Protein AF-A0A423UBC5-F1 (afdb_monomer)

InterPro domains:
  IPR002035 von Willebrand factor, type A [PF00092] (69-239)
  IPR036465 von Willebrand factor A-like domain superfamily [G3DSA:3.40.50.410] (61-246)
  IPR036465 von Willebrand factor A-like domain superfamily [SSF53300] (68-233)

Mean predicted aligned error: 19.37 Å

Secondary structure (DSSP, 8-state):
------------------------PPPP--------------------S------------PPPPPEEEEEEE-SGGGSGGGHHHHHHHHHHHIIIIISPTT-EEEEEEESSSEEEEEEEEE---TT-HHHHHHHT-S-SS-----GGG--HHHHHHHHHHHHTTS--TTPEEEEEE---SPPPHHHHHHHHHHHHHHT-EEEEEEEEE---TTSPP---STHHHHHHHT--EEEEE--EETTEE-HHHHHHHHHHHHHHHHTTS-TT-TT-EEEEEEEEE--SS-SEEEEEEEE-TTEEEEEEEEEE-SSGGGEEEEEEEE-TTS-EEEGGGT-EEETTTTEEEEEETTPPSEEEEEEEEE---TTS-EEEEEEEEEPSS--EEEEEEETTTTS-B-TT-TTS--EEEEEEEETTEEEES-EEEEEEEE-SB-TTSSBPPPEEEE-B-S--SSS--SBTSSEEEEEPP---S-SEEEEEEEEEE-GGGT-EEEEPP-----------S--S--PPPS----------SSB---SEEEEPPP-EEEEEEEEEEE-SPPPSS---PBPP--S-EEEEETTTTEEEEEEE---SSBTSS--SEEEEEEESSHHHHHHT-SEEP--PPPPPSTT-EEEEEEE----SSEEEEEEEEE-TT--BPPP---EEEE-PPP---------PPPP-------------------------HHHHHHHHHHHHHHHHHHHHHHHHHHHHTS-S--------------------------PPPPGGGTS-HHHHHHHHHHHHTTSS----------------------------------------------------------------------------------------------------

Solvent-accessible surface area (backbone atoms only — not comparable to full-atom values): 55049 Å² total; per-residue (Å²): 133,91,88,86,88,86,87,82,91,84,85,86,87,82,88,82,89,84,82,91,76,92,79,90,77,84,83,85,80,85,74,89,89,72,80,75,88,74,83,81,68,94,71,96,74,78,94,73,93,71,94,74,78,89,73,80,83,80,77,85,76,80,86,69,69,52,36,41,31,40,30,35,56,39,22,38,76,43,58,45,36,55,43,47,57,36,51,46,15,24,45,24,45,33,45,46,75,40,60,44,67,56,23,31,44,24,33,29,38,20,23,72,58,44,44,80,59,31,66,66,40,69,25,80,42,76,88,30,73,57,27,53,50,56,18,64,35,68,73,90,76,76,45,79,48,56,59,94,48,54,33,68,59,43,26,54,54,46,45,48,56,52,37,62,85,51,83,45,63,69,26,36,37,40,39,36,32,50,51,69,68,61,51,55,66,71,50,40,52,50,49,34,53,53,26,62,78,36,45,26,30,37,26,35,37,29,46,54,36,77,52,51,72,89,57,75,77,80,63,30,51,54,68,64,34,19,64,72,26,67,36,51,52,36,76,24,64,65,54,63,58,91,73,35,53,29,43,66,45,33,52,46,42,32,50,44,54,44,47,56,60,50,72,81,47,65,99,71,44,58,52,39,63,40,58,35,39,77,48,80,42,78,22,54,91,60,54,58,49,70,54,69,45,28,40,49,82,24,41,39,58,40,36,37,44,35,40,36,47,75,50,78,75,29,51,50,81,48,41,38,39,31,42,58,89,65,54,71,46,68,31,77,88,56,58,48,75,40,76,80,51,36,33,41,32,34,76,35,76,69,48,73,66,28,54,30,38,40,38,33,31,33,55,16,48,73,79,41,26,41,36,42,36,30,38,30,28,28,29,80,56,81,28,74,44,75,49,66,50,50,81,64,62,93,45,76,38,43,54,69,36,73,90,60,70,42,39,44,38,35,39,36,24,48,58,89,28,20,36,38,66,48,39,37,36,37,36,38,37,45,62,43,34,42,98,85,70,41,72,50,78,64,49,78,46,74,38,40,58,73,25,52,42,68,72,22,45,38,16,53,63,19,51,22,24,35,64,54,61,63,60,81,80,55,55,41,46,26,41,36,34,34,46,38,34,28,43,97,70,60,9,26,37,37,35,60,71,82,79,78,79,69,93,69,85,87,74,85,76,90,80,92,78,73,83,77,77,87,92,76,97,83,74,98,72,79,75,78,59,44,44,54,82,60,74,46,71,42,75,46,70,44,39,38,38,60,51,73,67,32,55,46,39,35,72,49,60,61,64,99,60,81,75,50,35,11,31,39,35,51,59,53,44,66,48,72,40,82,88,80,46,32,36,37,40,34,34,54,28,36,5,18,50,28,61,38,61,45,20,58,36,64,52,34,23,40,19,78,43,61,68,34,18,65,68,64,66,39,52,75,62,77,88,75,68,78,56,46,51,34,77,37,80,42,74,52,76,41,86,56,94,67,53,78,47,65,35,17,37,28,48,28,34,23,24,87,78,68,39,61,16,52,71,41,41,75,31,68,52,68,38,72,67,79,85,80,84,76,83,81,78,78,78,85,72,86,89,82,90,84,90,82,93,80,92,82,88,78,91,83,81,90,82,83,81,85,74,81,85,76,81,50,74,66,59,56,50,53,52,52,50,50,53,52,52,51,52,51,52,51,51,52,50,55,49,53,52,54,55,73,76,63,78,84,89,86,84,90,80,90,86,83,83,88,83,87,86,86,85,88,86,82,88,80,89,81,88,81,93,80,84,84,77,55,66,87,79,73,53,55,72,69,57,54,49,52,54,51,52,62,62,69,68,76,81,75,86,90,86,86,83,89,87,91,84,88,86,85,85,90,86,86,82,92,90,88,84,90,89,82,89,87,87,87,88,89,91,87,88,86,84,90,81,93,87,82,89,88,84,88,87,85,87,86,84,90,85,92,83,91,88,88,85,90,85,85,88,84,84,88,79,91,81,88,80,88,78,89,86,86,86,89,84,88,87,89,85,88,87,85,90,86,85,83,87,86,87,88,88,82,88,81,96,76,89,130

Foldseek 3Di:
DDDDDDDDDDDDDDDDDDDDDDDDDDDDDDDPPDDDDPPPDDDDDDDDDDDDDPPPPDDDDDDDAAEEEEQAEQEQVCPFACNVLLVLLLLLCCLLPFQFAQHWYWYWYWALAIDTQGARHHHHDSPDPNSNCRSNSDDPDTDHHHNVSTDVLNSLVVSVVSCVVDQLALYEYEYEELLPDADPLVSLVVLLVVCVVRLYAYAYENPADAFAPPDDFSNSVCLSVNVSSVYFYFYQYQQHDPRHGALSSSVSSSVSVLQSSVVSDDLQDFFGKFWQDKDWDFADDPQKDKDKTFDDPFFDQKKKKKKAWDDPQQWDQFKWKAAPVRDIDTCNPAWDDDPSNRIIMGIGGRGDGFMMMIMTGGNDHRSHTMMITMMTTGHNDFAWGKDKDKPQASDADACQDQVDWIKIKMAIARRQWAKAPKWKKKKKFFGYADPVRHGDDIDIDIFHQPLQPVVNNEHRNRMTMDTDHRPQPDWGKIWIKMKIWLNVFRIKGFAADDDPDPPDDDDDDDDPDDDDDDDDPDDPDPPPRSYDDGDDIDTDGTGIHMGTDHMHGHDDHHDPARDQAWAAFAAWEWDADQVQQKIKIKTFFTAQRHQAHWFAFKWKFKDLDQVCRLVVNHDTDDPGDGTDRGRDIDMDMGHDDDAPGKMKMWMWTAHPRGDIHHTYDIYIDHHHDDDDDDPPPPDDDDDDDDDDDDDDDDDDDDDDDDDDDPDDPVNVVVVVVVVVVVVVVVVVVVVVVVVVVDDDDDDDDDDDDDDDDDDDDDDDDDDDDDDDDDCVVPDDPVVVVVVVVVVVPPPDDDDDDDDDDDDDDDDDDDDDDDDDDDDDDDDDDDDDDDDDDDDDDDDDDDDDDDDDDDDDDDDDDDDDDDDDDDDDDDDDDDDDDDDDDDDDDDDDDDDD

pLDDT: mean 70.76, std 25.91, range [21.94, 98.19]

Sequence (896 aa):
MQRKAAGPDITLPSRPRRPYSKANTRVGTDTLGTLRSAVVRDAWNPRGSGSRGLEPVLRYVQDAAPRYVFVIEDTASMNLQRRWEFLRKAMRRVVVYDVPDGAHVGVVTFHSVARTVAPLTFIESEDSDMRQRVGSSLPRNPSAVPESHKCVLCGMQEALRVLNEGDATGATIILVTTGTGPTPSREVDEMIRLAETRRLRVEVVLYPLTERRGAAAITHGLERLVEASRGTIFTVMDEGVGNDSKVKMMVALMDSLLAAVRQNAPSHAPGSPVLVHSAGYPGGIASMSEGSFALDESLGQDARFSVYYYDLNHVGNAIQLTAPSGQMIASVNVQEEDGDVNMIFVNLEKAERGLWTYKVENRADSHQGLYVQVTAKRNASTGLQVRLWTNSGSRPINSSDPSAPVIVYAEVKDGVAPILDARVVAKLQRLGTNVTGSNYEPIYLELWDNGIGDPDITKGDGIYSRYLPTLRGYPGRYLLSADIDYNSGMAVIAKGPPTRHHKGPSSHLAHYFQHPNYDSWNSEQTCCGSAIPHVHTRRAPPFLRHETWGVLEVVAPPPSRDNVPPSRILDLKVDVNDTVHEISLRWTAPGDDWDNGRAHHYEAVVAPYWREARAFQGDRLTGLPTPLPAGTMHATTLQFTRYEELWYLCVRAVDEAGNTGAVGNIAALWVPRPPTTYEITTRTQPALTTSGNYTLTSELGSGRPVGVMELQLEDVAVILGSIGGFLVVVAVLVGSVMVKSGSVGLEEGGGSHESLDSVVKECPDASRDGRPLSPVQSWGATTLLQEHERRLSVHSGGAADEGPLHAPFPDVTVTDYRPATGAVEPSVYLPCQHEEAACHCAVPGPDYTSYAAAWDEPLTGHLLSRARTAAPTPAPHQQPQQIPQADRKRRNVTQV

Radius of gyration: 41.56 Å; Cα contacts (8 Å, |Δi|>4): 1538; chains: 1; bounding box: 137×113×139 Å

Organism: Penaeus vannamei (NCBI:txid6689)

Nearest PDB structures (foldseek):
  6pyx-assembly2_B  TM=8.758E-01  e=1.284E-07  Homo sapiens
  1pt6-assembly1_A  TM=6.935E-01  e=5.568E-05  Homo sapiens
  2ha1-assembly1_A  TM=2.622E-01  e=4.127E-03  Homo sapiens
  4neh-assembly1_A  TM=2.032E-01  e=1.446E-03  Homo sapiens
  5x7r-assembly1_A  TM=1.757E-01  e=1.446E-03  Paenibacillus sp. 598K

Structure (mmCIF, N/CA/C/O backbone):
data_AF-A0A423UBC5-F1
#
_entry.id   AF-A0A423UBC5-F1
#
loop_
_atom_site.group_PDB
_atom_site.id
_atom_site.type_symbol
_atom_site.label_atom_id
_atom_site.label_alt_id
_atom_site.label_comp_id
_atom_site.label_asym_id
_atom_site.label_entity_id
_atom_site.label_seq_id
_atom_site.pdbx_PDB_ins_code
_atom_site.Cartn_x
_atom_site.Cartn_y
_atom_site.Cartn_z
_atom_site.occupancy
_atom_site.B_iso_or_equiv
_atom_site.auth_seq_id
_atom_site.auth_comp_id
_atom_site.auth_asym_id
_atom_site.auth_atom_id
_atom_site.pdbx_PDB_model_num
ATOM 1 N N . MET A 1 1 ? -77.502 16.181 6.471 1.00 32.47 1 MET A N 1
ATOM 2 C CA . MET A 1 1 ? -78.972 16.056 6.299 1.00 32.47 1 MET A CA 1
ATOM 3 C C . MET A 1 1 ? -79.276 14.849 5.398 1.00 32.47 1 MET A C 1
ATOM 5 O O . MET A 1 1 ? -78.335 14.238 4.917 1.00 32.47 1 MET A O 1
ATOM 9 N N . GLN A 1 2 ? -80.559 14.489 5.246 1.00 29.11 2 GLN A N 1
ATOM 10 C CA . GLN A 1 2 ? -81.172 13.469 4.349 1.00 29.11 2 GLN A CA 1
ATOM 11 C C . GLN A 1 2 ? -80.557 13.391 2.923 1.00 29.11 2 GLN A C 1
ATOM 13 O O . GLN A 1 2 ? -80.010 14.401 2.499 1.00 29.11 2 GLN A O 1
ATOM 18 N N . ARG A 1 3 ? -80.666 12.354 2.058 1.00 29.48 3 ARG A N 1
ATOM 19 C CA . ARG A 1 3 ? -81.264 10.972 1.923 1.00 29.48 3 ARG A CA 1
ATOM 20 C C . ARG A 1 3 ? -80.627 10.381 0.613 1.00 29.48 3 ARG A C 1
ATOM 22 O O . ARG A 1 3 ? -80.103 11.185 -0.146 1.00 29.48 3 ARG A O 1
ATOM 29 N N . LYS A 1 4 ? -80.602 9.108 0.163 1.00 30.02 4 LYS A N 1
ATOM 30 C CA . LYS A 1 4 ? -81.070 7.713 0.460 1.00 30.02 4 LYS A CA 1
ATOM 31 C C . LYS A 1 4 ? -79.826 6.767 0.294 1.00 30.02 4 LYS A C 1
ATOM 33 O O . LYS A 1 4 ? -78.755 7.300 0.047 1.00 30.02 4 LYS A O 1
ATOM 38 N N . ALA A 1 5 ? -79.754 5.432 0.460 1.00 30.31 5 ALA A N 1
ATOM 39 C CA . ALA A 1 5 ? -80.625 4.230 0.486 1.00 30.31 5 ALA A CA 1
ATOM 40 C C . ALA A 1 5 ? -80.869 3.462 -0.856 1.00 30.31 5 ALA A C 1
ATOM 42 O O . ALA A 1 5 ? -81.556 3.979 -1.732 1.00 30.31 5 ALA A O 1
ATOM 43 N N . ALA A 1 6 ? -80.428 2.184 -0.883 1.00 30.44 6 ALA A N 1
ATOM 44 C CA . ALA A 1 6 ? -80.642 1.078 -1.856 1.00 30.44 6 ALA A CA 1
ATOM 45 C C . ALA A 1 6 ? -79.816 1.016 -3.177 1.00 30.44 6 ALA A C 1
ATOM 47 O O . ALA A 1 6 ? -79.611 2.023 -3.845 1.00 30.44 6 ALA A O 1
ATOM 48 N N . GLY A 1 7 ? -79.375 -0.210 -3.529 1.00 24.48 7 GLY A N 1
ATOM 49 C CA . GLY A 1 7 ? -78.843 -0.648 -4.844 1.00 24.48 7 GLY A CA 1
ATOM 50 C C . GLY A 1 7 ? -79.893 -1.466 -5.639 1.00 24.48 7 GLY A C 1
ATOM 51 O O . GLY A 1 7 ? -81.073 -1.169 -5.432 1.00 24.48 7 GLY A O 1
ATOM 52 N N . PRO A 1 8 ? -79.553 -2.486 -6.478 1.00 40.06 8 PRO A N 1
ATOM 53 C CA . PRO A 1 8 ? -78.310 -3.288 -6.508 1.00 40.06 8 PRO A CA 1
ATOM 54 C C . PRO A 1 8 ? -77.689 -3.556 -7.919 1.00 40.06 8 PRO A C 1
ATOM 56 O O . PRO A 1 8 ? -78.148 -3.022 -8.921 1.00 40.06 8 PRO A O 1
ATOM 59 N N . ASP A 1 9 ? -76.634 -4.385 -7.937 1.00 25.84 9 ASP A N 1
ATOM 60 C CA . ASP A 1 9 ? -76.111 -5.314 -8.972 1.00 25.84 9 ASP A CA 1
ATOM 61 C C . ASP A 1 9 ? -76.212 -5.029 -10.491 1.00 25.84 9 ASP A C 1
ATOM 63 O O . ASP A 1 9 ? -77.290 -5.022 -11.079 1.00 25.84 9 ASP A O 1
ATOM 67 N N . ILE A 1 10 ? -75.050 -5.036 -11.174 1.00 26.41 10 ILE A N 1
ATOM 68 C CA . ILE A 1 10 ? -74.555 -6.175 -11.997 1.00 26.41 10 ILE A CA 1
ATOM 69 C C . ILE A 1 10 ? -73.060 -5.949 -12.376 1.00 26.41 10 ILE A C 1
ATOM 71 O O . ILE A 1 10 ? -72.486 -4.896 -12.101 1.00 26.41 10 ILE A O 1
ATOM 75 N N . THR A 1 11 ? -72.376 -6.981 -12.882 1.00 26.67 11 THR A N 1
ATOM 76 C CA . THR A 1 11 ? -70.906 -7.166 -12.891 1.00 26.67 11 THR A CA 1
ATOM 77 C C . THR A 1 11 ? -70.083 -6.471 -13.994 1.00 26.67 11 THR A C 1
ATOM 79 O O . THR A 1 11 ? -70.461 -6.522 -15.159 1.00 26.67 11 THR A O 1
ATOM 82 N N . LEU A 1 12 ? -68.849 -6.069 -13.621 1.00 31.16 12 LEU A N 1
ATOM 83 C CA . LEU A 1 12 ? -67.640 -5.795 -14.446 1.00 31.16 12 LEU A CA 1
ATOM 84 C C . LEU A 1 12 ? -67.675 -4.582 -15.407 1.00 31.16 12 LEU A C 1
ATOM 86 O O . LEU A 1 12 ? -68.577 -4.441 -16.226 1.00 31.16 12 LEU A O 1
ATOM 90 N N . PRO A 1 13 ? -66.628 -3.725 -15.363 1.00 27.41 13 PRO A N 1
ATOM 91 C CA . PRO A 1 13 ? -65.582 -3.835 -16.396 1.00 27.41 13 PRO A CA 1
ATOM 92 C C . PRO A 1 13 ? -64.133 -3.545 -15.918 1.00 27.41 13 PRO A C 1
ATOM 94 O O . PRO A 1 13 ? -63.853 -3.293 -14.748 1.00 27.41 13 PRO A O 1
ATOM 97 N N . SER A 1 14 ? -63.187 -3.596 -16.861 1.00 25.48 14 SER A N 1
ATOM 98 C CA . SER A 1 14 ? -61.730 -3.454 -16.686 1.00 25.48 14 SER A CA 1
ATOM 99 C C . SER A 1 14 ? -61.188 -2.010 -16.639 1.00 25.48 14 SER A C 1
ATOM 101 O O . SER A 1 14 ? -61.688 -1.167 -17.371 1.00 25.48 14 SER A O 1
ATOM 103 N N . ARG A 1 15 ? -60.071 -1.804 -15.904 1.00 30.83 15 ARG A N 1
ATOM 104 C CA . ARG A 1 15 ? -58.993 -0.769 -16.036 1.00 30.83 15 ARG A CA 1
ATOM 105 C C . ARG A 1 15 ? -59.376 0.640 -16.559 1.00 30.83 15 ARG A C 1
ATOM 107 O O . ARG A 1 15 ? -59.732 0.780 -17.725 1.00 30.83 15 ARG A O 1
ATOM 114 N N . PRO A 1 16 ? -58.988 1.716 -15.833 1.00 27.22 16 PRO A N 1
ATOM 115 C CA . PRO A 1 16 ? -57.708 2.352 -16.215 1.00 27.22 16 PRO A CA 1
ATOM 116 C C . PRO A 1 16 ? -56.852 3.010 -15.097 1.00 27.22 16 PRO A C 1
ATOM 118 O O . PRO A 1 16 ? -57.344 3.447 -14.066 1.00 27.22 16 PRO A O 1
ATOM 121 N N . ARG A 1 17 ? -55.547 3.129 -15.408 1.00 27.75 17 ARG A N 1
ATOM 122 C CA . ARG A 1 17 ? -54.525 4.138 -15.008 1.00 27.75 17 ARG A CA 1
ATOM 123 C C . ARG A 1 17 ? -54.610 4.856 -13.637 1.00 27.75 17 ARG A C 1
ATOM 125 O O . ARG A 1 17 ? -55.464 5.710 -13.425 1.00 27.75 17 ARG A O 1
ATOM 132 N N . ARG A 1 18 ? -53.537 4.722 -12.839 1.00 24.50 18 ARG A N 1
ATOM 133 C CA . ARG A 1 18 ? -53.017 5.744 -11.894 1.00 24.50 18 ARG A CA 1
ATOM 134 C C . ARG A 1 18 ? -51.463 5.816 -11.966 1.00 24.50 18 ARG A C 1
ATOM 136 O O . ARG A 1 18 ? -50.906 5.038 -12.740 1.00 24.50 18 ARG A O 1
ATOM 143 N N . PRO A 1 19 ? -50.791 6.830 -11.372 1.00 27.83 19 PRO A N 1
ATOM 144 C CA . PRO A 1 19 ? -49.771 7.598 -12.108 1.00 27.83 19 PRO A CA 1
ATOM 145 C C . PRO A 1 19 ? -48.297 7.280 -11.788 1.00 27.83 19 PRO A C 1
ATOM 147 O O . PRO A 1 19 ? -47.981 6.500 -10.897 1.00 27.83 19 PRO A O 1
ATOM 150 N N . TYR A 1 20 ? -47.405 7.962 -12.518 1.00 25.09 20 TYR A N 1
ATOM 151 C CA . TYR A 1 20 ? -45.956 8.010 -12.306 1.00 25.09 20 TYR A CA 1
ATOM 152 C C . TYR A 1 20 ? -45.553 8.359 -10.864 1.00 25.09 20 TYR A C 1
ATOM 154 O O . TYR A 1 20 ? -45.938 9.407 -10.347 1.00 25.09 20 TYR A O 1
ATOM 162 N N . SER A 1 21 ? -44.618 7.585 -10.314 1.00 24.95 21 SER A N 1
ATOM 163 C CA . SER A 1 21 ? -43.580 8.084 -9.409 1.00 24.95 21 SER A CA 1
ATOM 164 C C . SER A 1 21 ? -42.234 8.054 -10.146 1.00 24.95 21 SER A C 1
ATOM 166 O O . SER A 1 21 ? -41.914 7.089 -10.839 1.00 24.95 21 SER A O 1
ATOM 168 N N . LYS A 1 22 ? -41.442 9.129 -10.051 1.00 28.48 22 LYS A N 1
ATOM 169 C CA . LYS A 1 22 ? -40.066 9.150 -10.574 1.00 28.48 22 LYS A CA 1
ATOM 170 C C . LYS A 1 22 ? -39.117 8.616 -9.499 1.00 28.48 22 LYS A C 1
ATOM 172 O O . LYS A 1 22 ? -38.725 9.374 -8.618 1.00 28.48 22 LYS A O 1
ATOM 177 N N . ALA A 1 23 ? -38.725 7.349 -9.594 1.00 24.34 23 ALA A N 1
ATOM 178 C CA . ALA A 1 23 ? -37.510 6.856 -8.947 1.00 24.34 23 ALA A CA 1
ATOM 179 C C . ALA A 1 23 ? -36.343 7.018 -9.935 1.00 24.34 23 ALA A C 1
ATOM 181 O O . ALA A 1 23 ? -36.452 6.593 -11.083 1.00 24.34 23 ALA A O 1
ATOM 182 N N . ASN A 1 24 ? -35.263 7.681 -9.518 1.00 30.06 24 ASN A N 1
ATOM 183 C CA . ASN A 1 24 ? -34.148 8.055 -10.393 1.00 30.06 24 ASN A CA 1
ATOM 184 C C . ASN A 1 24 ? -32.856 7.349 -9.956 1.00 30.06 24 ASN A C 1
ATOM 186 O O . ASN A 1 24 ? -31.953 7.975 -9.406 1.00 30.06 24 ASN A O 1
ATOM 190 N N . THR A 1 25 ? -32.794 6.035 -10.159 1.00 26.80 25 THR A N 1
ATOM 191 C CA . THR A 1 25 ? -31.648 5.186 -9.805 1.00 26.80 25 THR A CA 1
ATOM 192 C C . THR A 1 25 ? -30.839 4.823 -11.050 1.00 26.80 25 THR A C 1
ATOM 194 O O . THR A 1 25 ? -31.366 4.274 -12.017 1.00 26.80 25 THR A O 1
ATOM 197 N N . ARG A 1 26 ? -29.538 5.141 -11.044 1.00 29.30 26 ARG A N 1
ATOM 198 C CA . ARG A 1 26 ? -28.605 4.705 -12.095 1.00 29.30 26 ARG A CA 1
ATOM 199 C C . ARG A 1 26 ? -28.226 3.242 -11.872 1.00 29.30 26 ARG A C 1
ATOM 201 O O . ARG A 1 26 ? -27.892 2.862 -10.756 1.00 29.30 26 ARG A O 1
AT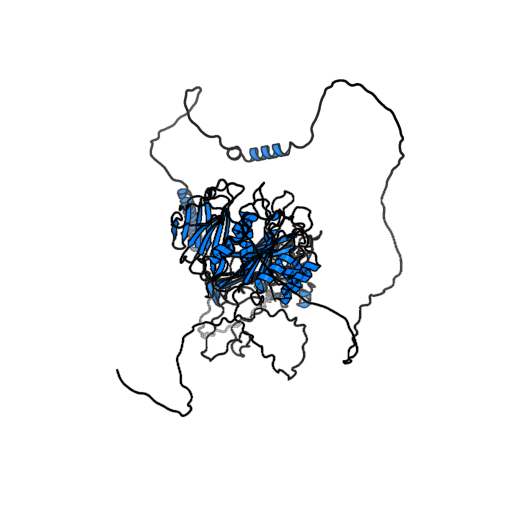OM 208 N N . VAL A 1 27 ? -28.228 2.455 -12.943 1.00 27.00 27 VAL A N 1
ATOM 209 C CA . VAL A 1 27 ? -27.643 1.109 -12.957 1.00 27.00 27 VAL A CA 1
ATOM 210 C C . VAL A 1 27 ? -26.130 1.247 -13.125 1.00 27.00 27 VAL A C 1
ATOM 212 O O . VAL A 1 27 ? -25.682 1.873 -14.086 1.00 27.00 27 VAL A O 1
ATOM 215 N N . GLY A 1 28 ? -25.354 0.678 -12.203 1.00 27.03 28 GLY A N 1
ATOM 216 C CA . GLY A 1 28 ? -23.917 0.488 -12.388 1.00 27.03 28 GLY A CA 1
ATOM 217 C C . GLY A 1 28 ? -23.657 -0.671 -13.350 1.00 27.03 28 GLY A C 1
ATOM 218 O O . GLY A 1 28 ? -24.296 -1.716 -13.248 1.00 27.03 28 GLY A O 1
ATOM 219 N N . THR A 1 29 ? -22.740 -0.486 -14.297 1.00 26.47 29 THR A N 1
ATOM 220 C CA . THR A 1 29 ? -22.298 -1.540 -15.221 1.00 26.47 29 THR A CA 1
ATOM 221 C C . THR A 1 29 ? -20.831 -1.845 -14.969 1.00 26.47 29 THR A C 1
ATOM 223 O O . THR A 1 29 ? -19.960 -1.198 -15.551 1.00 26.47 29 THR A O 1
ATOM 226 N N . ASP A 1 30 ? -20.569 -2.819 -14.104 1.00 28.31 30 ASP A N 1
ATOM 227 C CA . ASP A 1 30 ? -19.212 -3.289 -13.845 1.00 28.31 30 ASP A CA 1
ATOM 228 C C . ASP A 1 30 ? -18.734 -4.157 -15.022 1.00 28.31 30 ASP A C 1
ATOM 230 O O . ASP A 1 30 ? -19.402 -5.111 -15.435 1.00 28.31 30 ASP A O 1
ATOM 234 N N . THR A 1 31 ? -17.608 -3.788 -15.629 1.00 29.00 31 THR A N 1
ATOM 235 C CA . THR A 1 31 ? -17.049 -4.481 -16.801 1.00 29.00 31 THR A CA 1
ATOM 236 C C . THR A 1 31 ? -16.153 -5.641 -16.379 1.00 29.00 31 THR A C 1
ATOM 238 O O . THR A 1 31 ? -15.334 -5.480 -15.480 1.00 29.00 31 THR A O 1
ATOM 241 N N . LEU A 1 32 ? -16.263 -6.797 -17.051 1.00 29.08 32 LEU A N 1
ATOM 242 C CA . LEU A 1 32 ? -15.55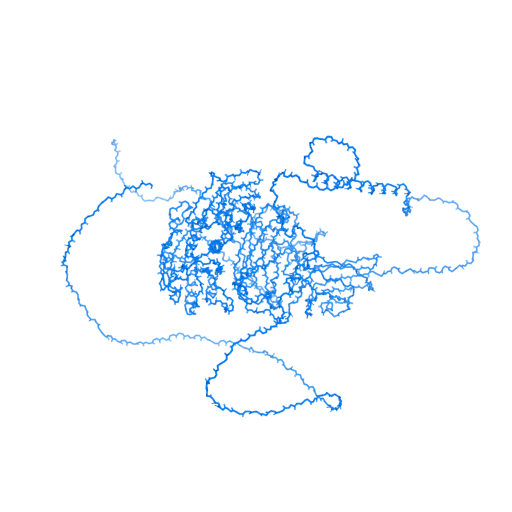9 -8.039 -16.690 1.00 29.08 32 LEU A CA 1
ATOM 243 C C . LEU A 1 32 ? -14.020 -7.912 -16.739 1.00 29.08 32 LEU A C 1
ATOM 245 O O . LEU A 1 32 ? -13.380 -8.285 -17.721 1.00 29.08 32 LEU A O 1
ATOM 249 N N . GLY A 1 33 ? -13.416 -7.491 -15.630 1.00 26.14 33 GLY A N 1
ATOM 250 C CA . GLY A 1 33 ? -11.970 -7.484 -15.403 1.00 26.14 33 GLY A CA 1
ATOM 251 C C . GLY A 1 33 ? -11.400 -8.843 -14.979 1.00 26.14 33 GLY A C 1
ATOM 252 O O . GLY A 1 33 ? -10.566 -8.894 -14.077 1.00 26.14 33 GLY A O 1
ATOM 253 N N . THR A 1 34 ? -11.876 -9.970 -15.532 1.00 26.72 34 THR A N 1
ATOM 254 C CA . THR A 1 34 ? -11.301 -11.300 -15.218 1.00 26.72 34 THR A CA 1
ATOM 255 C C . THR A 1 34 ? -11.590 -12.382 -16.269 1.00 26.72 34 THR A C 1
ATOM 257 O O . THR A 1 34 ? -12.359 -13.316 -16.045 1.00 26.72 34 THR A O 1
ATOM 260 N N . LEU A 1 35 ? -10.884 -12.334 -17.400 1.00 24.23 35 LEU A N 1
ATOM 261 C CA . LEU A 1 35 ? -10.542 -13.559 -18.131 1.00 24.23 35 LEU A CA 1
ATOM 262 C C . LEU A 1 35 ? -9.121 -13.966 -17.734 1.00 24.23 35 LEU A C 1
ATOM 264 O O . LEU A 1 35 ? -8.152 -13.302 -18.091 1.00 24.23 35 LEU A O 1
ATOM 268 N N . ARG A 1 36 ? -8.999 -15.055 -16.962 1.00 26.98 36 ARG A N 1
ATOM 269 C CA . ARG A 1 36 ? -7.699 -15.703 -16.731 1.00 26.98 36 ARG A CA 1
ATOM 270 C C . ARG A 1 36 ? -7.150 -16.197 -18.068 1.00 26.98 36 ARG A C 1
ATOM 272 O O . ARG A 1 36 ? -7.929 -16.637 -18.910 1.00 26.98 36 ARG A O 1
ATOM 279 N N . SER A 1 37 ? -5.826 -16.161 -18.221 1.00 27.33 37 SER A N 1
ATOM 280 C CA . SER A 1 37 ? -5.127 -16.621 -19.426 1.00 27.33 37 SER A CA 1
ATOM 281 C C . SER A 1 37 ? -5.627 -17.996 -19.882 1.00 27.33 37 SER A C 1
ATOM 283 O O . SER A 1 37 ? -5.379 -19.015 -19.233 1.00 27.33 37 SER A O 1
ATOM 285 N N . ALA A 1 38 ? -6.333 -18.015 -21.012 1.00 24.47 38 ALA A N 1
ATOM 286 C CA . ALA A 1 38 ? -6.484 -19.219 -21.804 1.00 24.47 38 ALA A CA 1
ATOM 287 C C . ALA A 1 38 ? -5.171 -19.395 -22.569 1.00 24.47 38 ALA A C 1
ATOM 289 O O . ALA A 1 38 ? -4.849 -18.583 -23.436 1.00 24.47 38 ALA A O 1
ATOM 290 N N . VAL A 1 39 ? -4.400 -20.430 -22.230 1.00 25.05 39 VAL A N 1
ATOM 291 C CA . VAL A 1 39 ? -3.132 -20.719 -22.907 1.00 25.05 39 VAL A CA 1
ATOM 292 C C . VAL A 1 39 ? -3.430 -21.132 -24.347 1.00 25.05 39 VAL A C 1
ATOM 294 O O . VAL A 1 39 ? -3.742 -22.292 -24.621 1.00 25.05 39 VAL A O 1
ATOM 297 N N . VAL A 1 40 ? -3.330 -20.175 -25.270 1.00 24.86 40 VAL A N 1
ATOM 298 C CA . VAL A 1 40 ? -3.369 -20.429 -26.710 1.00 24.86 40 VAL A CA 1
ATOM 299 C C . VAL A 1 40 ? -2.073 -21.146 -27.082 1.00 24.86 40 VAL A C 1
ATOM 301 O O . VAL A 1 40 ? -1.062 -20.522 -27.384 1.00 24.86 40 VAL A O 1
ATOM 304 N N . ARG A 1 41 ? -2.091 -22.480 -27.013 1.00 24.81 41 ARG A N 1
ATOM 305 C CA . ARG A 1 41 ? -1.096 -23.304 -27.703 1.00 24.81 41 ARG A CA 1
ATOM 306 C C . ARG A 1 41 ? -1.378 -23.231 -29.199 1.00 24.81 41 ARG A C 1
ATOM 308 O O . ARG A 1 41 ? -2.527 -23.404 -29.606 1.00 24.81 41 ARG A O 1
ATOM 315 N N . ASP A 1 42 ? -0.338 -23.012 -29.995 1.00 33.84 42 ASP A N 1
ATOM 316 C CA . ASP A 1 42 ? -0.445 -22.956 -31.451 1.00 33.84 42 ASP A CA 1
ATOM 317 C C . ASP A 1 42 ? -1.018 -24.259 -32.022 1.00 33.84 42 ASP A C 1
ATOM 319 O O . ASP A 1 42 ? -0.381 -25.312 -32.010 1.00 33.84 42 ASP A O 1
ATOM 323 N N . ALA A 1 43 ? -2.244 -24.173 -32.535 1.00 28.16 43 ALA A N 1
ATOM 324 C CA . ALA A 1 43 ? -2.942 -25.256 -33.212 1.00 28.16 43 ALA A CA 1
ATOM 325 C C . ALA A 1 43 ? -3.765 -24.676 -34.370 1.00 28.16 43 ALA A C 1
ATOM 327 O O . ALA A 1 43 ? -4.965 -24.421 -34.255 1.00 28.16 43 ALA A O 1
ATOM 328 N N . TRP A 1 44 ? -3.095 -24.435 -35.498 1.00 37.00 44 TRP A N 1
ATOM 329 C CA . TRP A 1 44 ? -3.733 -23.991 -36.738 1.00 37.00 44 TRP A CA 1
ATOM 330 C C . TRP A 1 44 ? -4.662 -25.105 -37.248 1.00 37.00 44 TRP A C 1
ATOM 332 O O . TRP A 1 44 ? -4.190 -26.167 -37.647 1.00 37.00 44 TRP A O 1
ATOM 342 N N . ASN A 1 45 ? -5.980 -24.894 -37.205 1.00 30.47 45 ASN A N 1
ATOM 343 C CA . ASN A 1 45 ? -6.974 -25.877 -37.653 1.00 30.47 45 ASN A CA 1
ATOM 344 C C . ASN A 1 45 ? -8.145 -25.173 -38.381 1.00 30.47 45 ASN A C 1
ATOM 346 O O . ASN A 1 45 ? -8.408 -23.996 -38.118 1.00 30.47 45 ASN A O 1
ATOM 350 N N . PRO A 1 46 ? -8.813 -25.831 -39.349 1.00 38.06 46 PRO A N 1
ATOM 351 C CA . PRO A 1 46 ? -9.563 -25.140 -40.397 1.00 38.06 46 PRO A CA 1
ATOM 352 C C . PRO A 1 46 ? -10.978 -24.698 -39.989 1.00 38.06 46 PRO A C 1
ATOM 354 O O . PRO A 1 46 ? -11.525 -25.084 -38.958 1.00 38.06 46 PRO A O 1
ATOM 357 N N . ARG A 1 47 ? -11.595 -23.890 -40.863 1.00 38.44 47 ARG A N 1
ATOM 358 C CA . ARG A 1 47 ? -12.937 -23.302 -40.699 1.00 38.44 47 ARG A CA 1
ATOM 359 C C . ARG A 1 47 ? -14.056 -24.360 -40.687 1.00 38.44 47 ARG A C 1
ATOM 361 O O . ARG A 1 47 ? -14.704 -24.591 -41.705 1.00 38.44 47 ARG A O 1
ATOM 368 N N . GLY A 1 48 ? -14.328 -24.954 -39.528 1.00 32.66 48 GLY A N 1
ATOM 369 C CA . GLY A 1 48 ? -15.540 -25.744 -39.292 1.00 32.66 48 GLY A CA 1
ATOM 370 C C . GLY A 1 48 ? -16.786 -24.856 -39.187 1.00 32.66 48 GLY A C 1
ATOM 371 O O . GLY A 1 48 ? -16.855 -23.966 -38.340 1.00 32.66 48 GLY A O 1
ATOM 372 N N . SER A 1 49 ? -17.796 -25.089 -40.028 1.00 44.09 49 SER A N 1
ATOM 373 C CA . SER A 1 49 ? -19.065 -24.350 -39.992 1.00 44.09 49 SER A CA 1
ATOM 374 C C . SER A 1 49 ? -19.952 -24.825 -38.832 1.00 44.09 49 SER A C 1
ATOM 376 O O . SER A 1 49 ? -20.681 -25.806 -38.974 1.00 44.09 49 SER A O 1
ATOM 378 N N . GLY A 1 50 ? -19.900 -24.141 -37.684 1.00 39.69 50 GLY A N 1
ATOM 379 C CA . GLY A 1 50 ? -20.611 -24.592 -36.476 1.00 39.69 50 GLY A CA 1
ATOM 380 C C . GLY A 1 50 ? -20.825 -23.553 -35.370 1.00 39.69 50 GLY A C 1
ATOM 381 O O . GLY A 1 50 ? -21.056 -23.933 -34.227 1.00 39.69 50 GLY A O 1
ATOM 382 N N . SER A 1 51 ? -20.751 -22.251 -35.664 1.00 41.09 51 SER A N 1
ATOM 383 C CA . SER A 1 51 ? -20.832 -21.174 -34.662 1.00 41.09 51 SER A CA 1
ATOM 384 C C . SER A 1 51 ? -22.256 -20.937 -34.121 1.00 41.09 51 SER A C 1
ATOM 386 O O . SER A 1 51 ? -22.879 -19.913 -34.407 1.00 41.09 51 SER A O 1
ATOM 388 N N . ARG A 1 52 ? -22.786 -21.877 -33.327 1.00 42.59 52 ARG A N 1
ATOM 389 C CA . ARG A 1 52 ? -24.023 -21.702 -32.547 1.00 42.59 52 ARG A CA 1
ATOM 390 C C . ARG A 1 52 ? -23.720 -21.382 -31.081 1.00 42.59 52 ARG A C 1
ATOM 392 O O . ARG A 1 52 ? -23.369 -22.269 -30.317 1.00 42.59 52 ARG A O 1
ATOM 399 N N . GLY A 1 53 ? -23.962 -20.127 -30.701 1.00 43.22 53 GLY A N 1
ATOM 400 C CA . GLY A 1 53 ? -24.458 -19.769 -29.368 1.00 43.22 53 GLY A CA 1
ATOM 401 C C . GLY A 1 53 ? -23.570 -20.076 -28.159 1.00 43.22 53 GLY A C 1
ATOM 402 O O . GLY A 1 53 ? -23.984 -20.827 -27.283 1.00 43.22 53 GLY A O 1
ATOM 403 N N . LEU A 1 54 ? -22.439 -19.378 -28.027 1.00 45.09 54 LEU A N 1
ATOM 404 C CA . LEU A 1 54 ? -21.998 -18.929 -26.699 1.00 45.09 54 LEU A CA 1
ATOM 405 C C . LEU A 1 54 ? -22.641 -17.563 -26.417 1.00 45.09 54 LEU A C 1
ATOM 407 O O . LEU A 1 54 ? -21.976 -16.531 -26.471 1.00 45.09 54 LEU A O 1
ATOM 411 N N . GLU A 1 55 ? -23.955 -17.545 -26.178 1.00 41.72 55 GLU A N 1
ATOM 412 C CA . GLU A 1 55 ? -24.630 -16.334 -25.698 1.00 41.72 55 GLU A CA 1
ATOM 413 C C . GLU A 1 55 ? -24.232 -16.086 -24.230 1.00 41.72 55 GLU A C 1
ATOM 415 O O . GLU A 1 55 ? -24.449 -16.960 -23.384 1.00 41.72 55 GLU A O 1
ATOM 420 N N . PRO A 1 56 ? -23.630 -14.931 -23.890 1.00 49.41 56 PRO A N 1
ATOM 421 C CA . PRO A 1 56 ? -23.203 -14.663 -22.525 1.00 49.41 56 PRO A CA 1
ATOM 422 C C . PRO A 1 56 ? -24.421 -14.392 -21.634 1.00 49.41 56 PRO A C 1
ATOM 424 O O . PRO A 1 56 ? -25.093 -13.369 -21.766 1.00 49.41 56 PRO A O 1
ATOM 427 N N . VAL A 1 57 ? -24.685 -15.290 -20.682 1.00 58.12 57 VAL A N 1
ATOM 428 C CA . VAL A 1 57 ? -25.737 -15.109 -19.671 1.00 58.12 57 VAL A CA 1
ATOM 429 C C . VAL A 1 57 ? -25.300 -14.035 -18.669 1.00 58.12 57 VAL A C 1
ATOM 431 O O . VAL A 1 57 ? -24.719 -14.321 -17.622 1.00 58.12 57 VAL A O 1
ATOM 434 N N . LEU A 1 58 ? -25.577 -12.773 -19.004 1.00 54.91 58 LEU A N 1
ATOM 435 C CA . LEU A 1 58 ? -25.326 -11.615 -18.148 1.00 54.91 58 LEU A CA 1
ATOM 436 C C . LEU A 1 58 ? -26.280 -11.628 -16.944 1.00 54.91 58 LEU A C 1
ATOM 438 O O . LEU A 1 58 ? -27.404 -11.127 -16.997 1.00 54.91 58 LEU A O 1
ATOM 442 N N . ARG A 1 59 ? -25.824 -12.215 -15.835 1.00 46.38 59 ARG A N 1
ATOM 443 C CA . ARG A 1 59 ? -26.543 -12.194 -14.559 1.00 46.38 59 ARG A CA 1
ATOM 444 C C . ARG A 1 59 ? -26.270 -10.885 -13.823 1.00 46.38 59 ARG A C 1
ATOM 446 O O . ARG A 1 59 ? -25.293 -10.775 -13.090 1.00 46.38 59 ARG A O 1
ATOM 453 N N . TYR A 1 60 ? -27.183 -9.931 -13.962 1.00 50.25 60 TYR A N 1
ATOM 454 C CA . TYR A 1 60 ? -27.227 -8.759 -13.091 1.00 50.25 60 TYR A CA 1
ATOM 455 C C . TYR A 1 60 ? -27.501 -9.193 -11.645 1.00 50.25 60 TYR A C 1
ATOM 457 O O . TYR A 1 60 ? -28.428 -9.961 -11.374 1.00 50.25 60 TYR A O 1
ATOM 465 N N . VAL A 1 61 ? -26.682 -8.699 -10.722 1.00 54.06 61 VAL A N 1
ATOM 466 C CA . VAL A 1 61 ? -26.854 -8.836 -9.274 1.00 54.06 61 VAL A CA 1
ATOM 467 C C . VAL A 1 61 ? -26.860 -7.420 -8.711 1.00 54.06 61 VAL A C 1
ATOM 469 O O . VAL A 1 61 ? -26.068 -6.587 -9.141 1.00 54.06 61 VAL A O 1
ATOM 472 N N . GLN A 1 62 ? -27.786 -7.130 -7.802 1.00 51.62 62 GLN A N 1
ATOM 473 C CA . GLN A 1 62 ? -27.759 -5.891 -7.032 1.00 51.62 62 GLN A CA 1
ATOM 474 C C . GLN A 1 62 ? -26.866 -6.116 -5.813 1.00 51.62 62 GLN A C 1
ATOM 476 O O . GLN A 1 62 ? -27.050 -7.120 -5.121 1.00 51.62 62 GLN A O 1
ATOM 481 N N . ASP A 1 63 ? -25.938 -5.197 -5.546 1.00 59.00 63 ASP A N 1
ATOM 482 C CA . ASP A 1 63 ? -25.099 -5.268 -4.351 1.00 59.00 63 ASP A CA 1
ATOM 483 C C . ASP A 1 63 ? -25.966 -5.323 -3.090 1.00 59.00 63 ASP A C 1
ATOM 485 O O . ASP A 1 63 ? -26.864 -4.500 -2.875 1.00 59.00 63 ASP A O 1
ATOM 489 N N . ALA A 1 64 ? -25.699 -6.327 -2.259 1.00 67.62 64 ALA A N 1
ATOM 490 C CA . ALA A 1 64 ? -26.264 -6.411 -0.925 1.00 67.62 64 ALA A CA 1
ATOM 491 C C . ALA A 1 64 ? -25.544 -5.421 0.000 1.00 67.62 64 ALA A C 1
ATOM 493 O O . ALA A 1 64 ? -24.365 -5.122 -0.192 1.00 67.62 64 ALA A O 1
ATOM 494 N N . ALA A 1 65 ? -26.236 -4.964 1.046 1.00 76.38 65 ALA A N 1
ATOM 495 C CA . ALA A 1 65 ? -25.607 -4.215 2.130 1.00 76.38 65 ALA A CA 1
ATOM 496 C C . ALA A 1 65 ? -24.357 -4.970 2.639 1.00 76.38 65 ALA A C 1
ATOM 498 O O . ALA A 1 65 ? -24.464 -6.172 2.919 1.00 76.38 65 ALA A O 1
ATOM 499 N N . PRO A 1 66 ? -23.184 -4.316 2.757 1.00 84.25 66 PRO A N 1
ATOM 500 C CA . PRO A 1 66 ? -21.964 -4.987 3.184 1.00 84.25 66 PRO A CA 1
ATOM 501 C C . PRO A 1 66 ? -22.079 -5.389 4.657 1.00 84.25 66 PRO A C 1
ATOM 503 O O . PRO A 1 66 ? -22.645 -4.663 5.478 1.00 84.25 66 PRO A O 1
ATOM 506 N N . ARG A 1 67 ? -21.579 -6.580 4.994 1.00 89.38 67 ARG A N 1
ATOM 507 C CA . ARG A 1 67 ? -21.763 -7.192 6.316 1.00 89.38 67 ARG A CA 1
ATOM 508 C C . ARG A 1 67 ? -20.435 -7.683 6.852 1.00 89.38 67 ARG A C 1
ATOM 510 O O . ARG A 1 67 ? -19.809 -8.543 6.237 1.00 89.38 67 ARG A O 1
ATOM 517 N N . TYR A 1 68 ? -20.042 -7.139 7.996 1.00 92.81 68 TYR A N 1
ATOM 518 C CA . TYR A 1 68 ? -18.771 -7.417 8.652 1.00 92.81 68 TYR A CA 1
ATOM 519 C C . TYR A 1 68 ? -19.036 -8.060 10.012 1.00 92.81 68 TYR A C 1
ATOM 521 O O . TYR A 1 68 ? -19.823 -7.535 10.800 1.00 92.81 68 TYR A O 1
ATOM 529 N N . VAL A 1 69 ? -18.366 -9.170 10.314 1.00 95.75 69 VAL A N 1
ATOM 530 C CA . VAL A 1 69 ? -18.293 -9.696 11.682 1.00 95.75 69 VAL A CA 1
ATOM 531 C C . VAL A 1 69 ? -16.843 -9.709 12.129 1.00 95.75 69 VAL A C 1
ATOM 533 O O . VAL A 1 69 ? -16.024 -10.463 11.603 1.00 95.75 69 VAL A O 1
ATOM 536 N N . PHE A 1 70 ? -16.533 -8.862 13.105 1.00 97.88 70 PHE A N 1
ATOM 537 C CA . PHE A 1 70 ? -15.226 -8.832 13.747 1.00 97.88 70 PHE A CA 1
ATOM 538 C C . PHE A 1 70 ? -15.163 -9.966 14.772 1.00 97.88 70 PHE A C 1
ATOM 540 O O . PHE A 1 70 ? -16.023 -10.057 15.648 1.00 97.88 70 PHE A O 1
ATOM 547 N N . VAL A 1 71 ? -14.167 -10.840 14.647 1.00 98.19 71 VAL A N 1
ATOM 548 C CA . VAL A 1 71 ? -13.970 -12.028 15.487 1.00 98.19 71 VAL A CA 1
ATOM 549 C C . VAL A 1 71 ? -12.632 -11.870 16.189 1.00 98.19 71 VAL A C 1
ATOM 551 O O . VAL A 1 71 ? -11.585 -11.966 15.560 1.00 98.19 71 VAL A O 1
ATOM 554 N N . ILE A 1 72 ? -12.664 -11.544 17.476 1.00 97.94 72 ILE A N 1
ATOM 555 C CA . ILE A 1 72 ? -11.526 -10.952 18.184 1.00 97.94 72 ILE A CA 1
ATOM 556 C C . ILE A 1 72 ? -11.052 -11.870 19.313 1.00 97.94 72 ILE A C 1
ATOM 558 O O . ILE A 1 72 ? -11.827 -12.257 20.188 1.00 97.94 72 ILE A O 1
ATOM 562 N N . GLU A 1 73 ? -9.768 -12.216 19.298 1.00 96.00 73 GLU A N 1
ATOM 563 C CA . GLU A 1 73 ? -9.141 -13.024 20.342 1.00 96.00 73 GLU A CA 1
ATOM 564 C C . GLU A 1 73 ? -9.103 -12.275 21.686 1.00 96.00 73 GLU A C 1
ATOM 566 O O . GLU A 1 73 ? -8.591 -11.164 21.777 1.00 96.00 73 GLU A O 1
ATOM 571 N N . ASP A 1 74 ? -9.628 -12.907 22.733 1.00 95.69 74 ASP A N 1
ATOM 572 C CA . ASP A 1 74 ? -9.730 -12.399 24.107 1.00 95.69 74 ASP A CA 1
ATOM 573 C C . ASP A 1 74 ? -8.949 -13.341 25.043 1.00 95.69 74 ASP A C 1
ATOM 575 O O . ASP A 1 74 ? -9.513 -14.158 25.774 1.00 95.69 74 ASP A O 1
ATOM 579 N N . THR A 1 75 ? -7.619 -13.304 24.933 1.00 94.06 75 THR A N 1
ATOM 580 C CA . THR A 1 75 ? -6.671 -14.188 25.639 1.00 94.06 75 THR A CA 1
ATOM 581 C C . THR A 1 75 ? -5.669 -13.387 26.471 1.00 94.06 75 THR A C 1
ATOM 583 O O . THR A 1 75 ? -5.423 -12.206 26.234 1.00 94.06 75 THR A O 1
ATOM 586 N N . ALA A 1 76 ? -5.018 -14.040 27.435 1.00 92.56 76 ALA A N 1
ATOM 587 C CA . ALA A 1 76 ? -4.069 -13.382 28.333 1.00 92.56 76 ALA A CA 1
ATOM 588 C C . ALA A 1 76 ? -2.897 -12.672 27.610 1.00 92.56 76 ALA A C 1
ATOM 590 O O . ALA A 1 76 ? -2.414 -11.653 28.104 1.00 92.56 76 ALA A O 1
ATOM 591 N N . SER A 1 77 ? -2.452 -13.157 26.442 1.00 89.75 77 SER A N 1
ATOM 592 C CA . SER A 1 77 ? -1.368 -12.544 25.651 1.00 89.75 77 SER A CA 1
ATOM 593 C C . SER A 1 77 ? -1.803 -11.295 24.865 1.00 89.75 77 SER A C 1
ATOM 595 O O . SER A 1 77 ? -0.964 -10.427 24.594 1.00 89.75 77 SER A O 1
ATOM 597 N N . MET A 1 78 ? -3.107 -11.142 24.601 1.00 91.00 78 MET A N 1
ATOM 598 C CA . MET A 1 78 ? -3.727 -9.909 24.087 1.00 91.00 78 MET A CA 1
ATOM 599 C C . MET A 1 78 ? -3.814 -8.803 25.151 1.00 91.00 78 MET A C 1
ATOM 601 O O . MET A 1 78 ? -4.026 -7.641 24.815 1.00 91.00 78 MET A O 1
ATOM 605 N N . ASN A 1 79 ? -3.618 -9.136 26.430 1.00 90.56 79 ASN A N 1
ATOM 606 C CA . ASN A 1 79 ? -3.803 -8.211 27.556 1.00 90.56 79 ASN A CA 1
ATOM 607 C C . ASN A 1 79 ? -2.485 -7.631 28.085 1.00 90.56 79 ASN A C 1
ATOM 609 O O . ASN A 1 79 ? -2.487 -6.719 28.912 1.00 90.56 79 ASN A O 1
ATOM 613 N N . LEU A 1 80 ? -1.355 -8.150 27.603 1.00 88.94 80 LEU A N 1
ATOM 614 C CA . LEU A 1 80 ? -0.029 -7.606 27.872 1.00 88.94 80 LEU A CA 1
ATOM 615 C C . LEU A 1 80 ? 0.118 -6.214 27.235 1.00 88.94 80 LEU A C 1
ATOM 617 O O . LEU A 1 80 ? -0.555 -5.892 26.262 1.00 88.94 80 LEU A O 1
ATOM 621 N N . GLN A 1 81 ? 1.021 -5.393 27.767 1.00 89.56 81 GLN A N 1
ATOM 622 C CA . GLN A 1 81 ? 1.482 -4.138 27.152 1.00 89.56 81 GLN A CA 1
ATOM 623 C C . GLN A 1 81 ? 0.395 -3.148 26.664 1.00 89.56 81 GLN A C 1
ATOM 625 O O . GLN A 1 81 ? 0.588 -2.452 25.673 1.00 89.56 81 GLN A O 1
ATOM 630 N N . ARG A 1 82 ? -0.771 -3.089 27.328 1.00 90.50 82 ARG A N 1
ATOM 631 C CA . ARG A 1 82 ? -1.953 -2.295 26.904 1.00 90.50 82 ARG A CA 1
ATOM 632 C C . ARG A 1 82 ? -2.513 -2.666 25.513 1.00 90.50 82 ARG A C 1
ATOM 634 O O . ARG A 1 82 ? -3.365 -1.954 24.986 1.00 90.50 82 ARG A O 1
ATOM 641 N N . ARG A 1 83 ? -2.125 -3.809 24.931 1.00 92.88 83 ARG A N 1
ATOM 642 C CA . ARG A 1 83 ? -2.543 -4.255 23.583 1.00 92.88 83 ARG A CA 1
ATOM 643 C C . ARG A 1 83 ? -4.068 -4.322 23.427 1.00 92.88 83 ARG A C 1
ATOM 645 O O . ARG A 1 83 ? -4.612 -3.803 22.458 1.00 92.88 83 ARG A O 1
ATOM 652 N N . TRP A 1 84 ? -4.777 -4.865 24.419 1.00 95.06 84 TRP A N 1
ATOM 653 C CA . TRP A 1 84 ? -6.246 -4.876 24.448 1.00 95.06 84 TRP A CA 1
ATOM 654 C C . TRP A 1 84 ? -6.862 -3.468 24.407 1.00 95.06 84 TRP A C 1
ATOM 656 O O . TRP A 1 84 ? -7.898 -3.255 23.782 1.00 95.06 84 TRP A O 1
ATOM 666 N N . GLU A 1 85 ? -6.224 -2.477 25.030 1.00 94.56 85 GLU A N 1
ATOM 667 C CA . GLU A 1 85 ? -6.682 -1.087 24.990 1.00 94.56 85 GLU A CA 1
ATOM 668 C C . GLU A 1 85 ? -6.519 -0.487 23.588 1.00 94.56 85 GLU A C 1
ATOM 670 O O . GLU A 1 85 ? -7.450 0.124 23.066 1.00 94.56 85 GLU A O 1
ATOM 675 N N . PHE A 1 86 ? -5.378 -0.723 22.937 1.00 95.38 86 PHE A N 1
ATOM 676 C CA . PHE A 1 86 ? -5.145 -0.296 21.555 1.00 95.38 86 PHE A CA 1
ATOM 677 C C . PHE A 1 86 ? -6.075 -1.005 20.565 1.00 95.38 86 PHE A C 1
ATOM 679 O O . PHE A 1 86 ? -6.562 -0.374 19.632 1.00 95.38 86 PHE A O 1
ATOM 686 N N . LEU A 1 87 ? -6.397 -2.280 20.797 1.00 96.19 87 LEU A N 1
ATOM 687 C CA . LEU A 1 87 ? -7.406 -3.018 20.037 1.00 96.19 87 LEU A CA 1
ATOM 688 C C . LEU A 1 87 ? -8.806 -2.409 20.195 1.00 96.19 87 LEU A C 1
ATOM 690 O O . LEU A 1 87 ? -9.506 -2.239 19.199 1.00 96.19 87 LEU A O 1
ATOM 694 N N . ARG A 1 88 ? -9.199 -2.006 21.412 1.00 96.94 88 ARG A N 1
ATOM 695 C CA . ARG A 1 88 ? -10.448 -1.260 21.647 1.00 96.94 88 ARG A CA 1
ATOM 696 C C . ARG A 1 88 ? -10.462 0.079 20.902 1.00 96.94 88 ARG A C 1
ATOM 698 O O . ARG A 1 88 ? -11.433 0.360 20.205 1.00 96.94 88 ARG A O 1
ATOM 705 N N . LYS A 1 89 ? -9.388 0.872 21.014 1.00 96.56 89 LYS A N 1
ATOM 706 C CA . LYS A 1 89 ? -9.234 2.174 20.334 1.00 96.56 89 LYS A CA 1
ATOM 707 C C . LYS A 1 89 ? -9.296 2.024 18.809 1.00 96.56 89 LYS A C 1
ATOM 709 O O . LYS A 1 89 ? -10.018 2.763 18.143 1.00 96.56 89 LYS A O 1
ATOM 714 N N . ALA A 1 90 ? -8.614 1.020 18.257 1.00 96.75 90 ALA A N 1
ATOM 715 C CA . ALA A 1 90 ? -8.598 0.738 16.824 1.00 96.75 90 ALA A CA 1
ATOM 716 C C . ALA A 1 90 ? -9.946 0.229 16.287 1.00 96.75 90 ALA A C 1
ATOM 718 O O . ALA A 1 90 ? -10.402 0.677 15.235 1.00 96.75 90 ALA A O 1
ATOM 719 N N . MET A 1 91 ? -10.612 -0.657 17.032 1.00 96.19 91 MET A N 1
ATOM 720 C CA . MET A 1 91 ? -11.955 -1.141 16.707 1.00 96.19 91 MET A CA 1
ATOM 721 C C . MET A 1 91 ? -12.981 0.000 16.722 1.00 96.19 91 MET A C 1
ATOM 723 O O . MET A 1 91 ? -13.778 0.130 15.789 1.00 96.19 91 MET A O 1
ATOM 727 N N . ARG A 1 92 ? -12.914 0.882 17.732 1.00 96.31 92 ARG A N 1
ATOM 728 C CA . ARG A 1 92 ? -13.739 2.093 17.788 1.00 96.31 92 ARG A CA 1
ATOM 729 C C . ARG A 1 92 ? -13.471 3.003 16.589 1.00 96.31 92 ARG A C 1
ATOM 731 O O . ARG A 1 92 ? -14.440 3.377 15.935 1.00 96.31 92 ARG A O 1
ATOM 738 N N . ARG A 1 93 ? -12.203 3.288 16.246 1.00 94.81 93 ARG A N 1
ATOM 739 C CA . ARG A 1 93 ? -11.836 4.095 15.061 1.00 94.81 93 ARG A CA 1
ATOM 740 C C . ARG A 1 93 ? -12.531 3.587 13.801 1.00 94.81 93 ARG A C 1
ATOM 742 O O . ARG A 1 93 ? -13.264 4.340 13.169 1.00 94.81 93 ARG A O 1
ATOM 749 N N . VAL A 1 94 ? -12.358 2.306 13.480 1.00 93.06 94 VAL A N 1
ATOM 750 C CA . VAL A 1 94 ? -12.845 1.752 12.209 1.00 93.06 94 VAL A CA 1
ATOM 751 C C . VAL A 1 94 ? -14.373 1.686 12.159 1.00 93.06 94 VAL A C 1
ATOM 753 O O . VAL A 1 94 ? -14.965 2.077 11.154 1.00 93.06 94 VAL A O 1
ATOM 756 N N . VAL A 1 95 ? -15.045 1.264 13.236 1.00 93.75 95 VAL A N 1
ATOM 757 C CA . VAL A 1 95 ? -16.520 1.201 13.247 1.00 93.75 95 VAL A CA 1
ATOM 758 C C . VAL A 1 95 ? -17.164 2.590 13.289 1.00 93.75 95 VAL A C 1
ATOM 760 O O . VAL A 1 95 ? -18.193 2.793 12.644 1.00 93.75 95 VAL A O 1
ATOM 763 N N . VAL A 1 96 ? -16.589 3.557 14.009 1.00 93.31 96 VAL A N 1
ATOM 764 C CA . VAL A 1 96 ? -17.172 4.904 14.129 1.00 93.31 96 VAL A CA 1
ATOM 765 C C . VAL A 1 96 ? -16.885 5.770 12.900 1.00 93.31 96 VAL A C 1
ATOM 767 O O . VAL A 1 96 ? -17.782 6.483 12.463 1.00 93.31 96 VAL A O 1
ATOM 770 N N . TYR A 1 97 ? -15.697 5.685 12.296 1.00 90.06 97 TYR A N 1
ATOM 771 C CA . TYR A 1 97 ? -15.272 6.668 11.291 1.00 90.06 97 TYR A CA 1
ATOM 772 C C . TYR A 1 97 ? -15.069 6.124 9.869 1.00 90.06 97 TYR A C 1
ATOM 774 O O . TYR A 1 97 ? -15.102 6.921 8.933 1.00 90.06 97 TYR A O 1
ATOM 782 N N . ASP A 1 98 ? -14.893 4.808 9.682 1.00 87.38 98 ASP A N 1
ATOM 783 C CA . ASP A 1 98 ? -14.513 4.238 8.377 1.00 87.38 98 ASP A CA 1
ATOM 784 C C . ASP A 1 98 ? -15.536 3.257 7.780 1.00 87.38 98 ASP A C 1
ATOM 786 O O . ASP A 1 98 ? -15.701 3.209 6.561 1.00 87.38 98 ASP A O 1
ATOM 790 N N . VAL A 1 99 ? -16.246 2.468 8.598 1.00 88.00 99 VAL A N 1
ATOM 791 C CA . VAL A 1 99 ? -17.299 1.562 8.099 1.00 88.00 99 VAL A CA 1
ATOM 792 C C . VAL A 1 99 ? -18.355 2.378 7.331 1.00 88.00 99 VAL A C 1
ATOM 794 O O . VAL A 1 99 ? -18.874 3.353 7.883 1.00 88.00 99 VAL A O 1
ATOM 797 N N . PRO A 1 100 ? -18.702 2.014 6.081 1.00 84.06 100 PRO A N 1
ATOM 798 C CA . PRO A 1 100 ? -19.634 2.795 5.276 1.00 84.06 100 PRO A CA 1
ATOM 799 C C . PRO A 1 100 ? -21.064 2.729 5.824 1.00 84.06 100 PRO A C 1
ATOM 801 O O . PRO A 1 100 ? -21.493 1.724 6.394 1.00 84.06 100 PRO A O 1
ATOM 804 N N . ASP A 1 101 ? -21.811 3.808 5.613 1.00 85.56 101 ASP A N 1
ATOM 805 C CA . ASP A 1 101 ? -23.233 3.888 5.943 1.00 85.56 101 ASP A CA 1
ATOM 806 C C . ASP A 1 101 ? -24.035 2.857 5.120 1.00 85.56 101 ASP A C 1
ATOM 808 O O . ASP A 1 101 ? -23.719 2.571 3.963 1.00 85.56 101 ASP A O 1
ATOM 812 N N . GLY A 1 102 ? -25.048 2.243 5.731 1.00 85.69 102 GLY A N 1
ATOM 813 C CA . GLY A 1 102 ? -25.781 1.106 5.169 1.00 85.69 102 GLY A CA 1
ATOM 814 C C . GLY A 1 102 ? -25.115 -0.265 5.369 1.00 85.69 102 GLY A C 1
ATOM 815 O O . GLY A 1 102 ? -25.680 -1.279 4.954 1.00 85.69 102 GLY A O 1
ATOM 816 N N . ALA A 1 103 ? -23.943 -0.343 6.008 1.00 87.88 103 ALA A N 1
ATOM 817 C CA . ALA A 1 103 ? -23.358 -1.617 6.426 1.00 87.88 103 ALA A CA 1
ATOM 818 C C . ALA A 1 103 ? -24.142 -2.270 7.581 1.00 87.88 103 ALA A C 1
ATOM 820 O O . ALA A 1 103 ? -24.905 -1.613 8.288 1.00 87.88 103 ALA A O 1
ATOM 821 N N . HIS A 1 104 ? -23.902 -3.562 7.826 1.00 90.88 104 HIS A N 1
ATOM 822 C CA . HIS A 1 104 ? -24.162 -4.160 9.141 1.00 90.88 104 HIS A CA 1
ATOM 823 C C . HIS A 1 104 ? -22.849 -4.625 9.773 1.00 90.88 104 HIS A C 1
ATOM 825 O O . HIS A 1 104 ? -21.986 -5.180 9.085 1.00 90.88 104 HIS A O 1
ATOM 831 N N . VAL A 1 105 ? -22.720 -4.442 11.085 1.00 94.06 105 VAL A N 1
ATOM 832 C CA . VAL A 1 105 ? -21.546 -4.852 11.861 1.00 94.06 105 VAL A CA 1
ATOM 833 C C . VAL A 1 105 ? -21.976 -5.708 13.047 1.00 94.06 105 VAL A C 1
ATOM 835 O O . VAL A 1 105 ? -22.808 -5.289 13.848 1.00 94.06 105 VAL A O 1
ATOM 838 N N . GLY A 1 106 ? -21.398 -6.902 13.161 1.00 95.50 106 GLY A N 1
ATOM 839 C CA . GLY A 1 106 ? -21.437 -7.736 14.364 1.00 95.50 106 GLY A CA 1
ATOM 840 C C . GLY A 1 106 ? -20.047 -7.854 14.991 1.00 95.50 106 GLY A C 1
ATOM 841 O O . GLY A 1 106 ? -19.033 -7.700 14.305 1.00 95.50 106 GLY A O 1
ATOM 842 N N . VAL A 1 107 ? -19.984 -8.139 16.292 1.00 98.00 107 VAL A N 1
ATOM 843 C CA . VAL A 1 107 ? -18.714 -8.307 17.018 1.00 98.00 107 VAL A CA 1
ATOM 844 C C . VAL A 1 107 ? -18.794 -9.521 17.938 1.00 98.00 107 VAL A C 1
ATOM 846 O O . VAL A 1 107 ? -19.712 -9.651 18.750 1.00 98.00 107 VAL A O 1
ATOM 849 N N . VAL A 1 108 ? -17.807 -10.402 17.818 1.00 98.12 108 VAL A N 1
ATOM 850 C CA . VAL A 1 108 ? -17.638 -11.639 18.582 1.00 98.12 108 VAL A CA 1
ATOM 851 C C . VAL A 1 108 ? -16.263 -11.611 19.243 1.00 98.12 108 VAL A C 1
ATOM 853 O O . VAL A 1 108 ? -15.276 -11.318 18.571 1.00 98.12 108 VAL A O 1
ATOM 856 N N . THR A 1 109 ? -16.167 -11.958 20.527 1.00 97.75 109 THR A N 1
ATOM 857 C CA . THR A 1 109 ? -14.878 -12.283 21.161 1.00 97.75 109 THR A CA 1
ATOM 858 C C . THR A 1 109 ? -14.729 -13.787 21.358 1.00 97.75 109 THR A C 1
ATOM 860 O O . THR A 1 109 ? -15.728 -14.500 21.480 1.00 97.75 109 THR A O 1
ATOM 863 N N . PHE A 1 110 ? -13.497 -14.304 21.378 1.00 96.69 110 PHE A N 1
ATOM 864 C CA . PHE A 1 110 ? -13.254 -15.730 21.604 1.00 96.69 110 PHE A CA 1
ATOM 865 C C . PHE A 1 110 ? -11.978 -16.035 22.396 1.00 96.69 110 PHE A C 1
ATOM 867 O O . PHE A 1 110 ? -10.940 -15.396 22.245 1.00 96.69 110 PHE A O 1
ATOM 874 N N . HIS A 1 111 ? -12.071 -17.080 23.212 1.00 94.50 111 HIS A N 1
ATOM 875 C CA . HIS A 1 111 ? -10.959 -17.773 23.858 1.00 94.50 111 HIS A CA 1
ATOM 876 C C . HIS A 1 111 ? -11.191 -19.283 23.695 1.00 94.50 111 HIS A C 1
ATOM 878 O O . HIS A 1 111 ? -11.420 -19.745 22.581 1.00 94.50 111 HIS A O 1
ATOM 884 N N . SER A 1 112 ? -11.212 -20.048 24.786 1.00 93.69 112 SER A N 1
ATOM 885 C CA . SER A 1 112 ? -11.755 -21.416 24.838 1.00 93.69 112 SER A CA 1
ATOM 886 C C . SER A 1 112 ? -13.252 -21.535 24.530 1.00 93.69 112 SER A C 1
ATOM 888 O O . SER A 1 112 ? -13.719 -22.625 24.218 1.00 93.69 112 SER A O 1
ATOM 890 N N . VAL A 1 113 ? -14.005 -20.434 24.592 1.00 94.94 113 VAL A N 1
ATOM 891 C CA . VAL A 1 113 ? -15.363 -20.318 24.036 1.00 94.94 113 VAL A CA 1
ATOM 892 C C . VAL A 1 113 ? -15.512 -18.971 23.334 1.00 94.94 113 VAL A C 1
ATOM 894 O O . VAL A 1 113 ? -14.780 -18.029 23.645 1.00 94.94 113 VAL A O 1
ATOM 897 N N . ALA A 1 114 ? -16.461 -18.874 22.406 1.00 97.38 114 ALA A N 1
ATOM 898 C CA . ALA A 1 114 ? -16.799 -17.635 21.713 1.00 97.38 114 ALA A CA 1
ATOM 899 C C . ALA A 1 114 ? -18.082 -16.999 22.265 1.00 97.38 114 ALA A C 1
ATOM 901 O O . ALA A 1 114 ? -18.927 -17.686 22.844 1.00 97.38 114 ALA A O 1
ATOM 902 N N . ARG A 1 115 ? -18.202 -15.676 22.119 1.00 96.81 115 ARG A N 1
ATOM 903 C CA . ARG A 1 115 ? -19.299 -14.866 22.659 1.00 96.81 115 ARG A CA 1
ATOM 904 C C . ARG A 1 115 ? -19.607 -13.696 21.726 1.00 96.81 115 ARG A C 1
ATOM 906 O O . ARG A 1 115 ? -18.726 -12.888 21.445 1.00 96.81 115 ARG A O 1
ATOM 913 N N . THR A 1 116 ? -20.857 -13.538 21.310 1.00 97.38 116 THR A N 1
ATOM 914 C CA . THR A 1 116 ? -21.336 -12.285 20.705 1.00 97.38 116 THR A CA 1
ATOM 915 C C . THR A 1 116 ? -21.259 -11.156 21.739 1.00 97.38 116 THR A C 1
ATOM 917 O O . THR A 1 116 ? -21.864 -11.266 22.805 1.00 97.38 116 THR A O 1
ATOM 920 N N . VAL A 1 117 ? -20.549 -10.068 21.422 1.00 96.81 117 VAL A N 1
ATOM 921 C CA . VAL A 1 117 ? -20.504 -8.832 22.234 1.00 96.81 117 VAL A CA 1
ATOM 922 C C . VAL A 1 117 ? -21.262 -7.670 21.578 1.00 96.81 117 VAL A C 1
ATOM 924 O O . VAL A 1 117 ? -21.752 -6.795 22.286 1.00 96.81 117 VAL A O 1
ATOM 927 N N . ALA A 1 118 ? -21.465 -7.712 20.256 1.00 95.81 118 ALA A N 1
ATOM 928 C CA . ALA A 1 118 ? -22.480 -6.923 19.557 1.00 95.81 118 ALA A CA 1
ATOM 929 C C . ALA A 1 118 ? -23.207 -7.792 18.509 1.00 95.81 118 ALA A C 1
ATOM 931 O O . ALA A 1 118 ? -22.531 -8.462 17.720 1.00 95.81 118 ALA A O 1
ATOM 932 N N . PRO A 1 119 ? -24.555 -7.799 18.472 1.00 94.62 119 PRO A N 1
ATOM 933 C CA . PRO A 1 119 ? -25.321 -8.481 17.426 1.00 94.62 119 PRO A CA 1
ATOM 934 C C . PRO A 1 119 ? -25.124 -7.796 16.064 1.00 94.62 119 PRO A C 1
ATOM 936 O O . PRO A 1 119 ? -24.566 -6.699 15.997 1.00 94.62 119 PRO A O 1
ATOM 939 N N . LEU A 1 120 ? -25.596 -8.421 14.980 1.00 93.00 120 LEU A N 1
ATOM 940 C CA . LEU A 1 120 ? -25.469 -7.890 13.618 1.00 93.00 120 LEU A CA 1
ATOM 941 C C . LEU A 1 120 ? -26.306 -6.608 13.449 1.00 93.00 120 LEU A C 1
ATOM 943 O O . LEU A 1 120 ? -27.492 -6.648 13.134 1.00 93.00 120 LEU A O 1
ATOM 947 N N . THR A 1 121 ? -25.678 -5.461 13.683 1.00 93.00 121 THR A N 1
ATOM 948 C CA . THR A 1 121 ? -26.350 -4.169 13.851 1.00 93.00 121 THR A CA 1
ATOM 949 C C . THR A 1 121 ? -26.234 -3.343 12.575 1.00 93.00 121 THR A C 1
ATOM 951 O O . THR A 1 121 ? -25.131 -3.166 12.059 1.00 93.00 121 THR A O 1
ATOM 954 N N . PHE A 1 122 ? -27.357 -2.833 12.064 1.00 91.31 122 PHE A N 1
ATOM 955 C CA . PHE A 1 122 ? -27.384 -1.930 10.909 1.00 91.31 122 PHE A CA 1
ATOM 956 C C . PHE A 1 122 ? -26.819 -0.548 11.269 1.00 91.31 122 PHE A C 1
ATOM 958 O O . PHE A 1 122 ? -27.098 -0.013 12.343 1.00 91.31 122 PHE A O 1
ATOM 965 N N . ILE A 1 123 ? -26.020 0.020 10.367 1.00 90.19 123 ILE A N 1
ATOM 966 C CA . ILE A 1 123 ? -25.314 1.288 10.548 1.00 90.19 123 ILE A CA 1
ATOM 967 C C . ILE A 1 123 ? -25.970 2.343 9.651 1.00 90.19 123 ILE A C 1
ATOM 969 O O . ILE A 1 123 ? -25.704 2.398 8.453 1.00 90.19 123 ILE A O 1
ATOM 973 N N . GLU A 1 124 ? -26.859 3.159 10.220 1.00 86.00 124 GLU A N 1
ATOM 974 C CA . GLU A 1 124 ? -27.674 4.120 9.456 1.00 86.00 124 GLU A CA 1
ATOM 975 C C . GLU A 1 124 ? -26.881 5.350 8.978 1.00 86.00 124 GLU A C 1
ATOM 977 O O . GLU A 1 124 ? -27.066 5.800 7.848 1.00 86.00 124 GLU A O 1
ATOM 982 N N . SER A 1 125 ? -26.012 5.890 9.839 1.00 84.12 125 SER A N 1
ATOM 983 C CA . SER A 1 125 ? -25.218 7.108 9.607 1.00 84.12 125 SER A CA 1
ATOM 984 C C . SER A 1 125 ? -23.982 7.174 10.523 1.00 84.12 125 SER A C 1
ATOM 986 O O . SER A 1 125 ? -23.877 6.396 11.482 1.00 84.12 125 SER A O 1
ATOM 988 N N . GLU A 1 126 ? -23.059 8.116 10.281 1.00 74.25 126 GLU A N 1
ATOM 989 C CA . GLU A 1 126 ? -21.949 8.461 11.198 1.00 74.25 126 GLU A CA 1
ATOM 990 C C . GLU A 1 126 ? -22.451 8.871 12.597 1.00 74.25 126 GLU A C 1
ATOM 992 O O . GLU A 1 126 ? -21.949 8.364 13.599 1.00 74.25 126 GLU A O 1
ATOM 997 N N . ASP A 1 127 ? -23.508 9.684 12.679 1.00 78.94 127 ASP A N 1
ATOM 998 C CA . ASP A 1 127 ? -24.075 10.170 13.951 1.00 78.94 127 ASP A CA 1
ATOM 999 C C . ASP A 1 127 ? -24.906 9.119 14.713 1.00 78.94 127 ASP A C 1
ATOM 1001 O O . ASP A 1 127 ? -25.469 9.405 15.772 1.00 78.94 127 ASP A O 1
ATOM 1005 N N . SER A 1 128 ? -25.058 7.905 14.169 1.00 87.44 128 SER A N 1
ATOM 1006 C CA . SER A 1 128 ? -25.995 6.933 14.728 1.00 87.44 128 SER A CA 1
ATOM 1007 C C . SER A 1 128 ? -25.525 6.363 16.073 1.00 87.44 128 SER A C 1
ATOM 1009 O O . SER A 1 128 ? -24.453 5.772 16.221 1.00 87.44 128 SER A O 1
ATOM 1011 N N . ASP A 1 129 ? -26.412 6.461 17.061 1.00 89.44 129 ASP A N 1
ATOM 1012 C CA . ASP A 1 129 ? -26.239 5.956 18.427 1.00 89.44 129 ASP A CA 1
ATOM 1013 C C . ASP A 1 129 ? -25.873 4.452 18.456 1.00 89.44 129 ASP A C 1
ATOM 1015 O O . ASP A 1 129 ? -25.170 3.973 19.346 1.00 89.44 129 ASP A O 1
ATOM 1019 N N . MET A 1 130 ? -26.304 3.699 17.435 1.00 90.88 130 MET A N 1
ATOM 1020 C CA . MET A 1 130 ? -25.954 2.291 17.231 1.00 90.88 130 MET A CA 1
ATOM 1021 C C . MET A 1 130 ? -24.492 2.101 16.804 1.00 90.88 130 MET A C 1
ATOM 1023 O O . MET A 1 130 ? -23.803 1.257 17.376 1.00 90.88 130 MET A O 1
ATOM 1027 N N . ARG A 1 131 ? -23.982 2.907 15.864 1.00 93.62 131 ARG A N 1
ATOM 1028 C CA . ARG A 1 131 ? -22.579 2.868 15.415 1.00 93.62 131 ARG A CA 1
ATOM 1029 C C . ARG A 1 131 ? -21.616 3.110 16.581 1.00 93.62 131 ARG A C 1
ATOM 1031 O O . ARG A 1 131 ? -20.662 2.352 16.757 1.00 93.62 131 ARG A O 1
ATOM 1038 N N . GLN A 1 132 ? -21.925 4.087 17.436 1.00 93.50 132 GLN A N 1
ATOM 1039 C CA . GLN A 1 132 ? -21.172 4.367 18.666 1.00 93.50 132 GLN A CA 1
ATOM 1040 C C . GLN A 1 132 ? -21.162 3.165 19.630 1.00 93.50 132 GLN A C 1
ATOM 1042 O O . GLN A 1 132 ? -20.106 2.778 20.137 1.00 93.50 132 GLN A O 1
ATOM 1047 N N . ARG A 1 133 ? -22.320 2.522 19.846 1.00 93.94 133 ARG A N 1
ATOM 1048 C CA . ARG A 1 133 ? -22.447 1.333 20.713 1.00 93.94 133 ARG A CA 1
ATOM 1049 C C . ARG A 1 133 ? -21.675 0.125 20.181 1.00 93.94 133 ARG A C 1
ATOM 1051 O O . ARG A 1 133 ? -21.051 -0.575 20.975 1.00 93.94 133 ARG A O 1
ATOM 1058 N N . VAL A 1 134 ? -21.687 -0.116 18.868 1.00 95.44 134 VAL A N 1
ATOM 1059 C CA . VAL A 1 134 ? -20.946 -1.230 18.249 1.00 95.44 134 VAL A CA 1
ATOM 1060 C C . VAL A 1 134 ? -19.437 -0.976 18.291 1.00 95.44 134 VAL A C 1
ATOM 1062 O O . VAL A 1 134 ? -18.688 -1.881 18.660 1.00 95.44 134 VAL A O 1
ATOM 1065 N N . GLY A 1 135 ? -18.978 0.248 18.004 1.00 94.19 135 GLY A N 1
ATOM 1066 C CA . GLY A 1 135 ? -17.554 0.601 18.075 1.00 94.19 135 GLY A CA 1
ATOM 1067 C C . GLY A 1 135 ? -16.962 0.457 19.480 1.00 94.19 135 GLY A C 1
ATOM 1068 O O . GLY A 1 135 ? -15.852 -0.046 19.634 1.00 94.19 135 GLY A O 1
ATOM 1069 N N . SER A 1 136 ? -17.731 0.801 20.518 1.00 95.06 136 SER A N 1
ATOM 1070 C CA . SER A 1 136 ? -17.318 0.658 21.923 1.00 95.06 136 SER A CA 1
ATOM 1071 C C . SER A 1 136 ? -17.736 -0.676 22.582 1.00 95.06 136 SER A C 1
ATOM 1073 O O . SER A 1 136 ? -17.618 -0.806 23.802 1.00 95.06 136 SER A O 1
ATOM 1075 N N . SER A 1 137 ? -18.201 -1.672 21.811 1.00 95.88 137 SER A N 1
ATOM 1076 C CA . SER A 1 137 ? -18.822 -2.917 22.323 1.00 95.88 137 SER A CA 1
ATOM 1077 C C . SER A 1 137 ? -17.884 -3.912 23.018 1.00 95.88 137 SER A C 1
ATOM 1079 O O . SER A 1 137 ? -18.346 -4.762 23.781 1.00 95.88 137 SER A O 1
ATOM 1081 N N . LEU A 1 138 ? -16.572 -3.832 22.774 1.00 96.75 138 LEU A N 1
ATOM 1082 C CA . LEU A 1 138 ? -15.603 -4.748 23.378 1.00 96.75 138 LEU A CA 1
ATOM 1083 C C . LEU A 1 138 ? -15.608 -4.651 24.922 1.00 96.75 138 LEU A C 1
ATOM 1085 O O . LEU A 1 138 ? -15.774 -3.555 25.471 1.00 96.75 138 LEU A O 1
ATOM 1089 N N . PRO A 1 139 ? -15.355 -5.756 25.652 1.00 94.06 139 PRO A N 1
ATOM 1090 C CA . PRO A 1 139 ? -15.149 -5.735 27.101 1.00 94.06 139 PRO A CA 1
ATOM 1091 C C . PRO A 1 139 ? -14.074 -4.731 27.552 1.00 94.06 139 PRO A C 1
ATOM 1093 O O . PRO A 1 139 ? -13.026 -4.587 26.918 1.00 94.06 139 PRO A O 1
ATOM 1096 N N . ARG A 1 140 ? -14.310 -4.025 28.669 1.00 91.56 140 ARG A N 1
ATOM 1097 C CA . ARG A 1 140 ? -13.276 -3.189 29.321 1.00 91.56 140 ARG A CA 1
ATOM 1098 C C . ARG A 1 140 ? -12.243 -4.043 30.057 1.00 91.56 140 ARG A C 1
ATOM 1100 O O . ARG A 1 140 ? -11.054 -3.775 29.946 1.00 91.56 140 ARG A O 1
ATOM 1107 N N . ASN A 1 141 ? -12.709 -5.087 30.741 1.00 90.50 141 ASN A N 1
ATOM 1108 C CA . ASN A 1 141 ? -11.872 -6.066 31.425 1.00 90.50 141 ASN A CA 1
ATOM 1109 C C . ASN A 1 141 ? -11.804 -7.329 30.548 1.00 90.50 141 ASN A C 1
ATOM 1111 O O . ASN A 1 141 ? -12.836 -7.997 30.421 1.00 90.50 141 ASN A O 1
ATOM 1115 N N . PRO A 1 142 ? -10.658 -7.638 29.922 1.00 90.06 142 PRO A N 1
ATOM 1116 C CA . PRO A 1 142 ? -10.505 -8.831 29.098 1.00 90.06 142 PRO A CA 1
ATOM 1117 C C . PRO A 1 142 ? -10.292 -10.108 29.925 1.00 90.06 142 PRO A C 1
ATOM 1119 O O . PRO A 1 142 ? -10.115 -10.087 31.146 1.00 90.06 142 PRO A O 1
ATOM 1122 N N . SER A 1 143 ? -10.317 -11.240 29.234 1.00 92.69 143 SER A N 1
ATOM 1123 C CA . SER A 1 143 ? -10.218 -12.590 29.776 1.00 92.69 143 SER A CA 1
ATOM 1124 C C . SER A 1 143 ? -8.780 -12.992 30.123 1.00 92.69 143 SER A C 1
ATOM 1126 O O . SER A 1 143 ? -7.861 -12.894 29.313 1.00 92.69 143 SER A O 1
ATOM 1128 N N . ALA A 1 144 ? -8.588 -13.549 31.320 1.00 94.62 144 ALA A N 1
ATOM 1129 C CA . ALA A 1 144 ? -7.309 -14.108 31.768 1.00 94.62 144 ALA A CA 1
ATOM 1130 C C . ALA A 1 144 ? -7.024 -15.536 31.238 1.00 94.62 144 ALA A C 1
ATOM 1132 O O . ALA A 1 144 ? -6.113 -16.202 31.728 1.00 94.62 144 ALA A O 1
ATOM 1133 N N . VAL A 1 145 ? -7.803 -16.040 30.271 1.00 94.75 145 VAL A N 1
ATOM 1134 C CA . VAL A 1 145 ? -7.618 -17.392 29.712 1.00 94.75 145 VAL A CA 1
ATOM 1135 C C . VAL A 1 145 ? -6.314 -17.464 28.895 1.00 94.75 145 VAL A C 1
ATOM 1137 O O . VAL A 1 145 ? -6.123 -16.639 27.998 1.00 94.75 145 VAL A O 1
ATOM 1140 N N . PRO A 1 146 ? -5.416 -18.437 29.154 1.00 91.81 146 PRO A N 1
ATOM 1141 C CA . PRO A 1 146 ? -4.187 -18.601 28.379 1.00 91.81 146 PRO A CA 1
ATOM 1142 C C . PRO A 1 146 ? -4.446 -18.902 26.898 1.00 91.81 146 PRO A C 1
ATOM 1144 O O . PRO A 1 146 ? -5.353 -19.662 26.558 1.00 91.81 146 PRO A O 1
ATOM 1147 N N . GLU A 1 147 ? -3.584 -18.386 26.022 1.00 88.19 147 GLU A N 1
ATOM 1148 C CA . GLU A 1 147 ? -3.643 -18.607 24.566 1.00 88.19 147 GLU A CA 1
ATOM 1149 C C . GLU A 1 147 ? -3.589 -20.089 24.154 1.00 88.19 147 GLU A C 1
ATOM 1151 O O . GLU A 1 147 ? -4.156 -20.466 23.134 1.00 88.19 147 GLU A O 1
ATOM 1156 N N . SER A 1 148 ? -3.012 -20.959 24.991 1.00 87.44 148 SER A N 1
ATOM 1157 C CA . SER A 1 148 ? -3.005 -22.418 24.798 1.00 87.44 148 SER A CA 1
ATOM 1158 C C . SER A 1 148 ? -4.392 -23.074 24.817 1.00 87.44 148 SER A C 1
ATOM 1160 O O . SER A 1 148 ? -4.517 -24.234 24.439 1.00 87.44 148 SER A O 1
ATOM 1162 N N . HIS A 1 149 ? -5.427 -22.352 25.257 1.00 89.31 149 HIS A N 1
ATOM 1163 C CA . HIS A 1 149 ? -6.818 -22.809 25.270 1.00 89.31 149 HIS A CA 1
ATOM 1164 C C . HIS A 1 149 ? -7.675 -22.121 24.189 1.00 89.31 149 HIS A C 1
ATOM 1166 O O . HIS A 1 149 ? -8.899 -22.206 24.237 1.00 89.31 149 HIS A O 1
ATOM 1172 N N . LYS A 1 150 ? -7.067 -21.397 23.242 1.00 90.38 150 LYS A N 1
ATOM 1173 C CA . LYS A 1 150 ? -7.752 -20.666 22.166 1.00 90.38 150 LYS A CA 1
ATOM 1174 C C . LYS A 1 150 ? -8.476 -21.604 21.190 1.00 90.38 150 LYS A C 1
ATOM 1176 O O . LYS A 1 150 ? -7.876 -22.539 20.676 1.00 90.38 150 LYS A O 1
ATOM 1181 N N . CYS A 1 151 ? -9.733 -21.295 20.873 1.00 92.50 151 CYS A N 1
ATOM 1182 C CA . CYS A 1 151 ? -10.552 -22.008 19.892 1.00 92.50 151 CYS A CA 1
ATOM 1183 C C . CYS A 1 151 ? -10.980 -21.064 18.752 1.00 92.50 151 CYS A C 1
ATOM 1185 O O . CYS A 1 151 ? -12.023 -20.408 18.827 1.00 92.50 151 CYS A O 1
ATOM 1187 N N . VAL A 1 152 ? -10.183 -20.991 17.679 1.00 94.19 152 VAL A N 1
ATOM 1188 C CA . VAL A 1 152 ? -10.479 -20.133 16.510 1.00 94.19 152 VAL A CA 1
ATOM 1189 C C . VAL A 1 152 ? -11.765 -20.589 15.807 1.00 94.19 152 VAL A C 1
ATOM 1191 O O . VAL A 1 152 ? -12.618 -19.765 15.471 1.00 94.19 152 VAL A O 1
ATOM 1194 N N . LEU A 1 153 ? -11.965 -21.908 15.683 1.00 94.94 153 LEU A N 1
ATOM 1195 C CA . LEU A 1 153 ? -13.184 -22.494 15.119 1.00 94.94 153 LEU A CA 1
ATOM 1196 C C . LEU A 1 153 ? -14.445 -22.080 15.899 1.00 94.94 153 LEU A C 1
ATOM 1198 O O . LEU A 1 153 ? -15.472 -21.797 15.284 1.00 94.94 153 LEU A O 1
ATOM 1202 N N . CYS A 1 154 ? -14.370 -21.965 17.230 1.00 95.81 154 CYS A N 1
ATOM 1203 C CA . CYS A 1 154 ? -15.481 -21.480 18.053 1.00 95.81 154 CYS A CA 1
ATOM 1204 C C . CYS A 1 154 ? -15.856 -20.036 17.679 1.00 95.81 154 CYS A C 1
ATOM 1206 O O . CYS A 1 154 ? -17.039 -19.723 17.544 1.00 95.81 154 CYS A O 1
ATOM 1208 N N . GLY A 1 155 ? -14.856 -19.169 17.469 1.00 96.38 155 GLY A N 1
ATOM 1209 C CA . GLY A 1 155 ? -15.055 -17.790 17.012 1.00 96.38 155 GLY A CA 1
ATOM 1210 C C . GLY A 1 155 ? -15.768 -17.725 15.661 1.00 96.38 155 GLY A C 1
ATOM 1211 O O . GLY A 1 155 ? -16.732 -16.976 15.506 1.00 96.38 155 GLY A O 1
ATOM 1212 N N . MET A 1 156 ? -15.362 -18.565 14.704 1.00 94.88 156 MET A N 1
ATOM 1213 C CA . MET A 1 156 ? -15.997 -18.635 13.384 1.00 94.88 156 MET A CA 1
ATOM 1214 C C . MET A 1 156 ? -17.424 -19.216 13.428 1.00 94.88 156 MET A C 1
ATOM 1216 O O . MET A 1 156 ? -18.308 -18.735 12.718 1.00 94.88 156 MET A O 1
ATOM 1220 N N . GLN A 1 157 ? -17.680 -20.221 14.271 1.00 95.25 157 GLN A N 1
ATOM 1221 C CA . GLN A 1 157 ? -19.019 -20.794 14.463 1.00 95.25 157 GLN A CA 1
ATOM 1222 C C . GLN A 1 157 ? -19.991 -19.791 15.107 1.00 95.25 157 GLN A C 1
ATOM 1224 O O . GLN A 1 157 ? -21.143 -19.691 14.682 1.00 95.25 157 GLN A O 1
ATOM 1229 N N . GLU A 1 158 ? -19.529 -19.002 16.078 1.00 96.50 158 GLU A N 1
ATOM 1230 C CA . GLU A 1 158 ? -20.313 -17.922 16.692 1.00 96.50 158 GLU A CA 1
ATOM 1231 C C . GLU A 1 158 ? -20.529 -16.750 15.717 1.00 96.50 158 GLU A C 1
ATOM 1233 O O . GLU A 1 158 ? -21.639 -16.228 15.626 1.00 96.50 158 GLU A O 1
ATOM 1238 N N . ALA A 1 159 ? -19.532 -16.394 14.899 1.00 95.62 159 ALA A N 1
ATOM 1239 C CA . ALA A 1 159 ? -19.698 -15.416 13.820 1.00 95.62 159 ALA A CA 1
ATOM 1240 C C . ALA A 1 159 ? -20.750 -15.860 12.792 1.00 95.62 159 ALA A C 1
ATOM 1242 O O . ALA A 1 159 ? -21.590 -15.068 12.365 1.00 95.62 159 ALA A O 1
ATOM 1243 N N . LEU A 1 160 ? -20.768 -17.151 12.448 1.00 93.31 160 LEU A N 1
ATOM 1244 C CA . LEU A 1 160 ? -21.838 -17.740 11.649 1.00 93.31 160 LEU A CA 1
ATOM 1245 C C . LEU A 1 160 ? -23.194 -17.683 12.355 1.00 93.31 160 LEU A C 1
ATOM 1247 O O . LEU A 1 160 ? -24.195 -17.442 11.687 1.00 93.31 160 LEU A O 1
ATOM 1251 N N . ARG A 1 161 ? -23.261 -17.857 13.681 1.00 92.31 161 ARG A N 1
ATOM 1252 C CA . ARG A 1 161 ? -24.511 -17.678 14.438 1.00 92.31 161 ARG A CA 1
ATOM 1253 C C . ARG A 1 161 ? -25.025 -16.237 14.354 1.00 92.31 161 ARG A C 1
ATOM 1255 O O . ARG A 1 161 ? -26.219 -16.063 14.145 1.00 92.31 161 ARG A O 1
ATOM 1262 N N . VAL A 1 162 ? -24.136 -15.243 14.431 1.00 92.69 162 VAL A N 1
ATOM 1263 C CA . VAL A 1 162 ? -24.451 -13.813 14.232 1.00 92.69 162 VAL A CA 1
ATOM 1264 C C . VAL A 1 162 ? -24.902 -13.514 12.792 1.00 92.69 162 VAL A C 1
ATOM 1266 O O . VAL A 1 162 ? -25.782 -12.685 12.587 1.00 92.69 162 VAL A O 1
ATOM 1269 N N . LEU A 1 163 ? -24.357 -14.209 11.787 1.00 89.81 163 LEU A N 1
ATOM 1270 C CA . LEU A 1 163 ? -24.773 -14.064 10.384 1.00 89.81 163 LEU A CA 1
ATOM 1271 C C . LEU A 1 163 ? -26.069 -14.812 10.027 1.00 89.81 163 LEU A C 1
ATOM 1273 O O . LEU A 1 163 ? -26.767 -14.386 9.111 1.00 89.81 163 LEU A O 1
ATOM 1277 N N . ASN A 1 164 ? -26.405 -15.904 10.724 1.00 74.25 164 ASN A N 1
ATOM 1278 C CA . ASN A 1 164 ? -27.563 -16.765 10.426 1.00 74.25 164 ASN A CA 1
ATOM 1279 C C . ASN A 1 164 ? -28.934 -16.112 10.724 1.00 74.25 164 ASN A C 1
ATOM 1281 O O . ASN A 1 164 ? -29.964 -16.739 10.478 1.00 74.25 164 ASN A O 1
ATOM 1285 N N . GLU A 1 165 ? -28.976 -14.863 11.201 1.00 58.03 165 GLU A N 1
ATOM 1286 C CA . GLU A 1 165 ? -30.192 -14.030 11.182 1.00 58.03 165 GLU A CA 1
ATOM 1287 C C . GLU A 1 165 ? -30.531 -13.527 9.753 1.00 58.03 165 GLU A C 1
ATOM 1289 O O . GLU A 1 165 ? -31.605 -12.974 9.524 1.00 58.03 165 GLU A O 1
ATOM 1294 N N . GLY A 1 166 ? -29.666 -13.795 8.760 1.00 54.44 166 GLY A N 1
ATOM 1295 C CA . GLY A 1 166 ? -29.937 -13.638 7.327 1.00 54.44 166 GLY A CA 1
ATOM 1296 C C . GLY A 1 166 ? -29.150 -14.618 6.437 1.00 54.44 166 GLY A C 1
ATOM 1297 O O . GLY A 1 166 ? -28.520 -15.563 6.908 1.00 54.44 166 GLY A O 1
ATOM 1298 N N . ASP A 1 167 ? -29.173 -14.402 5.115 1.00 66.62 167 ASP A N 1
ATOM 1299 C CA . ASP A 1 167 ? -28.356 -15.175 4.161 1.00 66.62 167 ASP A CA 1
ATOM 1300 C C . ASP A 1 167 ? -26.885 -14.751 4.260 1.00 66.62 167 ASP A C 1
ATOM 1302 O O . ASP A 1 167 ? -26.526 -13.677 3.782 1.00 66.62 167 ASP A O 1
ATOM 1306 N N . ALA A 1 168 ? -26.025 -15.574 4.861 1.00 72.00 168 ALA A N 1
ATOM 1307 C CA . ALA A 1 168 ? -24.607 -15.266 5.084 1.00 72.00 168 ALA A CA 1
ATOM 1308 C C . ALA A 1 168 ? -23.758 -15.057 3.803 1.00 72.00 168 ALA A C 1
ATOM 1310 O O . ALA A 1 168 ? -22.610 -14.628 3.913 1.00 72.00 168 ALA A O 1
ATOM 1311 N N . THR A 1 169 ? -24.300 -15.319 2.606 1.00 77.31 169 THR A N 1
ATOM 1312 C CA . THR A 1 169 ? -23.606 -15.156 1.316 1.00 77.31 169 THR A CA 1
ATOM 1313 C C . THR A 1 169 ? -22.951 -13.777 1.169 1.00 77.31 169 THR A C 1
ATOM 1315 O O . THR A 1 169 ? -23.626 -12.748 1.220 1.00 77.31 169 THR A O 1
ATOM 1318 N N . GLY A 1 170 ? -21.634 -13.752 0.937 1.00 78.25 170 GLY A N 1
ATOM 1319 C CA . GLY A 1 170 ? -20.873 -12.523 0.684 1.00 78.25 170 GLY A CA 1
ATOM 1320 C C . GLY A 1 170 ? -20.545 -11.687 1.926 1.00 78.25 170 GLY A C 1
ATOM 1321 O O . GLY A 1 170 ? -20.090 -10.557 1.779 1.00 78.25 170 GLY A O 1
ATOM 1322 N N . ALA A 1 171 ? -20.767 -12.201 3.140 1.00 89.06 171 ALA A N 1
ATOM 1323 C CA . ALA A 1 171 ? -20.313 -11.534 4.358 1.00 89.06 171 ALA A CA 1
ATOM 1324 C C . ALA A 1 171 ? -18.791 -11.674 4.570 1.00 89.06 171 ALA A C 1
ATOM 1326 O O . ALA A 1 171 ? -18.181 -12.693 4.226 1.00 89.06 171 ALA A O 1
ATOM 1327 N N . THR A 1 172 ? -18.194 -10.652 5.184 1.00 92.44 172 THR A N 1
ATOM 1328 C CA . THR A 1 172 ? -16.782 -10.609 5.583 1.00 92.44 172 THR A CA 1
ATOM 1329 C C . THR A 1 172 ? -16.651 -10.998 7.055 1.00 92.44 172 THR A C 1
ATOM 1331 O O . THR A 1 172 ? -17.267 -10.374 7.921 1.00 92.44 172 THR A O 1
ATOM 1334 N N . ILE A 1 173 ? -15.811 -11.983 7.362 1.00 95.44 173 ILE A N 1
ATOM 1335 C CA . ILE A 1 173 ? -15.284 -12.194 8.714 1.00 95.44 173 ILE A CA 1
ATOM 1336 C C . ILE A 1 173 ? -13.927 -11.495 8.796 1.00 95.44 173 ILE A C 1
ATOM 1338 O O . ILE A 1 173 ? -13.086 -11.701 7.926 1.00 95.44 173 ILE A O 1
ATOM 1342 N N . ILE A 1 174 ? -13.717 -10.685 9.835 1.00 97.00 174 ILE A N 1
ATOM 1343 C CA . ILE A 1 174 ? -12.434 -10.035 10.134 1.00 97.00 174 ILE A CA 1
ATOM 1344 C C . ILE A 1 174 ? -11.910 -10.643 11.437 1.00 97.00 174 ILE A C 1
ATOM 1346 O O . ILE A 1 174 ? -12.351 -10.280 12.528 1.00 97.00 174 ILE A O 1
ATOM 1350 N N . LEU A 1 175 ? -11.015 -11.621 11.314 1.00 97.19 175 LEU A N 1
ATOM 1351 C CA . LEU A 1 175 ? -10.450 -12.390 12.419 1.00 97.19 175 LEU A CA 1
ATOM 1352 C C . LEU A 1 175 ? -9.188 -11.707 12.960 1.00 97.19 175 LEU A C 1
ATOM 1354 O O . LEU A 1 175 ? -8.151 -11.711 12.302 1.00 97.19 175 LEU A O 1
ATOM 1358 N N . VAL A 1 176 ? -9.257 -11.161 14.174 1.00 97.06 176 VAL A N 1
ATOM 1359 C CA . VAL A 1 176 ? -8.098 -10.609 14.890 1.00 97.06 176 VAL A CA 1
ATOM 1360 C C . VAL A 1 176 ? -7.579 -11.658 15.870 1.00 97.06 176 VAL A C 1
ATOM 1362 O O . VAL A 1 176 ? -8.299 -12.066 16.782 1.00 97.06 176 VAL A O 1
ATOM 1365 N N . THR A 1 177 ? -6.337 -12.104 15.688 1.00 93.38 177 THR A N 1
ATOM 1366 C CA . THR A 1 177 ? -5.705 -13.147 16.514 1.00 93.38 177 THR A CA 1
ATOM 1367 C C . THR A 1 177 ? -4.208 -12.898 16.669 1.00 93.38 177 THR A C 1
ATOM 1369 O O . THR A 1 177 ? -3.567 -12.337 15.788 1.00 93.38 177 THR A O 1
ATOM 1372 N N . THR A 1 178 ? -3.627 -13.381 17.763 1.00 88.44 178 THR A N 1
ATOM 1373 C CA . THR A 1 178 ? -2.173 -13.439 17.983 1.00 88.44 178 THR A CA 1
ATOM 1374 C C . THR A 1 178 ? -1.445 -14.341 16.981 1.00 88.44 178 THR A C 1
ATOM 1376 O O . THR A 1 178 ? -0.231 -14.231 16.820 1.00 88.44 178 THR A O 1
ATOM 1379 N N . GLY A 1 179 ? -2.150 -15.289 16.348 1.00 80.19 179 GLY A N 1
ATOM 1380 C CA . GLY A 1 179 ? -1.547 -16.346 15.526 1.00 80.19 179 GLY A CA 1
ATOM 1381 C C . GLY A 1 179 ? -0.666 -17.339 16.304 1.00 80.19 179 GLY A C 1
ATOM 1382 O O . GLY A 1 179 ? -0.068 -18.222 15.693 1.00 80.19 179 GLY A O 1
ATOM 1383 N N . THR A 1 180 ? -0.569 -17.222 17.636 1.00 77.00 180 THR A N 1
ATOM 1384 C CA . THR A 1 180 ? 0.220 -18.133 18.478 1.00 77.00 180 THR A CA 1
ATOM 1385 C C . THR A 1 180 ? -0.468 -19.492 18.602 1.00 77.00 180 THR A C 1
ATOM 1387 O O . THR A 1 180 ? -1.683 -19.567 18.805 1.00 77.00 180 THR A O 1
ATOM 1390 N N . GLY A 1 181 ? 0.323 -20.562 18.486 1.00 70.31 181 GLY A N 1
ATOM 1391 C CA . GLY A 1 181 ? -0.163 -21.940 18.389 1.00 70.31 181 GLY A CA 1
ATOM 1392 C C . GLY A 1 181 ? -0.727 -22.260 16.992 1.00 70.31 181 GLY A C 1
ATOM 1393 O O . GLY A 1 181 ? -1.631 -21.561 16.536 1.00 70.31 181 GLY A O 1
ATOM 1394 N N . PRO A 1 182 ? -0.232 -23.301 16.293 1.00 68.50 182 PRO A N 1
ATOM 1395 C CA . PRO A 1 182 ? -0.804 -23.699 15.011 1.00 68.50 182 PRO A CA 1
ATOM 1396 C C . PRO A 1 182 ? -2.238 -24.191 15.222 1.00 68.50 182 PRO A C 1
ATOM 1398 O O . PRO A 1 182 ? -2.476 -25.102 16.020 1.00 68.50 182 PRO A O 1
ATOM 1401 N N . THR A 1 183 ? -3.198 -23.615 14.496 1.00 79.25 183 THR A N 1
ATOM 1402 C CA . THR A 1 183 ? -4.586 -24.099 14.543 1.00 79.25 183 THR A CA 1
ATOM 1403 C C . THR A 1 183 ? -4.619 -25.530 13.986 1.00 79.25 183 THR A C 1
ATOM 1405 O O . THR A 1 183 ? -4.107 -25.736 12.880 1.00 79.25 183 THR A O 1
ATOM 1408 N N . PRO A 1 184 ? -5.178 -26.535 14.694 1.00 86.06 184 PRO A N 1
ATOM 1409 C CA . PRO A 1 184 ? -5.132 -27.924 14.242 1.00 86.06 184 PRO A CA 1
ATOM 1410 C C . PRO A 1 184 ? -5.690 -28.077 12.825 1.00 86.06 184 PRO A C 1
ATOM 1412 O O . PRO A 1 184 ? -6.763 -27.551 12.533 1.00 86.06 184 PRO A O 1
ATOM 1415 N N . SER A 1 185 ? -5.008 -28.821 11.944 1.00 86.69 185 SER A N 1
ATOM 1416 C CA . SER A 1 185 ? -5.370 -28.873 10.515 1.00 86.69 185 SER A CA 1
ATOM 1417 C C . SER A 1 185 ? -6.844 -29.207 10.283 1.00 86.69 185 SER A C 1
ATOM 1419 O O . SER A 1 185 ? -7.484 -28.551 9.474 1.00 86.69 185 SER A O 1
ATOM 1421 N N . ARG A 1 186 ? -7.409 -30.124 11.082 1.00 91.06 186 ARG A N 1
ATOM 1422 C CA . ARG A 1 186 ? -8.831 -30.502 11.058 1.00 91.06 186 ARG A CA 1
ATOM 1423 C C . ARG A 1 186 ? -9.792 -29.345 11.373 1.00 91.06 186 ARG A C 1
ATOM 1425 O O . ARG A 1 186 ? -10.891 -29.316 10.829 1.00 91.06 186 ARG A O 1
ATOM 1432 N N . GLU A 1 187 ? -9.414 -28.419 12.253 1.00 92.06 187 GLU A N 1
ATOM 1433 C CA . GLU A 1 187 ? -10.200 -27.207 12.516 1.00 92.06 187 GLU A CA 1
ATOM 1434 C C . GLU A 1 187 ? -10.102 -26.234 11.343 1.00 92.06 187 GLU A C 1
ATOM 1436 O O . GLU A 1 187 ? -11.117 -25.683 10.932 1.00 92.06 187 GLU A O 1
ATOM 1441 N N . VAL A 1 188 ? -8.914 -26.076 10.750 1.00 92.25 188 VAL A N 1
ATOM 1442 C CA . VAL A 1 188 ? -8.727 -25.277 9.528 1.00 92.25 188 VAL A CA 1
ATOM 1443 C C . VAL A 1 188 ? -9.546 -25.843 8.363 1.00 92.25 188 VAL A C 1
ATOM 1445 O O . VAL A 1 188 ? -10.203 -25.081 7.662 1.00 92.25 188 VAL A O 1
ATOM 1448 N N . ASP A 1 189 ? -9.571 -27.165 8.188 1.00 94.50 189 ASP A N 1
ATOM 1449 C CA . ASP A 1 189 ? -10.337 -27.842 7.135 1.00 94.50 189 ASP A CA 1
ATOM 1450 C C . ASP A 1 189 ? -11.858 -27.647 7.327 1.00 94.50 189 ASP A C 1
ATOM 1452 O O . ASP A 1 189 ? -12.588 -27.402 6.365 1.00 94.50 189 ASP A O 1
ATOM 1456 N N . GLU A 1 190 ? -12.343 -27.677 8.575 1.00 95.38 190 GLU A N 1
ATOM 1457 C CA . GLU A 1 190 ? -13.738 -27.352 8.909 1.00 95.38 190 GLU A CA 1
ATOM 1458 C C . GLU A 1 190 ? -14.045 -25.858 8.704 1.00 95.38 190 GLU A C 1
ATOM 1460 O O . GLU A 1 190 ? -15.096 -25.525 8.159 1.00 95.38 190 GLU A O 1
ATOM 1465 N N . MET A 1 191 ? -13.132 -24.948 9.062 1.00 95.44 191 MET A N 1
ATOM 1466 C CA . MET A 1 191 ? -13.281 -23.513 8.783 1.00 95.44 191 MET A CA 1
ATOM 1467 C C . MET A 1 191 ? -13.334 -23.227 7.274 1.00 95.44 191 MET A C 1
ATOM 1469 O O . MET A 1 191 ? -14.178 -22.445 6.838 1.00 95.44 191 MET A O 1
ATOM 1473 N N . ILE A 1 192 ? -12.512 -23.903 6.462 1.00 95.38 192 ILE A N 1
ATOM 1474 C CA . ILE A 1 192 ? -12.567 -23.835 4.991 1.00 95.38 192 ILE A CA 1
ATOM 1475 C C . ILE A 1 192 ? -13.944 -24.290 4.502 1.00 95.38 192 ILE A C 1
ATOM 1477 O O . ILE A 1 192 ? -14.636 -23.535 3.816 1.00 95.38 192 ILE A O 1
ATOM 1481 N N . ARG A 1 193 ? -14.397 -25.476 4.931 1.00 94.50 193 ARG A N 1
ATOM 1482 C CA . ARG A 1 193 ? -15.713 -26.021 4.566 1.00 94.50 193 ARG A CA 1
ATOM 1483 C C . ARG A 1 193 ? -16.849 -25.060 4.930 1.00 94.50 193 ARG A C 1
ATOM 1485 O O . ARG A 1 193 ? -17.793 -24.898 4.153 1.00 94.50 193 ARG A O 1
ATOM 1492 N N . LEU A 1 194 ? -16.774 -24.418 6.096 1.00 92.44 194 LEU A N 1
ATOM 1493 C CA . LEU A 1 194 ? -17.741 -23.422 6.559 1.00 92.44 194 LEU A CA 1
ATOM 1494 C C . LEU A 1 194 ? -17.707 -22.139 5.710 1.00 92.44 194 LEU A C 1
ATOM 1496 O O . LEU A 1 194 ? -18.776 -21.655 5.329 1.00 92.44 194 LEU A O 1
ATOM 1500 N N . ALA A 1 195 ? -16.520 -21.626 5.366 1.00 92.38 195 ALA A N 1
ATOM 1501 C CA . ALA A 1 195 ? -16.360 -20.461 4.495 1.00 92.38 195 ALA A CA 1
ATOM 1502 C C . ALA A 1 195 ? -16.928 -20.715 3.092 1.00 92.38 195 ALA A C 1
ATOM 1504 O O . ALA A 1 195 ? -17.757 -19.937 2.620 1.00 92.38 195 ALA A O 1
ATOM 1505 N N . GLU A 1 196 ? -16.554 -21.825 2.452 1.00 91.69 196 GLU A N 1
ATOM 1506 C CA . GLU A 1 196 ? -17.009 -22.185 1.103 1.00 91.69 196 GLU A CA 1
ATOM 1507 C C . GLU A 1 196 ? -18.526 -22.416 1.049 1.00 91.69 196 GLU A C 1
ATOM 1509 O O . GLU A 1 196 ? -19.218 -21.837 0.206 1.00 91.69 196 GLU A O 1
ATOM 1514 N N . THR A 1 197 ? -19.072 -23.192 1.997 1.00 89.00 197 THR A N 1
ATOM 1515 C CA . THR A 1 197 ? -20.515 -23.509 2.076 1.00 89.00 197 THR A CA 1
ATOM 1516 C C . THR A 1 197 ? -21.381 -22.255 2.245 1.00 89.00 197 THR A C 1
ATOM 1518 O O . THR A 1 197 ? -22.549 -22.247 1.851 1.00 89.00 197 THR A O 1
ATOM 1521 N N . ARG A 1 198 ? -20.833 -21.192 2.846 1.00 88.06 198 ARG A N 1
ATOM 1522 C CA . ARG A 1 198 ? -21.527 -19.919 3.091 1.00 88.06 198 ARG A CA 1
ATOM 1523 C C . ARG A 1 198 ? -21.047 -18.766 2.213 1.00 88.06 198 ARG A C 1
ATOM 1525 O O . ARG A 1 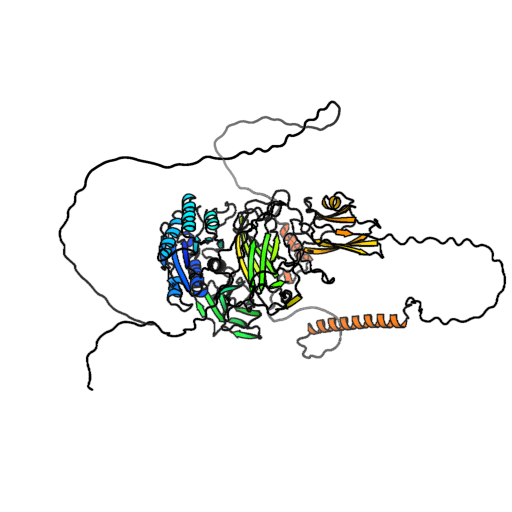198 ? -21.585 -17.673 2.340 1.00 88.06 198 ARG A O 1
ATOM 1532 N N . ARG A 1 199 ? -20.094 -19.004 1.303 1.00 88.56 199 ARG A N 1
ATOM 1533 C CA . ARG A 1 199 ? -19.462 -17.980 0.449 1.00 88.56 199 ARG A CA 1
ATOM 1534 C C . ARG A 1 199 ? -19.000 -16.762 1.258 1.00 88.56 199 ARG A C 1
ATOM 1536 O O . ARG A 1 199 ? -19.285 -15.621 0.893 1.00 88.56 199 ARG A O 1
ATOM 1543 N N . LEU A 1 200 ? -18.339 -17.036 2.380 1.00 90.00 200 LEU A N 1
ATOM 1544 C CA . LEU A 1 200 ? -17.702 -16.025 3.217 1.00 90.00 200 LEU A CA 1
ATOM 1545 C C . LEU A 1 200 ? -16.328 -15.664 2.666 1.00 90.00 200 LEU A C 1
ATOM 1547 O O . LEU A 1 200 ? -15.645 -16.508 2.084 1.00 90.00 200 LEU A O 1
ATOM 1551 N N . ARG A 1 201 ? -15.897 -14.444 2.974 1.00 91.25 201 ARG A N 1
ATOM 1552 C CA . ARG A 1 201 ? -14.498 -14.028 2.888 1.00 91.25 201 ARG A CA 1
ATOM 1553 C C . ARG A 1 201 ? -13.931 -13.904 4.300 1.00 91.25 201 ARG A C 1
ATOM 1555 O O . ARG A 1 201 ? -14.600 -13.326 5.156 1.00 91.25 201 ARG A O 1
ATOM 1562 N N . VAL A 1 202 ? -12.744 -14.456 4.558 1.00 93.62 202 VAL A N 1
ATOM 1563 C CA . VAL A 1 202 ? -12.095 -14.395 5.879 1.00 93.62 202 VAL A CA 1
ATOM 1564 C C . VAL A 1 202 ? -10.811 -13.579 5.776 1.00 93.62 202 VAL A C 1
ATOM 1566 O O . VAL A 1 202 ? -9.788 -14.065 5.304 1.00 93.62 202 VAL A O 1
ATOM 1569 N N . GLU A 1 203 ? -10.881 -12.333 6.228 1.00 93.81 203 GLU A N 1
ATOM 1570 C CA . GLU A 1 203 ? -9.723 -11.468 6.436 1.00 93.81 203 GLU A CA 1
ATOM 1571 C C . GLU A 1 203 ? -9.087 -11.792 7.791 1.00 93.81 203 GLU A C 1
ATOM 1573 O O . GLU A 1 203 ? -9.798 -11.963 8.785 1.00 93.81 203 GLU A O 1
ATOM 1578 N N . VAL A 1 204 ? -7.756 -11.865 7.854 1.00 92.94 204 VAL A N 1
ATOM 1579 C CA . VAL A 1 204 ? -7.018 -12.169 9.090 1.00 92.94 204 VAL A CA 1
ATOM 1580 C C . VAL A 1 204 ? -6.091 -11.012 9.436 1.00 92.94 204 VAL A C 1
ATOM 1582 O O . VAL A 1 204 ? -5.290 -10.582 8.611 1.00 92.94 204 VAL A O 1
ATOM 1585 N N . VAL A 1 205 ? -6.165 -10.530 10.676 1.00 93.44 205 VAL A N 1
ATOM 1586 C CA . VAL A 1 205 ? -5.263 -9.515 11.229 1.00 93.44 205 VAL A CA 1
ATOM 1587 C C . VAL A 1 205 ? -4.467 -10.141 12.369 1.00 93.44 205 VAL A C 1
ATOM 1589 O O . VAL A 1 205 ? -4.995 -10.390 13.455 1.00 93.44 205 VAL A O 1
ATOM 1592 N N . LEU A 1 206 ? -3.185 -10.402 12.116 1.00 90.06 206 LEU A N 1
ATOM 1593 C CA . LEU A 1 206 ? -2.260 -10.939 13.108 1.00 90.06 206 LEU A CA 1
ATOM 1594 C C . LEU A 1 206 ? -1.783 -9.814 14.033 1.00 90.06 206 LEU A C 1
ATOM 1596 O O . LEU A 1 206 ? -0.980 -8.966 13.631 1.00 90.06 206 LEU A O 1
ATOM 1600 N N . TYR A 1 207 ? -2.298 -9.805 15.264 1.00 92.19 207 TYR A N 1
ATOM 1601 C CA . TYR A 1 207 ? -2.038 -8.778 16.271 1.00 92.19 207 TYR A CA 1
ATOM 1602 C C . TYR A 1 207 ? -1.816 -9.377 17.672 1.00 92.19 207 TYR A C 1
ATOM 1604 O O . TYR A 1 207 ? -2.695 -10.083 18.163 1.00 92.19 207 TYR A O 1
ATOM 1612 N N . PRO A 1 208 ? -0.708 -9.037 18.357 1.00 87.56 208 PRO A N 1
ATOM 1613 C CA . PRO A 1 208 ? 0.559 -8.579 17.789 1.00 87.56 208 PRO A CA 1
ATOM 1614 C C . PRO A 1 208 ? 1.354 -9.764 17.217 1.00 87.56 208 PRO A C 1
ATOM 1616 O O . PRO A 1 208 ? 1.435 -10.833 17.825 1.00 87.56 208 PRO A O 1
ATOM 1619 N N . LEU A 1 209 ? 1.998 -9.572 16.068 1.00 80.75 209 LEU A N 1
ATOM 1620 C CA . LEU A 1 209 ? 2.901 -10.567 15.500 1.00 80.75 209 LEU A CA 1
ATOM 1621 C C . LEU A 1 209 ? 4.235 -10.572 16.264 1.00 80.75 209 LEU A C 1
ATOM 1623 O O . LEU A 1 209 ? 4.995 -9.602 16.237 1.00 80.75 209 LEU A O 1
ATOM 1627 N N . THR A 1 210 ? 4.530 -11.697 16.915 1.00 74.06 210 THR A N 1
ATOM 1628 C CA . THR A 1 210 ? 5.659 -11.878 17.845 1.00 74.06 210 THR A CA 1
ATOM 1629 C C . THR A 1 210 ? 6.825 -12.670 17.235 1.00 74.06 210 THR A C 1
ATOM 1631 O O . THR A 1 210 ? 7.394 -13.564 17.861 1.00 74.06 210 THR A O 1
ATOM 1634 N N . GLU A 1 211 ? 7.217 -12.340 16.001 1.00 67.69 211 GLU A N 1
ATOM 1635 C CA . GLU A 1 211 ? 8.372 -12.966 15.335 1.00 67.69 211 GLU A CA 1
ATOM 1636 C C . GLU A 1 211 ? 9.703 -12.593 16.014 1.00 67.69 211 GLU A C 1
ATOM 1638 O O . GLU A 1 211 ? 10.215 -11.480 15.879 1.00 67.69 211 GLU A O 1
ATOM 1643 N N . ARG A 1 212 ? 10.277 -13.554 16.750 1.00 60.31 212 ARG A N 1
ATOM 1644 C CA . ARG A 1 212 ? 11.570 -13.431 17.441 1.00 60.31 212 ARG A CA 1
ATOM 1645 C C . ARG A 1 212 ? 12.691 -14.111 16.652 1.00 60.31 212 ARG A C 1
ATOM 1647 O O . ARG A 1 212 ? 12.487 -15.171 16.062 1.00 60.31 212 ARG A O 1
ATOM 1654 N N . ARG A 1 213 ? 13.898 -13.538 16.721 1.00 58.00 213 ARG A N 1
ATOM 1655 C CA . ARG A 1 213 ? 15.144 -14.089 16.157 1.00 58.00 213 ARG A CA 1
ATOM 1656 C C . ARG A 1 213 ? 15.274 -15.601 16.402 1.00 58.00 213 ARG A C 1
ATOM 1658 O O . ARG A 1 213 ? 15.294 -16.041 17.547 1.00 58.00 213 ARG A O 1
ATOM 1665 N N . GLY A 1 214 ? 15.449 -16.370 15.328 1.00 48.28 214 GLY A N 1
ATOM 1666 C CA . GLY A 1 214 ? 15.749 -17.807 15.387 1.00 48.28 214 GLY A CA 1
ATOM 1667 C C . GLY A 1 214 ? 14.554 -18.726 15.661 1.00 48.28 214 GLY A C 1
ATOM 1668 O O . GLY A 1 214 ? 14.718 -19.941 15.594 1.00 48.28 214 GLY A O 1
ATOM 1669 N N . ALA A 1 215 ? 13.357 -18.188 15.914 1.00 50.47 215 ALA A N 1
ATOM 1670 C CA . ALA A 1 215 ? 12.139 -18.975 15.773 1.00 50.47 215 ALA A CA 1
ATOM 1671 C C . ALA A 1 215 ? 11.896 -19.276 14.284 1.00 50.47 215 ALA A C 1
ATOM 1673 O O . ALA A 1 215 ? 12.169 -18.436 13.424 1.00 50.47 215 ALA A O 1
ATOM 1674 N N . ALA A 1 216 ? 11.349 -20.455 13.977 1.00 52.22 216 ALA A N 1
ATOM 1675 C CA . ALA A 1 216 ? 10.739 -20.680 12.670 1.00 52.22 216 ALA A CA 1
ATOM 1676 C C . ALA A 1 216 ? 9.587 -19.678 12.464 1.00 52.22 216 ALA A C 1
ATOM 1678 O O . ALA A 1 216 ? 8.955 -19.257 13.440 1.00 52.22 216 ALA A O 1
ATOM 1679 N N . ALA A 1 217 ? 9.303 -19.307 11.211 1.00 55.81 217 ALA A N 1
ATOM 1680 C CA . ALA A 1 217 ? 8.146 -18.472 10.896 1.00 55.81 217 ALA A CA 1
ATOM 1681 C C . ALA A 1 217 ? 6.886 -19.103 11.510 1.00 55.81 217 ALA A C 1
ATOM 1683 O O . ALA A 1 217 ? 6.641 -20.297 11.337 1.00 55.81 217 ALA A O 1
ATOM 1684 N N . ILE A 1 218 ? 6.123 -18.323 12.286 1.00 56.72 218 ILE A N 1
ATOM 1685 C CA . ILE A 1 218 ? 4.989 -18.856 13.051 1.00 56.72 218 ILE A CA 1
ATOM 1686 C C . ILE A 1 218 ? 3.887 -19.248 12.062 1.00 56.72 218 ILE A C 1
ATOM 1688 O O . ILE A 1 218 ? 3.141 -18.388 11.582 1.00 56.72 218 ILE A O 1
ATOM 1692 N N . THR A 1 219 ? 3.810 -20.540 11.749 1.00 61.06 219 THR A N 1
ATOM 1693 C CA . THR A 1 219 ? 2.790 -21.161 10.903 1.00 61.06 219 THR A CA 1
ATOM 1694 C C . THR A 1 219 ? 1.491 -21.290 11.690 1.00 61.06 219 THR A C 1
ATOM 1696 O O . THR A 1 219 ? 1.177 -22.308 12.303 1.00 61.06 219 THR A O 1
ATOM 1699 N N . HIS A 1 220 ? 0.732 -20.198 11.701 1.00 70.12 220 HIS A N 1
ATOM 1700 C CA . HIS A 1 220 ? -0.558 -20.095 12.378 1.00 70.12 220 HIS A CA 1
ATOM 1701 C C . HIS A 1 220 ? -1.638 -21.031 11.789 1.00 70.12 220 HIS A C 1
ATOM 1703 O O . HIS A 1 220 ? -2.606 -21.375 12.476 1.00 70.12 220 HIS A O 1
ATOM 1709 N N . GLY A 1 221 ? -1.453 -21.495 10.547 1.00 76.75 221 GLY A N 1
ATOM 1710 C CA . GLY A 1 221 ? -2.273 -22.509 9.876 1.00 76.75 221 GLY A CA 1
ATOM 1711 C C . GLY A 1 221 ? -3.466 -21.940 9.106 1.00 76.75 221 GLY A C 1
ATOM 1712 O O . GLY A 1 221 ? -4.150 -22.684 8.400 1.00 76.75 221 GLY A O 1
ATOM 1713 N N . LEU A 1 222 ? -3.723 -20.633 9.225 1.00 86.62 222 LEU A N 1
ATOM 1714 C CA . LEU A 1 222 ? -4.858 -19.951 8.601 1.00 86.62 222 LEU A CA 1
ATOM 1715 C C . LEU A 1 222 ? -4.590 -19.562 7.139 1.00 86.62 222 LEU A C 1
ATOM 1717 O O . LEU A 1 222 ? -5.524 -19.193 6.434 1.00 86.62 222 LEU A O 1
ATOM 1721 N N . GLU A 1 223 ? -3.360 -19.713 6.649 1.00 82.88 223 GLU A N 1
ATOM 1722 C CA . GLU A 1 223 ? -2.957 -19.426 5.268 1.00 82.88 223 GLU A CA 1
ATOM 1723 C C . GLU A 1 223 ? -3.875 -20.152 4.258 1.00 82.88 223 GLU A C 1
ATOM 1725 O O . GLU A 1 223 ? -4.376 -19.552 3.305 1.00 82.88 223 GLU A O 1
ATOM 1730 N N . ARG A 1 224 ? -4.210 -21.423 4.539 1.00 87.44 224 ARG A N 1
ATOM 1731 C CA . ARG A 1 224 ? -5.137 -22.240 3.728 1.00 87.44 224 ARG A CA 1
ATOM 1732 C C . ARG A 1 224 ? -6.593 -21.758 3.795 1.00 87.44 224 ARG A C 1
ATOM 1734 O O . ARG A 1 224 ? -7.316 -21.860 2.807 1.00 87.44 224 ARG A O 1
ATOM 1741 N N . LEU A 1 225 ? -7.028 -21.229 4.944 1.00 90.81 225 LEU A N 1
ATOM 1742 C CA . LEU A 1 225 ? -8.365 -20.646 5.122 1.00 90.81 225 LEU A CA 1
ATOM 1743 C C . LEU A 1 225 ? -8.506 -19.342 4.328 1.00 90.81 225 LEU A C 1
ATOM 1745 O O . LEU A 1 225 ? -9.550 -19.091 3.721 1.00 90.81 225 LEU A O 1
ATOM 1749 N N . VAL A 1 226 ? -7.448 -18.535 4.299 1.00 89.25 226 VAL A N 1
ATOM 1750 C CA . VAL A 1 226 ? -7.413 -17.274 3.558 1.00 89.25 226 VAL A CA 1
ATOM 1751 C C . VAL A 1 226 ? -7.373 -17.522 2.044 1.00 89.25 226 VAL A C 1
ATOM 1753 O O . VAL A 1 226 ? -8.182 -16.919 1.340 1.00 89.25 226 VAL A O 1
ATOM 1756 N N . GLU A 1 227 ? -6.549 -18.453 1.531 1.00 87.00 227 GLU A N 1
ATOM 1757 C CA . GLU A 1 227 ? -6.545 -18.794 0.088 1.00 87.00 227 GLU A CA 1
ATOM 1758 C C . GLU A 1 227 ? -7.918 -19.336 -0.365 1.00 87.00 227 GLU A C 1
ATOM 1760 O O . GLU A 1 227 ? -8.456 -18.876 -1.374 1.00 87.00 227 GLU A O 1
ATOM 1765 N N . ALA A 1 228 ? -8.536 -20.245 0.403 1.00 89.44 228 ALA A N 1
ATOM 1766 C CA . ALA A 1 228 ? -9.841 -20.822 0.059 1.00 89.44 228 ALA A CA 1
ATOM 1767 C C . ALA A 1 228 ? -10.994 -19.797 0.107 1.00 89.44 228 ALA A C 1
ATOM 1769 O O . ALA A 1 228 ? -11.822 -19.740 -0.805 1.00 89.44 228 ALA A O 1
ATOM 1770 N N . SER A 1 229 ? -11.033 -18.946 1.140 1.00 90.50 229 SER A N 1
ATOM 1771 C CA . SER A 1 229 ? -12.052 -17.892 1.286 1.00 90.50 229 SER A CA 1
ATOM 1772 C C . SER A 1 229 ? -11.770 -16.625 0.464 1.00 90.50 229 SER A C 1
ATOM 1774 O O . SER A 1 229 ? -12.609 -15.725 0.426 1.00 90.50 229 SER A O 1
ATOM 1776 N N . ARG A 1 230 ? -10.622 -16.561 -0.231 1.00 87.12 230 ARG A N 1
ATOM 1777 C CA . ARG A 1 230 ? -10.143 -15.408 -1.021 1.00 87.12 230 ARG A CA 1
ATOM 1778 C C . ARG A 1 230 ? -9.941 -14.128 -0.196 1.00 87.12 230 ARG A C 1
ATOM 1780 O O . ARG A 1 230 ? -10.150 -13.031 -0.710 1.00 87.12 230 ARG A O 1
ATOM 1787 N N . GLY A 1 231 ? -9.578 -14.276 1.076 1.00 87.75 231 GLY A N 1
ATOM 1788 C CA . GLY A 1 231 ? -9.261 -13.158 1.965 1.00 87.75 231 GLY A CA 1
ATOM 1789 C C . GLY A 1 231 ? -7.836 -12.625 1.790 1.00 87.75 231 GLY A C 1
ATOM 1790 O O . GLY A 1 231 ? -7.148 -12.921 0.813 1.00 87.75 231 GLY A O 1
ATOM 1791 N N . THR A 1 232 ? -7.359 -11.854 2.763 1.00 85.50 232 THR A N 1
ATOM 1792 C CA . THR A 1 232 ? -5.969 -11.391 2.885 1.00 85.50 232 THR A CA 1
ATOM 1793 C C . THR A 1 232 ? -5.476 -11.535 4.336 1.00 85.50 232 THR A C 1
ATOM 1795 O O . THR A 1 232 ? -6.265 -11.592 5.281 1.00 85.50 232 THR A O 1
ATOM 1798 N N . ILE A 1 233 ? -4.152 -11.643 4.515 1.00 86.00 233 ILE A N 1
ATOM 1799 C CA . ILE A 1 233 ? -3.492 -11.584 5.828 1.00 86.00 233 ILE A CA 1
ATOM 1800 C C . ILE A 1 233 ? -2.830 -10.213 5.981 1.00 86.00 233 ILE A C 1
ATOM 1802 O O . ILE A 1 233 ? -1.983 -9.825 5.173 1.00 86.00 233 ILE A O 1
ATOM 1806 N N . PHE A 1 234 ? -3.179 -9.525 7.063 1.00 86.81 234 PHE A N 1
ATOM 1807 C CA . PHE A 1 234 ? -2.532 -8.314 7.554 1.00 86.81 234 PHE A CA 1
ATOM 1808 C C . PHE A 1 234 ? -1.781 -8.623 8.855 1.00 86.81 234 PHE A C 1
ATOM 1810 O O . PHE A 1 234 ? -2.156 -9.521 9.610 1.00 86.81 234 PHE A O 1
ATOM 1817 N N . THR A 1 235 ? -0.719 -7.874 9.142 1.00 85.06 235 THR A N 1
ATOM 1818 C CA . THR A 1 235 ? 0.159 -8.109 10.300 1.00 85.06 235 THR A CA 1
ATOM 1819 C C . THR A 1 235 ? 0.545 -6.809 10.974 1.00 85.06 235 THR A C 1
ATOM 1821 O O . THR A 1 235 ? 1.011 -5.881 10.313 1.00 85.06 235 THR A O 1
ATOM 1824 N N . VAL A 1 236 ? 0.467 -6.790 12.300 1.00 87.69 236 VAL A N 1
ATOM 1825 C CA . VAL A 1 236 ? 0.897 -5.667 13.133 1.00 87.69 236 VAL A CA 1
ATOM 1826 C C . VAL A 1 236 ? 2.014 -6.149 14.052 1.00 87.69 236 VAL A C 1
ATOM 1828 O O . VAL A 1 236 ? 1.795 -7.019 14.892 1.00 87.69 236 VAL A O 1
ATOM 1831 N N . MET A 1 237 ? 3.216 -5.599 13.886 1.00 83.19 237 MET A N 1
ATOM 1832 C CA . MET A 1 237 ? 4.392 -5.990 14.670 1.00 83.19 237 MET A CA 1
ATOM 1833 C C . MET A 1 237 ? 4.260 -5.652 16.159 1.00 83.19 237 MET A C 1
ATOM 1835 O O . MET A 1 237 ? 3.717 -4.608 16.523 1.00 83.19 237 MET A O 1
ATOM 1839 N N . ASP A 1 238 ? 4.821 -6.513 17.010 1.00 85.19 238 ASP A N 1
ATOM 1840 C CA . ASP A 1 238 ? 4.964 -6.261 18.446 1.00 85.19 238 ASP A CA 1
ATOM 1841 C C . ASP A 1 238 ? 6.073 -5.226 18.735 1.00 85.19 238 ASP A C 1
ATOM 1843 O O . ASP A 1 238 ? 7.250 -5.562 18.849 1.00 85.19 238 ASP A O 1
ATOM 1847 N N . GLU A 1 239 ? 5.703 -3.947 18.839 1.00 82.81 239 GLU A N 1
ATOM 1848 C CA . GLU A 1 239 ? 6.590 -2.836 19.214 1.00 82.81 239 GLU A CA 1
ATOM 1849 C C . GLU A 1 239 ? 6.258 -2.283 20.610 1.00 82.81 239 GLU A C 1
ATOM 1851 O O . GLU A 1 239 ? 5.695 -1.194 20.754 1.00 82.81 239 GLU A O 1
ATOM 1856 N N . GLY A 1 240 ? 6.616 -3.036 21.651 1.00 78.25 240 GLY A N 1
ATOM 1857 C CA . GLY A 1 240 ? 6.528 -2.598 23.048 1.00 78.25 240 GLY A CA 1
ATOM 1858 C C . GLY A 1 240 ? 7.814 -1.966 23.595 1.00 78.25 240 GLY A C 1
ATOM 1859 O O . GLY A 1 240 ? 8.919 -2.298 23.168 1.00 78.25 240 GLY A O 1
ATOM 1860 N N . VAL A 1 241 ? 7.669 -1.090 24.591 1.00 73.88 241 VAL A N 1
ATOM 1861 C CA . VAL A 1 241 ? 8.742 -0.574 25.454 1.00 73.88 241 VAL A CA 1
ATOM 1862 C C . VAL A 1 241 ? 8.316 -0.802 26.905 1.00 73.88 241 VAL A C 1
ATOM 1864 O O . VAL A 1 241 ? 7.346 -0.219 27.382 1.00 73.88 241 VAL A O 1
ATOM 1867 N N . GLY A 1 242 ? 9.015 -1.690 27.617 1.00 80.81 242 GLY A N 1
ATOM 1868 C CA . GLY A 1 242 ? 8.635 -2.076 28.979 1.00 80.81 242 GLY A CA 1
ATOM 1869 C C . GLY A 1 242 ? 7.216 -2.655 29.042 1.00 80.81 242 GLY A C 1
ATOM 1870 O O . GLY A 1 242 ? 6.927 -3.668 28.403 1.00 80.81 242 GLY A O 1
ATOM 1871 N N . ASN A 1 243 ? 6.338 -1.998 29.804 1.00 83.06 243 ASN A N 1
ATOM 1872 C CA . ASN A 1 243 ? 4.945 -2.405 30.012 1.00 83.06 243 ASN A CA 1
ATOM 1873 C C . ASN A 1 243 ? 3.944 -1.770 29.029 1.00 83.06 243 ASN A C 1
ATOM 1875 O O . ASN A 1 243 ? 2.750 -1.982 29.212 1.00 83.06 243 ASN A O 1
ATOM 1879 N N . ASP A 1 244 ? 4.396 -1.056 27.993 1.00 85.75 244 ASP A N 1
ATOM 1880 C CA . ASP A 1 244 ? 3.519 -0.308 27.084 1.00 85.75 244 ASP A CA 1
ATOM 1881 C C . ASP A 1 244 ? 3.824 -0.589 25.605 1.00 85.75 244 ASP A C 1
ATOM 1883 O O . ASP A 1 244 ? 4.979 -0.599 25.181 1.00 85.75 244 ASP A O 1
ATOM 1887 N N . SER A 1 245 ? 2.789 -0.779 24.788 1.00 90.25 245 SER A N 1
ATOM 1888 C CA . SER A 1 245 ? 2.891 -0.758 23.324 1.00 90.25 245 SER A CA 1
ATOM 1889 C C . SER A 1 245 ? 3.083 0.673 22.798 1.00 90.25 245 SER A C 1
ATOM 1891 O O . SER A 1 245 ? 2.544 1.633 23.353 1.00 90.25 245 SER A O 1
ATOM 1893 N N . LYS A 1 246 ? 3.809 0.841 21.685 1.00 89.69 246 LYS A N 1
ATOM 1894 C CA . LYS A 1 246 ? 3.929 2.143 21.001 1.00 89.69 246 LYS A CA 1
ATOM 1895 C C . LYS A 1 246 ? 2.656 2.519 20.241 1.00 89.69 246 LYS A C 1
ATOM 1897 O O . LYS A 1 246 ? 2.067 1.650 19.597 1.00 89.69 246 LYS A O 1
ATOM 1902 N N . VAL A 1 247 ? 2.320 3.813 20.165 1.00 91.06 247 VAL A N 1
ATOM 1903 C CA . VAL A 1 247 ? 1.209 4.357 19.331 1.00 91.06 247 VAL A CA 1
ATOM 1904 C C . VAL A 1 247 ? 1.216 3.806 17.899 1.00 91.06 247 VAL A C 1
ATOM 1906 O O . VAL A 1 247 ? 0.163 3.499 17.344 1.00 91.06 247 VAL A O 1
ATOM 1909 N N . LYS A 1 248 ? 2.403 3.577 17.321 1.00 88.94 248 LYS A N 1
ATOM 1910 C CA . LYS A 1 248 ? 2.576 2.941 16.006 1.00 88.94 248 LYS A CA 1
ATOM 1911 C C . LYS A 1 248 ? 1.822 1.608 15.864 1.00 88.94 248 LYS A C 1
ATOM 1913 O O . LYS A 1 248 ? 1.280 1.345 14.797 1.00 88.94 248 LYS A O 1
ATOM 1918 N N . MET A 1 249 ? 1.759 0.780 16.913 1.00 91.00 249 MET A N 1
ATOM 1919 C CA . MET A 1 249 ? 0.994 -0.476 16.898 1.00 91.00 249 MET A CA 1
ATOM 1920 C C . MET A 1 249 ? -0.510 -0.224 16.790 1.00 91.00 249 MET A C 1
ATOM 1922 O O . MET A 1 249 ? -1.196 -0.943 16.070 1.00 91.00 249 MET A O 1
ATOM 1926 N N . MET A 1 250 ? -1.017 0.794 17.492 1.00 93.69 250 MET A N 1
ATOM 1927 C CA . MET A 1 250 ? -2.423 1.188 17.433 1.00 93.69 250 MET A CA 1
ATOM 1928 C C . MET A 1 250 ? -2.789 1.661 16.023 1.00 93.69 250 MET A C 1
ATOM 1930 O O . MET A 1 250 ? -3.772 1.188 15.464 1.00 93.69 250 MET A O 1
ATOM 1934 N N . VAL A 1 251 ? -1.959 2.515 15.418 1.00 92.88 251 VAL A N 1
ATOM 1935 C CA . VAL A 1 251 ? -2.186 3.046 14.063 1.00 92.88 251 VAL A CA 1
ATOM 1936 C C . VAL A 1 251 ? -2.034 1.957 12.992 1.00 92.88 251 VAL A C 1
ATOM 1938 O O . VAL A 1 251 ? -2.893 1.823 12.128 1.00 92.88 251 VAL A O 1
ATOM 1941 N N . ALA A 1 252 ? -1.027 1.086 13.089 1.00 90.25 252 ALA A N 1
ATOM 1942 C CA . ALA A 1 252 ? -0.888 -0.053 12.177 1.00 90.25 252 ALA A CA 1
ATOM 1943 C C . ALA A 1 252 ? -2.064 -1.049 12.279 1.00 90.25 252 ALA A C 1
ATOM 1945 O O . ALA A 1 252 ? -2.458 -1.645 11.275 1.00 90.25 252 ALA A O 1
ATOM 1946 N N . LEU A 1 253 ? -2.657 -1.216 13.468 1.00 94.06 253 LEU A N 1
ATOM 1947 C CA . LEU A 1 253 ? -3.874 -2.008 13.669 1.00 94.06 253 LEU A CA 1
ATOM 1948 C C . LEU A 1 253 ? -5.115 -1.309 13.104 1.00 94.06 253 LEU A C 1
ATOM 1950 O O . LEU A 1 253 ? -5.908 -1.945 12.413 1.00 94.06 253 LEU A O 1
ATOM 1954 N N . MET A 1 254 ? -5.252 -0.005 13.342 1.00 93.69 254 MET A N 1
ATOM 1955 C CA . MET A 1 254 ? -6.277 0.852 12.742 1.00 93.69 254 MET A CA 1
ATOM 1956 C C . MET A 1 254 ? -6.252 0.791 11.207 1.00 93.69 254 MET A C 1
ATOM 1958 O O . MET A 1 254 ? -7.314 0.736 10.590 1.00 93.69 254 MET A O 1
ATOM 1962 N N . ASP A 1 255 ? -5.069 0.762 10.592 1.00 89.25 255 ASP A N 1
ATOM 1963 C CA . ASP A 1 255 ? -4.905 0.691 9.137 1.00 89.25 255 ASP A CA 1
ATOM 1964 C C . ASP A 1 255 ? -5.099 -0.734 8.592 1.00 89.25 255 ASP A C 1
ATOM 1966 O O . ASP A 1 255 ? -5.695 -0.910 7.530 1.00 89.25 255 ASP A O 1
ATOM 1970 N N . SER A 1 256 ? -4.689 -1.767 9.339 1.00 90.00 256 SER A N 1
ATOM 1971 C CA . SER A 1 256 ? -4.948 -3.175 8.986 1.00 90.00 256 SER A CA 1
ATOM 1972 C C . SER A 1 256 ? -6.445 -3.506 9.003 1.00 90.00 256 SER A C 1
ATOM 1974 O O . SER A 1 256 ? -6.953 -4.163 8.095 1.00 90.00 256 SER A O 1
ATOM 1976 N N . LEU A 1 257 ? -7.175 -3.020 10.013 1.00 92.56 257 LEU A N 1
ATOM 1977 C CA . LEU A 1 257 ? -8.629 -3.172 10.113 1.00 92.56 257 LEU A CA 1
ATOM 1978 C C . LEU A 1 257 ? -9.360 -2.363 9.026 1.00 92.56 257 LEU A C 1
ATOM 1980 O O . LEU A 1 257 ? -10.303 -2.872 8.421 1.00 92.56 257 LEU A O 1
ATOM 1984 N N . LEU A 1 258 ? -8.898 -1.143 8.722 1.00 88.56 258 LEU A N 1
ATOM 1985 C CA . LEU A 1 258 ? -9.399 -0.339 7.602 1.00 88.56 258 LEU A CA 1
ATOM 1986 C C . LEU A 1 258 ? -9.199 -1.056 6.255 1.00 88.56 258 LEU A C 1
ATOM 1988 O O . LEU A 1 258 ? -10.125 -1.107 5.444 1.00 88.56 258 LEU A O 1
ATOM 1992 N N . ALA A 1 259 ? -8.027 -1.651 6.018 1.00 85.06 259 ALA A N 1
ATOM 1993 C CA . ALA A 1 259 ? -7.752 -2.424 4.809 1.00 85.06 259 ALA A CA 1
ATOM 1994 C C . ALA A 1 259 ? -8.676 -3.651 4.693 1.00 85.06 259 ALA A C 1
ATOM 1996 O O . ALA A 1 259 ? -9.295 -3.844 3.647 1.00 85.06 259 ALA A O 1
ATOM 1997 N N . ALA A 1 260 ? -8.857 -4.418 5.774 1.00 87.94 260 ALA A N 1
ATOM 1998 C CA . ALA A 1 260 ? -9.777 -5.558 5.818 1.00 87.94 260 ALA A CA 1
ATOM 1999 C C . ALA A 1 260 ? -11.247 -5.169 5.541 1.00 87.94 260 ALA A C 1
ATOM 2001 O O . ALA A 1 260 ? -11.970 -5.911 4.876 1.00 87.94 260 ALA A O 1
ATOM 2002 N N . VAL A 1 261 ? -11.694 -3.987 5.987 1.00 87.19 261 VAL A N 1
ATOM 2003 C CA . VAL A 1 261 ? -13.020 -3.442 5.634 1.00 87.19 261 VAL A CA 1
ATOM 2004 C C . VAL A 1 261 ? -13.078 -3.035 4.154 1.00 87.19 261 VAL A C 1
ATOM 2006 O O . VAL A 1 261 ? -14.031 -3.392 3.460 1.00 87.19 261 VAL A O 1
ATOM 2009 N N . ARG A 1 262 ? -12.053 -2.339 3.636 1.00 81.31 262 ARG A N 1
ATOM 2010 C CA . ARG A 1 262 ? -11.983 -1.907 2.224 1.00 81.31 262 ARG A CA 1
ATOM 2011 C C . ARG A 1 262 ? -11.965 -3.080 1.237 1.00 81.31 262 ARG A C 1
ATOM 2013 O O . ARG A 1 262 ? -12.547 -2.952 0.166 1.00 81.31 262 ARG A O 1
ATOM 2020 N N . GLN A 1 263 ? -11.350 -4.211 1.591 1.00 75.69 263 GLN A N 1
ATOM 2021 C CA . GLN A 1 263 ? -11.159 -5.376 0.713 1.00 75.69 263 GLN A CA 1
ATOM 2022 C C . GLN A 1 263 ? -12.446 -5.947 0.089 1.00 75.69 263 GLN A C 1
ATOM 2024 O O . GLN A 1 263 ? -12.376 -6.536 -0.991 1.00 75.69 263 GLN A O 1
ATOM 2029 N N . ASN A 1 264 ? -13.605 -5.793 0.741 1.00 65.62 264 ASN A N 1
ATOM 2030 C CA . ASN A 1 264 ? -14.895 -6.306 0.255 1.00 65.62 264 ASN A CA 1
ATOM 2031 C C . ASN A 1 264 ? -15.880 -5.210 -0.199 1.00 65.62 264 ASN A C 1
ATOM 2033 O O . ASN A 1 264 ? -17.022 -5.517 -0.539 1.00 65.62 264 ASN A O 1
ATOM 2037 N N . ALA A 1 265 ? -15.448 -3.947 -0.242 1.00 59.81 265 ALA A N 1
ATOM 2038 C CA . ALA A 1 265 ? -16.153 -2.899 -0.972 1.00 59.81 265 ALA A CA 1
ATOM 2039 C C . ALA A 1 265 ? -15.674 -2.885 -2.438 1.00 59.81 265 ALA A C 1
ATOM 2041 O O . ALA A 1 265 ? -14.475 -3.053 -2.680 1.00 59.81 265 ALA A O 1
ATOM 2042 N N . PRO A 1 266 ? -16.549 -2.635 -3.431 1.00 56.62 266 PRO A N 1
ATOM 2043 C CA . PRO A 1 266 ? -16.097 -2.319 -4.783 1.00 56.62 266 PRO A CA 1
ATOM 2044 C C . PRO A 1 266 ? -15.096 -1.154 -4.751 1.00 56.62 266 PRO A C 1
ATOM 2046 O O . PRO A 1 266 ? -15.335 -0.145 -4.086 1.00 56.62 266 PRO A O 1
ATOM 2049 N N . SER A 1 267 ? -13.999 -1.242 -5.508 1.00 50.41 267 SER A N 1
ATOM 2050 C CA . SER A 1 267 ? -12.903 -0.248 -5.534 1.00 50.41 267 SER A CA 1
ATOM 2051 C C . SER A 1 267 ? -13.339 1.181 -5.899 1.00 50.41 267 SER A C 1
ATOM 2053 O O . SER A 1 267 ? -12.590 2.145 -5.701 1.00 50.41 267 SER A O 1
ATOM 2055 N N . HIS A 1 268 ? -14.559 1.319 -6.421 1.00 58.62 268 HIS A N 1
ATOM 2056 C CA . HIS A 1 268 ? -15.179 2.557 -6.889 1.00 58.62 268 HIS A CA 1
ATOM 2057 C C . HIS A 1 268 ? -16.517 2.855 -6.187 1.00 58.62 268 HIS A C 1
ATOM 2059 O O . HIS A 1 268 ? -17.257 3.730 -6.633 1.00 58.62 268 HIS A O 1
ATOM 2065 N N . ALA A 1 269 ? -16.839 2.143 -5.099 1.00 63.09 269 ALA A N 1
ATOM 2066 C CA . ALA A 1 269 ? -18.057 2.370 -4.333 1.00 63.09 269 ALA A CA 1
ATOM 2067 C C . ALA A 1 269 ? -18.090 3.800 -3.742 1.00 63.09 269 ALA A C 1
ATOM 2069 O O . ALA A 1 269 ? -17.112 4.238 -3.123 1.00 63.09 269 ALA A O 1
ATOM 2070 N N . PRO A 1 270 ? -19.198 4.547 -3.913 1.00 69.31 270 PRO A N 1
ATOM 2071 C CA . PRO A 1 270 ? -19.376 5.840 -3.260 1.00 69.31 270 PRO A CA 1
ATOM 2072 C C . PRO A 1 270 ? -19.405 5.686 -1.737 1.00 69.31 270 PRO A C 1
ATOM 2074 O O . PRO A 1 270 ? -19.971 4.729 -1.216 1.00 69.31 270 PRO A O 1
ATOM 2077 N N . GLY A 1 271 ? -18.834 6.647 -1.014 1.00 74.50 271 GLY A N 1
ATOM 2078 C CA . GLY A 1 271 ? -18.842 6.666 0.450 1.00 74.50 271 GLY A CA 1
ATOM 2079 C C . GLY A 1 271 ? -17.771 5.800 1.124 1.00 74.50 271 GLY A C 1
ATOM 2080 O O . GLY A 1 271 ? -17.546 5.976 2.318 1.00 74.50 271 GLY A O 1
ATOM 2081 N N . SER A 1 272 ? -17.073 4.917 0.398 1.00 77.31 272 SER A N 1
ATOM 2082 C CA . SER A 1 272 ? -15.982 4.111 0.967 1.00 77.31 272 SER A CA 1
ATOM 2083 C C . SER A 1 272 ? -14.821 4.980 1.474 1.00 77.31 272 SER A C 1
ATOM 2085 O O . SER A 1 272 ? -14.464 5.950 0.799 1.00 77.31 272 SER A O 1
ATOM 2087 N N . PRO A 1 273 ? -14.196 4.639 2.615 1.00 81.81 273 PRO A N 1
ATOM 2088 C CA . PRO A 1 273 ? -13.076 5.392 3.171 1.00 81.81 273 PRO A CA 1
ATOM 2089 C C . PRO A 1 273 ? -11.804 5.232 2.325 1.00 81.81 273 PRO A C 1
ATOM 2091 O O . PRO A 1 273 ? -11.507 4.157 1.795 1.00 81.81 273 PRO A O 1
ATOM 2094 N N . VAL A 1 274 ? -11.027 6.308 2.240 1.00 83.00 274 VAL A N 1
ATOM 2095 C CA . VAL A 1 274 ? -9.716 6.382 1.589 1.00 83.00 274 VAL A CA 1
ATOM 2096 C C . VAL A 1 274 ? -8.732 7.012 2.570 1.00 83.00 274 VAL A C 1
ATOM 2098 O O . VAL A 1 274 ? -8.974 8.111 3.070 1.00 83.00 274 VAL A O 1
ATOM 2101 N N . LEU A 1 275 ? -7.613 6.330 2.822 1.00 86.31 275 LEU A N 1
ATOM 2102 C CA . LEU A 1 275 ? -6.467 6.900 3.527 1.00 86.31 275 LEU A CA 1
ATOM 2103 C C . LEU A 1 275 ? -5.660 7.730 2.519 1.00 86.31 275 LEU A C 1
ATOM 2105 O O . LEU A 1 275 ? -5.042 7.190 1.603 1.00 86.31 275 LEU A O 1
ATOM 2109 N N . VAL A 1 276 ? -5.735 9.053 2.647 1.00 88.06 276 VAL A N 1
ATOM 2110 C CA . VAL A 1 276 ? -5.073 10.012 1.746 1.00 88.06 276 VAL A CA 1
ATOM 2111 C C . VAL A 1 276 ? -3.619 10.226 2.166 1.00 88.06 276 VAL A C 1
ATOM 2113 O O . VAL A 1 276 ? -2.744 10.390 1.320 1.00 88.06 276 VAL A O 1
ATOM 2116 N N . HIS A 1 277 ? -3.370 10.228 3.477 1.00 89.81 277 HIS A N 1
ATOM 2117 C CA . HIS A 1 277 ? -2.068 10.519 4.070 1.00 89.81 277 HIS A CA 1
ATOM 2118 C C . HIS A 1 277 ? -1.890 9.786 5.400 1.00 89.81 277 HIS A C 1
ATOM 2120 O O . HIS A 1 277 ? -2.856 9.641 6.152 1.00 89.81 277 HIS A O 1
ATOM 2126 N N . SER A 1 278 ? -0.662 9.362 5.703 1.00 89.31 278 SER A N 1
ATOM 2127 C CA . SER A 1 278 ? -0.278 8.733 6.973 1.00 89.31 278 SER A CA 1
ATOM 2128 C C . SER A 1 278 ? 1.202 9.016 7.254 1.00 89.31 278 SER A C 1
ATOM 2130 O O . SER A 1 278 ? 2.062 8.666 6.449 1.00 89.31 278 SER A O 1
ATOM 2132 N N . ALA A 1 279 ? 1.513 9.672 8.375 1.00 89.94 279 ALA A N 1
ATOM 2133 C CA . ALA A 1 279 ? 2.874 10.057 8.751 1.00 89.94 279 ALA A CA 1
ATOM 2134 C C . ALA A 1 279 ? 3.114 9.896 10.260 1.00 89.94 279 ALA A C 1
ATOM 2136 O O . ALA A 1 279 ? 2.379 10.440 11.083 1.00 89.94 279 ALA A O 1
ATOM 2137 N N . GLY A 1 280 ? 4.173 9.168 10.622 1.00 90.88 280 GLY A N 1
ATOM 2138 C CA . GLY A 1 280 ? 4.629 9.013 12.004 1.00 90.88 280 GLY A CA 1
ATOM 2139 C C . GLY A 1 280 ? 5.759 9.982 12.339 1.00 90.88 280 GLY A C 1
ATOM 2140 O O . GLY A 1 280 ? 6.746 10.053 11.610 1.00 90.88 280 GLY A O 1
ATOM 2141 N N . TYR A 1 281 ? 5.639 10.677 13.467 1.00 90.81 281 TYR A N 1
ATOM 2142 C CA . TYR A 1 281 ? 6.616 11.637 13.968 1.00 90.81 281 TYR A CA 1
ATOM 2143 C C . TYR A 1 281 ? 7.167 11.166 15.319 1.00 90.81 281 TYR A C 1
ATOM 2145 O O . TYR A 1 281 ? 6.391 11.026 16.267 1.00 90.81 281 TYR A O 1
ATOM 2153 N N . PRO A 1 282 ? 8.483 10.924 15.459 1.00 86.56 282 PRO A N 1
ATOM 2154 C CA . PRO A 1 282 ? 9.066 10.652 16.767 1.00 86.56 282 PRO A CA 1
ATOM 2155 C C . PRO A 1 282 ? 8.931 11.881 17.678 1.00 86.56 282 PRO A C 1
ATOM 2157 O O . PRO A 1 282 ? 8.957 13.022 17.213 1.00 86.56 282 PRO A O 1
ATOM 2160 N N . GLY A 1 283 ? 8.802 11.647 18.983 1.00 77.06 283 GLY A N 1
ATOM 2161 C CA . GLY A 1 283 ? 8.973 12.697 19.982 1.00 77.06 283 GLY A CA 1
ATOM 2162 C C . GLY A 1 283 ? 10.451 13.036 20.204 1.00 77.06 283 GLY A C 1
ATOM 2163 O O . GLY A 1 283 ? 11.340 12.266 19.827 1.00 77.06 283 GLY A O 1
ATOM 2164 N N . GLY A 1 284 ? 10.733 14.193 20.806 1.00 76.19 284 GLY A N 1
ATOM 2165 C CA . GLY A 1 284 ? 12.100 14.668 21.035 1.00 76.19 284 GLY A CA 1
ATOM 2166 C C . GLY A 1 284 ? 12.253 16.186 20.918 1.00 76.19 284 GLY A C 1
ATOM 2167 O O . GLY A 1 284 ? 11.412 16.944 21.381 1.00 76.19 284 GLY A O 1
ATOM 2168 N N . ILE A 1 285 ? 13.362 16.634 20.319 1.00 62.50 285 ILE A N 1
ATOM 2169 C CA . ILE A 1 285 ? 13.767 18.057 20.284 1.00 62.50 285 ILE A CA 1
ATOM 2170 C C . ILE A 1 285 ? 12.891 18.899 19.331 1.00 62.50 285 ILE A C 1
ATOM 2172 O O . ILE A 1 285 ? 12.759 20.108 19.515 1.00 62.50 285 ILE A O 1
ATOM 2176 N N . ALA A 1 286 ? 12.296 18.281 18.307 1.00 72.12 286 ALA A N 1
ATOM 2177 C CA . ALA A 1 286 ? 11.463 18.973 17.328 1.00 72.12 286 ALA A CA 1
ATOM 2178 C C . ALA A 1 286 ? 10.068 19.273 17.904 1.00 72.12 286 ALA A C 1
ATOM 2180 O O . ALA A 1 286 ? 9.186 18.419 17.887 1.00 72.12 286 ALA A O 1
ATOM 2181 N N . SER A 1 287 ? 9.858 20.511 18.357 1.00 83.25 287 SER A N 1
ATOM 2182 C CA . SER A 1 287 ? 8.586 20.998 18.918 1.00 83.25 287 SER A CA 1
ATOM 2183 C C . SER A 1 287 ? 7.439 21.132 17.905 1.00 83.25 287 SER A C 1
ATOM 2185 O O . SER A 1 287 ? 6.327 21.514 18.273 1.00 83.25 287 SER A O 1
ATOM 2187 N N . MET A 1 288 ? 7.688 20.845 16.626 1.00 89.00 288 MET A N 1
ATOM 2188 C CA . MET A 1 288 ? 6.720 20.974 15.542 1.00 89.00 288 MET A CA 1
ATOM 2189 C C . MET A 1 288 ? 6.875 19.824 14.544 1.00 89.00 288 MET A C 1
ATOM 2191 O O . MET A 1 288 ? 7.964 19.578 14.026 1.00 89.00 288 MET A O 1
ATOM 2195 N N . SER A 1 289 ? 5.768 19.144 14.262 1.00 91.94 289 SER A N 1
ATOM 2196 C CA . SER A 1 289 ? 5.643 18.110 13.238 1.00 91.94 289 SER A CA 1
ATOM 2197 C C . SER A 1 289 ? 4.978 18.699 11.999 1.00 91.94 289 SER A C 1
ATOM 2199 O O . SER A 1 289 ? 3.808 19.078 12.040 1.00 91.94 289 SER A O 1
ATOM 2201 N N . GLU A 1 290 ? 5.717 18.782 10.894 1.00 93.94 290 GLU A N 1
ATOM 2202 C CA . GLU A 1 290 ? 5.263 19.432 9.657 1.00 93.94 290 GLU A CA 1
ATOM 2203 C C . GLU A 1 290 ? 5.090 18.430 8.511 1.00 93.94 290 GLU A C 1
ATOM 2205 O O . GLU A 1 290 ? 5.795 17.418 8.443 1.00 93.94 290 GLU A O 1
ATOM 2210 N N . GLY A 1 291 ? 4.149 18.693 7.605 1.00 93.62 291 GLY A N 1
ATOM 2211 C CA . GLY A 1 291 ? 3.887 17.829 6.455 1.00 93.62 291 GLY A CA 1
ATOM 2212 C C . GLY A 1 291 ? 2.870 18.402 5.469 1.00 93.62 291 GLY A C 1
ATOM 2213 O O . GLY A 1 291 ? 2.468 19.563 5.558 1.00 93.62 291 GLY A O 1
ATOM 2214 N N . SER A 1 292 ? 2.466 17.582 4.499 1.00 94.12 292 SER A N 1
ATOM 2215 C CA . SER A 1 292 ? 1.507 17.958 3.456 1.00 94.12 292 SER A CA 1
ATOM 2216 C C . SER A 1 292 ? 0.717 16.753 2.951 1.00 94.12 292 SER A C 1
ATOM 2218 O O . SER A 1 292 ? 1.200 15.626 3.034 1.00 94.12 292 SER A O 1
ATOM 2220 N N . PHE A 1 293 ? -0.487 16.996 2.440 1.00 93.44 293 PHE A N 1
ATOM 2221 C CA . PHE A 1 293 ? -1.377 15.999 1.838 1.00 93.44 293 PHE A CA 1
ATOM 2222 C C . PHE A 1 293 ? -2.154 16.637 0.683 1.00 93.44 293 PHE A C 1
ATOM 2224 O O . PHE A 1 293 ? -2.245 17.859 0.607 1.00 93.44 293 PHE A O 1
ATOM 2231 N N . ALA A 1 294 ? -2.727 15.846 -0.225 1.00 92.50 294 ALA A N 1
ATOM 2232 C CA . ALA A 1 294 ? -3.441 16.387 -1.382 1.00 92.50 294 ALA A CA 1
ATOM 2233 C C . ALA A 1 294 ? -4.841 15.789 -1.541 1.00 92.50 294 ALA A C 1
ATOM 2235 O O . ALA A 1 294 ? -5.005 14.570 -1.516 1.00 92.50 294 ALA A O 1
ATOM 2236 N N . LEU A 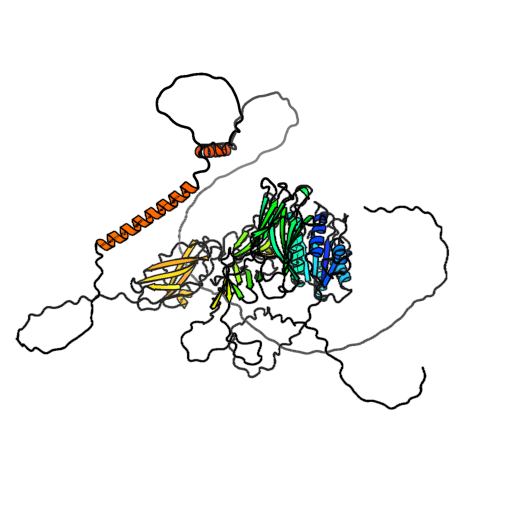1 295 ? -5.839 16.658 -1.729 1.00 91.75 295 LEU A N 1
ATOM 2237 C CA . LEU A 1 295 ? -7.234 16.275 -1.953 1.00 91.75 295 LEU A CA 1
ATOM 2238 C C . LEU A 1 295 ? -7.606 16.478 -3.426 1.00 91.75 295 LEU A C 1
ATOM 2240 O O . LEU A 1 295 ? -7.552 17.596 -3.939 1.00 91.75 295 LEU A O 1
ATOM 2244 N N . ASP A 1 296 ? -8.016 15.405 -4.098 1.00 88.31 296 ASP A N 1
ATOM 2245 C CA . ASP A 1 296 ? -8.336 15.376 -5.529 1.00 88.31 296 ASP A CA 1
ATOM 2246 C C . ASP A 1 296 ? -9.841 15.175 -5.822 1.00 88.31 296 ASP A C 1
ATOM 2248 O O . ASP A 1 296 ? -10.676 14.994 -4.933 1.00 88.31 296 ASP A O 1
ATOM 2252 N N . GLU A 1 297 ? -10.208 15.215 -7.105 1.00 85.00 297 GLU A N 1
ATOM 2253 C CA . GLU A 1 297 ? -11.598 15.147 -7.583 1.00 85.00 297 GLU A CA 1
ATOM 2254 C C . GLU A 1 297 ? -12.308 13.806 -7.284 1.00 85.00 297 GLU A C 1
ATOM 2256 O O . GLU A 1 297 ? -13.540 13.773 -7.261 1.00 85.00 297 GLU A O 1
ATOM 2261 N N . SER A 1 298 ? -11.577 12.713 -7.005 1.00 84.88 298 SER A N 1
ATOM 2262 C CA . SER A 1 298 ? -12.177 11.397 -6.697 1.00 84.88 298 SER A CA 1
ATOM 2263 C C . SER A 1 298 ? -12.695 11.253 -5.263 1.00 84.88 298 SER A C 1
ATOM 2265 O O . SER A 1 298 ? -13.417 10.298 -4.956 1.00 84.88 298 SER A O 1
ATOM 2267 N N . LEU A 1 299 ? -12.334 12.186 -4.382 1.00 88.38 299 LEU A N 1
ATOM 2268 C CA . LEU A 1 299 ? -12.764 12.219 -2.987 1.00 88.38 299 LEU A CA 1
ATOM 2269 C C . LEU A 1 299 ? -14.115 12.939 -2.841 1.00 88.38 299 LEU A C 1
ATOM 2271 O O . LEU A 1 299 ? -14.548 13.678 -3.728 1.00 88.38 299 LEU A O 1
ATOM 2275 N N . GLY A 1 300 ? -14.791 12.731 -1.713 1.00 84.56 300 GLY A N 1
ATOM 2276 C CA . GLY A 1 300 ? -15.985 13.460 -1.283 1.00 84.56 300 GLY A CA 1
ATOM 2277 C C . GLY A 1 300 ? -15.678 14.924 -0.967 1.00 84.56 300 GLY A C 1
ATOM 2278 O O . GLY A 1 300 ? -14.524 15.349 -1.012 1.00 84.56 300 GLY A O 1
ATOM 2279 N N . GLN A 1 301 ? -16.702 15.733 -0.690 1.00 87.44 301 GLN A N 1
ATOM 2280 C CA . GLN A 1 301 ? -16.479 17.151 -0.374 1.00 87.44 301 GLN A CA 1
ATOM 2281 C C . GLN A 1 301 ? -15.660 17.320 0.911 1.00 87.44 301 GLN A C 1
ATOM 2283 O O . GLN A 1 301 ? -14.871 18.252 0.996 1.00 87.44 301 GLN A O 1
ATOM 2288 N N . ASP A 1 302 ? -15.780 16.376 1.841 1.00 90.88 302 ASP A N 1
ATOM 2289 C CA . ASP A 1 302 ? -15.267 16.493 3.200 1.00 90.88 302 ASP A CA 1
ATOM 2290 C C . ASP A 1 302 ? -14.106 15.518 3.461 1.00 90.88 302 ASP A C 1
ATOM 2292 O O . ASP A 1 302 ? -14.059 14.405 2.919 1.00 90.88 302 ASP A O 1
ATOM 2296 N N . ALA A 1 303 ? -13.168 15.942 4.306 1.00 92.88 303 ALA A N 1
ATOM 2297 C CA . ALA A 1 303 ? -12.028 15.150 4.765 1.00 92.88 303 ALA A CA 1
ATOM 2298 C C . ALA A 1 303 ? -11.841 15.313 6.281 1.00 92.88 303 ALA A C 1
ATOM 2300 O O . ALA A 1 303 ? -12.295 16.295 6.864 1.00 92.88 303 ALA A O 1
ATOM 2301 N N . ARG A 1 304 ? -11.152 14.376 6.932 1.00 93.38 304 ARG A N 1
ATOM 2302 C CA . ARG A 1 304 ? -10.839 14.427 8.365 1.00 93.38 304 ARG A CA 1
ATOM 2303 C C . ARG A 1 304 ? -9.329 14.389 8.555 1.00 93.38 304 ARG A C 1
ATOM 2305 O O . ARG A 1 304 ? -8.677 13.442 8.119 1.00 93.38 304 ARG A O 1
ATOM 2312 N N . PHE A 1 305 ? -8.783 15.428 9.181 1.00 94.94 305 PHE A N 1
ATOM 2313 C CA . PHE A 1 305 ? -7.390 15.475 9.620 1.00 94.94 305 PHE A CA 1
ATOM 2314 C C . PHE A 1 305 ? -7.324 14.963 11.060 1.00 94.94 305 PHE A C 1
ATOM 2316 O O . PHE A 1 305 ? -7.978 15.541 11.924 1.00 94.94 305 PHE A O 1
ATOM 2323 N N . SER A 1 306 ? -6.552 13.910 11.324 1.00 95.12 306 SER A N 1
ATOM 2324 C CA . SER A 1 306 ? -6.486 13.236 12.627 1.00 95.12 306 SER A CA 1
ATOM 2325 C C . SER A 1 306 ? -5.055 13.153 13.153 1.00 95.12 306 SER A C 1
ATOM 2327 O O . SER A 1 306 ? -4.135 12.797 12.417 1.00 95.12 306 SER A O 1
ATOM 2329 N N . VAL A 1 307 ? -4.878 13.417 14.448 1.00 94.94 307 VAL A N 1
ATOM 2330 C CA . VAL A 1 307 ? -3.632 13.257 15.205 1.00 94.94 307 VAL A CA 1
ATOM 2331 C C . VAL A 1 307 ? -3.859 12.226 16.309 1.00 94.94 307 VAL A C 1
ATOM 2333 O O . VAL A 1 307 ? -4.637 12.460 17.235 1.00 94.94 307 VAL A O 1
ATOM 2336 N N . TYR A 1 308 ? -3.164 11.095 16.218 1.00 95.38 308 TYR A N 1
ATOM 2337 C CA . TYR A 1 308 ? -3.167 10.033 17.221 1.00 95.38 308 TYR A CA 1
ATOM 2338 C C . TYR A 1 308 ? -1.983 10.174 18.183 1.00 95.38 308 TYR A C 1
ATOM 2340 O O . TYR A 1 308 ? -0.858 10.472 17.764 1.00 95.38 308 TYR A O 1
ATOM 2348 N N . TYR A 1 309 ? -2.236 9.925 19.468 1.00 93.38 309 TYR A N 1
ATOM 2349 C CA . TYR A 1 309 ? -1.294 10.160 20.569 1.00 93.38 309 TYR A CA 1
ATOM 2350 C C . TYR A 1 309 ? -1.290 9.034 21.611 1.00 93.38 309 TYR A C 1
ATOM 2352 O O . TYR A 1 309 ? -2.168 8.169 21.639 1.00 93.38 309 TYR A O 1
ATOM 2360 N N . TYR A 1 310 ? -0.284 9.045 22.487 1.00 91.31 310 TYR A N 1
ATOM 2361 C CA . TYR A 1 310 ? -0.187 8.113 23.614 1.00 91.31 310 TYR A CA 1
ATOM 2362 C C . TYR A 1 310 ? -0.903 8.641 24.861 1.00 91.31 310 TYR A C 1
ATOM 2364 O O . TYR A 1 310 ? -1.756 7.969 25.439 1.00 91.31 310 TYR A O 1
ATOM 2372 N N . ASP A 1 311 ? -0.574 9.879 25.213 1.00 89.25 311 ASP A N 1
ATOM 2373 C CA . ASP A 1 311 ? -1.167 10.679 26.275 1.00 89.25 311 ASP A CA 1
ATOM 2374 C C . ASP A 1 311 ? -1.499 12.061 25.694 1.00 89.25 311 ASP A C 1
ATOM 2376 O O . ASP A 1 311 ? -0.798 12.536 24.794 1.00 89.25 311 ASP A O 1
ATOM 2380 N N . LEU A 1 312 ? -2.579 12.693 26.160 1.00 88.56 312 LEU A N 1
ATOM 2381 C CA . LEU A 1 312 ? -3.065 13.960 25.604 1.00 88.56 312 LEU A CA 1
ATOM 2382 C C . LEU A 1 312 ? -2.011 15.080 25.691 1.00 88.56 312 LEU A C 1
ATOM 2384 O O . LEU A 1 312 ? -1.932 15.922 24.801 1.00 88.56 312 LEU A O 1
ATOM 2388 N N . ASN A 1 313 ? -1.139 15.046 26.704 1.00 88.38 313 ASN A N 1
ATOM 2389 C CA . ASN A 1 313 ? -0.069 16.029 26.888 1.00 88.38 313 ASN A CA 1
ATOM 2390 C C . ASN A 1 313 ? 1.036 15.946 25.813 1.00 88.38 313 ASN A C 1
ATOM 2392 O O . ASN A 1 313 ? 1.849 16.866 25.717 1.00 88.38 313 ASN A O 1
ATOM 2396 N N . HIS A 1 314 ? 1.081 14.875 25.005 1.00 88.50 314 HIS A N 1
ATOM 2397 C CA . HIS A 1 314 ? 2.056 14.711 23.915 1.00 88.50 314 HIS A CA 1
ATOM 2398 C C . HIS A 1 314 ? 1.701 15.555 22.679 1.00 88.50 314 HIS A C 1
ATOM 2400 O O . HIS A 1 314 ? 2.572 15.806 21.843 1.00 88.50 314 HIS A O 1
ATOM 2406 N N . VAL A 1 315 ? 0.448 16.007 22.555 1.00 86.62 315 VAL A N 1
ATOM 2407 C CA . VAL A 1 315 ? 0.015 16.949 21.514 1.00 86.62 315 VAL A CA 1
ATOM 2408 C C . VAL A 1 315 ? -0.045 18.348 22.118 1.00 86.62 315 VAL A C 1
ATOM 2410 O O . VAL A 1 315 ? -0.488 18.545 23.250 1.00 86.62 315 VAL A O 1
ATOM 2413 N N . GLY A 1 316 ? 0.439 19.338 21.376 1.00 83.31 316 GLY A N 1
ATOM 2414 C CA . GLY A 1 316 ? 0.303 20.731 21.766 1.00 83.31 316 GLY A CA 1
ATOM 2415 C C . GLY A 1 316 ? -1.039 21.354 21.387 1.00 83.31 316 GLY A C 1
ATOM 2416 O O . GLY A 1 316 ? -1.919 20.716 20.813 1.00 83.31 316 GLY A O 1
ATOM 2417 N N . ASN A 1 317 ? -1.202 22.638 21.700 1.00 78.31 317 ASN A N 1
ATOM 2418 C CA . ASN A 1 317 ? -2.476 23.335 21.494 1.00 78.31 317 ASN A CA 1
ATOM 2419 C C . ASN A 1 317 ? -2.608 23.894 20.067 1.00 78.31 317 ASN A C 1
ATOM 2421 O O . ASN A 1 317 ? -3.675 24.383 19.701 1.00 78.31 317 ASN A O 1
ATOM 2425 N N . ALA A 1 318 ? -1.532 23.862 19.275 1.00 75.38 318 ALA A N 1
ATOM 2426 C CA . ALA A 1 318 ? -1.508 24.366 17.910 1.00 75.38 318 ALA A CA 1
ATOM 2427 C C . ALA A 1 318 ? -1.454 23.224 16.883 1.00 75.38 318 ALA A C 1
ATOM 2429 O O . ALA A 1 318 ? -0.393 22.648 16.636 1.00 75.38 318 ALA A O 1
ATOM 2430 N N . ILE A 1 319 ? -2.582 22.972 16.215 1.00 88.06 319 ILE A N 1
ATOM 2431 C CA . ILE A 1 319 ? -2.587 22.429 14.856 1.00 88.06 319 ILE A CA 1
ATOM 2432 C C . ILE A 1 319 ? -2.873 23.606 13.911 1.00 88.06 319 ILE A C 1
ATOM 2434 O O . ILE A 1 319 ? -3.781 24.413 14.122 1.00 88.06 319 ILE A O 1
ATOM 2438 N N . GLN A 1 320 ? -2.064 23.743 12.871 1.00 91.75 320 GLN A N 1
ATOM 2439 C CA . GLN A 1 320 ? -2.228 24.742 11.821 1.00 91.75 320 GLN A CA 1
ATOM 2440 C C . GLN A 1 320 ? -2.354 24.000 10.499 1.00 91.75 320 GLN A C 1
ATOM 2442 O O . GLN A 1 320 ? -1.461 23.232 10.146 1.00 91.75 320 GLN A O 1
ATOM 2447 N N . LEU A 1 321 ? -3.450 24.219 9.778 1.00 93.88 321 LEU A N 1
ATOM 2448 C CA . LEU A 1 321 ? -3.680 23.664 8.445 1.00 93.88 321 LEU A CA 1
ATOM 2449 C C . LEU A 1 321 ? -3.692 24.819 7.444 1.00 93.88 321 LEU A C 1
ATOM 2451 O O . LEU A 1 321 ? -4.342 25.829 7.695 1.00 93.88 321 LEU A O 1
ATOM 2455 N N . THR A 1 322 ? -3.000 24.687 6.317 1.00 94.88 322 THR A N 1
ATOM 2456 C CA . THR A 1 322 ? -3.023 25.687 5.239 1.00 94.88 322 THR A CA 1
ATOM 2457 C C . THR A 1 322 ? -3.681 25.076 4.015 1.00 94.88 322 THR A C 1
ATOM 2459 O O . THR A 1 322 ? -3.227 24.043 3.516 1.00 94.88 322 THR A O 1
ATOM 2462 N N . ALA A 1 323 ? -4.754 25.712 3.555 1.00 93.88 323 ALA A N 1
ATOM 2463 C CA . ALA A 1 323 ? -5.491 25.322 2.366 1.00 93.88 323 ALA A CA 1
ATOM 2464 C C . ALA A 1 323 ? -4.705 25.650 1.074 1.00 93.88 323 ALA A C 1
ATOM 2466 O O . ALA A 1 323 ? -3.848 26.540 1.093 1.00 93.88 323 ALA A O 1
ATOM 2467 N N . PRO A 1 324 ? -5.014 24.994 -0.061 1.00 94.12 324 PRO A N 1
ATOM 2468 C CA . PRO A 1 324 ? -4.470 25.307 -1.386 1.00 94.12 324 PRO A CA 1
ATOM 2469 C C . PRO A 1 324 ? -4.566 26.791 -1.788 1.00 94.12 324 PRO A C 1
ATOM 2471 O O . PRO A 1 324 ? -3.681 27.298 -2.475 1.00 94.12 324 PRO A O 1
ATOM 2474 N N . SER A 1 325 ? -5.601 27.505 -1.334 1.00 94.25 325 SER A N 1
ATOM 2475 C CA . SER A 1 325 ? -5.781 28.958 -1.485 1.00 94.25 325 SER A CA 1
ATOM 2476 C C . SER A 1 325 ? -4.787 29.826 -0.699 1.00 94.25 325 SER A C 1
ATOM 2478 O O . SER A 1 325 ? -4.748 31.042 -0.890 1.00 94.25 325 SER A O 1
ATOM 2480 N N . GLY A 1 326 ? -4.010 29.234 0.211 1.00 92.62 326 GLY A N 1
ATOM 2481 C CA . GLY A 1 326 ? -3.201 29.936 1.207 1.00 92.62 326 GLY A CA 1
ATOM 2482 C C . GLY A 1 326 ? -3.971 30.327 2.475 1.00 92.62 326 GLY A C 1
ATOM 2483 O O . GLY A 1 326 ? -3.375 30.904 3.386 1.00 92.62 326 GLY A O 1
ATOM 2484 N N . GLN A 1 327 ? -5.270 30.017 2.582 1.00 91.31 327 GLN A N 1
ATOM 2485 C CA . GLN A 1 327 ? -6.031 30.261 3.809 1.00 91.31 327 GLN A CA 1
ATOM 2486 C C . GLN A 1 327 ? -5.527 29.359 4.947 1.00 91.31 327 GLN A C 1
ATOM 2488 O O . GLN A 1 327 ? -5.588 28.133 4.861 1.00 91.31 327 GLN A O 1
ATOM 2493 N N . MET A 1 328 ? -5.072 29.966 6.046 1.00 88.62 328 MET A N 1
ATOM 2494 C CA . MET A 1 328 ? -4.717 29.237 7.266 1.00 88.62 328 MET A CA 1
ATOM 2495 C C . MET A 1 328 ? -5.948 28.994 8.148 1.00 88.62 328 MET A C 1
ATOM 2497 O O . MET A 1 328 ? -6.714 29.913 8.438 1.00 88.62 328 MET A O 1
ATOM 2501 N N . ILE A 1 329 ? -6.084 27.764 8.633 1.00 85.00 329 ILE A N 1
ATOM 2502 C CA . ILE A 1 329 ? -7.037 27.329 9.651 1.00 85.00 329 ILE A CA 1
ATOM 2503 C C . ILE A 1 329 ? -6.234 27.018 10.919 1.00 85.00 329 ILE A C 1
ATOM 2505 O O . ILE A 1 329 ? -5.481 26.043 10.970 1.00 85.00 329 ILE A O 1
ATOM 2509 N N . ALA A 1 330 ? -6.383 27.855 11.947 1.00 74.00 330 ALA A N 1
ATOM 2510 C CA . ALA A 1 330 ? -5.861 27.576 13.282 1.00 74.00 330 ALA A CA 1
ATOM 2511 C C . ALA A 1 330 ? -6.873 26.706 14.042 1.00 74.00 330 ALA A C 1
ATOM 2513 O O . ALA A 1 330 ? -8.016 27.116 14.248 1.00 74.00 330 ALA A O 1
ATOM 2514 N N . SER A 1 331 ? -6.461 25.508 14.454 1.00 66.94 331 SER A N 1
ATOM 2515 C CA . SER A 1 331 ? -7.361 24.452 14.939 1.00 66.94 331 SER A CA 1
ATOM 2516 C C . SER A 1 331 ? -8.060 24.732 16.264 1.00 66.94 331 SER A C 1
ATOM 2518 O O . SER A 1 331 ? -9.035 24.061 16.575 1.00 66.94 331 SER A O 1
ATOM 2520 N N . VAL A 1 332 ? -7.573 25.696 17.049 1.00 64.56 332 VAL A N 1
ATOM 2521 C CA . VAL A 1 332 ? -7.892 25.872 18.480 1.00 64.56 332 VAL A CA 1
ATOM 2522 C C . VAL A 1 332 ? -9.401 25.940 18.775 1.00 64.56 332 VAL A C 1
ATOM 2524 O O . VAL A 1 332 ? -9.830 25.538 19.850 1.00 64.56 332 VAL A O 1
ATOM 2527 N N . ASN A 1 333 ? -10.206 26.399 17.808 1.00 65.50 333 ASN A N 1
ATOM 2528 C CA . ASN A 1 333 ? -11.665 26.533 17.918 1.00 65.50 333 ASN A CA 1
ATOM 2529 C C . ASN A 1 333 ? -12.465 25.518 17.066 1.00 65.50 333 ASN A C 1
ATOM 2531 O O . ASN A 1 333 ? -13.688 25.613 17.016 1.00 65.50 333 ASN A O 1
ATOM 2535 N N . VAL A 1 334 ? -11.795 24.611 16.344 1.00 78.06 334 VAL A N 1
ATOM 2536 C CA . VAL A 1 334 ? -12.387 23.653 15.378 1.00 78.06 334 VAL A CA 1
ATOM 2537 C C . VAL A 1 334 ? -11.817 22.230 15.500 1.00 78.06 334 VAL A C 1
ATOM 2539 O O . VAL A 1 334 ? -12.046 21.393 14.629 1.00 78.06 334 VAL A O 1
ATOM 2542 N N . GLN A 1 335 ? -11.047 21.958 16.556 1.00 85.38 335 GLN A N 1
ATOM 2543 C CA . GLN A 1 335 ? -10.558 20.624 16.891 1.00 85.38 335 GLN A CA 1
ATOM 2544 C C . GLN A 1 335 ? -11.484 19.933 17.894 1.00 85.38 335 GLN A C 1
ATOM 2546 O O . GLN A 1 335 ? -11.913 20.533 18.879 1.00 85.38 335 GLN A O 1
ATOM 2551 N N . GLU A 1 336 ? -11.737 18.656 17.653 1.00 89.56 336 GLU A N 1
ATOM 2552 C CA . GLU A 1 336 ? -12.494 17.749 18.511 1.00 89.56 336 GLU A CA 1
ATOM 2553 C C . GLU A 1 336 ? -11.553 16.666 19.073 1.00 89.56 336 GLU A C 1
ATOM 2555 O O . GLU A 1 336 ? -10.498 16.395 18.493 1.00 89.56 336 GLU A O 1
ATOM 2560 N N . GLU A 1 337 ? -11.919 16.033 20.192 1.00 91.19 337 GLU A N 1
ATOM 2561 C CA . GLU A 1 337 ? -11.165 14.924 20.797 1.00 91.19 337 GLU A CA 1
ATOM 2562 C C . GLU A 1 337 ? -12.068 13.695 20.994 1.00 91.19 337 GLU A C 1
ATOM 2564 O O . GLU A 1 337 ? -13.120 13.782 21.627 1.00 91.19 337 GLU A O 1
ATOM 2569 N N . ASP A 1 338 ? -11.620 12.530 20.521 1.00 92.69 338 ASP A N 1
ATOM 2570 C CA . ASP A 1 338 ? -12.119 11.222 20.954 1.00 92.69 338 ASP A CA 1
ATOM 2571 C C . ASP A 1 338 ? -11.043 10.517 21.799 1.00 92.69 338 ASP A C 1
ATOM 2573 O O . ASP A 1 338 ? -10.182 9.785 21.297 1.00 92.69 338 ASP A O 1
ATOM 2577 N N . GLY A 1 339 ? -11.099 10.732 23.116 1.00 91.12 339 GLY A N 1
ATOM 2578 C CA . GLY A 1 339 ? -10.216 10.078 24.088 1.00 91.12 339 GLY A CA 1
ATOM 2579 C C . GLY A 1 339 ? -10.451 8.563 24.222 1.00 91.12 339 GLY A C 1
ATOM 2580 O O . GLY A 1 339 ? -9.544 7.826 24.613 1.00 91.12 339 GLY A O 1
ATOM 2581 N N . ASP A 1 340 ? -11.620 8.051 23.818 1.00 91.31 340 ASP A N 1
ATOM 2582 C CA . ASP A 1 340 ? -11.875 6.606 23.707 1.00 91.31 340 ASP A CA 1
ATOM 2583 C C . ASP A 1 340 ? -11.165 6.002 22.465 1.00 91.31 340 ASP A C 1
ATOM 2585 O O . ASP A 1 340 ? -11.062 4.778 22.363 1.00 91.31 340 ASP A O 1
ATOM 2589 N N . VAL A 1 341 ? -10.587 6.833 21.579 1.00 93.56 341 VAL A N 1
ATOM 2590 C CA . VAL A 1 341 ? -9.697 6.464 20.452 1.00 93.56 341 VAL A CA 1
ATOM 2591 C C . VAL A 1 341 ? -8.240 6.939 20.642 1.00 93.56 341 VAL A C 1
ATOM 2593 O O . VAL A 1 341 ? -7.342 6.351 20.044 1.00 93.56 341 VAL A O 1
ATOM 2596 N N . ASN A 1 342 ? -7.979 7.934 21.504 1.00 94.69 342 ASN A N 1
ATOM 2597 C CA . ASN A 1 342 ? -6.766 8.779 21.489 1.00 94.69 342 ASN A CA 1
ATOM 2598 C C . ASN A 1 342 ? -6.587 9.504 20.141 1.00 94.69 342 ASN A C 1
ATOM 2600 O O . ASN A 1 342 ? -5.571 9.333 19.460 1.00 94.69 342 ASN A O 1
ATOM 2604 N N . MET A 1 343 ? -7.588 10.287 19.735 1.00 95.12 343 MET A N 1
ATOM 2605 C CA . MET A 1 343 ? -7.569 11.048 18.485 1.00 95.12 343 MET A CA 1
ATOM 2606 C C . MET A 1 343 ? -8.043 12.486 18.700 1.00 95.12 343 MET A C 1
ATOM 2608 O O . MET A 1 343 ? -9.198 12.702 19.053 1.00 95.12 343 MET A O 1
ATOM 2612 N N . ILE A 1 344 ? -7.182 13.461 18.403 1.00 93.75 344 ILE A N 1
ATOM 2613 C CA . ILE A 1 344 ? -7.601 14.841 18.130 1.00 93.75 344 ILE A CA 1
ATOM 2614 C C . ILE A 1 344 ? -7.865 14.916 16.631 1.00 93.75 344 ILE A C 1
ATOM 2616 O O . ILE A 1 344 ? -7.067 14.401 15.847 1.00 93.75 344 ILE A O 1
ATOM 2620 N N . PHE A 1 345 ? -8.957 15.540 16.206 1.00 93.06 345 PHE A N 1
ATOM 2621 C CA . PHE A 1 345 ? -9.272 15.667 14.786 1.00 93.06 345 PHE A CA 1
ATOM 2622 C C . PHE A 1 345 ? -9.892 17.014 14.426 1.00 93.06 345 PHE A C 1
ATOM 2624 O O . PHE A 1 345 ? -10.466 17.704 15.262 1.00 93.06 345 PHE A O 1
ATOM 2631 N N . VAL A 1 346 ? -9.763 17.380 13.152 1.00 92.88 346 VAL A N 1
ATOM 2632 C CA . VAL A 1 346 ? -10.422 18.530 12.529 1.00 92.88 346 VAL A CA 1
ATOM 2633 C C . VAL A 1 346 ? -11.214 18.007 11.334 1.00 92.88 346 VAL A C 1
ATOM 2635 O O . VAL A 1 346 ? -10.645 17.425 10.403 1.00 92.88 346 VAL A O 1
ATOM 2638 N N . ASN A 1 347 ? -12.531 18.206 11.360 1.00 91.75 347 ASN A N 1
ATOM 2639 C CA . ASN A 1 347 ? -13.404 17.939 10.221 1.00 91.75 347 ASN A CA 1
ATOM 2640 C C . ASN A 1 347 ? -13.263 19.088 9.204 1.00 91.75 347 ASN A C 1
ATOM 2642 O O . ASN A 1 347 ? -13.575 20.240 9.499 1.00 91.75 347 ASN A O 1
ATOM 2646 N N . LEU A 1 348 ? -12.782 18.779 8.002 1.00 92.06 348 LEU A N 1
ATOM 2647 C CA . LEU A 1 348 ? -12.631 19.719 6.893 1.00 92.06 348 LEU A CA 1
ATOM 2648 C C . LEU A 1 348 ? -13.867 19.632 5.993 1.00 92.06 348 LEU A C 1
ATOM 2650 O O . LEU A 1 348 ? -13.856 18.949 4.966 1.00 92.06 348 LEU A O 1
ATOM 2654 N N . GLU A 1 349 ? -14.945 20.308 6.396 1.00 90.38 349 GLU A N 1
ATOM 2655 C CA . GLU A 1 349 ? -16.137 20.460 5.557 1.00 90.38 349 GLU A CA 1
ATOM 2656 C C . GLU A 1 349 ? -15.797 21.155 4.232 1.00 90.38 349 GLU A C 1
ATOM 2658 O O . GLU A 1 349 ? -15.182 22.223 4.223 1.00 90.38 349 GLU A O 1
ATOM 2663 N N . LYS A 1 350 ? -16.272 20.596 3.111 1.00 90.12 350 LYS A N 1
ATOM 2664 C CA . LYS A 1 350 ? -16.137 21.177 1.760 1.00 90.12 350 LYS A CA 1
ATOM 2665 C C . LYS A 1 350 ? -14.687 21.552 1.410 1.00 90.12 350 LYS A C 1
ATOM 2667 O O . LYS A 1 350 ? -14.434 22.573 0.770 1.00 90.12 350 LYS A O 1
ATOM 2672 N N . ALA A 1 351 ? -13.748 20.711 1.836 1.00 91.38 351 ALA A N 1
ATOM 2673 C CA . ALA A 1 351 ? -12.315 20.908 1.710 1.00 91.38 351 ALA A CA 1
ATOM 2674 C C . ALA A 1 351 ? -11.873 21.186 0.261 1.00 91.38 351 ALA A C 1
ATOM 2676 O O . ALA A 1 351 ? -12.125 20.401 -0.665 1.00 91.38 351 ALA A O 1
ATOM 2677 N N . GLU A 1 352 ? -11.152 22.298 0.098 1.00 93.00 352 GLU A N 1
ATOM 2678 C CA . GLU A 1 352 ? -10.492 22.700 -1.143 1.00 93.00 352 GLU A CA 1
ATOM 2679 C C . GLU A 1 352 ? -9.664 21.569 -1.774 1.00 93.00 352 GLU A C 1
ATOM 2681 O O . GLU A 1 352 ? -9.028 20.763 -1.087 1.00 93.00 352 GLU A O 1
ATOM 2686 N N . ARG A 1 353 ? -9.633 21.549 -3.111 1.00 91.12 353 ARG A N 1
ATOM 2687 C CA . ARG A 1 353 ? -8.828 20.607 -3.895 1.00 91.12 353 ARG A CA 1
ATOM 2688 C C . ARG A 1 353 ? -7.428 21.142 -4.155 1.00 91.12 353 ARG A C 1
ATOM 2690 O O . ARG A 1 353 ? -7.256 22.324 -4.436 1.00 91.12 353 ARG A O 1
ATOM 2697 N N . GLY A 1 354 ? -6.448 20.246 -4.130 1.00 91.44 354 GLY A N 1
ATOM 2698 C CA . GLY A 1 354 ? -5.029 20.561 -4.269 1.00 91.44 354 GLY A CA 1
ATOM 2699 C C . GLY A 1 354 ? -4.221 20.179 -3.031 1.00 91.44 354 GLY A C 1
ATOM 2700 O O . GLY A 1 354 ? -4.647 19.351 -2.225 1.00 91.44 354 GLY A O 1
ATOM 2701 N N . LEU A 1 355 ? -3.032 20.771 -2.916 1.00 92.88 355 LEU A N 1
ATOM 2702 C CA . LEU A 1 355 ? -2.066 20.495 -1.856 1.00 92.88 355 LEU A CA 1
ATOM 2703 C C . LEU A 1 355 ? -2.372 21.320 -0.596 1.00 92.88 355 LEU A C 1
ATOM 2705 O O . LEU A 1 355 ? -2.326 22.547 -0.627 1.00 92.88 355 LEU A O 1
ATOM 2709 N N . TRP A 1 356 ? -2.629 20.627 0.506 1.00 95.12 356 TRP A N 1
ATOM 2710 C CA . TRP A 1 356 ? -2.707 21.170 1.857 1.00 95.12 356 TRP A CA 1
ATOM 2711 C C . TRP A 1 356 ? -1.369 20.980 2.576 1.00 95.12 356 TRP A C 1
ATOM 2713 O O . TRP A 1 356 ? -0.695 19.966 2.383 1.00 95.12 356 TRP A O 1
ATOM 2723 N N . THR A 1 357 ? -1.008 21.903 3.465 1.00 95.62 357 THR A N 1
ATOM 2724 C CA . THR A 1 357 ? 0.128 21.733 4.391 1.00 95.62 357 THR A CA 1
ATOM 2725 C C . THR A 1 357 ? -0.338 21.803 5.839 1.00 95.62 357 THR A C 1
ATOM 2727 O O . THR A 1 357 ? -1.390 22.373 6.133 1.00 95.62 357 THR A O 1
ATOM 2730 N N . TYR A 1 358 ? 0.423 21.205 6.755 1.00 94.69 358 TYR A N 1
ATOM 2731 C CA . TYR A 1 358 ? 0.109 21.234 8.179 1.00 94.69 358 TYR A CA 1
ATOM 2732 C C . TYR A 1 358 ? 1.340 21.391 9.066 1.00 94.69 358 TYR A C 1
ATOM 2734 O O . TYR A 1 358 ? 2.449 20.993 8.704 1.00 94.69 358 TYR A O 1
ATOM 2742 N N . LYS A 1 359 ? 1.097 21.920 10.267 1.00 93.56 359 LYS A N 1
ATOM 2743 C CA . LYS A 1 359 ? 2.029 21.967 11.394 1.00 93.56 359 LYS A CA 1
ATOM 2744 C C . LYS A 1 359 ? 1.285 21.547 12.665 1.00 93.56 359 LYS A C 1
ATOM 2746 O O . LYS A 1 359 ? 0.198 22.057 12.924 1.00 93.56 359 LYS A O 1
ATOM 2751 N N . VAL A 1 360 ? 1.838 20.608 13.426 1.00 92.00 360 VAL A N 1
ATOM 2752 C CA . VAL A 1 360 ? 1.277 20.085 14.684 1.00 92.00 360 VAL A CA 1
ATOM 2753 C C . VAL A 1 360 ? 2.314 20.263 15.785 1.00 92.00 360 VAL A C 1
ATOM 2755 O O . VAL A 1 360 ? 3.412 19.718 15.675 1.00 92.00 360 VAL A O 1
ATOM 2758 N N . GLU A 1 361 ? 1.989 21.002 16.844 1.00 90.12 361 GLU A N 1
ATOM 2759 C CA . GLU A 1 361 ? 2.885 21.162 17.992 1.00 90.12 361 GLU A CA 1
ATOM 2760 C C . GLU A 1 361 ? 3.127 19.794 18.655 1.00 90.12 361 GLU A C 1
ATOM 2762 O O . GLU A 1 361 ? 2.198 19.134 19.127 1.00 90.12 361 GLU A O 1
ATOM 2767 N N . ASN A 1 362 ? 4.386 19.360 18.664 1.00 90.69 362 ASN A N 1
ATOM 2768 C CA . ASN A 1 362 ? 4.807 18.040 19.116 1.00 90.69 362 ASN A CA 1
ATOM 2769 C C . ASN A 1 362 ? 5.477 18.169 20.489 1.00 90.69 362 ASN A C 1
ATOM 2771 O O . ASN A 1 362 ? 6.531 18.790 20.623 1.00 90.69 362 ASN A O 1
ATOM 2775 N N . ARG A 1 363 ? 4.844 17.590 21.512 1.00 90.31 363 ARG A N 1
ATOM 2776 C CA . ARG A 1 363 ? 5.329 17.536 22.903 1.00 90.31 363 ARG A CA 1
ATOM 2777 C C . ARG A 1 363 ? 5.634 16.098 23.342 1.00 90.31 363 ARG A C 1
ATOM 2779 O O . ARG A 1 363 ? 5.789 15.832 24.530 1.00 90.31 363 ARG A O 1
ATOM 2786 N N . ALA A 1 364 ? 5.672 15.165 22.394 1.00 86.50 364 ALA A N 1
ATOM 2787 C CA . ALA A 1 364 ? 5.826 13.747 22.658 1.00 86.50 364 ALA A CA 1
ATOM 2788 C C . ALA A 1 364 ? 7.247 13.379 23.111 1.00 86.50 364 ALA A C 1
ATOM 2790 O O . ALA A 1 364 ? 8.232 13.990 22.685 1.00 86.50 364 ALA A O 1
ATOM 2791 N N . ASP A 1 365 ? 7.364 12.323 23.917 1.00 84.19 365 ASP A N 1
ATOM 2792 C CA . ASP A 1 365 ? 8.659 11.754 24.292 1.00 84.19 365 ASP A CA 1
ATOM 2793 C C . ASP A 1 365 ? 9.241 10.818 23.208 1.00 84.19 365 ASP A C 1
ATOM 2795 O O . ASP A 1 365 ? 8.550 10.354 22.296 1.00 84.19 365 ASP A O 1
ATOM 2799 N N . SER A 1 366 ? 10.540 10.525 23.306 1.00 77.19 366 SER A N 1
ATOM 2800 C CA . SER A 1 366 ? 11.296 9.743 22.315 1.00 77.19 366 SER A CA 1
ATOM 2801 C C . SER A 1 366 ? 10.847 8.285 22.131 1.00 77.19 366 SER A C 1
ATOM 2803 O O . SER A 1 366 ? 11.265 7.639 21.170 1.00 77.19 366 SER A O 1
ATOM 2805 N N . HIS A 1 367 ? 10.024 7.741 23.028 1.00 79.69 367 HIS A N 1
ATOM 2806 C CA . HIS A 1 367 ? 9.484 6.381 22.963 1.00 79.69 367 HIS A CA 1
ATOM 2807 C C . HIS A 1 367 ? 8.072 6.347 22.355 1.00 79.69 367 HIS A C 1
ATOM 2809 O O . HIS A 1 367 ? 7.718 5.360 21.706 1.00 79.69 367 HIS A O 1
ATOM 2815 N N . GLN A 1 368 ? 7.285 7.415 22.536 1.00 87.31 368 GLN A N 1
ATOM 2816 C CA . GLN A 1 368 ? 5.856 7.487 22.205 1.00 87.31 368 GLN A CA 1
ATOM 2817 C C . GLN A 1 368 ? 5.519 8.696 21.318 1.00 87.31 368 GLN A C 1
ATOM 2819 O O . GLN A 1 368 ? 4.910 9.666 21.768 1.00 87.31 368 GLN A O 1
ATOM 2824 N N . GLY A 1 369 ? 5.905 8.617 20.041 1.00 89.12 369 GLY A N 1
ATOM 2825 C CA . GLY A 1 369 ? 5.659 9.657 19.034 1.00 89.12 369 GLY A CA 1
ATOM 2826 C C . GLY A 1 369 ? 4.195 9.829 18.590 1.00 89.12 369 GLY A C 1
ATOM 2827 O O . GLY A 1 369 ? 3.334 8.992 18.866 1.00 89.12 369 GLY A O 1
ATOM 2828 N N . LEU A 1 370 ? 3.940 10.913 17.852 1.00 91.94 370 LEU A N 1
ATOM 2829 C CA . LEU A 1 370 ? 2.635 11.260 17.273 1.00 91.94 370 LEU A CA 1
ATOM 2830 C C . LEU A 1 370 ? 2.442 10.638 15.886 1.00 91.94 370 LEU A C 1
ATOM 2832 O O . LEU A 1 370 ? 3.406 10.430 15.149 1.00 91.94 370 LEU A O 1
ATOM 2836 N N . TYR A 1 371 ? 1.191 10.402 15.492 1.00 93.50 371 TYR A N 1
ATOM 2837 C CA . TYR A 1 371 ? 0.843 9.940 14.144 1.00 93.50 371 TYR A CA 1
ATOM 2838 C C . TYR A 1 371 ? -0.245 10.820 13.536 1.00 93.50 371 TYR A C 1
ATOM 2840 O O . TYR A 1 371 ? -1.317 10.967 14.115 1.00 93.50 371 TYR A O 1
ATOM 2848 N N . VAL A 1 372 ? 0.021 11.384 12.360 1.00 94.38 372 VAL A N 1
ATOM 2849 C CA . VAL A 1 372 ? -0.936 12.184 11.590 1.00 94.38 372 VAL A CA 1
ATOM 2850 C C . VAL A 1 372 ? -1.519 11.325 10.475 1.00 94.38 372 VAL A C 1
ATOM 2852 O O . VAL A 1 372 ? -0.770 10.693 9.732 1.00 94.38 372 VAL A O 1
ATOM 2855 N N . GLN A 1 373 ? -2.839 11.336 10.321 1.00 93.81 373 GLN A N 1
ATOM 2856 C CA . GLN A 1 373 ? -3.526 10.761 9.167 1.00 93.81 373 GLN A CA 1
ATOM 2857 C C . GLN A 1 373 ? -4.523 11.745 8.567 1.00 93.81 373 GLN A C 1
ATOM 2859 O O . GLN A 1 373 ? -5.065 12.602 9.262 1.00 93.81 373 GLN A O 1
ATOM 2864 N N . VAL A 1 374 ? -4.807 11.576 7.276 1.00 93.75 374 VAL A N 1
ATOM 2865 C CA . VAL A 1 374 ? -5.952 12.217 6.624 1.00 93.75 374 VAL A CA 1
ATOM 2866 C C . VAL A 1 374 ? -6.791 11.154 5.939 1.00 93.75 374 VAL A C 1
ATOM 2868 O O . VAL A 1 374 ? -6.283 10.417 5.089 1.00 93.75 374 VAL A O 1
ATOM 2871 N N . THR A 1 375 ? -8.075 11.086 6.288 1.00 90.69 375 THR A N 1
ATOM 2872 C CA . THR A 1 375 ? -9.052 10.225 5.612 1.00 90.69 375 THR A CA 1
ATOM 2873 C C . THR A 1 375 ? -10.125 11.051 4.912 1.00 90.69 375 THR A C 1
ATOM 2875 O O . THR A 1 375 ? -10.452 12.166 5.316 1.00 90.69 375 THR A O 1
ATOM 2878 N N . ALA A 1 376 ? -10.673 10.508 3.829 1.00 90.19 376 ALA A N 1
ATOM 2879 C CA . ALA A 1 376 ? -11.808 11.079 3.110 1.00 90.19 376 ALA A CA 1
ATOM 2880 C C . ALA A 1 376 ? -12.672 9.951 2.529 1.00 90.19 376 ALA A C 1
ATOM 2882 O O . ALA A 1 376 ? -12.173 8.859 2.254 1.00 90.19 376 ALA A O 1
ATOM 2883 N N . LYS A 1 377 ? -13.967 10.199 2.316 1.00 86.38 377 LYS A N 1
ATOM 2884 C CA . LYS A 1 377 ? -14.855 9.252 1.614 1.00 86.38 377 LYS A CA 1
ATOM 2885 C C . LYS A 1 377 ? -14.636 9.354 0.093 1.00 86.38 377 LYS A C 1
ATOM 2887 O O . LYS A 1 377 ? -14.279 10.421 -0.397 1.00 86.38 377 LYS A O 1
ATOM 2892 N N . ARG A 1 378 ? -14.854 8.288 -0.686 1.00 83.00 378 ARG A N 1
ATOM 2893 C CA . ARG A 1 378 ? -14.807 8.316 -2.168 1.00 83.00 378 ARG A CA 1
ATOM 2894 C C . ARG A 1 378 ? -16.105 8.893 -2.758 1.00 83.00 378 ARG A C 1
ATOM 2896 O O . ARG A 1 378 ? -17.197 8.603 -2.272 1.00 83.00 378 ARG A O 1
ATOM 2903 N N . ASN A 1 379 ? -16.003 9.678 -3.829 1.00 80.56 379 ASN A N 1
ATOM 2904 C CA . ASN A 1 379 ? -17.142 10.230 -4.572 1.00 80.56 379 ASN A CA 1
ATOM 2905 C C . ASN A 1 379 ? -17.607 9.290 -5.708 1.00 80.56 379 ASN A C 1
ATOM 2907 O O . ASN A 1 379 ? -16.841 8.480 -6.219 1.00 80.56 379 ASN A O 1
ATOM 2911 N N . ALA A 1 380 ? -18.874 9.407 -6.117 1.00 62.91 380 ALA A N 1
ATOM 2912 C CA . ALA A 1 380 ? -19.520 8.552 -7.120 1.00 62.91 380 ALA A CA 1
ATOM 2913 C C . ALA A 1 380 ? -19.145 8.871 -8.582 1.00 62.91 380 ALA A C 1
ATOM 2915 O O . ALA A 1 380 ? -19.551 8.154 -9.498 1.00 62.91 380 ALA A O 1
ATOM 2916 N N . SER A 1 381 ? -18.435 9.974 -8.825 1.00 57.22 381 SER A N 1
ATOM 2917 C CA . SER A 1 381 ? -17.911 10.340 -10.143 1.00 57.22 381 SER A CA 1
ATOM 2918 C C . SER A 1 381 ? -16.511 9.774 -10.370 1.00 57.22 381 SER A C 1
ATOM 2920 O O . SER A 1 381 ? -15.698 9.709 -9.452 1.00 57.22 381 SER A O 1
ATOM 2922 N N . THR A 1 382 ? -16.223 9.422 -11.624 1.00 65.50 382 THR A N 1
ATOM 2923 C CA . THR A 1 382 ? -14.892 9.032 -12.117 1.00 65.50 382 THR A CA 1
ATOM 2924 C C . THR A 1 382 ? -13.786 9.969 -11.630 1.00 65.50 382 THR A C 1
ATOM 2926 O O . THR A 1 382 ? -13.952 11.186 -11.685 1.00 65.50 382 THR A O 1
ATOM 2929 N N . GLY A 1 383 ? -12.655 9.393 -11.230 1.00 75.38 383 GLY A N 1
ATOM 2930 C CA . GLY A 1 383 ? -11.446 10.099 -10.815 1.00 75.38 383 GLY A CA 1
ATOM 2931 C C . GLY A 1 383 ? -10.319 9.099 -10.541 1.00 75.38 383 GLY A C 1
ATOM 2932 O O . GLY A 1 383 ? -10.403 7.952 -10.990 1.00 75.38 383 GLY A O 1
ATOM 2933 N N . LEU A 1 384 ? -9.313 9.502 -9.758 1.00 86.19 384 LEU A N 1
ATOM 2934 C CA . LEU A 1 384 ? -8.155 8.683 -9.390 1.00 86.19 384 LEU A CA 1
ATOM 2935 C C . LEU A 1 384 ? -8.516 7.295 -8.819 1.00 86.19 384 LEU A C 1
ATOM 2937 O O . LEU A 1 384 ? -9.235 7.138 -7.819 1.00 86.19 384 LEU A O 1
ATOM 2941 N N . GLN A 1 385 ? -7.931 6.285 -9.449 1.00 84.50 385 GLN A N 1
ATOM 2942 C CA . GLN A 1 385 ? -7.921 4.880 -9.083 1.00 84.50 385 GLN A CA 1
ATOM 2943 C C . GLN A 1 385 ? -6.463 4.450 -8.913 1.00 84.50 385 GLN A C 1
ATOM 2945 O O . GLN A 1 385 ? -5.627 4.731 -9.771 1.00 84.50 385 GLN A O 1
ATOM 2950 N N . VAL A 1 386 ? -6.180 3.776 -7.800 1.00 87.88 386 VAL A N 1
ATOM 2951 C CA . VAL A 1 386 ? -4.891 3.140 -7.520 1.00 87.88 386 VAL A CA 1
ATOM 2952 C C . VAL A 1 386 ? -5.128 1.704 -7.067 1.00 87.88 386 VAL A C 1
ATOM 2954 O O . VAL A 1 386 ? -6.133 1.427 -6.406 1.00 87.88 386 VAL A O 1
ATOM 2957 N N . ARG A 1 387 ? -4.232 0.787 -7.437 1.00 87.94 387 ARG A N 1
ATOM 2958 C CA . ARG A 1 387 ? -4.295 -0.628 -7.040 1.00 87.94 387 ARG A CA 1
ATOM 2959 C C . ARG A 1 387 ? -2.897 -1.237 -7.056 1.00 87.94 387 ARG A C 1
ATOM 2961 O O . ARG A 1 387 ? -2.204 -1.082 -8.049 1.00 87.94 387 ARG A O 1
ATOM 2968 N N . LEU A 1 388 ? -2.523 -1.962 -6.003 1.00 90.69 388 LEU A N 1
ATOM 2969 C CA . LEU A 1 388 ? -1.236 -2.655 -5.852 1.00 90.69 388 LEU A CA 1
ATOM 2970 C C . LEU A 1 388 ? -1.456 -4.178 -5.902 1.00 90.69 388 LEU A C 1
ATOM 2972 O O . LEU A 1 388 ? -2.386 -4.672 -5.263 1.00 90.69 388 LEU A O 1
ATOM 2976 N N . TRP A 1 389 ? -0.638 -4.929 -6.646 1.00 91.44 389 TRP A N 1
ATOM 2977 C CA . TRP A 1 389 ? -0.668 -6.401 -6.653 1.00 91.44 389 TRP A CA 1
ATOM 2978 C C . TRP A 1 389 ? 0.669 -7.035 -7.064 1.00 91.44 389 TRP A C 1
ATOM 2980 O O . TRP A 1 389 ? 1.639 -6.358 -7.396 1.00 91.44 389 TRP A O 1
ATOM 2990 N N . THR A 1 390 ? 0.713 -8.367 -7.047 1.00 92.50 390 THR A N 1
ATOM 2991 C CA . THR A 1 390 ? 1.847 -9.181 -7.499 1.00 92.50 390 THR A CA 1
ATOM 2992 C C . THR A 1 390 ? 1.367 -10.410 -8.278 1.00 92.50 390 THR A C 1
ATOM 2994 O O . THR A 1 390 ? 0.228 -10.855 -8.102 1.00 92.50 390 THR A O 1
ATOM 2997 N N . ASN A 1 391 ? 2.220 -10.969 -9.142 1.00 91.19 391 ASN A N 1
ATOM 2998 C CA . ASN A 1 391 ? 1.952 -12.214 -9.870 1.00 91.19 391 ASN A CA 1
ATOM 2999 C C . ASN A 1 391 ? 1.922 -13.471 -8.973 1.00 91.19 391 ASN A C 1
ATOM 3001 O O . ASN A 1 391 ? 1.291 -14.455 -9.360 1.00 91.19 391 ASN A O 1
ATOM 3005 N N . SER A 1 392 ? 2.540 -13.455 -7.784 1.00 84.94 392 SER A N 1
ATOM 3006 C CA . SER A 1 392 ? 2.537 -14.608 -6.865 1.00 84.94 392 SER A CA 1
ATOM 3007 C C . SER A 1 392 ? 1.181 -14.858 -6.195 1.00 84.94 392 SER A C 1
ATOM 3009 O O . SER A 1 392 ? 0.887 -15.978 -5.771 1.00 84.94 392 SER A O 1
ATOM 3011 N N . GLY A 1 393 ? 0.356 -13.814 -6.058 1.00 76.19 393 GLY A N 1
ATOM 3012 C CA . GLY A 1 393 ? -0.768 -13.818 -5.123 1.00 76.19 393 GLY A CA 1
ATOM 3013 C C . GLY A 1 393 ? -0.304 -14.063 -3.680 1.00 76.19 393 GLY A C 1
ATOM 3014 O O . GLY A 1 393 ? 0.849 -13.810 -3.336 1.00 76.19 393 GLY A O 1
ATOM 3015 N N . SER A 1 394 ? -1.195 -14.597 -2.842 1.00 70.12 394 SER A N 1
ATOM 3016 C CA . SER A 1 394 ? -0.952 -14.915 -1.423 1.00 70.12 394 SER A CA 1
ATOM 3017 C C . SER A 1 394 ? -0.099 -16.173 -1.186 1.00 70.12 394 SER A C 1
ATOM 3019 O O . SER A 1 394 ? -0.211 -16.799 -0.133 1.00 70.12 394 SER A O 1
ATOM 3021 N N . ARG A 1 395 ? 0.683 -16.613 -2.177 1.00 76.94 395 ARG A N 1
ATOM 3022 C CA . ARG A 1 395 ? 1.469 -17.850 -2.096 1.00 76.94 395 ARG A CA 1
ATOM 3023 C C . ARG A 1 395 ? 2.862 -17.586 -1.532 1.00 76.94 395 ARG A C 1
ATOM 3025 O O . ARG A 1 395 ? 3.399 -16.505 -1.776 1.00 76.94 395 ARG A O 1
ATOM 3032 N N . PRO A 1 396 ? 3.477 -18.567 -0.849 1.00 81.56 396 PRO A N 1
ATOM 3033 C CA . PRO A 1 396 ? 4.872 -18.459 -0.459 1.00 81.56 396 PRO A CA 1
ATOM 3034 C C . PRO A 1 396 ? 5.774 -18.388 -1.699 1.00 81.56 396 PRO A C 1
ATOM 3036 O O . PRO A 1 396 ? 5.555 -19.107 -2.677 1.00 81.56 396 PRO A O 1
ATOM 3039 N N . ILE A 1 397 ? 6.781 -17.519 -1.656 1.00 86.50 397 ILE A N 1
ATOM 3040 C CA . ILE A 1 397 ? 7.669 -17.193 -2.775 1.00 86.50 397 ILE A CA 1
ATOM 3041 C C . ILE A 1 397 ? 9.127 -17.571 -2.495 1.00 86.50 397 ILE A C 1
ATOM 3043 O O . ILE A 1 397 ? 9.613 -17.519 -1.362 1.00 86.50 397 ILE A O 1
ATOM 3047 N N . ASN A 1 398 ? 9.853 -17.884 -3.567 1.00 86.06 398 ASN A N 1
ATOM 3048 C CA . ASN A 1 398 ? 11.309 -17.840 -3.599 1.00 86.06 398 ASN A CA 1
ATOM 3049 C C . ASN A 1 398 ? 11.722 -16.651 -4.477 1.00 86.06 398 ASN A C 1
ATOM 3051 O O . ASN A 1 398 ? 11.657 -16.737 -5.698 1.00 86.06 398 ASN A O 1
ATOM 3055 N N . SER A 1 399 ? 12.156 -15.545 -3.865 1.00 81.81 399 SER A N 1
ATOM 3056 C CA . SER A 1 399 ? 12.631 -14.354 -4.593 1.00 81.81 399 SER A CA 1
ATOM 3057 C C . SER A 1 399 ? 13.918 -14.584 -5.397 1.00 81.81 399 SER A C 1
ATOM 3059 O O . SER A 1 399 ? 14.348 -13.689 -6.108 1.00 81.81 399 SER A O 1
ATOM 3061 N N . SER A 1 400 ? 14.544 -15.754 -5.251 1.00 80.25 400 SER A N 1
ATOM 3062 C CA . SER A 1 400 ? 15.822 -16.135 -5.869 1.00 80.25 400 SER A CA 1
ATOM 3063 C C . SER A 1 400 ? 15.657 -17.311 -6.850 1.00 80.25 400 SER A C 1
ATOM 3065 O O . SER A 1 400 ? 16.624 -17.993 -7.194 1.00 80.25 400 SER A O 1
ATOM 3067 N N . ASP A 1 401 ? 14.417 -17.602 -7.264 1.00 87.38 401 ASP A N 1
ATOM 3068 C CA . ASP A 1 401 ? 14.110 -18.580 -8.308 1.00 87.38 401 ASP A CA 1
ATOM 3069 C C . ASP A 1 401 ? 13.943 -17.870 -9.664 1.00 87.38 401 ASP A C 1
ATOM 3071 O O . ASP A 1 401 ? 12.892 -17.271 -9.917 1.00 87.38 401 ASP A O 1
ATOM 3075 N N . PRO A 1 402 ? 14.937 -17.936 -10.571 1.00 87.50 402 PRO A N 1
ATOM 3076 C CA . PRO A 1 402 ? 14.839 -17.290 -11.874 1.00 87.50 402 PRO A CA 1
ATOM 3077 C C . PRO A 1 402 ? 13.799 -17.945 -12.803 1.00 87.50 402 PRO A C 1
ATOM 3079 O O . PRO A 1 402 ? 13.485 -17.380 -13.849 1.00 87.50 402 PRO A O 1
ATOM 3082 N N . SER A 1 403 ? 13.239 -19.112 -12.451 1.00 88.69 403 SER A N 1
ATOM 3083 C CA . SER A 1 403 ? 12.149 -19.748 -13.205 1.00 88.69 403 SER A CA 1
ATOM 3084 C C . SER A 1 403 ? 10.752 -19.252 -12.805 1.00 88.69 403 SER A C 1
ATOM 3086 O O . SER A 1 403 ? 9.802 -19.415 -13.574 1.00 88.69 403 SER A O 1
ATOM 3088 N N . ALA A 1 404 ? 10.624 -18.611 -11.637 1.00 88.56 404 ALA A N 1
ATOM 3089 C CA . ALA A 1 404 ? 9.368 -18.094 -11.095 1.00 88.56 404 ALA A CA 1
ATOM 3090 C C . ALA A 1 404 ? 9.516 -16.664 -10.516 1.00 88.56 404 ALA A C 1
ATOM 3092 O O . ALA A 1 404 ? 9.152 -16.431 -9.359 1.00 88.56 404 ALA A O 1
ATOM 3093 N N . PRO A 1 405 ? 10.037 -15.688 -11.292 1.00 91.00 405 PRO A N 1
ATOM 3094 C CA . PRO A 1 405 ? 10.324 -14.350 -10.786 1.00 91.00 405 PRO A CA 1
ATOM 3095 C C . PRO A 1 405 ? 9.058 -13.618 -10.330 1.00 91.00 405 PRO A C 1
ATOM 3097 O O . PRO A 1 405 ? 8.026 -13.604 -11.011 1.00 91.00 405 PRO A O 1
ATOM 3100 N N . VAL A 1 406 ? 9.152 -12.973 -9.168 1.00 92.00 406 VAL A N 1
ATOM 3101 C CA . VAL A 1 406 ? 8.055 -12.206 -8.572 1.00 92.00 406 VAL A CA 1
ATOM 3102 C C . VAL A 1 406 ? 8.096 -10.773 -9.094 1.00 92.00 406 VAL A C 1
ATOM 3104 O O . VAL A 1 406 ? 9.139 -10.124 -9.072 1.00 92.00 406 VAL A O 1
ATOM 3107 N N . ILE A 1 407 ? 6.953 -10.272 -9.554 1.00 94.19 407 ILE A N 1
ATOM 3108 C CA . ILE A 1 407 ? 6.790 -8.919 -10.097 1.00 94.19 407 ILE A CA 1
ATOM 3109 C C . ILE A 1 407 ? 5.799 -8.166 -9.212 1.00 94.19 407 ILE A C 1
ATOM 3111 O O . ILE A 1 407 ? 4.753 -8.712 -8.840 1.00 94.19 407 ILE A O 1
ATOM 3115 N N . VAL A 1 408 ? 6.130 -6.920 -8.874 1.00 95.88 408 VAL A N 1
ATOM 3116 C CA . VAL A 1 408 ? 5.238 -5.980 -8.187 1.00 95.88 408 VAL A CA 1
ATOM 3117 C C . VAL A 1 408 ? 4.639 -5.042 -9.233 1.00 95.88 408 VAL A C 1
ATOM 3119 O O . VAL A 1 408 ? 5.369 -4.495 -10.057 1.00 95.88 408 VAL A O 1
ATOM 3122 N N . TYR A 1 409 ? 3.320 -4.861 -9.192 1.00 96.25 409 TYR A N 1
ATOM 3123 C CA . TYR A 1 409 ? 2.556 -4.019 -10.112 1.00 96.25 409 TYR A CA 1
ATOM 3124 C C . TYR A 1 409 ? 1.729 -2.991 -9.342 1.00 96.25 409 TYR A C 1
ATOM 3126 O O . TYR A 1 409 ? 1.080 -3.341 -8.352 1.00 96.25 409 TYR A O 1
ATOM 3134 N N . ALA A 1 410 ? 1.661 -1.763 -9.847 1.00 96.50 410 ALA A N 1
ATOM 3135 C CA . ALA A 1 410 ? 0.701 -0.762 -9.411 1.00 96.50 410 ALA A CA 1
ATOM 3136 C C . ALA A 1 410 ? 0.000 -0.105 -10.606 1.00 96.50 410 ALA A C 1
ATOM 3138 O O . ALA A 1 410 ? 0.638 0.374 -11.535 1.00 96.50 410 ALA A O 1
ATOM 3139 N N . GLU A 1 411 ? -1.324 -0.043 -10.566 1.00 94.44 411 GLU A N 1
ATOM 3140 C CA . GLU A 1 411 ? -2.139 0.663 -11.555 1.00 94.44 411 GLU A CA 1
ATOM 3141 C C . GLU A 1 411 ? -2.467 2.068 -11.052 1.00 94.44 411 GLU A C 1
ATOM 3143 O O . GLU A 1 411 ? -2.885 2.209 -9.902 1.00 94.44 411 GLU A O 1
ATOM 3148 N N . VAL A 1 412 ? -2.301 3.090 -11.898 1.00 94.56 412 VAL A N 1
ATOM 3149 C CA . VAL A 1 412 ? -2.541 4.507 -11.571 1.00 94.56 412 VAL A CA 1
ATOM 3150 C C . VAL A 1 412 ? -3.330 5.166 -12.711 1.00 94.56 412 VAL A C 1
ATOM 3152 O O . VAL A 1 412 ? -2.793 5.444 -13.785 1.00 94.56 412 VAL A O 1
ATOM 3155 N N . LYS A 1 413 ? -4.641 5.373 -12.514 1.00 90.75 413 LYS A N 1
ATOM 3156 C CA . LYS A 1 413 ? -5.574 5.784 -13.588 1.00 90.75 413 LYS A CA 1
ATOM 3157 C C . LYS A 1 413 ? -6.583 6.839 -13.138 1.00 90.75 413 LYS A C 1
ATOM 3159 O O . LYS A 1 413 ? -7.065 6.813 -12.013 1.00 90.75 413 LYS A O 1
ATOM 3164 N N . ASP A 1 414 ? -6.946 7.750 -14.036 1.00 86.94 414 ASP A N 1
ATOM 3165 C CA . ASP A 1 414 ? -8.068 8.685 -13.901 1.00 86.94 414 ASP A CA 1
ATOM 3166 C C . ASP A 1 414 ? -9.284 8.112 -14.649 1.00 86.94 414 ASP A C 1
ATOM 3168 O O . ASP A 1 414 ? -9.431 8.252 -15.869 1.00 86.94 414 ASP A O 1
ATOM 3172 N N . GLY A 1 415 ? -10.123 7.361 -13.932 1.00 81.50 415 GLY A N 1
ATOM 3173 C CA . GLY A 1 415 ? -11.138 6.507 -14.548 1.00 81.50 415 GLY A CA 1
ATOM 3174 C C . GLY A 1 415 ? -10.499 5.431 -15.434 1.00 81.50 415 GLY A C 1
ATOM 3175 O O . GLY A 1 415 ? -9.962 4.456 -14.926 1.00 81.50 415 GLY A O 1
ATOM 3176 N N . VAL A 1 416 ? -10.565 5.611 -16.757 1.00 79.56 416 VAL A N 1
ATOM 3177 C CA . VAL A 1 416 ? -9.936 4.717 -17.757 1.00 79.56 416 VAL A CA 1
ATOM 3178 C C . VAL A 1 416 ? -8.689 5.319 -18.419 1.00 79.56 416 VAL A C 1
ATOM 3180 O O . VAL A 1 416 ? -8.073 4.669 -19.259 1.00 79.56 416 VAL A O 1
ATOM 3183 N N . ALA A 1 417 ? -8.335 6.565 -18.095 1.00 87.38 417 ALA A N 1
ATOM 3184 C CA . ALA A 1 417 ? -7.169 7.245 -18.650 1.00 87.38 417 ALA A CA 1
ATOM 3185 C C . ALA A 1 417 ? -5.923 6.941 -17.798 1.00 87.38 417 ALA A C 1
ATOM 3187 O O . ALA A 1 417 ? -5.983 7.149 -16.584 1.00 87.38 417 ALA A O 1
ATOM 3188 N N . PRO A 1 418 ? -4.802 6.474 -18.374 1.00 92.50 418 PRO A N 1
ATOM 3189 C CA . PRO A 1 418 ? -3.580 6.264 -17.608 1.00 92.50 418 PRO A CA 1
ATOM 3190 C C . PRO A 1 418 ? -2.993 7.583 -17.101 1.00 92.50 418 PRO A C 1
ATOM 3192 O O . PRO A 1 418 ? -3.065 8.615 -17.780 1.00 92.50 418 PRO A O 1
ATOM 3195 N N . ILE A 1 419 ? -2.429 7.547 -15.893 1.00 93.94 419 ILE A N 1
ATOM 3196 C CA . ILE A 1 419 ? -1.614 8.636 -15.356 1.00 93.94 419 ILE A CA 1
ATOM 3197 C C . ILE A 1 419 ? -0.155 8.250 -15.553 1.00 93.94 419 ILE A C 1
ATOM 3199 O O . ILE A 1 419 ? 0.307 7.273 -14.977 1.00 93.94 419 ILE A O 1
ATOM 3203 N N . LEU A 1 420 ? 0.533 9.023 -16.384 1.00 94.50 420 LEU A N 1
ATOM 3204 C CA . LEU A 1 420 ? 1.948 8.889 -16.700 1.00 94.50 420 LEU A CA 1
ATOM 3205 C C . LEU A 1 420 ? 2.772 9.771 -15.766 1.00 94.50 420 LEU A C 1
ATOM 3207 O O . LEU A 1 420 ? 2.244 10.715 -15.171 1.00 94.50 420 LEU A O 1
ATOM 3211 N N . ASP A 1 421 ? 4.071 9.490 -15.673 1.00 95.06 421 ASP A N 1
ATOM 3212 C CA . ASP A 1 421 ? 5.060 10.262 -14.908 1.00 95.06 421 ASP A CA 1
ATOM 3213 C C . ASP A 1 421 ? 4.724 10.458 -13.411 1.00 95.06 421 ASP A C 1
ATOM 3215 O O . ASP A 1 421 ? 5.388 11.233 -12.724 1.00 95.06 421 ASP A O 1
ATOM 3219 N N . ALA A 1 422 ? 3.727 9.739 -12.880 1.00 96.81 422 ALA A N 1
ATOM 3220 C CA . ALA A 1 422 ? 3.485 9.580 -11.451 1.00 96.81 422 ALA A CA 1
ATOM 3221 C C . ALA A 1 422 ? 4.643 8.830 -10.780 1.00 96.81 422 ALA A C 1
ATOM 3223 O O . ALA A 1 422 ? 5.308 7.996 -11.396 1.00 96.81 422 ALA A O 1
ATOM 3224 N N . ARG A 1 423 ? 4.865 9.125 -9.499 1.00 97.19 423 ARG A N 1
ATOM 3225 C CA . ARG A 1 423 ? 5.889 8.486 -8.678 1.00 97.19 423 ARG A CA 1
ATOM 3226 C C . ARG A 1 423 ? 5.232 7.374 -7.875 1.00 97.19 423 ARG A C 1
ATOM 3228 O O . ARG A 1 423 ? 4.258 7.610 -7.163 1.00 97.19 423 ARG A O 1
ATOM 3235 N N . VAL A 1 424 ? 5.766 6.166 -8.003 1.00 97.62 4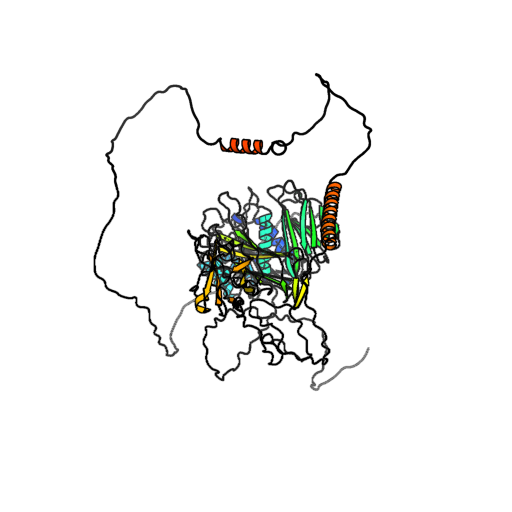24 VAL A N 1
ATOM 3236 C CA . VAL A 1 424 ? 5.211 4.951 -7.402 1.00 97.62 424 VAL A CA 1
ATOM 3237 C C . VAL A 1 424 ? 6.339 4.226 -6.688 1.00 97.62 424 VAL A C 1
ATOM 3239 O O . VAL A 1 424 ? 7.236 3.697 -7.336 1.00 97.62 424 VAL A O 1
ATOM 3242 N N . VAL A 1 425 ? 6.309 4.183 -5.357 1.00 97.25 425 VAL A N 1
ATOM 3243 C CA . VAL A 1 425 ? 7.340 3.499 -4.566 1.00 97.25 425 VAL A CA 1
ATOM 3244 C C . VAL A 1 425 ? 6.700 2.405 -3.730 1.00 97.25 425 VAL A C 1
ATOM 3246 O O . VAL A 1 425 ? 6.023 2.672 -2.739 1.00 97.25 425 VAL A O 1
ATOM 3249 N N . ALA A 1 426 ? 6.944 1.158 -4.126 1.00 95.75 426 ALA A N 1
ATOM 3250 C CA . ALA A 1 426 ? 6.646 -0.005 -3.312 1.00 95.75 426 ALA A CA 1
ATOM 3251 C C . ALA A 1 426 ? 7.634 -0.102 -2.139 1.00 95.75 426 ALA A C 1
ATOM 3253 O O . ALA A 1 426 ? 8.816 0.232 -2.249 1.00 95.75 426 ALA A O 1
ATOM 3254 N N . LYS A 1 427 ? 7.141 -0.583 -1.002 1.00 93.12 427 LYS A N 1
ATOM 3255 C CA . LYS A 1 427 ? 7.867 -0.712 0.257 1.00 93.12 427 LYS A CA 1
ATOM 3256 C C . LYS A 1 427 ? 7.677 -2.116 0.805 1.00 93.12 427 LYS A C 1
ATOM 3258 O O . LYS A 1 427 ? 6.549 -2.548 1.035 1.00 93.12 427 LYS A O 1
ATOM 3263 N N . LEU A 1 428 ? 8.787 -2.801 1.061 1.00 90.69 428 LEU A N 1
ATOM 3264 C CA . LEU A 1 428 ? 8.819 -4.104 1.713 1.00 90.69 428 LEU A CA 1
ATOM 3265 C C . LEU A 1 428 ? 9.413 -3.969 3.114 1.00 90.69 428 LEU A C 1
ATOM 3267 O O . LEU A 1 428 ? 10.628 -3.883 3.297 1.00 90.69 428 LEU A O 1
ATOM 3271 N N . GLN A 1 429 ? 8.541 -3.977 4.120 1.00 87.50 429 GLN A N 1
ATOM 3272 C CA . GLN A 1 429 ? 8.940 -4.069 5.521 1.00 87.50 429 GLN A CA 1
ATOM 3273 C C . GLN A 1 429 ? 9.049 -5.546 5.905 1.00 87.50 429 GLN A C 1
ATOM 3275 O O . GLN A 1 429 ? 8.031 -6.216 6.088 1.00 87.50 429 GLN A O 1
ATOM 3280 N N . ARG A 1 430 ? 10.274 -6.057 6.075 1.00 85.50 430 ARG A N 1
ATOM 3281 C CA . ARG A 1 430 ? 10.472 -7.380 6.683 1.00 85.50 430 ARG A CA 1
ATOM 3282 C C . ARG A 1 430 ? 9.929 -7.373 8.113 1.00 85.50 430 ARG A C 1
ATOM 3284 O O . ARG A 1 430 ? 10.166 -6.419 8.859 1.00 85.50 430 ARG A O 1
ATOM 3291 N N . LEU A 1 431 ? 9.209 -8.429 8.471 1.00 80.06 431 LEU A N 1
ATOM 3292 C CA . LEU A 1 431 ? 8.644 -8.647 9.796 1.00 80.06 431 LEU A CA 1
ATOM 3293 C C . LEU A 1 431 ? 9.672 -9.299 10.740 1.00 80.06 431 LEU A C 1
ATOM 3295 O O . LEU A 1 431 ? 10.759 -9.728 10.329 1.00 80.06 431 LEU A O 1
ATOM 3299 N N . GLY A 1 432 ? 9.335 -9.316 12.029 1.00 76.50 432 GLY A N 1
ATOM 3300 C CA . GLY A 1 432 ? 10.235 -9.725 13.105 1.00 76.50 432 GLY A CA 1
ATOM 3301 C C . GLY A 1 432 ? 11.327 -8.701 13.424 1.00 76.50 432 GLY A C 1
ATOM 3302 O O . GLY A 1 432 ? 11.344 -7.583 12.903 1.00 76.50 432 GLY A O 1
ATOM 3303 N N . THR A 1 433 ? 12.248 -9.094 14.304 1.00 75.00 433 THR A N 1
ATOM 3304 C CA . THR A 1 433 ? 13.402 -8.278 14.709 1.00 75.00 433 THR A CA 1
ATOM 3305 C C . THR A 1 433 ? 14.736 -8.887 14.281 1.00 75.00 433 THR A C 1
ATOM 3307 O O . THR A 1 433 ? 14.894 -10.104 14.166 1.00 75.00 433 THR A O 1
ATOM 3310 N N . ASN A 1 434 ? 15.701 -8.007 14.025 1.00 75.06 434 ASN A N 1
ATOM 3311 C CA . ASN A 1 434 ? 17.049 -8.322 13.573 1.00 75.06 434 ASN A CA 1
ATOM 3312 C C . ASN A 1 434 ? 17.934 -8.879 14.717 1.00 75.06 434 ASN A C 1
ATOM 3314 O O . ASN A 1 434 ? 17.484 -9.145 15.835 1.00 75.06 434 ASN A O 1
ATOM 3318 N N . VAL A 1 435 ? 19.239 -9.027 14.464 1.00 71.88 435 VAL A N 1
ATOM 3319 C CA . VAL A 1 435 ? 20.189 -9.555 15.461 1.00 71.88 435 VAL A CA 1
ATOM 3320 C C . VAL A 1 435 ? 20.352 -8.691 16.721 1.00 71.88 435 VAL A C 1
ATOM 3322 O O . VAL A 1 435 ? 20.727 -9.251 17.752 1.00 71.88 435 VAL A O 1
ATOM 3325 N N . THR A 1 436 ? 20.042 -7.388 16.667 1.00 75.56 436 THR A N 1
ATOM 3326 C CA . THR A 1 436 ? 20.078 -6.445 17.804 1.00 75.56 436 THR A CA 1
ATOM 3327 C C . THR A 1 436 ? 18.725 -6.290 18.508 1.00 75.56 436 THR A C 1
ATOM 3329 O O . THR A 1 436 ? 18.614 -5.496 19.437 1.00 75.56 436 THR A O 1
ATOM 3332 N N . GLY A 1 437 ? 17.686 -7.024 18.086 1.00 71.25 437 GLY A N 1
ATOM 3333 C CA . GLY A 1 437 ? 16.320 -6.866 18.600 1.00 71.25 437 GLY A CA 1
ATOM 3334 C C . GLY A 1 437 ? 15.592 -5.625 18.067 1.00 71.25 437 GLY A C 1
ATOM 3335 O O . GLY A 1 437 ? 14.513 -5.293 18.548 1.00 71.25 437 GLY A O 1
ATOM 3336 N N . SER A 1 438 ? 16.162 -4.944 17.073 1.00 73.50 438 SER A N 1
ATOM 3337 C CA . SER A 1 438 ? 15.555 -3.807 16.377 1.00 73.50 438 SER A CA 1
ATOM 3338 C C . SER A 1 438 ? 14.717 -4.295 15.190 1.00 73.50 438 SER A C 1
ATOM 3340 O O . SER A 1 438 ? 14.924 -5.402 14.693 1.00 73.50 438 SER A O 1
ATOM 3342 N N . ASN A 1 439 ? 13.788 -3.479 14.688 1.00 75.31 439 ASN A N 1
ATOM 3343 C CA . ASN A 1 439 ? 13.122 -3.780 13.417 1.00 75.31 439 ASN A CA 1
ATOM 3344 C C . ASN A 1 439 ? 14.144 -3.848 12.269 1.00 75.31 439 ASN A C 1
ATOM 3346 O O . ASN A 1 439 ? 15.179 -3.181 12.304 1.00 75.31 439 ASN A O 1
ATOM 3350 N N . TYR A 1 440 ? 13.822 -4.609 11.226 1.00 81.19 440 TYR A N 1
ATOM 3351 C CA . TYR A 1 440 ? 14.546 -4.547 9.959 1.00 81.19 440 TYR A CA 1
ATOM 3352 C C . TYR A 1 440 ? 14.286 -3.222 9.234 1.00 81.19 440 TYR A C 1
ATOM 3354 O O . TYR A 1 440 ? 13.176 -2.683 9.292 1.00 81.19 440 TYR A O 1
ATOM 3362 N N . GLU A 1 441 ? 15.288 -2.726 8.511 1.00 84.62 441 GLU A N 1
ATOM 3363 C CA . GLU A 1 441 ? 15.123 -1.580 7.616 1.00 84.62 441 GLU A CA 1
ATOM 3364 C C . GLU A 1 441 ? 14.214 -1.954 6.424 1.00 84.62 441 GLU A C 1
ATOM 3366 O O . GLU A 1 441 ? 14.284 -3.091 5.942 1.00 84.62 441 GLU A O 1
ATOM 3371 N N . PRO A 1 442 ? 13.330 -1.053 5.949 1.00 88.69 442 PRO A N 1
ATOM 3372 C CA . PRO A 1 442 ? 12.476 -1.337 4.801 1.00 88.69 442 PRO A CA 1
ATOM 3373 C C . PRO A 1 442 ? 13.269 -1.277 3.493 1.00 88.69 442 PRO A C 1
ATOM 3375 O O . PRO A 1 442 ? 14.049 -0.350 3.278 1.00 88.69 442 PRO A O 1
ATOM 3378 N N . ILE A 1 443 ? 12.989 -2.207 2.583 1.00 90.56 443 ILE A N 1
ATOM 3379 C CA . ILE A 1 443 ? 13.448 -2.127 1.192 1.00 90.56 443 ILE A CA 1
ATOM 3380 C C . ILE A 1 443 ? 12.443 -1.268 0.416 1.00 90.56 443 ILE A C 1
ATOM 3382 O O . ILE A 1 443 ? 11.234 -1.463 0.550 1.00 90.56 443 ILE A O 1
ATOM 3386 N N . TYR A 1 444 ? 12.937 -0.337 -0.399 1.00 93.69 444 TYR A N 1
ATOM 3387 C CA . TYR A 1 444 ? 12.124 0.513 -1.271 1.00 93.69 444 TYR A CA 1
ATOM 3388 C C . TYR A 1 444 ? 12.405 0.175 -2.739 1.00 93.69 444 TYR A C 1
ATOM 3390 O O . TYR A 1 444 ? 13.560 0.004 -3.124 1.00 93.69 444 TYR A O 1
ATOM 3398 N N . LEU A 1 445 ? 11.348 0.081 -3.543 1.00 94.00 445 LEU A N 1
ATOM 3399 C CA . LEU A 1 445 ? 11.382 -0.281 -4.958 1.00 94.00 445 LEU A CA 1
ATOM 3400 C C . LEU A 1 445 ? 10.499 0.703 -5.735 1.00 94.00 445 LEU A C 1
ATOM 3402 O O . LEU A 1 445 ? 9.274 0.661 -5.635 1.00 94.00 445 LEU A O 1
ATOM 3406 N N . GLU A 1 446 ? 11.116 1.610 -6.487 1.00 95.62 446 GLU A N 1
ATOM 3407 C CA . GLU A 1 446 ? 10.396 2.515 -7.386 1.00 95.62 446 GLU A CA 1
ATOM 3408 C C . GLU A 1 446 ? 9.913 1.739 -8.616 1.00 95.62 446 GLU A C 1
ATOM 3410 O O . GLU A 1 446 ? 10.722 1.111 -9.293 1.00 95.62 446 GLU A O 1
ATOM 3415 N N . LEU A 1 447 ? 8.604 1.736 -8.875 1.00 97.06 447 LEU A N 1
ATOM 3416 C CA . LEU A 1 447 ? 8.000 1.054 -10.021 1.00 97.06 447 LEU A CA 1
ATOM 3417 C C . LEU A 1 447 ? 7.977 1.991 -11.237 1.00 97.06 447 LEU A C 1
ATOM 3419 O O . LEU A 1 447 ? 7.862 3.206 -11.071 1.00 97.06 447 LEU A O 1
ATOM 3423 N N . TRP A 1 448 ? 8.036 1.442 -12.453 1.00 94.81 448 TRP A N 1
ATOM 3424 C CA . TRP A 1 448 ? 8.123 2.233 -13.688 1.00 94.81 448 TRP A CA 1
ATOM 3425 C C . TRP A 1 448 ? 7.048 1.838 -14.711 1.00 94.81 448 TRP A C 1
ATOM 3427 O O . TRP A 1 448 ? 6.736 0.659 -14.843 1.00 94.81 448 TRP A O 1
ATOM 3437 N N . ASP A 1 449 ? 6.517 2.836 -15.425 1.00 94.81 449 ASP A N 1
ATOM 3438 C CA . ASP A 1 449 ? 5.685 2.706 -16.635 1.00 94.81 449 ASP A CA 1
ATOM 3439 C C . ASP A 1 449 ? 6.493 3.303 -17.810 1.00 94.81 449 ASP A C 1
ATOM 3441 O O . ASP A 1 449 ? 6.405 4.487 -18.153 1.00 94.81 449 ASP A O 1
ATOM 3445 N N . ASN A 1 450 ? 7.430 2.510 -18.332 1.00 90.38 450 ASN A N 1
ATOM 3446 C CA . ASN A 1 450 ? 8.451 2.917 -19.295 1.00 90.38 450 ASN A CA 1
ATOM 3447 C C . ASN A 1 450 ? 8.486 2.066 -20.584 1.00 90.38 450 ASN A C 1
ATOM 3449 O O . ASN A 1 450 ? 9.015 2.574 -21.583 1.00 90.38 450 ASN A O 1
ATOM 3453 N N . GLY A 1 451 ? 7.884 0.871 -20.580 1.00 88.88 451 GLY A N 1
ATOM 3454 C CA . GLY A 1 451 ? 7.759 -0.092 -21.678 1.00 88.88 451 GLY A CA 1
ATOM 3455 C C . GLY A 1 451 ? 9.050 -0.776 -22.121 1.00 88.88 451 GLY A C 1
ATOM 3456 O O . GLY A 1 451 ? 9.200 -1.046 -23.314 1.00 88.88 451 GLY A O 1
ATOM 3457 N N . ILE A 1 452 ? 9.999 -1.031 -21.212 1.00 86.75 452 ILE A N 1
ATOM 3458 C CA . ILE A 1 452 ? 11.259 -1.737 -21.540 1.00 86.75 452 ILE A CA 1
ATOM 3459 C C . ILE A 1 452 ? 11.103 -3.261 -21.708 1.00 86.75 452 ILE A C 1
ATOM 3461 O O . ILE A 1 452 ? 12.083 -3.960 -21.955 1.00 86.75 452 ILE A O 1
ATOM 3465 N N . GLY A 1 453 ? 9.884 -3.790 -21.602 1.00 84.50 453 GLY A N 1
ATOM 3466 C CA . GLY A 1 453 ? 9.521 -5.179 -21.866 1.00 84.50 453 GLY A CA 1
ATOM 3467 C C . GLY A 1 453 ? 9.496 -6.059 -20.616 1.00 84.50 453 GLY A C 1
ATOM 3468 O O . GLY A 1 453 ? 8.439 -6.569 -20.256 1.00 84.50 453 GLY A O 1
ATOM 3469 N N . ASP A 1 454 ? 10.646 -6.243 -19.964 1.00 87.81 454 ASP A N 1
ATOM 3470 C CA . ASP A 1 454 ? 10.790 -7.108 -18.784 1.00 87.81 454 ASP A CA 1
ATOM 3471 C C . ASP A 1 454 ? 11.000 -6.259 -17.511 1.00 87.81 454 ASP A C 1
ATOM 3473 O O . ASP A 1 454 ? 12.079 -5.677 -17.362 1.00 87.81 454 ASP A O 1
ATOM 3477 N N . PRO A 1 455 ? 10.039 -6.185 -16.565 1.00 91.81 455 PRO A N 1
ATOM 3478 C CA . PRO A 1 455 ? 8.704 -6.797 -16.570 1.00 91.81 455 PRO A CA 1
ATOM 3479 C C . PRO A 1 455 ? 7.610 -5.896 -17.168 1.00 91.81 455 PRO A C 1
ATOM 3481 O O . PRO A 1 455 ? 6.466 -6.338 -17.302 1.00 91.81 455 PRO A O 1
ATOM 3484 N N . ASP A 1 456 ? 7.940 -4.638 -17.468 1.00 92.75 456 ASP A N 1
ATOM 3485 C CA . ASP A 1 456 ? 6.985 -3.632 -17.916 1.00 92.75 456 ASP A CA 1
ATOM 3486 C C . ASP A 1 456 ? 6.804 -3.646 -19.441 1.00 92.75 456 ASP A C 1
ATOM 3488 O O . ASP A 1 456 ? 7.604 -3.093 -20.199 1.00 92.75 456 ASP A O 1
ATOM 3492 N N . ILE A 1 457 ? 5.741 -4.309 -19.896 1.00 87.62 457 ILE A N 1
ATOM 3493 C CA . ILE A 1 457 ? 5.533 -4.648 -21.309 1.00 87.62 457 ILE A CA 1
ATOM 3494 C C . ILE A 1 457 ? 5.053 -3.450 -22.150 1.00 87.62 457 ILE A C 1
ATOM 3496 O O . ILE A 1 457 ? 5.375 -3.393 -23.340 1.00 87.62 457 ILE A O 1
ATOM 3500 N N . THR A 1 458 ? 4.288 -2.512 -21.576 1.00 89.06 458 THR A N 1
ATOM 3501 C CA . THR A 1 458 ? 3.453 -1.571 -22.351 1.00 89.06 458 THR A CA 1
ATOM 3502 C C . THR A 1 458 ? 3.621 -0.124 -21.883 1.00 89.06 458 THR A C 1
ATOM 3504 O O . THR A 1 458 ? 2.899 0.328 -21.001 1.00 89.06 458 THR A O 1
ATOM 3507 N N . LYS A 1 459 ? 4.483 0.663 -22.545 1.00 89.31 459 LYS A N 1
ATOM 3508 C CA . LYS A 1 459 ? 4.689 2.071 -22.167 1.00 89.31 459 LYS A CA 1
ATOM 3509 C C . LYS A 1 459 ? 3.397 2.891 -22.199 1.00 89.31 459 LYS A C 1
ATOM 3511 O O . LYS A 1 459 ? 2.766 3.049 -23.246 1.00 89.31 459 LYS A O 1
ATOM 3516 N N . GLY A 1 460 ? 3.108 3.553 -21.097 1.00 90.00 460 GLY A N 1
ATOM 3517 C CA . GLY A 1 460 ? 2.039 4.516 -20.929 1.00 90.00 460 GLY A CA 1
ATOM 3518 C C . GLY A 1 460 ? 0.648 3.905 -20.814 1.00 90.00 460 GLY A C 1
ATOM 3519 O O . GLY A 1 460 ? -0.323 4.566 -21.194 1.00 90.00 460 GLY A O 1
ATOM 3520 N N . ASP A 1 461 ? 0.531 2.662 -20.338 1.00 90.38 461 ASP A N 1
ATOM 3521 C CA . ASP A 1 461 ? -0.766 2.044 -20.037 1.00 90.38 461 ASP A CA 1
ATOM 3522 C C . ASP A 1 461 ? -1.257 2.288 -18.598 1.00 90.38 461 ASP A C 1
ATOM 3524 O O . ASP A 1 461 ? -2.397 1.933 -18.267 1.00 90.38 461 ASP A O 1
ATOM 3528 N N . GLY A 1 462 ? -0.448 2.960 -17.770 1.00 92.81 462 GLY A N 1
ATOM 3529 C CA . GLY A 1 462 ? -0.740 3.278 -16.377 1.00 92.81 462 GLY A CA 1
ATOM 3530 C C . GLY A 1 462 ? -0.555 2.098 -15.423 1.00 92.81 462 GLY A C 1
ATOM 3531 O O . GLY A 1 462 ? -1.125 2.141 -14.330 1.00 92.81 462 GLY A O 1
ATOM 3532 N N . ILE A 1 463 ? 0.160 1.040 -15.820 1.00 94.81 463 ILE A N 1
ATOM 3533 C CA . ILE A 1 463 ? 0.580 -0.076 -14.965 1.00 94.81 463 ILE A CA 1
ATOM 3534 C C . ILE A 1 463 ? 2.093 0.012 -14.752 1.00 94.81 463 ILE A C 1
ATOM 3536 O O . ILE A 1 463 ? 2.897 -0.468 -15.538 1.00 94.81 463 ILE A O 1
ATOM 3540 N N . TYR A 1 464 ? 2.477 0.580 -13.618 1.00 97.25 464 TYR A N 1
ATOM 3541 C CA . TYR A 1 464 ? 3.858 0.650 -13.173 1.00 97.25 464 TYR A CA 1
ATOM 3542 C C . TYR A 1 464 ? 4.297 -0.721 -12.653 1.00 97.25 464 TYR A C 1
ATOM 3544 O O . TYR A 1 464 ? 3.603 -1.302 -11.814 1.00 97.25 464 TYR A O 1
ATOM 3552 N N . SER A 1 465 ? 5.445 -1.247 -13.084 1.00 96.38 465 SER A N 1
ATOM 3553 C CA . SER A 1 465 ? 5.928 -2.548 -12.597 1.00 96.38 465 SER A CA 1
ATOM 3554 C C . SER A 1 465 ? 7.447 -2.670 -12.507 1.00 96.38 465 SER A C 1
ATOM 3556 O O . SER A 1 465 ? 8.172 -1.935 -13.172 1.00 96.38 465 SER A O 1
ATOM 3558 N N . ARG A 1 466 ? 7.918 -3.582 -11.641 1.00 95.00 466 ARG A N 1
ATOM 3559 C CA . ARG A 1 466 ? 9.329 -3.995 -11.485 1.00 95.00 466 ARG A CA 1
ATOM 3560 C C . ARG A 1 466 ? 9.463 -5.381 -10.856 1.00 95.00 466 ARG A C 1
ATOM 3562 O O . ARG A 1 466 ? 8.544 -5.849 -10.174 1.00 95.00 466 ARG A O 1
ATOM 3569 N N . TYR A 1 467 ? 10.612 -6.030 -11.054 1.00 93.94 467 TYR A N 1
ATOM 3570 C CA . TYR A 1 467 ? 10.916 -7.289 -10.373 1.00 93.94 467 TYR A CA 1
ATOM 3571 C C . TYR A 1 467 ? 11.226 -7.054 -8.894 1.00 93.94 467 TYR A C 1
ATOM 3573 O O . TYR A 1 4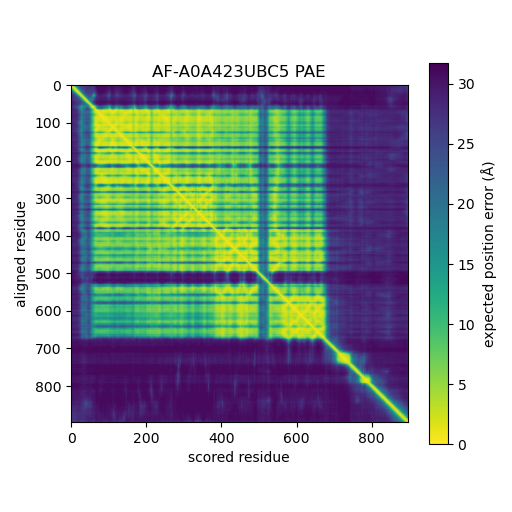67 ? 11.930 -6.115 -8.512 1.00 93.94 467 TYR A O 1
ATOM 3581 N N . LEU A 1 468 ? 10.724 -7.956 -8.054 1.00 91.00 468 LEU A N 1
ATOM 3582 C CA . LEU A 1 468 ? 11.118 -8.043 -6.658 1.00 91.00 468 LEU A CA 1
ATOM 3583 C C . LEU A 1 468 ? 12.600 -8.471 -6.591 1.00 91.00 468 LEU A C 1
ATOM 3585 O O . LEU A 1 468 ? 12.914 -9.554 -7.088 1.00 91.00 468 LEU A O 1
ATOM 3589 N N . PRO A 1 469 ? 13.509 -7.677 -5.991 1.00 85.56 469 PRO A N 1
ATOM 3590 C CA . PRO A 1 469 ? 14.912 -8.067 -5.853 1.00 85.56 469 PRO A CA 1
ATOM 3591 C C . PRO A 1 469 ? 15.073 -9.340 -5.021 1.00 85.56 469 PRO A C 1
ATOM 3593 O O . PRO A 1 469 ? 14.256 -9.625 -4.140 1.00 85.56 469 PRO A O 1
ATOM 3596 N N . THR A 1 470 ? 16.191 -10.042 -5.215 1.00 83.56 470 THR A N 1
ATOM 3597 C CA . THR A 1 470 ? 16.638 -11.120 -4.327 1.00 83.56 470 THR A CA 1
ATOM 3598 C C . THR A 1 470 ? 16.631 -10.627 -2.879 1.00 83.56 470 THR A C 1
ATOM 3600 O O . THR A 1 470 ? 17.421 -9.761 -2.493 1.00 83.56 470 THR A O 1
ATOM 3603 N N . LEU A 1 471 ? 15.740 -11.165 -2.042 1.00 81.19 471 LEU A N 1
ATOM 3604 C CA . LEU A 1 471 ? 15.583 -10.721 -0.659 1.00 81.19 471 LEU A CA 1
ATOM 3605 C C . LEU A 1 471 ? 16.680 -11.339 0.221 1.00 81.19 471 LEU A C 1
ATOM 3607 O O . LEU A 1 471 ? 16.446 -12.262 0.999 1.00 81.19 471 LEU A O 1
ATOM 3611 N N . ARG A 1 472 ? 17.896 -10.779 0.125 1.00 63.94 472 ARG A N 1
ATOM 3612 C CA . ARG A 1 472 ? 19.138 -11.217 0.806 1.00 63.94 472 ARG A CA 1
ATOM 3613 C C . ARG A 1 472 ? 19.079 -11.171 2.359 1.00 63.94 472 ARG A C 1
ATOM 3615 O O . ARG A 1 472 ? 20.086 -11.381 3.024 1.00 63.94 472 ARG A O 1
ATOM 3622 N N . GLY A 1 473 ? 17.903 -10.929 2.953 1.00 57.97 473 GLY A N 1
ATOM 3623 C CA . GLY A 1 473 ? 17.636 -10.765 4.391 1.00 57.97 473 GLY A CA 1
ATOM 3624 C C . GLY A 1 473 ? 17.019 -11.974 5.117 1.00 57.97 473 GLY A C 1
ATOM 3625 O O . GLY A 1 473 ? 16.380 -11.773 6.150 1.00 57.97 473 GLY A O 1
ATOM 3626 N N . TYR A 1 474 ? 17.222 -13.199 4.614 1.00 69.00 474 TYR A N 1
ATOM 3627 C CA . TYR A 1 474 ? 16.703 -14.489 5.126 1.00 69.00 474 TYR A CA 1
ATOM 3628 C C . TYR A 1 474 ? 15.176 -14.712 5.018 1.00 69.00 474 TYR A C 1
ATOM 3630 O O . TYR A 1 474 ? 14.414 -13.753 5.169 1.00 69.00 474 TYR A O 1
ATOM 3638 N N . PRO A 1 475 ? 14.721 -15.983 4.893 1.00 75.94 475 PRO A N 1
ATOM 3639 C CA . PRO A 1 475 ? 13.307 -16.369 4.909 1.00 75.94 475 PRO A CA 1
ATOM 3640 C C . PRO A 1 475 ? 12.501 -15.746 6.046 1.00 75.94 475 PRO A C 1
ATOM 3642 O O . PRO A 1 475 ? 12.988 -15.603 7.172 1.00 75.94 475 PRO A O 1
ATOM 3645 N N . GLY A 1 476 ? 11.254 -15.401 5.760 1.00 79.62 476 GLY A N 1
ATOM 3646 C CA . GLY A 1 476 ? 10.363 -14.716 6.686 1.00 79.62 476 GLY A CA 1
ATOM 3647 C C . GLY A 1 476 ? 9.249 -13.981 5.955 1.00 79.62 476 GLY A C 1
ATOM 3648 O O . GLY A 1 476 ? 9.122 -14.058 4.732 1.00 79.62 476 GLY A O 1
ATOM 3649 N N . ARG A 1 477 ? 8.432 -13.254 6.714 1.00 81.38 477 ARG A N 1
ATOM 3650 C CA . ARG A 1 477 ? 7.308 -12.493 6.169 1.00 81.38 477 ARG A CA 1
ATOM 3651 C C . ARG A 1 477 ? 7.685 -11.036 5.904 1.00 81.38 477 ARG A C 1
ATOM 3653 O O . ARG A 1 477 ? 8.480 -10.446 6.635 1.00 81.38 477 ARG A O 1
ATOM 3660 N N . TYR A 1 478 ? 7.118 -10.464 4.847 1.00 85.62 478 TYR A N 1
ATOM 3661 C CA . TYR A 1 478 ? 7.357 -9.097 4.388 1.00 85.62 478 TYR A CA 1
ATOM 3662 C C . TYR A 1 478 ? 6.014 -8.418 4.105 1.00 85.62 478 TYR A C 1
ATOM 3664 O O . TYR A 1 478 ? 5.250 -8.884 3.263 1.00 85.62 478 TYR A O 1
ATOM 3672 N N . LEU A 1 479 ? 5.721 -7.314 4.791 1.00 85.75 479 LEU A N 1
ATOM 3673 C CA . LEU A 1 479 ? 4.561 -6.474 4.491 1.00 85.75 479 LEU A CA 1
ATOM 3674 C C . LEU A 1 479 ? 4.865 -5.624 3.250 1.00 85.75 479 LEU A C 1
ATOM 3676 O O . LEU A 1 479 ? 5.826 -4.851 3.264 1.00 85.75 479 LEU A O 1
ATOM 3680 N N . LEU A 1 480 ? 4.040 -5.771 2.211 1.00 90.31 480 LEU A N 1
ATOM 3681 C CA . LEU A 1 480 ? 4.090 -4.992 0.975 1.00 90.31 480 LEU A CA 1
ATOM 3682 C C . LEU A 1 480 ? 3.013 -3.896 0.996 1.00 90.31 480 LEU A C 1
ATOM 3684 O O . LEU A 1 480 ? 1.810 -4.179 1.028 1.00 90.31 480 LEU A O 1
ATOM 3688 N N . SER A 1 481 ? 3.455 -2.646 0.908 1.00 89.56 481 SER A N 1
ATOM 3689 C CA . SER A 1 481 ? 2.620 -1.478 0.604 1.00 89.56 481 SER A CA 1
ATOM 3690 C C . SER A 1 481 ? 3.270 -0.621 -0.483 1.00 89.56 481 SER A C 1
ATOM 3692 O O . SER A 1 481 ? 4.382 -0.916 -0.924 1.00 89.56 481 SER A O 1
ATOM 3694 N N . ALA A 1 482 ? 2.579 0.412 -0.957 1.00 92.44 482 ALA A N 1
ATOM 3695 C CA . ALA A 1 482 ? 3.134 1.398 -1.873 1.00 92.44 482 ALA A CA 1
ATOM 3696 C C . ALA A 1 482 ? 2.601 2.804 -1.581 1.00 92.44 482 ALA A C 1
ATOM 3698 O O . ALA A 1 482 ? 1.424 2.985 -1.257 1.00 92.44 482 ALA A O 1
ATOM 3699 N N . ASP A 1 483 ? 3.487 3.780 -1.755 1.00 92.06 483 ASP A N 1
ATOM 3700 C CA . ASP A 1 483 ? 3.187 5.207 -1.758 1.00 92.06 483 ASP A CA 1
ATOM 3701 C C . ASP A 1 483 ? 3.133 5.687 -3.218 1.00 92.06 483 ASP A C 1
ATOM 3703 O O . ASP A 1 483 ? 4.061 5.440 -3.994 1.00 92.06 483 ASP A O 1
ATOM 3707 N N . ILE A 1 484 ? 2.031 6.338 -3.604 1.00 93.50 484 ILE A N 1
ATOM 3708 C CA . ILE A 1 484 ? 1.760 6.790 -4.976 1.00 93.50 484 ILE A CA 1
ATOM 3709 C C . ILE A 1 484 ? 1.446 8.289 -4.964 1.00 93.50 484 ILE A C 1
ATOM 3711 O O . ILE A 1 484 ? 0.476 8.720 -4.332 1.00 93.50 484 ILE A O 1
ATOM 3715 N N . ASP A 1 485 ? 2.245 9.086 -5.676 1.00 93.00 485 ASP A N 1
ATOM 3716 C CA . ASP A 1 485 ? 2.124 10.545 -5.704 1.00 93.00 485 ASP A CA 1
ATOM 3717 C C . ASP A 1 485 ? 2.285 11.160 -7.108 1.00 93.00 485 ASP A C 1
ATOM 3719 O O . ASP A 1 485 ? 2.790 10.551 -8.053 1.00 93.00 485 ASP A O 1
ATOM 3723 N N . TYR A 1 486 ? 1.822 12.402 -7.239 1.00 93.94 486 TYR A N 1
ATOM 3724 C CA . TYR A 1 486 ? 1.809 13.201 -8.472 1.00 93.94 486 TYR A CA 1
ATOM 3725 C C . TYR A 1 486 ? 3.193 13.685 -8.970 1.00 93.94 486 TYR A C 1
ATOM 3727 O O . TYR A 1 486 ? 3.275 14.574 -9.826 1.00 93.94 486 TYR A O 1
ATOM 3735 N N . ASN A 1 487 ? 4.277 13.121 -8.431 1.00 94.88 487 ASN A N 1
ATOM 3736 C CA . ASN A 1 487 ? 5.675 13.353 -8.783 1.00 94.88 487 ASN A CA 1
ATOM 3737 C C . ASN A 1 487 ? 6.040 14.843 -8.816 1.00 94.88 487 ASN A C 1
ATOM 3739 O O . ASN A 1 487 ? 6.490 15.384 -9.826 1.00 94.88 487 ASN A O 1
ATOM 3743 N N . SER A 1 488 ? 5.733 15.544 -7.720 1.00 91.56 488 SER A N 1
ATOM 3744 C CA . SER A 1 488 ? 5.956 16.994 -7.561 1.00 91.56 488 SER A CA 1
ATOM 3745 C C . SER A 1 488 ? 5.386 17.877 -8.693 1.00 91.56 488 SER A C 1
ATOM 3747 O O . SER A 1 488 ? 5.858 18.991 -8.916 1.00 91.56 488 SER A O 1
ATOM 3749 N N . GLY A 1 489 ? 4.360 17.406 -9.412 1.00 91.62 489 GLY A N 1
ATOM 3750 C CA . GLY A 1 489 ? 3.725 18.130 -10.520 1.00 91.62 489 GLY A CA 1
ATOM 3751 C C . GLY A 1 489 ? 4.169 17.705 -11.922 1.00 91.62 489 GLY A C 1
ATOM 3752 O O . GLY A 1 489 ? 3.769 18.366 -12.887 1.00 91.62 489 GLY A O 1
ATOM 3753 N N . MET A 1 490 ? 4.963 16.633 -12.036 1.00 94.75 490 MET A N 1
ATOM 3754 C CA . MET A 1 490 ? 5.330 16.006 -13.311 1.00 94.75 490 MET A CA 1
ATOM 3755 C C . MET A 1 490 ? 4.231 15.092 -13.866 1.00 94.75 490 MET A C 1
ATOM 3757 O O . MET A 1 490 ? 4.114 14.987 -15.082 1.00 94.75 490 MET A O 1
ATOM 3761 N N . ALA A 1 491 ? 3.404 14.476 -13.010 1.00 95.38 491 ALA A N 1
ATOM 3762 C CA . ALA A 1 491 ? 2.408 13.497 -13.444 1.00 95.38 491 ALA A CA 1
ATOM 3763 C C . ALA A 1 491 ? 1.367 14.076 -14.425 1.00 95.38 491 ALA A C 1
ATOM 3765 O O . ALA A 1 491 ? 0.825 15.172 -14.221 1.00 95.38 491 ALA A O 1
ATOM 3766 N N . VAL A 1 492 ? 1.025 13.313 -15.467 1.00 94.25 492 VAL A N 1
ATOM 3767 C CA . VAL A 1 492 ? 0.062 13.712 -16.506 1.00 94.25 492 VAL A CA 1
ATOM 3768 C C . VAL A 1 492 ? -0.984 12.635 -16.786 1.00 94.25 492 VAL A C 1
ATOM 3770 O O . VAL A 1 492 ? -0.681 11.463 -16.944 1.00 94.25 492 VAL A O 1
ATOM 3773 N N . ILE A 1 493 ? -2.245 13.037 -16.914 1.00 91.81 493 ILE A N 1
ATOM 3774 C CA . ILE A 1 493 ? -3.347 12.165 -17.330 1.00 91.81 493 ILE A CA 1
ATOM 3775 C C . ILE A 1 493 ? -3.382 12.142 -18.860 1.00 91.81 493 ILE A C 1
ATOM 3777 O O . ILE A 1 493 ? -3.675 13.163 -19.497 1.00 91.81 493 ILE A O 1
ATOM 3781 N N . ALA A 1 494 ? -3.102 10.984 -19.450 1.00 88.69 494 ALA A N 1
ATOM 3782 C CA . ALA A 1 494 ? -3.066 10.785 -20.892 1.00 88.69 494 ALA A CA 1
ATOM 3783 C C . ALA A 1 494 ? -4.443 10.390 -21.442 1.00 88.69 494 ALA A C 1
ATOM 3785 O O . ALA A 1 494 ? -5.065 9.418 -21.016 1.00 88.69 494 ALA A O 1
ATOM 3786 N N . LYS A 1 495 ? -4.939 11.148 -22.424 1.00 78.56 495 LYS A N 1
ATOM 3787 C CA . LYS A 1 495 ? -6.199 10.870 -23.117 1.00 78.56 495 LYS A CA 1
ATOM 3788 C C . LYS A 1 495 ? -5.922 10.242 -24.480 1.00 78.56 495 LYS A C 1
ATOM 3790 O O . LYS A 1 495 ? -5.184 10.791 -25.306 1.00 78.56 495 LYS A O 1
ATOM 3795 N N . GLY A 1 496 ? -6.560 9.095 -24.710 1.00 62.25 496 GLY A N 1
ATOM 3796 C CA . GLY A 1 496 ? -6.570 8.423 -26.007 1.00 62.25 496 GLY A CA 1
ATOM 3797 C C . GLY A 1 496 ? -7.169 9.298 -27.121 1.00 62.25 496 GLY A C 1
ATOM 3798 O O . GLY A 1 496 ? -7.790 10.331 -26.841 1.00 62.25 496 GLY A O 1
ATOM 3799 N N . PRO A 1 497 ? -6.983 8.908 -28.395 1.00 54.28 497 PRO A N 1
ATOM 3800 C CA . PRO A 1 497 ? -7.510 9.650 -29.536 1.00 54.28 497 PRO A CA 1
ATOM 3801 C C . PRO A 1 497 ? -9.027 9.872 -29.402 1.00 54.28 497 PRO A C 1
ATOM 3803 O O . PRO A 1 497 ? -9.758 8.927 -29.094 1.00 54.28 497 PRO A O 1
ATOM 3806 N N . PRO A 1 498 ? -9.536 11.099 -29.635 1.00 44.31 498 PRO A N 1
ATOM 3807 C CA . PRO A 1 498 ? -10.957 11.381 -29.498 1.00 44.31 498 PRO A CA 1
ATOM 3808 C C . PRO A 1 498 ? -11.748 10.606 -30.554 1.00 44.31 498 PRO A C 1
ATOM 3810 O O . PRO A 1 498 ? -11.667 10.895 -31.751 1.00 44.31 498 PRO A O 1
ATOM 3813 N N . THR A 1 499 ? -12.552 9.642 -30.109 1.00 42.38 499 THR A N 1
ATOM 3814 C CA . THR A 1 499 ? -13.488 8.921 -30.970 1.00 42.38 499 THR A CA 1
ATOM 3815 C C . THR A 1 499 ? -14.477 9.920 -31.570 1.00 42.38 499 THR A C 1
ATOM 3817 O O . THR A 1 499 ? -15.352 10.463 -30.894 1.00 42.38 499 THR A O 1
ATOM 3820 N N . ARG A 1 500 ? -14.332 10.208 -32.871 1.00 37.84 500 ARG A N 1
ATOM 3821 C CA . ARG A 1 500 ? -15.261 11.082 -33.598 1.00 37.84 500 ARG A CA 1
ATOM 3822 C C . ARG A 1 500 ? -16.634 10.417 -33.641 1.00 37.84 500 ARG A C 1
ATOM 3824 O O . ARG A 1 500 ? -16.901 9.627 -34.542 1.00 37.84 500 ARG A O 1
ATOM 3831 N N . HIS A 1 501 ? -17.503 10.772 -32.693 1.00 37.78 501 HIS A N 1
ATOM 3832 C CA . HIS A 1 501 ? -18.894 10.329 -32.624 1.00 37.78 501 HIS A CA 1
ATOM 3833 C C . HIS A 1 501 ? -19.664 10.679 -33.910 1.00 37.78 501 HIS A C 1
ATOM 3835 O O . HIS A 1 501 ? -20.351 11.699 -33.998 1.00 37.78 501 HIS A O 1
ATOM 3841 N N . HIS A 1 502 ? -19.606 9.792 -34.904 1.00 37.62 502 HIS A N 1
ATOM 3842 C CA . HIS A 1 502 ? -20.674 9.680 -35.884 1.00 37.62 502 HIS A CA 1
ATOM 3843 C C . HIS A 1 502 ? -21.946 9.307 -35.123 1.00 37.62 502 HIS A C 1
ATOM 3845 O O . HIS A 1 502 ? -21.946 8.381 -34.312 1.00 37.62 502 HIS A O 1
ATOM 3851 N N . LYS A 1 503 ? -23.029 10.056 -35.352 1.00 39.56 503 LYS A N 1
ATOM 3852 C CA . LYS A 1 503 ? -24.319 9.863 -34.673 1.00 39.56 503 LYS A CA 1
ATOM 3853 C C . LYS A 1 503 ? -25.070 8.652 -35.249 1.00 39.56 503 LYS A C 1
ATOM 3855 O O . LYS A 1 503 ? -26.136 8.803 -35.835 1.00 39.56 503 LYS A O 1
ATOM 3860 N N . GLY A 1 504 ? -24.489 7.464 -35.095 1.00 32.09 504 GLY A N 1
ATOM 3861 C CA . GLY A 1 504 ? -25.150 6.177 -35.313 1.00 32.09 504 GLY A CA 1
ATOM 3862 C C . GLY A 1 504 ? -25.865 5.700 -34.038 1.00 32.09 504 GLY A C 1
ATOM 3863 O O . GLY A 1 504 ? -25.399 5.995 -32.934 1.00 32.09 504 GLY A O 1
ATOM 3864 N N . PRO A 1 505 ? -27.003 4.993 -34.144 1.00 35.25 505 PRO A N 1
ATOM 3865 C CA . PRO A 1 505 ? -27.751 4.541 -32.978 1.00 35.25 505 PRO A CA 1
ATOM 3866 C C . PRO A 1 505 ? -27.156 3.268 -32.352 1.00 35.25 505 PRO A C 1
ATOM 3868 O O . PRO A 1 505 ? -27.131 2.218 -32.978 1.00 35.25 505 PRO A O 1
ATOM 3871 N N . SER A 1 506 ? -26.796 3.361 -31.069 1.00 42.19 506 SER A N 1
ATOM 3872 C CA . SER A 1 506 ? -26.780 2.251 -30.099 1.00 42.19 506 SER A CA 1
ATOM 3873 C C . SER A 1 506 ? -26.054 0.949 -30.501 1.00 42.19 506 SER A C 1
ATOM 3875 O O . SER A 1 506 ? -26.673 -0.080 -30.755 1.00 42.19 506 SER A O 1
ATOM 3877 N N . SER A 1 507 ? -24.723 0.952 -30.394 1.00 31.16 507 SER A N 1
ATOM 3878 C CA . SER A 1 507 ? -23.941 -0.268 -30.147 1.00 31.16 507 SER A CA 1
ATOM 3879 C C . SER A 1 507 ? -22.878 0.007 -29.078 1.00 31.16 507 SER A C 1
ATOM 3881 O O . SER A 1 507 ? -21.844 0.612 -29.351 1.00 31.16 507 SER A O 1
ATOM 3883 N N . HIS A 1 508 ? -23.158 -0.390 -27.834 1.00 42.88 508 HIS A N 1
ATOM 3884 C CA . HIS A 1 508 ? -22.124 -0.500 -26.801 1.00 42.88 508 HIS A CA 1
ATOM 3885 C C . HIS A 1 508 ? -21.401 -1.843 -26.979 1.00 42.88 508 HIS A C 1
ATOM 3887 O O . HIS A 1 508 ? -22.058 -2.841 -27.269 1.00 42.88 508 HIS A O 1
ATOM 3893 N N . LEU A 1 509 ? -20.087 -1.859 -26.717 1.00 39.81 509 LEU A N 1
ATOM 3894 C CA . LEU A 1 509 ? -19.131 -2.939 -27.027 1.00 39.81 509 LEU A CA 1
ATOM 3895 C C . LEU A 1 509 ? -18.754 -3.036 -28.520 1.00 39.81 509 LEU A C 1
ATOM 3897 O O . LEU A 1 509 ? -19.539 -2.701 -29.398 1.00 39.81 509 LEU A O 1
ATOM 3901 N N . ALA A 1 510 ? -17.521 -3.507 -28.754 1.00 31.84 510 ALA A N 1
ATOM 3902 C CA . ALA A 1 510 ? -16.796 -3.572 -30.030 1.00 31.84 510 ALA A CA 1
ATOM 3903 C C . ALA A 1 510 ? -16.527 -2.217 -30.730 1.00 31.84 510 ALA A C 1
ATOM 3905 O O . ALA A 1 510 ? -17.400 -1.632 -31.353 1.00 31.84 510 ALA A O 1
ATOM 3906 N N . HIS A 1 511 ? -15.271 -1.752 -30.664 1.00 32.81 511 HIS A N 1
ATOM 3907 C CA . HIS A 1 511 ? -14.374 -1.645 -31.835 1.00 32.81 511 HIS A CA 1
ATOM 3908 C C . HIS A 1 511 ? -12.976 -1.145 -31.418 1.00 32.81 511 HIS A C 1
ATOM 3910 O O . HIS A 1 511 ? -12.579 -0.026 -31.717 1.00 32.81 511 HIS A O 1
ATOM 3916 N N . TYR A 1 512 ? -12.214 -2.012 -30.737 1.00 37.25 512 TYR A N 1
ATOM 3917 C CA . TYR A 1 512 ? -10.747 -1.882 -30.625 1.00 37.25 512 TYR A CA 1
ATOM 3918 C C . TYR A 1 512 ? -9.990 -2.768 -31.631 1.00 37.25 512 TYR A C 1
ATOM 3920 O O . TYR A 1 512 ? -8.791 -2.610 -31.821 1.00 37.25 512 TYR A O 1
ATOM 3928 N N . PHE A 1 513 ? -10.710 -3.661 -32.319 1.00 34.09 513 PHE A N 1
ATOM 3929 C CA . PHE A 1 513 ? -10.223 -4.416 -33.467 1.00 34.09 513 PHE A CA 1
ATOM 3930 C C . PHE A 1 513 ? -11.228 -4.283 -34.612 1.00 34.09 513 PHE A C 1
ATOM 3932 O O . PHE A 1 513 ? -12.284 -4.918 -34.626 1.00 34.09 513 PHE A O 1
ATOM 3939 N N . GLN A 1 514 ? -10.899 -3.426 -35.569 1.00 30.34 514 GLN A N 1
ATOM 3940 C CA . GLN A 1 514 ? -11.430 -3.475 -36.923 1.00 30.34 514 GLN A CA 1
ATOM 3941 C C . GLN A 1 514 ? -10.321 -2.961 -37.836 1.00 30.34 514 GLN A C 1
ATOM 3943 O O . GLN A 1 514 ? -9.790 -1.877 -37.607 1.00 30.34 514 GLN A O 1
ATOM 3948 N N . HIS A 1 515 ? -9.927 -3.760 -38.827 1.00 33.31 515 HIS A N 1
ATOM 3949 C CA . HIS A 1 515 ? -8.946 -3.320 -39.812 1.00 33.31 515 HIS A CA 1
ATOM 3950 C C . HIS A 1 515 ? -9.530 -2.127 -40.584 1.00 33.31 515 HIS A C 1
ATOM 3952 O O . HIS A 1 515 ? -10.648 -2.251 -41.094 1.00 33.31 515 HIS A O 1
ATOM 3958 N N . PRO A 1 516 ? -8.811 -0.997 -40.708 1.00 35.66 516 PRO A N 1
ATOM 3959 C CA . PRO A 1 516 ? -9.129 -0.017 -41.732 1.00 35.66 516 PRO A CA 1
ATOM 3960 C C . PRO A 1 516 ? -9.072 -0.699 -43.100 1.00 35.66 516 PRO A C 1
ATOM 3962 O O . PRO A 1 516 ? -8.227 -1.569 -43.331 1.00 35.66 516 PRO A O 1
ATOM 3965 N N . ASN A 1 517 ? -9.954 -0.295 -44.012 1.00 34.19 517 ASN A N 1
ATOM 3966 C CA . ASN A 1 517 ? -9.756 -0.637 -45.413 1.00 34.19 517 ASN A CA 1
ATOM 3967 C C . ASN A 1 517 ? -8.442 -0.024 -45.922 1.00 34.19 517 ASN A C 1
ATOM 3969 O O . ASN A 1 517 ? -7.925 0.955 -45.383 1.00 34.19 517 ASN A O 1
ATOM 3973 N N . TYR A 1 518 ? -7.946 -0.632 -46.993 1.00 41.44 518 TYR A N 1
ATOM 3974 C CA . TYR A 1 518 ? -6.901 -0.115 -47.871 1.00 41.44 518 TYR A CA 1
ATOM 3975 C C . TYR A 1 518 ? -7.194 1.345 -48.312 1.00 41.44 518 TYR A C 1
ATOM 3977 O O . TYR A 1 518 ? -8.336 1.798 -48.229 1.00 41.44 518 TYR A O 1
ATOM 3985 N N . ASP A 1 519 ? -6.168 2.051 -48.801 1.00 35.50 519 ASP A N 1
ATOM 3986 C CA . ASP A 1 519 ? -6.218 3.427 -49.348 1.00 35.50 519 ASP A CA 1
ATOM 3987 C C . ASP A 1 519 ? -6.225 4.641 -48.383 1.00 35.50 519 ASP A C 1
ATOM 3989 O O . ASP A 1 519 ? -6.945 5.615 -48.598 1.00 35.50 519 ASP A O 1
ATOM 3993 N N . SER A 1 520 ? -5.294 4.686 -47.416 1.00 34.12 520 SER A N 1
ATOM 3994 C CA . SER A 1 520 ? -4.528 5.930 -47.155 1.00 34.12 520 SER A CA 1
ATOM 3995 C C . SER A 1 520 ? -3.197 5.677 -46.424 1.00 34.12 520 SER A C 1
ATOM 3997 O O . SER A 1 520 ? -3.182 5.413 -45.221 1.00 34.12 520 SER A O 1
ATOM 3999 N N . TRP A 1 521 ? -2.061 5.798 -47.120 1.00 38.56 521 TRP A N 1
ATOM 4000 C CA . TRP A 1 521 ? -0.726 5.754 -46.502 1.00 38.56 521 TRP A CA 1
ATOM 4001 C C . TRP A 1 521 ? -0.349 7.122 -45.906 1.00 38.56 521 TRP A C 1
ATOM 4003 O O . TRP A 1 521 ? 0.028 8.018 -46.656 1.00 38.56 521 TRP A O 1
ATOM 4013 N N . ASN A 1 522 ? -0.480 7.275 -44.579 1.00 35.41 522 ASN A N 1
ATOM 4014 C CA . ASN A 1 522 ? 0.433 8.033 -43.693 1.00 35.41 522 ASN A CA 1
ATOM 4015 C C . ASN A 1 522 ? -0.109 8.112 -42.248 1.00 35.41 522 ASN A C 1
ATOM 4017 O O . ASN A 1 522 ? -0.530 9.167 -41.774 1.00 35.41 522 ASN A O 1
ATOM 4021 N N . SER A 1 523 ? -0.073 6.989 -41.526 1.00 37.09 523 SER A N 1
ATOM 4022 C CA . SER A 1 523 ? -0.136 6.985 -40.057 1.00 37.09 523 SER A CA 1
ATOM 4023 C C . SER A 1 523 ? 0.462 5.691 -39.496 1.00 37.09 523 SER A C 1
ATOM 4025 O O . SER A 1 523 ? -0.201 4.651 -39.470 1.00 37.09 523 SER A O 1
ATOM 4027 N N . GLU A 1 524 ? 1.710 5.749 -39.037 1.00 40.16 524 GLU A N 1
ATOM 4028 C CA . GLU A 1 524 ? 2.376 4.647 -38.334 1.00 40.16 524 GLU A CA 1
ATOM 4029 C C . GLU A 1 524 ? 1.774 4.484 -36.930 1.00 40.16 524 GLU A C 1
ATOM 4031 O O . GLU A 1 524 ? 2.242 5.060 -35.950 1.00 40.16 524 GLU A O 1
ATOM 4036 N N . GLN A 1 525 ? 0.678 3.730 -36.827 1.00 46.56 525 GLN A N 1
ATOM 4037 C CA . GLN A 1 525 ? 0.019 3.461 -35.544 1.00 46.56 525 GLN A CA 1
ATOM 4038 C C . GLN A 1 525 ? -0.379 1.987 -35.392 1.00 46.56 525 GLN A C 1
ATOM 4040 O O . GLN A 1 525 ? -1.452 1.638 -34.901 1.00 46.56 525 GLN A O 1
ATOM 4045 N N . THR A 1 526 ? 0.529 1.100 -35.800 1.00 36.72 526 THR A N 1
ATOM 4046 C CA . THR A 1 526 ? 0.534 -0.305 -35.385 1.00 36.72 526 THR A CA 1
ATOM 4047 C C . THR A 1 526 ? 0.829 -0.398 -33.889 1.00 36.72 526 THR A C 1
ATOM 4049 O O . THR A 1 526 ? 1.982 -0.295 -33.470 1.00 36.72 526 THR A O 1
ATOM 4052 N N . CYS A 1 527 ? -0.205 -0.609 -33.073 1.00 41.97 527 CYS A N 1
ATOM 4053 C CA . CYS A 1 527 ? -0.057 -0.891 -31.644 1.00 41.97 527 CYS A CA 1
ATOM 4054 C C . CYS A 1 527 ? 0.561 -2.285 -31.423 1.00 41.97 527 CYS A C 1
ATOM 4056 O O . CYS A 1 527 ? -0.145 -3.251 -31.143 1.00 41.97 527 CYS A O 1
ATOM 4058 N N . CYS A 1 528 ? 1.887 -2.393 -31.528 1.00 47.44 528 CYS A N 1
ATOM 4059 C CA . CYS A 1 528 ? 2.652 -3.630 -31.319 1.00 47.44 528 CYS A CA 1
ATOM 4060 C C . CYS A 1 528 ? 2.845 -4.000 -29.831 1.00 47.44 528 CYS A C 1
ATOM 4062 O O . CYS A 1 528 ? 3.858 -4.588 -29.469 1.00 47.44 528 CYS A O 1
ATOM 4064 N N . GLY A 1 529 ? 1.910 -3.625 -28.954 1.00 55.50 529 GLY A N 1
ATOM 4065 C CA . GLY A 1 529 ? 1.948 -3.921 -27.515 1.00 55.50 529 GLY A CA 1
ATOM 4066 C C . GLY A 1 529 ? 2.978 -3.141 -26.688 1.00 55.50 529 GLY A C 1
ATOM 4067 O O . GLY A 1 529 ? 2.766 -2.990 -25.500 1.00 55.50 529 GLY A O 1
ATOM 4068 N N . SER A 1 530 ? 4.042 -2.589 -27.278 1.00 67.88 530 SER A N 1
ATOM 4069 C CA . SER A 1 530 ? 5.127 -1.931 -26.522 1.00 67.88 530 SER A CA 1
ATOM 4070 C C . SER A 1 530 ? 4.796 -0.539 -25.963 1.00 67.88 530 SER A C 1
ATOM 4072 O O . SER A 1 530 ? 5.549 -0.014 -25.148 1.00 67.88 530 SER A O 1
ATOM 4074 N N . ALA A 1 531 ? 3.719 0.102 -26.431 1.00 80.25 531 ALA A N 1
ATOM 4075 C CA . ALA A 1 531 ? 3.288 1.425 -25.973 1.00 80.25 531 ALA A CA 1
ATOM 4076 C C . ALA A 1 531 ? 1.809 1.702 -26.295 1.00 80.25 531 ALA A C 1
ATOM 4078 O O . ALA A 1 531 ? 1.321 1.291 -27.353 1.00 80.25 531 ALA A O 1
ATOM 4079 N N . ILE A 1 532 ? 1.122 2.474 -25.444 1.00 77.75 532 ILE A N 1
ATOM 4080 C CA . ILE A 1 532 ? -0.191 3.062 -25.742 1.00 77.75 532 ILE A CA 1
ATOM 4081 C C . ILE A 1 532 ? -0.016 4.489 -26.295 1.00 77.75 532 ILE A C 1
ATOM 4083 O O . ILE A 1 532 ? 0.392 5.398 -25.564 1.00 77.75 532 ILE A O 1
ATOM 4087 N N . PRO A 1 533 ? -0.366 4.738 -27.574 1.00 76.12 533 PRO A N 1
ATOM 4088 C CA . PRO A 1 533 ? -0.328 6.078 -28.139 1.00 76.12 533 PRO A CA 1
ATOM 4089 C C . PRO A 1 533 ? -1.446 6.951 -27.554 1.00 76.12 533 PRO A C 1
ATOM 4091 O O . PRO A 1 533 ? -2.634 6.627 -27.625 1.00 76.12 533 PRO A O 1
ATOM 4094 N N . HIS A 1 534 ? -1.060 8.106 -27.023 1.00 78.56 534 HIS A N 1
ATOM 4095 C CA . HIS A 1 534 ? -1.955 9.137 -26.508 1.00 78.56 534 HIS A CA 1
ATOM 4096 C C . HIS A 1 534 ? -1.781 10.428 -27.315 1.00 78.56 534 HIS A C 1
ATOM 4098 O O . HIS A 1 534 ? -0.678 10.767 -27.733 1.00 78.56 534 HIS A O 1
ATOM 4104 N N . VAL A 1 535 ? -2.879 11.151 -27.559 1.00 72.50 535 VAL A N 1
ATOM 4105 C CA . VAL A 1 535 ? -2.868 12.341 -28.439 1.00 72.50 535 VAL A CA 1
ATOM 4106 C C . VAL A 1 535 ? -2.835 13.640 -27.634 1.00 72.50 535 VAL A C 1
ATOM 4108 O O . VAL A 1 535 ? -2.322 14.649 -28.104 1.00 72.50 535 VAL A O 1
ATOM 4111 N N . HIS A 1 536 ? -3.385 13.625 -26.418 1.00 81.94 536 HIS A N 1
ATOM 4112 C CA . HIS A 1 536 ? -3.410 14.784 -25.529 1.00 81.94 536 HIS A CA 1
ATOM 4113 C C . HIS A 1 536 ? -3.135 14.345 -24.093 1.00 81.94 536 HIS A C 1
ATOM 4115 O O . HIS A 1 536 ? -3.788 13.432 -23.589 1.00 81.94 536 HIS A O 1
ATOM 4121 N N . THR A 1 537 ? -2.240 15.043 -23.406 1.00 88.62 537 THR A N 1
ATOM 4122 C CA . THR A 1 537 ? -2.056 14.939 -21.956 1.00 88.62 537 THR A CA 1
ATOM 4123 C C . THR A 1 537 ? -2.647 16.171 -21.262 1.00 88.62 537 THR A C 1
ATOM 4125 O O . THR A 1 537 ? -2.718 17.259 -21.837 1.00 88.62 537 THR A O 1
ATOM 4128 N N . ARG A 1 538 ? -3.095 16.018 -20.011 1.00 91.19 538 ARG A N 1
ATOM 4129 C CA . ARG A 1 538 ? -3.296 17.136 -19.067 1.00 91.19 538 ARG A CA 1
ATOM 4130 C C . ARG A 1 538 ? -2.420 16.893 -17.844 1.00 91.19 538 ARG A C 1
ATOM 4132 O O . ARG A 1 538 ? -2.273 15.738 -17.462 1.00 91.19 538 ARG A O 1
ATOM 4139 N N . ARG A 1 539 ? -1.892 17.931 -17.187 1.00 92.31 539 ARG A N 1
ATOM 4140 C CA . ARG A 1 539 ? -1.282 17.737 -15.857 1.00 92.31 539 ARG A CA 1
ATOM 4141 C C . ARG A 1 539 ? -2.306 17.120 -14.906 1.00 92.31 539 ARG A C 1
ATOM 4143 O O . ARG A 1 539 ? -3.480 17.500 -14.938 1.00 92.31 539 ARG A O 1
ATOM 4150 N N . ALA A 1 540 ? -1.866 16.169 -14.093 1.00 91.12 540 ALA A N 1
ATOM 4151 C CA . ALA A 1 540 ? -2.670 15.677 -12.991 1.00 91.12 540 ALA A CA 1
ATOM 4152 C C . ALA A 1 540 ? -2.799 16.776 -11.916 1.00 91.12 540 ALA A C 1
ATOM 4154 O O . ALA A 1 540 ? -1.832 17.504 -11.669 1.00 91.12 540 ALA A O 1
ATOM 4155 N N . PRO A 1 541 ? -3.963 16.920 -11.258 1.00 89.69 541 PRO A N 1
ATOM 4156 C CA . PRO A 1 541 ? -4.044 17.634 -9.988 1.00 89.69 541 PRO A CA 1
ATOM 4157 C C . PRO A 1 541 ? -3.123 16.977 -8.944 1.00 89.69 541 PRO A C 1
ATOM 4159 O O . PRO A 1 541 ? -2.857 15.779 -9.059 1.00 89.69 541 PRO A O 1
ATOM 4162 N N . PRO A 1 542 ? -2.674 17.700 -7.902 1.00 92.12 542 PRO A N 1
ATOM 4163 C CA . PRO A 1 542 ? -1.966 17.086 -6.785 1.00 92.12 542 PRO A CA 1
ATOM 4164 C C . PRO A 1 542 ? -2.766 15.928 -6.177 1.00 92.12 542 PRO A C 1
ATOM 4166 O O . PRO A 1 542 ? -3.936 16.093 -5.831 1.00 92.12 542 PRO A O 1
ATOM 4169 N N . PHE A 1 543 ? -2.125 14.768 -6.032 1.00 90.94 543 PHE A N 1
ATOM 4170 C CA . PHE A 1 543 ? -2.683 13.592 -5.369 1.00 90.94 543 PHE A CA 1
ATOM 4171 C C . PHE A 1 543 ? -1.605 12.860 -4.567 1.00 90.94 543 PHE A C 1
ATOM 4173 O O . PHE A 1 543 ? -0.451 12.782 -4.989 1.00 90.94 543 PHE A O 1
ATOM 4180 N N . LEU A 1 544 ? -2.003 12.305 -3.424 1.00 89.94 544 LEU A N 1
ATOM 4181 C CA . LEU A 1 544 ? -1.242 11.319 -2.659 1.00 89.94 544 LEU A CA 1
ATOM 4182 C C . LEU A 1 544 ? -2.165 10.130 -2.353 1.00 89.94 544 LEU A C 1
ATOM 4184 O O . LEU A 1 544 ? -3.373 10.312 -2.147 1.00 89.94 544 LEU A O 1
ATOM 4188 N N . ARG A 1 545 ? -1.611 8.916 -2.353 1.00 85.81 545 ARG A N 1
ATOM 4189 C CA . ARG A 1 545 ? -2.284 7.674 -1.951 1.00 85.81 545 ARG A CA 1
ATOM 4190 C C . ARG A 1 545 ? -1.309 6.716 -1.275 1.00 85.81 545 ARG A C 1
ATOM 4192 O O . ARG A 1 545 ? -0.175 6.573 -1.723 1.00 85.81 545 ARG A O 1
ATOM 4199 N N . HIS A 1 546 ? -1.808 6.012 -0.264 1.00 85.31 546 HIS A N 1
ATOM 4200 C CA . HIS A 1 546 ? -1.149 4.868 0.355 1.00 85.31 546 HIS A CA 1
ATOM 4201 C C . HIS A 1 546 ? -2.015 3.622 0.146 1.00 85.31 546 HIS A C 1
ATOM 4203 O O . HIS A 1 546 ? -3.199 3.637 0.490 1.00 85.31 546 HIS A O 1
ATOM 4209 N N . GLU A 1 547 ? -1.448 2.548 -0.402 1.00 82.81 547 GLU A N 1
ATOM 4210 C CA . GLU A 1 547 ? -2.151 1.269 -0.560 1.00 82.81 547 GLU A CA 1
ATOM 4211 C C . GLU A 1 547 ? -1.322 0.106 -0.009 1.00 82.81 547 GLU A C 1
ATOM 4213 O O . GLU A 1 547 ? -0.133 -0.027 -0.292 1.00 82.81 547 GLU A O 1
ATOM 4218 N N . THR A 1 548 ? -1.972 -0.771 0.755 1.00 82.69 548 THR A N 1
ATOM 4219 C CA . THR A 1 548 ? -1.353 -1.947 1.382 1.00 82.69 548 THR A CA 1
ATOM 4220 C C . THR A 1 548 ? -1.886 -3.205 0.719 1.00 82.69 548 THR A C 1
ATOM 4222 O O . THR A 1 548 ? -3.090 -3.454 0.747 1.00 82.69 548 THR A O 1
ATOM 4225 N N . TRP A 1 549 ? -0.995 -4.011 0.140 1.00 84.25 549 TRP A N 1
ATOM 4226 C CA . TRP A 1 549 ? -1.381 -5.265 -0.508 1.00 84.25 549 TRP A CA 1
ATOM 4227 C C . TRP A 1 549 ? -1.588 -6.393 0.507 1.00 84.25 549 TRP A C 1
ATOM 4229 O O . TRP A 1 549 ? -2.558 -7.139 0.406 1.00 84.25 549 TRP A O 1
ATOM 4239 N N . GLY A 1 550 ? -0.695 -6.502 1.494 1.00 80.50 550 GLY A N 1
ATOM 4240 C CA . GLY A 1 550 ? -0.688 -7.592 2.469 1.00 80.50 550 GLY A CA 1
ATOM 4241 C C . GLY A 1 550 ? 0.712 -8.167 2.669 1.00 80.50 550 GLY A C 1
ATOM 4242 O O . GLY A 1 550 ? 1.714 -7.483 2.447 1.00 80.50 550 GLY A O 1
ATOM 4243 N N . VAL A 1 551 ? 0.785 -9.422 3.108 1.00 81.75 551 VAL A N 1
ATOM 4244 C CA . VAL A 1 551 ? 2.039 -10.067 3.521 1.00 81.75 551 VAL A CA 1
ATOM 4245 C C . VAL A 1 551 ? 2.510 -11.111 2.512 1.00 81.75 551 VAL A C 1
ATOM 4247 O O . VAL A 1 551 ? 1.795 -12.063 2.210 1.00 81.75 551 VAL A O 1
ATOM 4250 N N . LEU A 1 552 ? 3.742 -10.948 2.031 1.00 83.94 552 LEU A N 1
ATOM 4251 C CA . LEU A 1 552 ? 4.489 -11.945 1.265 1.00 83.94 552 LEU A CA 1
ATOM 4252 C C . LEU A 1 552 ? 5.236 -12.872 2.231 1.00 83.94 552 LEU A C 1
ATOM 4254 O O . LEU A 1 552 ? 5.895 -12.395 3.157 1.00 83.94 552 LEU A O 1
ATOM 4258 N N . GLU A 1 553 ? 5.184 -14.183 2.006 1.00 81.56 553 GLU A N 1
ATOM 4259 C CA . GLU A 1 553 ? 5.996 -15.162 2.737 1.00 81.56 553 GLU A CA 1
ATOM 4260 C C . GLU A 1 553 ? 7.165 -15.628 1.864 1.00 81.56 553 GLU A C 1
ATOM 4262 O O . GLU A 1 553 ? 6.958 -16.235 0.818 1.00 81.56 553 GLU A O 1
ATOM 4267 N N . VAL A 1 554 ? 8.398 -15.355 2.286 1.00 84.81 554 VAL A N 1
ATOM 4268 C CA . VAL A 1 554 ? 9.622 -15.769 1.587 1.00 84.81 554 VAL A CA 1
ATOM 4269 C C . VAL A 1 554 ? 10.150 -17.033 2.252 1.00 84.81 554 VAL A C 1
ATOM 4271 O O . VAL A 1 554 ? 10.545 -16.986 3.417 1.00 84.81 554 VAL A O 1
ATOM 4274 N N . VAL A 1 555 ? 10.157 -18.159 1.535 1.00 81.00 555 VAL A N 1
ATOM 4275 C CA . VAL A 1 555 ? 10.453 -19.485 2.126 1.00 81.00 555 VAL A CA 1
ATOM 4276 C C . VAL A 1 555 ? 11.884 -19.972 1.920 1.00 81.00 555 VAL A C 1
ATOM 4278 O O . VAL A 1 555 ? 12.380 -20.758 2.725 1.00 81.00 555 VAL A O 1
ATOM 4281 N N . ALA A 1 556 ? 12.563 -19.510 0.871 1.00 73.06 556 ALA A N 1
ATOM 4282 C CA . ALA A 1 556 ? 13.919 -19.934 0.535 1.00 73.06 556 ALA A CA 1
ATOM 4283 C C . ALA A 1 556 ? 14.946 -18.836 0.866 1.00 73.06 556 ALA A C 1
ATOM 4285 O O . ALA A 1 556 ? 14.670 -17.658 0.623 1.00 73.06 556 ALA A O 1
ATOM 4286 N N . PRO A 1 557 ? 16.120 -19.179 1.431 1.00 71.31 557 PRO A N 1
ATOM 4287 C CA . PRO A 1 557 ? 17.229 -18.237 1.521 1.00 71.31 557 PRO A CA 1
ATOM 4288 C C . PRO A 1 557 ? 17.782 -17.933 0.119 1.00 71.31 557 PRO A C 1
ATOM 4290 O O . PRO A 1 557 ? 17.593 -18.743 -0.794 1.00 71.31 557 PRO A O 1
ATOM 4293 N N . PRO A 1 558 ? 18.500 -16.810 -0.063 1.00 70.88 558 PRO A N 1
ATOM 4294 C CA . PRO A 1 558 ? 19.296 -16.615 -1.271 1.00 70.88 558 PRO A CA 1
ATOM 4295 C C . PRO A 1 558 ? 20.302 -17.773 -1.433 1.00 70.88 558 PRO A C 1
ATOM 4297 O O . PRO A 1 558 ? 20.837 -18.260 -0.428 1.00 70.88 558 PRO A O 1
ATOM 4300 N N . PRO A 1 559 ? 20.567 -18.238 -2.665 1.00 78.88 559 PRO A N 1
ATOM 4301 C CA . PRO A 1 559 ? 21.552 -19.281 -2.914 1.00 78.88 559 PRO A CA 1
ATOM 4302 C C . PRO A 1 559 ? 22.974 -18.807 -2.581 1.00 78.88 559 PRO A C 1
ATOM 4304 O O . PRO A 1 559 ? 23.280 -17.618 -2.578 1.00 78.88 559 PRO A O 1
ATOM 4307 N N . SER A 1 560 ? 23.874 -19.758 -2.310 1.00 80.31 560 SER A N 1
ATOM 4308 C CA . SER A 1 560 ? 25.274 -19.478 -1.938 1.00 80.31 560 SER A CA 1
ATOM 4309 C C . SER A 1 560 ? 26.146 -18.959 -3.089 1.00 80.31 560 SER A C 1
ATOM 4311 O O . SER A 1 560 ? 27.285 -18.558 -2.865 1.00 80.31 560 SER A O 1
ATOM 4313 N N . ARG A 1 561 ? 25.627 -19.004 -4.317 1.00 86.00 561 ARG A N 1
ATOM 4314 C CA . ARG A 1 561 ? 26.132 -18.323 -5.508 1.00 86.00 561 ARG A CA 1
ATOM 4315 C C . ARG A 1 561 ? 24.918 -17.679 -6.161 1.00 86.00 561 ARG A C 1
ATOM 4317 O O . ARG A 1 561 ? 23.888 -18.343 -6.263 1.00 86.00 561 ARG A O 1
ATOM 4324 N N . ASP A 1 562 ? 25.058 -16.439 -6.607 1.00 89.25 562 ASP A N 1
ATOM 4325 C CA . ASP A 1 562 ? 24.044 -15.808 -7.442 1.00 89.25 562 ASP A CA 1
ATOM 4326 C C . ASP A 1 562 ? 23.787 -16.611 -8.739 1.00 89.25 562 ASP A C 1
ATOM 4328 O O . ASP A 1 562 ? 24.677 -17.258 -9.301 1.00 89.25 562 ASP A O 1
ATOM 4332 N N . ASN A 1 563 ? 22.522 -16.599 -9.147 1.00 90.69 563 ASN A N 1
ATOM 4333 C CA . ASN A 1 563 ? 21.918 -17.341 -10.245 1.00 90.69 563 ASN A CA 1
ATOM 4334 C C . ASN A 1 563 ? 20.836 -16.519 -10.977 1.00 90.69 563 ASN A C 1
ATOM 4336 O O . ASN A 1 563 ? 20.089 -17.100 -11.772 1.00 90.69 563 ASN A O 1
ATOM 4340 N N . VAL A 1 564 ? 20.685 -15.224 -10.670 1.00 91.81 564 VAL A N 1
ATOM 4341 C CA . VAL A 1 564 ? 19.595 -14.370 -11.156 1.00 91.81 564 VAL A CA 1
ATOM 4342 C C . VAL A 1 564 ? 20.134 -13.446 -12.253 1.00 91.81 564 VAL A C 1
ATOM 4344 O O . VAL A 1 564 ? 20.727 -12.421 -11.941 1.00 91.81 564 VAL A O 1
ATOM 4347 N N . PRO A 1 565 ? 19.947 -13.778 -13.544 1.00 94.06 565 PRO A N 1
ATOM 4348 C CA . PRO A 1 565 ? 20.589 -13.040 -14.624 1.00 94.06 565 PRO A CA 1
ATOM 4349 C C . PRO A 1 565 ? 19.966 -11.648 -14.847 1.00 94.06 565 PRO A C 1
ATOM 4351 O O . PRO A 1 565 ? 18.785 -11.440 -14.543 1.00 94.06 565 PRO A O 1
ATOM 4354 N N . PRO A 1 566 ? 20.697 -10.735 -15.514 1.00 95.62 566 PRO A N 1
ATOM 4355 C CA . PRO A 1 566 ? 20.157 -9.469 -15.998 1.00 95.62 566 PRO A CA 1
ATOM 4356 C C . PRO A 1 566 ? 18.930 -9.630 -16.908 1.00 95.62 566 PRO A C 1
ATOM 4358 O O . PRO A 1 566 ? 18.849 -10.554 -17.726 1.00 95.62 566 PRO A O 1
ATOM 4361 N N . SER A 1 567 ? 18.000 -8.674 -16.832 1.00 94.50 567 SER A N 1
ATOM 4362 C CA . SER A 1 567 ? 16.835 -8.584 -17.722 1.00 94.50 567 SER A CA 1
ATOM 4363 C C . SER A 1 567 ? 17.234 -8.480 -19.198 1.00 94.50 567 SER A C 1
ATOM 4365 O O . SER A 1 567 ? 18.313 -7.997 -19.559 1.00 94.50 567 SER A O 1
ATOM 4367 N N . ARG A 1 568 ? 16.328 -8.912 -20.082 1.00 94.12 568 ARG A N 1
ATOM 4368 C CA . ARG A 1 568 ? 16.529 -8.825 -21.532 1.00 94.12 568 ARG A CA 1
ATOM 4369 C C . ARG A 1 568 ? 16.478 -7.371 -21.993 1.00 94.12 568 ARG A C 1
ATOM 4371 O O . ARG A 1 568 ? 15.564 -6.633 -21.644 1.00 94.12 568 ARG A O 1
ATOM 4378 N N . ILE A 1 569 ? 17.409 -6.995 -22.865 1.00 94.44 569 ILE A N 1
ATOM 4379 C CA . ILE A 1 569 ? 17.400 -5.689 -23.530 1.00 94.44 569 ILE A CA 1
ATOM 4380 C C . ILE A 1 569 ? 16.414 -5.764 -24.705 1.00 94.44 569 ILE A C 1
ATOM 4382 O O . ILE A 1 569 ? 16.714 -6.389 -25.722 1.00 94.44 569 ILE A O 1
ATOM 4386 N N . LEU A 1 570 ? 15.214 -5.200 -24.544 1.00 91.62 570 LEU A N 1
ATOM 4387 C CA . LEU A 1 570 ? 14.110 -5.312 -25.515 1.00 91.62 570 LEU A CA 1
ATOM 4388 C C . LEU A 1 570 ? 13.813 -4.007 -26.277 1.00 91.62 570 LEU A C 1
ATOM 4390 O O . LEU A 1 570 ? 12.991 -4.014 -27.195 1.00 91.62 570 LEU A O 1
ATOM 4394 N N . ASP A 1 571 ? 14.499 -2.911 -25.942 1.00 91.06 571 ASP A N 1
ATOM 4395 C CA . ASP A 1 571 ? 14.357 -1.590 -26.564 1.00 91.06 571 ASP A CA 1
ATOM 4396 C C . ASP A 1 571 ? 15.546 -1.177 -27.460 1.00 91.06 571 ASP A C 1
ATOM 4398 O O . ASP A 1 571 ? 15.583 -0.033 -27.927 1.00 91.06 571 ASP A O 1
ATOM 4402 N N . LEU A 1 572 ? 16.483 -2.100 -27.736 1.00 93.81 572 LEU A N 1
ATOM 4403 C CA . LEU A 1 572 ? 17.700 -1.859 -28.518 1.00 93.81 572 LEU A CA 1
ATOM 4404 C C . LEU A 1 572 ? 17.373 -1.298 -29.904 1.00 93.81 572 LEU A C 1
ATOM 4406 O O . LEU A 1 572 ? 16.650 -1.920 -30.689 1.00 93.81 572 LEU A O 1
ATOM 4410 N N . LYS A 1 573 ? 17.965 -0.152 -30.232 1.00 93.12 573 LYS A N 1
ATOM 4411 C CA . LYS A 1 573 ? 17.894 0.493 -31.548 1.00 93.12 573 LYS A CA 1
ATOM 4412 C C . LYS A 1 573 ? 19.296 0.799 -32.051 1.00 93.12 573 LYS A C 1
ATOM 4414 O O . LYS A 1 573 ? 20.232 0.967 -31.268 1.00 93.12 573 LYS A O 1
ATOM 4419 N N . VAL A 1 574 ? 19.412 0.860 -33.372 1.00 93.19 574 VAL A N 1
ATOM 4420 C CA . VAL A 1 574 ? 20.652 1.149 -34.087 1.00 93.19 574 VAL A CA 1
ATOM 4421 C C . VAL A 1 574 ? 20.349 2.207 -35.130 1.00 93.19 574 VAL A C 1
ATOM 4423 O O . VAL A 1 574 ? 19.466 2.012 -35.962 1.00 93.19 574 VAL A O 1
ATOM 4426 N N . ASP A 1 575 ? 21.080 3.311 -35.073 1.00 92.44 575 ASP A N 1
ATOM 4427 C CA . ASP A 1 575 ? 21.007 4.406 -36.031 1.00 92.44 575 ASP A CA 1
ATOM 4428 C C . ASP A 1 575 ? 22.355 4.483 -36.758 1.00 92.44 575 ASP A C 1
ATOM 4430 O O . ASP A 1 575 ? 23.406 4.616 -36.127 1.00 92.44 575 ASP A O 1
ATOM 4434 N N . VAL A 1 576 ? 22.339 4.345 -38.083 1.00 89.19 576 VAL A N 1
ATOM 4435 C CA . VAL A 1 576 ? 23.549 4.361 -38.920 1.00 89.19 576 VAL A CA 1
ATOM 4436 C C . VAL A 1 576 ? 23.861 5.799 -39.328 1.00 89.19 576 VAL A C 1
ATOM 4438 O O . VAL A 1 576 ? 22.960 6.543 -39.712 1.00 89.19 576 VAL A O 1
ATOM 4441 N N . ASN A 1 577 ? 25.132 6.199 -39.258 1.00 85.56 577 ASN A N 1
ATOM 4442 C CA . ASN A 1 577 ? 25.600 7.469 -39.802 1.00 85.56 577 ASN A CA 1
ATOM 4443 C C . ASN A 1 577 ? 26.462 7.230 -41.048 1.00 85.56 577 ASN A C 1
ATOM 4445 O O . ASN A 1 577 ? 27.686 7.097 -40.965 1.00 85.56 577 ASN A O 1
ATOM 4449 N N . ASP A 1 578 ? 25.803 7.242 -42.207 1.00 78.44 578 ASP A N 1
ATOM 4450 C CA . ASP A 1 578 ? 26.392 7.010 -43.534 1.00 78.44 578 ASP A CA 1
ATOM 4451 C C . ASP A 1 578 ? 27.567 7.945 -43.878 1.00 78.44 578 ASP A C 1
ATOM 4453 O O . ASP A 1 578 ? 28.363 7.642 -44.762 1.00 78.44 578 ASP A O 1
ATOM 4457 N N . THR A 1 579 ? 27.703 9.095 -43.204 1.00 75.19 579 THR A N 1
ATOM 4458 C CA . THR A 1 579 ? 28.774 10.062 -43.506 1.00 75.19 579 THR A CA 1
ATOM 4459 C C . THR A 1 579 ? 30.121 9.683 -42.885 1.00 75.19 579 THR A C 1
ATOM 4461 O O . THR A 1 579 ? 31.162 9.895 -43.504 1.00 75.19 579 THR A O 1
ATOM 4464 N N . VAL A 1 580 ? 30.111 9.085 -41.688 1.00 78.19 580 VAL A N 1
ATOM 4465 C CA . VAL A 1 580 ? 31.316 8.668 -40.937 1.00 78.19 580 VAL A CA 1
ATOM 4466 C C . VAL A 1 580 ? 31.449 7.149 -40.802 1.00 78.19 580 VAL A C 1
ATOM 4468 O O . VAL A 1 580 ? 32.469 6.678 -40.311 1.00 78.19 580 VAL A O 1
ATOM 4471 N N . HIS A 1 581 ? 30.466 6.390 -41.302 1.00 77.88 581 HIS A N 1
ATOM 4472 C CA . HIS A 1 581 ? 30.427 4.920 -41.304 1.00 77.88 581 HIS A CA 1
ATOM 4473 C C . HIS A 1 581 ? 30.415 4.317 -39.884 1.00 77.88 581 HIS A C 1
ATOM 4475 O O . HIS A 1 581 ? 30.929 3.229 -39.617 1.00 77.88 581 HIS A O 1
ATOM 4481 N N . GLU A 1 582 ? 29.777 5.042 -38.965 1.00 87.31 582 GLU A N 1
ATOM 4482 C CA . GLU A 1 582 ? 29.584 4.644 -37.573 1.00 87.31 582 GLU A CA 1
ATOM 4483 C C . GLU A 1 582 ? 28.141 4.216 -37.315 1.00 87.31 582 GLU A C 1
ATOM 4485 O O . GLU A 1 582 ? 27.198 4.731 -37.922 1.00 87.31 582 GLU A O 1
ATOM 4490 N N . ILE A 1 583 ? 27.966 3.301 -36.365 1.00 91.25 583 ILE A N 1
ATOM 4491 C CA . ILE A 1 583 ? 26.659 2.861 -35.883 1.00 91.25 583 ILE A CA 1
ATOM 4492 C C . ILE A 1 583 ? 26.472 3.329 -34.442 1.00 91.25 583 ILE A C 1
ATOM 4494 O O . ILE A 1 583 ? 27.279 3.028 -33.562 1.00 91.25 583 ILE A O 1
ATOM 4498 N N . SER A 1 584 ? 25.406 4.085 -34.196 1.00 92.62 584 SER A N 1
ATOM 4499 C CA . SER A 1 584 ? 25.005 4.499 -32.854 1.00 92.62 584 SER A CA 1
ATOM 4500 C C . SER A 1 584 ? 24.002 3.495 -32.302 1.00 92.62 584 SER A C 1
ATOM 4502 O O . SER A 1 584 ? 22.889 3.362 -32.806 1.00 92.62 584 SER A O 1
ATOM 4504 N N . LEU A 1 585 ? 24.416 2.761 -31.274 1.00 94.94 585 LEU A N 1
ATOM 4505 C CA . LEU A 1 585 ? 23.600 1.804 -30.538 1.00 94.94 585 LEU A CA 1
ATOM 4506 C C . LEU A 1 585 ? 22.956 2.515 -29.337 1.00 94.94 585 LEU A C 1
ATOM 4508 O O . LEU A 1 585 ? 23.655 3.215 -28.602 1.00 94.94 585 LEU A O 1
ATOM 4512 N N . ARG A 1 586 ? 21.660 2.301 -29.087 1.00 94.69 586 ARG A N 1
ATOM 4513 C CA . ARG A 1 586 ? 20.957 2.822 -27.897 1.00 94.69 586 ARG A CA 1
ATOM 4514 C C . ARG A 1 586 ? 19.980 1.810 -27.304 1.00 94.69 586 ARG A C 1
ATOM 4516 O O . ARG A 1 586 ? 19.297 1.118 -28.055 1.00 94.69 586 ARG A O 1
ATOM 4523 N N . TRP A 1 587 ? 19.920 1.728 -25.979 1.00 94.81 587 TRP A N 1
ATOM 4524 C CA . TRP A 1 587 ? 19.057 0.809 -25.222 1.00 94.81 587 TRP A CA 1
ATOM 4525 C C . TRP A 1 587 ? 18.918 1.258 -23.760 1.00 94.81 587 TRP A C 1
ATOM 4527 O O . TRP A 1 587 ? 19.666 2.123 -23.309 1.00 94.81 587 TRP A O 1
ATOM 4537 N N . THR A 1 588 ? 18.009 0.666 -22.989 1.00 94.44 588 THR A N 1
ATOM 4538 C CA . THR A 1 588 ? 17.912 0.894 -21.540 1.00 94.44 588 THR A CA 1
ATOM 4539 C C . THR A 1 588 ? 18.738 -0.142 -20.778 1.00 94.44 588 THR A C 1
ATOM 4541 O O . THR A 1 588 ? 18.637 -1.342 -21.033 1.00 94.44 588 THR A O 1
ATOM 4544 N N . ALA A 1 589 ? 19.579 0.305 -19.842 1.00 95.25 589 ALA A N 1
ATOM 4545 C CA . ALA A 1 589 ? 20.436 -0.578 -19.059 1.00 95.25 589 ALA A CA 1
ATOM 4546 C C . ALA A 1 589 ? 19.603 -1.537 -18.174 1.00 95.25 589 ALA A C 1
ATOM 4548 O O . ALA A 1 589 ? 18.725 -1.066 -17.442 1.00 95.25 589 ALA A O 1
ATOM 4549 N N . PRO A 1 590 ? 19.869 -2.858 -18.203 1.00 94.75 590 PRO A N 1
ATOM 4550 C CA . PRO A 1 590 ? 19.303 -3.817 -17.259 1.00 94.75 590 PRO A CA 1
ATOM 4551 C C . PRO A 1 590 ? 20.065 -3.795 -15.921 1.00 94.75 590 PRO A C 1
ATOM 4553 O O . PRO A 1 590 ? 21.064 -3.090 -15.759 1.00 94.75 590 PRO A O 1
ATOM 4556 N N . GLY A 1 591 ? 19.580 -4.574 -14.957 1.00 94.06 591 GLY A N 1
ATOM 4557 C CA . GLY A 1 591 ? 20.217 -4.760 -13.658 1.00 94.06 591 GLY A CA 1
ATOM 4558 C C . GLY A 1 591 ? 21.348 -5.782 -13.653 1.00 94.06 591 GLY A C 1
ATOM 4559 O O . GLY A 1 591 ? 21.850 -6.198 -14.692 1.00 94.06 591 GLY A O 1
ATOM 4560 N N . ASP A 1 592 ? 21.741 -6.127 -12.435 1.00 93.19 592 ASP A N 1
ATOM 4561 C CA . ASP A 1 592 ? 22.512 -7.304 -12.051 1.00 93.19 592 ASP A CA 1
ATOM 4562 C C . ASP A 1 592 ? 21.475 -8.444 -11.894 1.00 93.19 592 ASP A C 1
ATOM 4564 O O . ASP A 1 592 ? 21.134 -9.088 -12.884 1.00 93.19 592 ASP A O 1
ATOM 4568 N N . ASP A 1 593 ? 20.796 -8.538 -10.741 1.00 92.31 593 ASP A N 1
ATOM 4569 C CA . ASP A 1 593 ? 19.564 -9.319 -10.548 1.00 92.31 593 ASP A CA 1
ATOM 4570 C C . ASP A 1 593 ? 18.380 -8.706 -11.354 1.00 92.31 593 ASP A C 1
ATOM 4572 O O . ASP A 1 593 ? 17.726 -7.758 -10.899 1.00 92.31 593 ASP A O 1
ATOM 4576 N N . TRP A 1 594 ? 18.038 -9.244 -12.532 1.00 93.62 594 TRP A N 1
ATOM 4577 C CA . TRP A 1 594 ? 16.954 -8.749 -13.408 1.00 93.62 594 TRP A CA 1
ATOM 4578 C C . TRP A 1 594 ? 17.074 -7.252 -13.789 1.00 93.62 594 TRP A C 1
ATOM 4580 O O . TRP A 1 594 ? 17.875 -6.865 -14.642 1.00 93.62 594 TRP A O 1
ATOM 4590 N N . ASP A 1 595 ? 16.242 -6.401 -13.183 1.00 93.38 595 ASP A N 1
ATOM 4591 C CA . ASP A 1 595 ? 16.180 -4.945 -13.336 1.00 93.38 595 ASP A CA 1
ATOM 4592 C C . ASP A 1 595 ? 16.749 -4.206 -12.102 1.00 93.38 595 ASP A C 1
ATOM 4594 O O . ASP A 1 595 ? 16.650 -2.985 -12.016 1.00 93.38 595 ASP A O 1
ATOM 4598 N N . ASN A 1 596 ? 17.324 -4.920 -11.125 1.00 92.19 596 ASN A N 1
ATOM 4599 C CA . ASN A 1 596 ? 17.890 -4.359 -9.895 1.00 92.19 596 ASN A CA 1
ATOM 4600 C C . ASN A 1 596 ? 19.413 -4.212 -9.994 1.00 92.19 596 ASN A C 1
ATOM 4602 O O . ASN A 1 596 ? 20.097 -5.109 -10.463 1.00 92.19 596 ASN A O 1
ATOM 4606 N N . GLY A 1 597 ? 19.978 -3.113 -9.492 1.00 92.50 597 GLY A N 1
ATOM 4607 C CA . GLY A 1 597 ? 21.434 -2.926 -9.462 1.00 92.50 597 GLY A CA 1
ATOM 4608 C C . GLY A 1 597 ? 22.021 -2.486 -10.809 1.00 92.50 597 GLY A C 1
ATOM 4609 O O . GLY A 1 597 ? 21.542 -1.521 -11.409 1.00 92.50 597 GLY A O 1
ATOM 4610 N N . ARG A 1 598 ? 23.113 -3.131 -11.234 1.00 95.62 598 ARG A N 1
ATOM 4611 C CA . ARG A 1 598 ? 23.907 -2.782 -12.424 1.00 95.62 598 ARG A CA 1
ATOM 4612 C C . ARG A 1 598 ? 24.766 -3.977 -12.846 1.00 95.62 598 ARG A C 1
ATOM 4614 O O . ARG A 1 598 ? 25.687 -4.311 -12.106 1.00 95.62 598 ARG A O 1
ATOM 4621 N N . ALA A 1 599 ? 24.537 -4.512 -14.045 1.00 96.31 599 ALA A N 1
ATOM 4622 C CA . ALA A 1 599 ? 25.359 -5.571 -14.635 1.00 96.31 599 ALA A CA 1
ATOM 4623 C C . ALA A 1 599 ? 26.867 -5.250 -14.642 1.00 96.31 599 ALA A C 1
ATOM 4625 O O . ALA A 1 599 ? 27.278 -4.089 -14.720 1.00 96.31 599 ALA A O 1
ATOM 4626 N N . HIS A 1 600 ? 27.703 -6.288 -14.668 1.00 97.44 600 HIS A N 1
ATOM 4627 C CA . HIS A 1 600 ? 29.156 -6.147 -14.758 1.00 97.44 600 HIS A CA 1
ATOM 4628 C C . HIS A 1 600 ? 29.613 -5.670 -16.146 1.00 97.44 600 HIS A C 1
ATOM 4630 O O . HIS A 1 600 ? 30.437 -4.762 -16.254 1.00 97.44 600 HIS A O 1
ATOM 4636 N N . HIS A 1 601 ? 29.086 -6.266 -17.223 1.00 97.12 601 HIS A N 1
ATOM 4637 C CA . HIS A 1 601 ? 29.431 -5.880 -18.598 1.00 97.12 601 HIS A CA 1
ATOM 4638 C C . HIS A 1 601 ? 28.351 -6.250 -19.626 1.00 97.12 601 HIS A C 1
ATOM 4640 O O . HIS A 1 601 ? 27.401 -6.973 -19.325 1.00 97.12 601 HIS A O 1
ATOM 4646 N N . TYR A 1 602 ? 28.515 -5.757 -20.857 1.00 97.19 602 TYR A N 1
ATOM 4647 C CA . TYR A 1 602 ? 27.724 -6.174 -22.014 1.00 97.19 602 TYR A CA 1
ATOM 4648 C C . TYR A 1 602 ? 28.523 -7.100 -22.933 1.00 97.19 602 TYR A C 1
ATOM 4650 O O . TYR A 1 602 ? 29.723 -6.916 -23.136 1.00 97.19 602 TYR A O 1
ATOM 4658 N N . GLU A 1 603 ? 27.821 -8.029 -23.575 1.00 97.06 603 GLU A N 1
ATOM 4659 C CA . GLU A 1 603 ? 28.276 -8.702 -24.788 1.00 97.06 603 GLU A CA 1
ATOM 4660 C C . GLU A 1 603 ? 27.353 -8.316 -25.948 1.00 97.06 603 GLU A C 1
ATOM 4662 O O . GLU A 1 603 ? 26.135 -8.227 -25.777 1.00 97.06 603 GLU A O 1
ATOM 4667 N N . ALA A 1 604 ? 27.902 -8.157 -27.152 1.00 95.81 604 ALA A N 1
ATOM 4668 C CA . ALA A 1 604 ? 27.109 -7.953 -28.359 1.00 95.81 604 ALA A CA 1
ATOM 4669 C C . ALA A 1 604 ? 27.642 -8.788 -29.524 1.00 95.81 604 ALA A C 1
ATOM 4671 O O . ALA A 1 604 ? 28.848 -9.022 -29.639 1.00 95.81 604 ALA A O 1
ATOM 4672 N N . VAL A 1 605 ? 26.724 -9.230 -30.377 1.00 95.44 605 VAL A N 1
ATOM 4673 C CA . VAL A 1 605 ? 26.967 -10.122 -31.515 1.00 95.44 605 VAL A CA 1
ATOM 4674 C C . VAL A 1 605 ? 26.314 -9.545 -32.764 1.00 95.44 605 VAL A C 1
ATOM 4676 O O . VAL A 1 605 ? 25.189 -9.046 -32.698 1.00 95.44 605 VAL A O 1
ATOM 4679 N N . VAL A 1 606 ? 27.003 -9.655 -33.902 1.00 95.06 606 VAL A N 1
ATOM 4680 C CA . VAL A 1 606 ? 26.490 -9.296 -35.228 1.00 95.06 606 VAL A CA 1
ATOM 4681 C C . VAL A 1 606 ? 26.595 -10.483 -36.199 1.00 95.06 606 VAL A C 1
ATOM 4683 O O . VAL A 1 606 ? 27.614 -11.170 -36.243 1.00 95.06 606 VAL A O 1
ATOM 4686 N N . ALA A 1 607 ? 25.531 -10.756 -36.957 1.00 95.56 607 ALA A N 1
ATOM 4687 C CA . ALA A 1 607 ? 25.425 -11.917 -37.852 1.00 95.56 607 ALA A CA 1
ATOM 4688 C C . ALA A 1 607 ? 24.641 -11.589 -39.141 1.00 95.56 607 ALA A C 1
ATOM 4690 O O . ALA A 1 607 ? 23.786 -10.698 -39.108 1.00 95.56 607 ALA A O 1
ATOM 4691 N N . PRO A 1 608 ? 24.877 -12.293 -40.266 1.00 93.94 608 PRO A N 1
ATOM 4692 C CA . PRO A 1 608 ? 24.147 -12.062 -41.517 1.00 93.94 608 PRO A CA 1
ATOM 4693 C C . PRO A 1 608 ? 22.697 -12.574 -41.459 1.00 93.94 608 PRO A C 1
ATOM 4695 O O . PRO A 1 608 ? 21.845 -12.111 -42.215 1.00 93.94 608 PRO A O 1
ATOM 4698 N N . TYR A 1 609 ? 22.374 -13.491 -40.537 1.00 93.69 609 TYR A N 1
ATOM 4699 C CA . TYR A 1 609 ? 21.013 -13.989 -40.337 1.00 93.69 609 TYR A CA 1
ATOM 4700 C C . TYR A 1 609 ? 20.509 -13.734 -38.911 1.00 93.69 609 TYR A C 1
ATOM 4702 O O . TYR A 1 609 ? 21.161 -14.070 -37.923 1.00 93.69 609 TYR A O 1
ATOM 4710 N N . TRP A 1 610 ? 19.272 -13.237 -38.779 1.00 93.06 610 TRP A N 1
ATOM 4711 C CA . TRP A 1 610 ? 18.656 -12.956 -37.471 1.00 93.06 610 TRP A CA 1
ATOM 4712 C C . TRP A 1 610 ? 18.608 -14.175 -36.538 1.00 93.06 610 TRP A C 1
ATOM 4714 O O . TRP A 1 610 ? 18.605 -14.022 -35.319 1.00 93.06 610 TRP A O 1
ATOM 4724 N N . ARG A 1 611 ? 18.567 -15.395 -37.092 1.00 95.38 611 ARG A N 1
ATOM 4725 C CA . ARG A 1 611 ? 18.564 -16.643 -36.313 1.00 95.38 611 ARG A CA 1
ATOM 4726 C C . ARG A 1 611 ? 19.890 -16.871 -35.590 1.00 95.38 611 ARG A C 1
ATOM 4728 O O . ARG A 1 611 ? 19.866 -17.302 -34.444 1.00 95.38 611 ARG A O 1
ATOM 4735 N N . GLU A 1 612 ? 21.006 -16.540 -36.231 1.00 95.38 612 GLU A N 1
ATOM 4736 C CA . GLU A 1 612 ? 22.355 -16.638 -35.663 1.00 95.38 612 GLU A CA 1
ATOM 4737 C C . GLU A 1 612 ? 22.561 -15.557 -34.601 1.00 95.38 612 GLU A C 1
ATOM 4739 O O . GLU A 1 612 ? 22.969 -15.872 -33.486 1.00 95.38 612 GLU A O 1
ATOM 4744 N N . ALA A 1 613 ? 22.154 -14.311 -34.883 1.00 93.75 613 ALA A N 1
ATOM 4745 C CA . ALA A 1 613 ? 22.153 -13.230 -33.894 1.00 93.75 613 ALA A CA 1
ATOM 4746 C C . ALA A 1 613 ? 21.317 -13.597 -32.649 1.00 93.75 613 ALA A C 1
ATOM 4748 O O . ALA A 1 613 ? 21.791 -13.471 -31.520 1.00 93.75 613 ALA A O 1
ATOM 4749 N N . ARG A 1 614 ? 20.111 -14.159 -32.842 1.00 93.44 614 ARG A N 1
ATOM 4750 C CA . ARG A 1 614 ? 19.239 -14.628 -31.749 1.00 93.44 614 ARG A CA 1
ATOM 4751 C C . ARG A 1 614 ? 19.813 -15.819 -30.976 1.00 93.44 614 ARG A C 1
ATOM 4753 O O . ARG A 1 614 ? 19.559 -15.936 -29.781 1.00 93.44 614 ARG A O 1
ATOM 4760 N N . ALA A 1 615 ? 20.559 -16.698 -31.643 1.00 94.56 615 ALA A N 1
ATOM 4761 C CA . ALA A 1 615 ? 21.296 -17.789 -31.008 1.00 94.56 615 ALA A CA 1
ATOM 4762 C C . ALA A 1 615 ? 22.608 -17.321 -30.344 1.00 94.56 615 ALA A C 1
ATOM 4764 O O . ALA A 1 615 ? 23.265 -18.120 -29.681 1.00 94.56 615 ALA A O 1
ATOM 4765 N N . PHE A 1 616 ? 22.982 -16.045 -30.513 1.00 95.38 616 PHE A N 1
ATOM 4766 C CA . PHE A 1 616 ? 24.262 -15.464 -30.101 1.00 95.38 616 PHE A CA 1
ATOM 4767 C C . PHE A 1 616 ? 25.486 -16.126 -30.777 1.00 95.38 616 PHE A C 1
ATOM 4769 O O . PHE A 1 616 ? 26.573 -16.202 -30.209 1.00 95.38 616 PHE A O 1
ATOM 4776 N N . GLN A 1 617 ? 25.294 -16.606 -32.013 1.00 93.75 617 GLN A N 1
ATOM 4777 C CA . GLN A 1 617 ? 26.241 -17.371 -32.839 1.00 93.75 617 GLN A CA 1
ATOM 4778 C C . GLN A 1 617 ? 26.766 -16.541 -34.025 1.00 93.75 617 GLN A C 1
ATOM 4780 O O . GLN A 1 617 ? 26.698 -16.963 -35.175 1.00 93.75 617 GLN A O 1
ATOM 4785 N N . GLY A 1 618 ? 27.263 -15.338 -33.746 1.00 92.19 618 GLY A N 1
ATOM 4786 C CA . GLY A 1 618 ? 27.881 -14.456 -34.739 1.00 92.19 618 GLY A CA 1
ATOM 4787 C C . GLY A 1 618 ? 29.133 -13.781 -34.189 1.00 92.19 618 GLY A C 1
ATOM 4788 O O . GLY A 1 618 ? 29.613 -14.119 -33.104 1.00 92.19 618 GLY A O 1
ATOM 4789 N N . ASP A 1 619 ? 29.651 -12.803 -34.922 1.00 93.94 619 ASP A N 1
ATOM 4790 C CA . ASP A 1 619 ? 30.890 -12.126 -34.555 1.00 93.94 619 ASP A CA 1
ATOM 4791 C C . ASP A 1 619 ? 30.682 -11.176 -33.375 1.00 93.94 619 ASP A C 1
ATOM 4793 O O . ASP A 1 619 ? 29.735 -10.386 -33.347 1.00 93.94 619 ASP A O 1
ATOM 4797 N N . ARG A 1 620 ? 31.596 -11.227 -32.403 1.00 94.06 620 ARG A N 1
ATOM 4798 C CA . ARG A 1 620 ? 31.566 -10.359 -31.220 1.00 94.06 620 ARG A CA 1
ATOM 4799 C C . ARG A 1 620 ? 31.945 -8.924 -31.580 1.00 94.06 620 ARG A C 1
ATOM 4801 O O . ARG A 1 620 ? 32.977 -8.693 -32.206 1.00 94.06 620 ARG A O 1
ATOM 4808 N N . LEU A 1 621 ? 31.148 -7.964 -31.117 1.00 91.94 621 LEU A N 1
ATOM 4809 C CA . LEU A 1 621 ? 31.483 -6.542 -31.175 1.00 91.94 621 LEU A CA 1
ATOM 4810 C C . LEU A 1 621 ? 32.289 -6.126 -29.936 1.00 91.94 621 LEU A C 1
ATOM 4812 O O . LEU A 1 621 ? 32.020 -6.567 -28.819 1.00 91.94 621 LEU A O 1
ATOM 4816 N N . THR A 1 622 ? 33.272 -5.253 -30.145 1.00 90.50 622 THR A N 1
ATOM 4817 C CA . THR A 1 622 ? 34.160 -4.693 -29.113 1.00 90.50 622 THR A CA 1
ATOM 4818 C C . THR A 1 622 ? 33.935 -3.189 -28.953 1.00 90.50 622 THR A C 1
ATOM 4820 O O . THR A 1 622 ? 33.316 -2.564 -29.808 1.00 90.50 622 THR A O 1
ATOM 4823 N N . GLY A 1 623 ? 34.458 -2.588 -27.879 1.00 88.62 623 GLY A N 1
ATOM 4824 C CA . GLY A 1 623 ? 34.239 -1.162 -27.585 1.00 88.62 623 GLY A CA 1
ATOM 4825 C C . GLY A 1 623 ? 32.882 -0.866 -26.937 1.00 88.62 623 GLY A C 1
ATOM 4826 O O . GLY A 1 623 ? 32.448 0.282 -26.904 1.00 88.62 623 GLY A O 1
ATOM 4827 N N . LEU A 1 624 ? 32.205 -1.896 -26.416 1.00 93.25 624 LEU A N 1
ATOM 4828 C CA . LEU A 1 624 ? 30.993 -1.716 -25.625 1.00 93.25 624 LEU A CA 1
ATOM 4829 C C . LEU A 1 624 ? 31.308 -0.958 -24.319 1.00 93.25 624 LEU A C 1
ATOM 4831 O O . LEU A 1 624 ? 32.352 -1.200 -23.708 1.00 93.25 624 LEU A O 1
ATOM 4835 N N . PRO A 1 625 ? 30.416 -0.056 -23.886 1.00 94.06 625 PRO A N 1
ATOM 4836 C CA . PRO A 1 625 ? 30.593 0.755 -22.686 1.00 94.06 625 PRO A CA 1
ATOM 4837 C C . PRO A 1 625 ? 30.349 -0.044 -21.398 1.00 94.06 625 PRO A C 1
ATOM 4839 O O . PRO A 1 625 ? 29.672 -1.073 -21.399 1.00 94.06 625 PRO A O 1
ATOM 4842 N N . THR A 1 626 ? 30.845 0.463 -20.269 1.00 94.62 626 THR A N 1
ATOM 4843 C CA . THR A 1 626 ? 30.510 -0.065 -18.936 1.00 94.62 626 THR A CA 1
ATOM 4844 C C . THR A 1 626 ? 29.014 0.137 -18.645 1.00 94.62 626 THR A C 1
ATOM 4846 O O . THR A 1 626 ? 28.522 1.249 -18.857 1.00 94.62 626 THR A O 1
ATOM 4849 N N . PRO A 1 627 ? 28.274 -0.867 -18.135 1.00 96.25 627 PRO A N 1
ATOM 4850 C CA . PRO A 1 627 ? 26.865 -0.704 -17.786 1.00 96.25 627 PRO A CA 1
ATOM 4851 C C . PRO A 1 627 ? 26.602 0.438 -16.795 1.00 96.25 627 PRO A C 1
ATOM 4853 O O . PRO A 1 627 ? 27.390 0.715 -15.889 1.00 96.25 627 PRO A O 1
ATOM 4856 N N . LEU A 1 628 ? 25.452 1.088 -16.968 1.00 95.62 628 LEU A N 1
ATOM 4857 C CA . LEU A 1 628 ? 24.908 2.078 -16.035 1.00 95.62 628 LEU A CA 1
ATOM 4858 C C . LEU A 1 628 ? 23.890 1.396 -15.105 1.00 95.62 628 LEU A C 1
ATOM 4860 O O . LEU A 1 628 ? 23.446 0.293 -15.424 1.00 95.62 628 LEU A O 1
ATOM 4864 N N . PRO A 1 629 ? 23.514 2.013 -13.969 1.00 95.31 629 PRO A N 1
ATOM 4865 C CA . PRO A 1 629 ? 22.435 1.502 -13.125 1.00 95.31 629 PRO A CA 1
ATOM 4866 C C . PRO A 1 629 ? 21.154 1.241 -13.922 1.00 95.31 629 PRO A C 1
ATOM 4868 O O . PRO A 1 629 ? 20.842 1.979 -14.863 1.00 95.31 629 PRO A O 1
ATOM 4871 N N . ALA A 1 630 ? 20.417 0.204 -13.536 1.00 94.31 630 ALA A N 1
ATOM 4872 C CA . ALA A 1 630 ? 19.234 -0.246 -14.256 1.00 94.31 630 ALA A CA 1
ATOM 4873 C C . ALA A 1 630 ? 18.200 0.870 -14.485 1.00 94.31 630 ALA A C 1
ATOM 4875 O O . ALA A 1 630 ? 18.029 1.760 -13.651 1.00 94.31 630 ALA A O 1
ATOM 4876 N N . GLY A 1 631 ? 17.517 0.829 -15.630 1.00 91.62 631 GLY A N 1
ATOM 4877 C CA . GLY A 1 631 ? 16.573 1.869 -16.053 1.00 91.62 631 GLY A CA 1
ATOM 4878 C C . GLY A 1 631 ? 17.233 3.115 -16.665 1.00 91.62 631 GLY A C 1
ATOM 4879 O O . GLY A 1 631 ? 16.538 3.948 -17.244 1.00 91.62 631 GLY A O 1
ATOM 4880 N N . THR A 1 632 ? 18.565 3.248 -16.608 1.00 94.50 632 THR A N 1
ATOM 4881 C CA . THR A 1 632 ? 19.281 4.363 -17.250 1.00 94.50 632 THR A CA 1
ATOM 4882 C C . THR A 1 632 ? 19.401 4.140 -18.759 1.00 94.50 632 THR A C 1
ATOM 4884 O O . THR A 1 632 ? 19.868 3.089 -19.200 1.00 94.50 632 THR A O 1
ATOM 4887 N N . MET A 1 633 ? 19.040 5.142 -19.567 1.00 93.62 633 MET A N 1
ATOM 4888 C CA . MET A 1 633 ? 19.249 5.109 -21.020 1.00 93.62 633 MET A CA 1
ATOM 4889 C C . MET A 1 633 ? 20.747 5.099 -21.345 1.00 93.62 633 MET A C 1
ATOM 4891 O O . MET A 1 633 ? 21.508 5.933 -20.852 1.00 93.62 633 MET A O 1
ATOM 4895 N N . HIS A 1 634 ? 21.155 4.153 -22.181 1.00 92.31 634 HIS A N 1
ATOM 4896 C CA . HIS A 1 634 ? 22.523 3.926 -22.608 1.00 92.31 634 HIS A CA 1
ATOM 4897 C C . HIS A 1 634 ? 22.670 4.197 -24.110 1.00 92.31 634 HIS A C 1
ATOM 4899 O O . HIS A 1 634 ? 21.841 3.760 -24.908 1.00 92.31 634 HIS A O 1
ATOM 4905 N N . ALA A 1 635 ? 23.750 4.875 -24.502 1.00 92.31 635 ALA A N 1
ATOM 4906 C CA . ALA A 1 635 ? 24.116 5.085 -25.900 1.00 92.31 635 ALA A CA 1
ATOM 4907 C C . ALA A 1 635 ? 25.627 4.895 -26.100 1.00 92.31 635 ALA A C 1
ATOM 4909 O O . ALA A 1 635 ? 26.420 5.297 -25.251 1.00 92.31 635 ALA A O 1
ATOM 4910 N N . THR A 1 636 ? 26.027 4.299 -27.223 1.00 92.88 636 THR A N 1
ATOM 4911 C CA . THR A 1 636 ? 27.429 4.215 -27.663 1.00 92.88 636 THR A CA 1
ATOM 4912 C C . THR A 1 636 ? 27.514 4.274 -29.184 1.00 92.88 636 THR A C 1
ATOM 4914 O O . THR A 1 636 ? 26.573 3.880 -29.873 1.00 92.88 636 THR A O 1
ATOM 4917 N N . THR A 1 637 ? 28.647 4.721 -29.712 1.00 92.75 637 THR A N 1
ATOM 4918 C CA . THR A 1 637 ? 28.910 4.797 -31.151 1.00 92.75 637 THR A CA 1
ATOM 4919 C C . THR A 1 637 ? 30.105 3.910 -31.479 1.00 92.75 637 THR A C 1
ATOM 4921 O O . THR A 1 637 ? 31.157 4.023 -30.853 1.00 92.75 637 THR A O 1
ATOM 4924 N N . LEU A 1 638 ? 29.929 2.995 -32.435 1.00 90.19 638 LEU A N 1
ATOM 4925 C CA . LEU A 1 638 ? 30.940 2.026 -32.856 1.00 90.19 638 LEU A CA 1
ATOM 4926 C C . LEU A 1 638 ? 31.268 2.207 -34.342 1.00 90.19 638 LEU A C 1
ATOM 4928 O O . LEU A 1 638 ? 30.376 2.372 -35.172 1.00 90.19 638 LEU A O 1
ATOM 4932 N N . GLN A 1 639 ? 32.547 2.098 -34.685 1.00 85.00 639 GLN A N 1
ATOM 4933 C CA . GLN A 1 639 ? 33.014 1.989 -36.069 1.00 85.00 639 GLN A CA 1
ATOM 4934 C C . GLN A 1 639 ? 32.576 0.642 -36.665 1.00 85.00 639 GLN A C 1
ATOM 4936 O O . GLN A 1 639 ? 32.788 -0.402 -36.040 1.00 85.00 639 GLN A O 1
ATOM 4941 N N . PHE A 1 640 ? 31.976 0.640 -37.862 1.00 84.81 640 PHE A N 1
ATOM 4942 C CA . PHE A 1 640 ? 31.434 -0.577 -38.477 1.00 84.81 640 PHE A CA 1
ATOM 4943 C C . PHE A 1 640 ? 32.000 -0.810 -39.879 1.00 84.81 640 PHE A C 1
ATOM 4945 O O . PHE A 1 640 ? 31.878 0.023 -40.766 1.00 84.81 640 PHE A O 1
ATOM 4952 N N . THR A 1 641 ? 32.623 -1.972 -40.082 1.00 83.00 641 THR A N 1
ATOM 4953 C CA . THR A 1 641 ? 33.460 -2.269 -41.259 1.00 83.00 641 THR A CA 1
ATOM 4954 C C . THR A 1 641 ? 32.809 -3.208 -42.280 1.00 83.00 641 THR A C 1
ATOM 4956 O O . THR A 1 641 ? 33.489 -3.712 -43.176 1.00 83.00 641 THR A O 1
ATOM 4959 N N . ARG A 1 642 ? 31.505 -3.476 -42.143 1.00 86.00 642 ARG A N 1
ATOM 4960 C CA . ARG A 1 642 ? 30.736 -4.397 -42.996 1.00 86.00 642 ARG A CA 1
ATOM 4961 C C . ARG A 1 642 ? 29.721 -3.582 -43.783 1.00 86.00 642 ARG A C 1
ATOM 4963 O O . ARG A 1 642 ? 28.898 -2.894 -43.186 1.00 86.00 642 ARG A O 1
ATOM 4970 N N . TYR A 1 643 ? 29.800 -3.645 -45.106 1.00 86.50 643 TYR A N 1
ATOM 4971 C CA . TYR A 1 643 ? 29.151 -2.679 -45.989 1.00 86.50 643 TYR A CA 1
ATOM 4972 C C . TYR A 1 643 ? 28.333 -3.361 -47.090 1.00 86.50 643 TYR A C 1
ATOM 4974 O O . TYR A 1 643 ? 28.666 -4.469 -47.503 1.00 86.50 643 TYR A O 1
ATOM 4982 N N . GLU A 1 644 ? 27.311 -2.671 -47.600 1.00 85.31 644 GLU A N 1
ATOM 4983 C CA . GLU A 1 644 ? 26.371 -3.110 -48.652 1.00 85.31 644 GLU A CA 1
ATOM 4984 C C . GLU A 1 644 ? 25.505 -4.342 -48.313 1.00 85.31 644 GLU A C 1
ATOM 4986 O O . GLU A 1 644 ? 24.672 -4.754 -49.122 1.00 85.31 644 GLU A O 1
ATOM 4991 N N . GLU A 1 645 ? 25.625 -4.895 -47.108 1.00 88.12 645 GLU A N 1
ATOM 4992 C CA . GLU A 1 645 ? 24.919 -6.096 -46.651 1.00 88.12 645 GLU A CA 1
ATOM 4993 C C . GLU A 1 645 ? 24.015 -5.802 -45.444 1.00 88.12 645 GLU A C 1
ATOM 4995 O O . GLU A 1 645 ? 24.269 -4.882 -44.664 1.00 88.12 645 GLU A O 1
ATOM 5000 N N . LEU A 1 646 ? 22.937 -6.579 -45.296 1.00 91.31 646 LEU A N 1
ATOM 5001 C CA . LEU A 1 646 ? 22.016 -6.483 -44.162 1.00 91.31 646 LEU A CA 1
ATOM 5002 C C . LEU A 1 646 ? 22.529 -7.346 -43.004 1.00 91.31 646 LEU A C 1
ATOM 5004 O O . LEU A 1 646 ? 22.614 -8.567 -43.126 1.00 91.31 646 LEU A O 1
ATOM 5008 N N . TRP A 1 647 ? 22.820 -6.712 -41.874 1.00 93.94 647 TRP A N 1
ATOM 5009 C CA . TRP A 1 647 ? 23.324 -7.353 -40.664 1.00 93.94 647 TRP A CA 1
ATOM 5010 C C . TRP A 1 647 ? 22.301 -7.286 -39.531 1.00 93.94 647 TRP A C 1
ATOM 5012 O O . TRP A 1 647 ? 21.528 -6.334 -39.417 1.00 93.94 647 TRP A O 1
ATOM 5022 N N . TYR A 1 648 ? 22.322 -8.294 -38.664 1.00 95.44 648 TYR A N 1
ATOM 5023 C CA . TYR A 1 648 ? 21.477 -8.396 -37.478 1.00 95.44 648 TYR A CA 1
ATOM 5024 C C . TYR A 1 648 ? 22.334 -8.348 -36.218 1.00 95.44 648 TYR A C 1
ATOM 5026 O O . TYR A 1 648 ? 23.302 -9.100 -36.103 1.00 95.44 648 TYR A O 1
ATOM 5034 N N . LEU A 1 649 ? 21.974 -7.475 -35.280 1.00 95.06 649 LEU A N 1
ATOM 5035 C CA . LEU A 1 649 ? 22.745 -7.153 -34.081 1.00 95.06 649 LEU A CA 1
ATOM 5036 C C . LEU A 1 649 ? 21.913 -7.424 -32.822 1.00 95.06 649 LEU A C 1
ATOM 5038 O O . LEU A 1 649 ? 20.759 -7.000 -32.720 1.00 95.06 649 LEU A O 1
ATOM 5042 N N . CYS A 1 650 ? 22.521 -8.105 -31.852 1.00 95.44 650 CYS A N 1
ATOM 5043 C CA . CYS A 1 650 ? 21.960 -8.343 -30.523 1.00 95.44 650 CYS A CA 1
ATOM 5044 C C . CYS A 1 650 ? 22.942 -7.899 -29.434 1.00 95.44 650 CYS A C 1
ATOM 5046 O O . CYS A 1 650 ? 24.146 -8.117 -29.562 1.00 95.44 650 CYS A O 1
ATOM 5048 N N . VAL A 1 651 ? 22.417 -7.346 -28.338 1.00 95.69 651 VAL A N 1
ATOM 5049 C CA . VAL A 1 651 ? 23.163 -7.028 -27.108 1.00 95.69 651 VAL A CA 1
ATOM 5050 C C . VAL A 1 651 ? 22.547 -7.814 -25.949 1.00 95.69 651 VAL A C 1
ATOM 5052 O O . VAL A 1 651 ? 21.329 -7.994 -25.897 1.00 95.69 651 VAL A O 1
ATOM 5055 N N . ARG A 1 652 ? 23.378 -8.278 -25.013 1.00 96.25 652 ARG A N 1
ATOM 5056 C CA . ARG A 1 652 ? 22.958 -8.816 -23.712 1.00 96.25 652 ARG A CA 1
ATOM 5057 C C . ARG A 1 652 ? 23.875 -8.309 -22.603 1.00 96.25 652 ARG A C 1
ATOM 5059 O O . ARG A 1 652 ? 25.024 -7.958 -22.862 1.00 96.25 652 ARG A O 1
ATOM 5066 N N . ALA A 1 653 ? 23.376 -8.295 -21.375 1.00 96.75 653 ALA A N 1
ATOM 5067 C CA . ALA A 1 653 ? 24.170 -8.002 -20.188 1.00 96.75 653 ALA A CA 1
ATOM 5068 C C . ALA A 1 653 ? 24.610 -9.287 -19.470 1.00 96.75 653 ALA A C 1
ATOM 5070 O O . ALA A 1 653 ? 24.016 -10.352 -19.660 1.00 96.75 653 ALA A O 1
ATOM 5071 N N . VAL A 1 654 ? 25.656 -9.173 -18.656 1.00 97.44 654 VAL A N 1
ATOM 5072 C CA . VAL A 1 654 ? 26.215 -10.245 -17.824 1.00 97.44 654 VAL A CA 1
ATOM 5073 C C . VAL A 1 654 ? 26.568 -9.657 -16.454 1.00 97.44 654 VAL A C 1
ATOM 5075 O O . VAL A 1 654 ? 27.219 -8.608 -16.391 1.00 97.44 654 VAL A O 1
ATOM 5078 N N . ASP A 1 655 ? 26.121 -10.316 -15.387 1.00 96.19 655 ASP A N 1
ATOM 5079 C CA . ASP A 1 655 ? 26.338 -9.934 -13.980 1.00 96.19 655 ASP A CA 1
ATOM 5080 C C . ASP A 1 655 ? 27.773 -10.226 -13.479 1.00 96.19 655 ASP A C 1
ATOM 5082 O O . ASP A 1 655 ? 28.641 -10.676 -14.237 1.00 96.19 655 ASP A O 1
ATOM 5086 N N . GLU A 1 656 ? 28.048 -9.941 -12.199 1.00 94.94 656 GLU A N 1
ATOM 5087 C CA . GLU A 1 656 ? 29.342 -10.246 -11.559 1.00 94.94 656 GLU A CA 1
ATOM 5088 C C . GLU A 1 656 ? 29.585 -11.748 -11.300 1.00 94.94 656 GLU A C 1
ATOM 5090 O O . GLU A 1 656 ? 30.736 -12.182 -11.199 1.00 94.94 656 GLU A O 1
ATOM 5095 N N . ALA A 1 657 ? 28.529 -12.564 -11.234 1.00 93.69 657 ALA A N 1
ATOM 5096 C CA . ALA A 1 657 ? 28.605 -14.010 -11.028 1.00 93.69 657 ALA A CA 1
ATOM 5097 C C . ALA A 1 657 ? 28.784 -14.804 -12.339 1.00 93.69 657 ALA A C 1
ATOM 5099 O O . ALA A 1 657 ? 29.050 -16.012 -12.299 1.00 93.69 657 ALA A O 1
ATOM 5100 N N . GLY A 1 658 ? 28.665 -14.142 -13.491 1.00 95.38 658 GLY A N 1
ATOM 5101 C CA . GLY A 1 658 ? 28.778 -14.704 -14.831 1.00 95.38 658 GLY A CA 1
ATOM 5102 C C . GLY A 1 658 ? 27.481 -15.284 -15.406 1.00 95.38 658 GLY A C 1
ATOM 5103 O O . GLY A 1 658 ? 27.566 -16.013 -16.400 1.00 95.38 658 GLY A O 1
ATOM 5104 N N . ASN A 1 659 ? 26.301 -15.011 -14.834 1.00 95.00 659 ASN A N 1
ATOM 5105 C CA . ASN A 1 659 ? 25.047 -15.372 -15.497 1.00 95.00 659 ASN A CA 1
ATOM 5106 C C . ASN A 1 659 ? 24.742 -14.350 -16.604 1.00 95.00 659 ASN A C 1
ATOM 5108 O O . ASN A 1 659 ? 24.995 -13.150 -16.503 1.00 95.00 659 ASN A O 1
ATOM 5112 N N . THR A 1 660 ? 24.235 -14.846 -17.731 1.00 96.06 660 THR A N 1
ATOM 5113 C CA . THR A 1 660 ? 24.006 -14.020 -18.920 1.00 96.06 660 THR A CA 1
ATOM 5114 C C . THR A 1 660 ? 22.524 -13.733 -19.073 1.00 96.06 660 THR A C 1
ATOM 5116 O O . THR A 1 660 ? 21.737 -14.680 -19.172 1.00 96.06 660 THR A O 1
ATOM 5119 N N . GLY A 1 661 ? 22.154 -12.460 -19.199 1.00 94.38 661 GLY A N 1
ATOM 5120 C CA . GLY A 1 661 ? 20.809 -12.075 -19.608 1.00 94.38 661 GLY A CA 1
ATOM 5121 C C . GLY A 1 661 ? 20.433 -12.736 -20.935 1.00 94.38 661 GLY A C 1
ATOM 5122 O O . GLY A 1 661 ? 21.270 -12.917 -21.830 1.00 94.38 661 GLY A O 1
ATOM 5123 N N . ALA A 1 662 ? 19.173 -13.150 -21.062 1.00 93.38 662 ALA A N 1
ATOM 5124 C CA . ALA A 1 662 ? 18.700 -13.785 -22.286 1.00 93.38 662 ALA A CA 1
ATOM 5125 C C . ALA A 1 662 ? 18.716 -12.791 -23.466 1.00 93.38 662 ALA A C 1
ATOM 5127 O O . ALA A 1 662 ? 18.615 -11.576 -23.289 1.00 93.38 662 ALA A O 1
ATOM 5128 N N . VAL A 1 663 ? 18.841 -13.304 -24.694 1.00 93.12 663 VAL A N 1
ATOM 5129 C CA . VAL A 1 663 ? 18.859 -12.447 -25.889 1.00 93.12 663 VAL A CA 1
ATOM 5130 C C . VAL A 1 663 ? 17.493 -11.775 -26.053 1.00 93.12 663 VAL A C 1
ATOM 5132 O O . VAL A 1 663 ? 16.461 -12.451 -26.113 1.00 93.12 663 VAL A O 1
ATOM 5135 N N . GLY A 1 664 ? 17.501 -10.442 -26.080 1.00 90.19 664 GLY A N 1
ATOM 5136 C CA . GLY A 1 664 ? 16.308 -9.609 -26.182 1.00 90.19 664 GLY A CA 1
ATOM 5137 C C . GLY A 1 664 ? 15.886 -9.343 -27.626 1.00 90.19 664 GLY A C 1
ATOM 5138 O O . GLY A 1 664 ? 15.701 -10.285 -28.403 1.00 90.19 664 GLY A O 1
ATOM 5139 N N . ASN A 1 665 ? 15.678 -8.076 -27.992 1.00 91.25 665 ASN A N 1
ATOM 5140 C CA . ASN A 1 665 ? 15.285 -7.737 -29.358 1.00 91.25 665 ASN A CA 1
ATOM 5141 C C . ASN A 1 665 ? 16.493 -7.751 -30.316 1.00 91.25 665 ASN A C 1
ATOM 5143 O O . ASN A 1 665 ? 17.654 -7.680 -29.916 1.00 91.25 665 ASN A O 1
ATOM 5147 N N . ILE A 1 666 ? 16.198 -7.894 -31.608 1.00 94.25 666 ILE A N 1
ATOM 5148 C CA . ILE A 1 666 ? 17.196 -7.960 -32.678 1.00 94.25 666 ILE A CA 1
ATOM 5149 C C . ILE A 1 666 ? 17.095 -6.660 -33.463 1.00 94.25 666 ILE A C 1
ATOM 5151 O O . ILE A 1 666 ? 16.042 -6.377 -34.039 1.00 94.25 666 ILE A O 1
ATOM 5155 N N . ALA A 1 667 ? 18.170 -5.881 -33.498 1.00 93.75 667 ALA A N 1
ATOM 5156 C CA . ALA A 1 667 ? 18.271 -4.753 -34.409 1.00 93.75 667 ALA A CA 1
ATOM 5157 C C . ALA A 1 667 ? 18.743 -5.236 -35.787 1.00 93.75 667 ALA A C 1
ATOM 5159 O O . ALA A 1 667 ? 19.509 -6.194 -35.887 1.00 93.75 667 ALA A O 1
ATOM 5160 N N . ALA A 1 668 ? 18.303 -4.565 -36.847 1.00 93.19 668 ALA A N 1
ATOM 5161 C CA . ALA A 1 668 ? 18.803 -4.774 -38.200 1.00 93.19 668 ALA A CA 1
ATOM 5162 C C . ALA A 1 668 ? 19.461 -3.481 -38.688 1.00 93.19 668 ALA A C 1
ATOM 5164 O O . ALA A 1 668 ? 18.930 -2.398 -38.442 1.00 93.19 668 ALA A O 1
ATOM 5165 N N . LEU A 1 669 ? 20.602 -3.596 -39.362 1.00 91.38 669 LEU A N 1
ATOM 5166 C CA . LEU A 1 669 ? 21.351 -2.471 -39.912 1.00 91.38 669 LEU A CA 1
ATOM 5167 C C . LEU A 1 669 ? 21.914 -2.807 -41.294 1.00 91.38 669 LEU A C 1
ATOM 5169 O O . LEU A 1 669 ? 22.244 -3.953 -41.590 1.00 91.38 669 LEU A O 1
ATOM 5173 N N . TRP A 1 670 ? 22.049 -1.783 -42.123 1.00 90.38 670 TRP A N 1
ATOM 5174 C CA . TRP A 1 670 ? 22.722 -1.815 -43.416 1.00 90.38 670 TRP A CA 1
ATOM 5175 C C . TRP A 1 670 ? 23.565 -0.545 -43.492 1.00 90.38 670 TRP A C 1
ATOM 5177 O O . TRP A 1 670 ? 23.084 0.514 -43.093 1.00 90.38 670 TRP A O 1
ATOM 5187 N N . VAL A 1 671 ? 24.815 -0.652 -43.940 1.00 85.81 671 VAL A N 1
ATOM 5188 C CA . VAL A 1 671 ? 25.754 0.479 -44.001 1.00 85.81 671 VAL A CA 1
ATOM 5189 C C . VAL A 1 671 ? 26.310 0.562 -45.424 1.00 85.81 671 VAL A C 1
ATOM 5191 O O . VAL A 1 671 ? 26.775 -0.465 -45.930 1.00 85.81 671 VAL A O 1
ATOM 5194 N N . PRO A 1 672 ? 26.272 1.723 -46.099 1.00 83.38 672 PRO A N 1
ATOM 5195 C CA . PRO A 1 672 ? 26.828 1.865 -47.442 1.00 83.38 672 PRO A CA 1
ATOM 5196 C C . PRO A 1 672 ? 28.356 1.728 -47.436 1.00 83.38 672 PRO A C 1
ATOM 5198 O O . PRO A 1 672 ? 29.016 1.922 -46.413 1.00 83.38 672 PRO A O 1
ATOM 5201 N N . ARG A 1 673 ? 28.948 1.405 -48.589 1.00 80.38 673 ARG A N 1
ATOM 5202 C CA . ARG A 1 673 ? 30.406 1.449 -48.771 1.00 80.38 673 ARG A CA 1
ATOM 5203 C C . ARG A 1 673 ? 30.910 2.900 -48.800 1.00 80.38 673 ARG A C 1
ATOM 5205 O O . ARG A 1 673 ? 30.306 3.724 -49.491 1.00 80.38 673 ARG A O 1
ATOM 5212 N N . PRO A 1 674 ? 32.085 3.188 -48.204 1.00 75.31 674 PRO A N 1
ATOM 5213 C CA . PRO A 1 674 ? 32.770 4.458 -48.415 1.00 75.31 674 PRO A CA 1
ATOM 5214 C C . PRO A 1 674 ? 32.983 4.748 -49.911 1.00 75.31 674 PRO A C 1
ATOM 5216 O O . PRO A 1 674 ? 33.359 3.835 -50.658 1.00 75.31 674 PRO A O 1
ATOM 5219 N N . PRO A 1 675 ? 32.785 5.998 -50.372 1.00 72.38 675 PRO A N 1
ATOM 5220 C CA . PRO A 1 675 ? 32.946 6.351 -51.777 1.00 72.38 675 PRO A CA 1
ATOM 5221 C C . PRO A 1 675 ? 34.401 6.153 -52.220 1.00 72.38 675 PRO A C 1
ATOM 5223 O O . PRO A 1 675 ? 35.312 6.849 -51.774 1.00 72.38 675 PRO A O 1
ATOM 5226 N N . THR A 1 676 ? 34.630 5.195 -53.119 1.00 63.56 676 THR A N 1
ATOM 5227 C CA . THR A 1 676 ? 35.968 4.880 -53.629 1.00 63.56 676 THR A CA 1
ATOM 5228 C C . THR A 1 676 ? 36.454 5.969 -54.584 1.00 63.56 676 THR A C 1
ATOM 5230 O O . THR A 1 676 ? 36.014 6.033 -55.735 1.00 63.56 676 THR A O 1
ATOM 5233 N N . THR A 1 677 ? 37.387 6.805 -54.131 1.00 58.28 677 THR A N 1
ATOM 5234 C CA . THR A 1 677 ? 38.063 7.794 -54.981 1.00 58.28 677 THR A CA 1
ATOM 5235 C C . THR A 1 677 ? 38.915 7.093 -56.040 1.00 58.28 677 THR A C 1
ATOM 5237 O O . THR A 1 677 ? 39.988 6.572 -55.743 1.00 58.28 677 THR A O 1
ATOM 5240 N N . TYR A 1 678 ? 38.453 7.092 -57.290 1.00 48.44 678 TYR A N 1
ATOM 5241 C CA . TYR A 1 678 ? 39.251 6.646 -58.431 1.00 48.44 678 TYR A CA 1
ATOM 5242 C C . TYR A 1 678 ? 40.205 7.767 -58.866 1.00 48.44 678 TYR A C 1
ATOM 5244 O O . TYR A 1 678 ? 39.753 8.841 -59.267 1.00 48.44 678 TYR A O 1
ATOM 5252 N N . GLU A 1 679 ? 41.518 7.524 -58.843 1.00 45.00 679 GLU A N 1
ATOM 5253 C CA . GLU A 1 679 ? 42.474 8.443 -59.469 1.00 45.00 679 GLU A CA 1
ATOM 5254 C C . GLU A 1 679 ? 42.296 8.440 -60.993 1.00 45.00 679 GLU A C 1
ATOM 5256 O O . GLU A 1 679 ? 42.568 7.449 -61.674 1.00 45.00 679 GLU A O 1
ATOM 5261 N N . ILE A 1 680 ? 41.876 9.574 -61.557 1.00 49.28 680 ILE A N 1
ATOM 5262 C CA . ILE A 1 680 ? 41.826 9.761 -63.010 1.00 49.28 680 ILE A CA 1
ATOM 5263 C C . ILE A 1 680 ? 43.250 10.036 -63.508 1.00 49.28 680 ILE A C 1
ATOM 5265 O O . ILE A 1 680 ? 43.686 11.187 -63.602 1.00 49.28 680 ILE A O 1
ATOM 5269 N N . THR A 1 681 ? 43.986 8.973 -63.846 1.00 46.09 681 THR A N 1
ATOM 5270 C CA . THR A 1 681 ? 45.329 9.064 -64.441 1.00 46.09 681 THR A CA 1
ATOM 5271 C C . THR A 1 681 ? 45.255 9.668 -65.851 1.00 46.09 681 THR A C 1
ATOM 5273 O O . THR A 1 681 ? 45.211 8.968 -66.865 1.00 46.09 681 THR A O 1
ATOM 5276 N N . THR A 1 682 ? 45.212 10.998 -65.924 1.00 43.44 682 THR A N 1
ATOM 5277 C CA . THR A 1 682 ? 45.014 11.752 -67.168 1.00 43.44 682 THR A CA 1
ATOM 5278 C C . THR A 1 682 ? 46.251 11.634 -68.061 1.00 43.44 682 THR A C 1
ATOM 5280 O O . THR A 1 682 ? 47.238 12.348 -67.896 1.00 43.44 682 THR A O 1
ATOM 5283 N N . ARG A 1 683 ? 46.215 10.695 -69.012 1.00 41.22 683 ARG A N 1
ATOM 5284 C CA . ARG A 1 683 ? 47.338 10.396 -69.910 1.00 41.22 683 ARG A CA 1
ATOM 5285 C C . ARG A 1 683 ? 47.433 11.434 -71.031 1.00 41.22 683 ARG A C 1
ATOM 5287 O O . ARG A 1 683 ? 46.802 11.285 -72.073 1.00 41.22 683 ARG A O 1
ATOM 5294 N N . THR A 1 684 ? 48.238 12.471 -70.821 1.00 43.16 684 THR A N 1
ATOM 5295 C CA . THR A 1 684 ? 48.436 13.570 -71.777 1.00 43.16 684 THR A CA 1
ATOM 5296 C C . THR A 1 684 ? 48.911 13.068 -73.147 1.00 43.16 684 THR A C 1
ATOM 5298 O O . THR A 1 684 ? 49.985 12.476 -73.257 1.00 43.16 684 THR A O 1
ATOM 5301 N N . GLN A 1 685 ? 48.146 13.353 -74.206 1.00 39.47 685 GLN A N 1
ATOM 5302 C CA . GLN A 1 685 ? 48.622 13.303 -75.594 1.00 39.47 685 GLN A CA 1
ATOM 5303 C C . GLN A 1 685 ? 48.871 14.729 -76.124 1.00 39.47 685 GLN A C 1
ATOM 5305 O O . GLN A 1 685 ? 48.212 15.664 -75.662 1.00 39.47 685 GLN A O 1
ATOM 5310 N N . PRO A 1 686 ? 49.818 14.932 -77.063 1.00 43.81 686 PRO A N 1
ATOM 5311 C CA . PRO A 1 686 ? 50.144 16.264 -77.570 1.00 43.81 686 PRO A CA 1
ATOM 5312 C C . PRO A 1 686 ? 49.010 16.856 -78.414 1.00 43.81 686 PRO A C 1
ATOM 5314 O O . PRO A 1 686 ? 48.352 16.145 -79.173 1.00 43.81 686 PRO A O 1
ATOM 5317 N N . ALA A 1 687 ? 48.818 18.171 -78.319 1.00 39.06 687 ALA A N 1
ATOM 5318 C CA . ALA A 1 687 ? 47.806 18.878 -79.093 1.00 39.06 687 ALA A CA 1
ATOM 5319 C C . ALA A 1 687 ? 48.154 18.941 -80.592 1.00 39.06 687 ALA A C 1
ATOM 5321 O O . ALA A 1 687 ? 49.294 19.216 -80.969 1.00 39.06 687 ALA A O 1
ATOM 5322 N N . LEU A 1 688 ? 47.132 18.784 -81.436 1.00 32.78 688 LEU A N 1
ATOM 5323 C CA . LEU A 1 688 ? 47.148 19.171 -82.845 1.00 32.78 688 LEU A CA 1
ATOM 5324 C C . LEU A 1 688 ? 46.188 20.349 -83.036 1.00 32.78 688 LEU A C 1
ATOM 5326 O O . LEU A 1 688 ? 45.069 20.346 -82.528 1.00 32.78 688 LEU A O 1
ATOM 5330 N N . THR A 1 689 ? 46.655 21.382 -83.730 1.00 38.47 689 THR A N 1
ATOM 5331 C CA . THR A 1 689 ? 45.949 22.653 -83.911 1.00 38.47 689 THR A CA 1
ATOM 5332 C C . THR A 1 689 ? 45.017 22.634 -85.120 1.00 38.47 689 THR A C 1
ATOM 5334 O O . THR A 1 689 ? 45.328 22.026 -86.140 1.00 38.47 689 THR A O 1
ATOM 5337 N N . THR A 1 690 ? 43.915 23.386 -85.048 1.00 31.25 690 THR A N 1
ATOM 5338 C CA . THR A 1 690 ? 43.304 24.123 -86.176 1.00 31.25 690 THR A CA 1
ATOM 5339 C C . THR A 1 690 ? 42.363 25.193 -85.611 1.00 31.25 690 THR A C 1
ATOM 5341 O O . THR A 1 690 ? 41.760 25.003 -84.557 1.00 31.25 690 THR A O 1
ATOM 5344 N N . SER A 1 691 ? 42.283 26.347 -86.274 1.00 37.62 691 SER A N 1
ATOM 5345 C CA . SER A 1 691 ? 41.484 27.507 -85.868 1.00 37.62 691 SER A CA 1
ATOM 5346 C C . SER A 1 691 ? 40.053 27.475 -86.422 1.00 37.62 691 SER A C 1
ATOM 5348 O O . SER A 1 691 ? 39.813 27.002 -87.531 1.00 37.62 691 SER A O 1
ATOM 5350 N N . GLY A 1 692 ? 39.104 28.060 -85.683 1.00 32.28 692 GLY A N 1
ATOM 5351 C CA . GLY A 1 692 ? 37.728 28.266 -86.146 1.00 32.28 692 GLY A CA 1
ATOM 5352 C C . GLY A 1 692 ? 36.954 29.228 -85.243 1.00 32.28 692 GLY A C 1
ATOM 5353 O O . GLY A 1 692 ? 36.504 28.837 -84.172 1.00 32.28 692 GLY A O 1
ATOM 5354 N N . ASN A 1 693 ? 36.802 30.487 -85.666 1.00 35.31 693 ASN A N 1
ATOM 5355 C CA . ASN A 1 693 ? 35.969 31.471 -84.965 1.00 35.31 693 ASN A CA 1
ATOM 5356 C C . ASN A 1 693 ? 34.510 31.353 -85.422 1.00 35.31 693 ASN A C 1
ATOM 5358 O O . ASN A 1 693 ? 34.201 31.696 -86.564 1.00 35.31 693 ASN A O 1
ATOM 5362 N N . TYR A 1 694 ? 33.608 30.988 -84.510 1.00 32.25 694 TYR A N 1
ATOM 5363 C CA . TYR A 1 694 ? 32.165 31.181 -84.682 1.00 32.25 694 TYR A CA 1
ATOM 5364 C C . TYR A 1 694 ? 31.563 31.665 -83.360 1.00 32.25 694 TYR A C 1
ATOM 5366 O O . TYR A 1 694 ? 31.592 30.953 -82.360 1.00 32.25 694 TYR A O 1
ATOM 5374 N N . THR A 1 695 ? 31.010 32.877 -83.347 1.00 35.81 695 THR A N 1
ATOM 5375 C CA . THR A 1 695 ? 30.234 33.402 -82.216 1.00 35.81 695 THR A CA 1
ATOM 5376 C C . THR A 1 695 ? 28.751 33.180 -82.460 1.00 35.81 695 THR A C 1
ATOM 5378 O O . THR A 1 695 ? 28.215 33.709 -83.434 1.00 35.81 695 THR A O 1
ATOM 5381 N N . LEU A 1 696 ? 28.074 32.477 -81.555 1.00 29.34 696 LEU A N 1
ATOM 5382 C CA . LEU A 1 696 ? 26.616 32.502 -81.447 1.00 29.34 696 LEU A CA 1
ATOM 5383 C C . LEU A 1 696 ? 26.182 32.301 -79.989 1.00 29.34 696 LEU A C 1
ATOM 5385 O O . LEU A 1 696 ? 26.933 31.790 -79.160 1.00 29.34 696 LEU A O 1
ATOM 5389 N N . THR A 1 697 ? 24.997 32.808 -79.675 1.00 38.41 697 THR A N 1
ATOM 5390 C CA . THR A 1 697 ? 24.537 33.133 -78.320 1.00 38.41 697 THR A CA 1
ATOM 5391 C C . THR A 1 697 ? 23.781 32.003 -77.636 1.00 38.41 697 THR A C 1
ATOM 5393 O O . THR A 1 697 ? 22.954 31.345 -78.265 1.00 38.41 697 THR A O 1
ATOM 5396 N N . SER A 1 698 ? 23.909 31.916 -76.313 1.00 31.08 698 SER A N 1
ATOM 5397 C CA . SER A 1 698 ? 22.818 31.455 -75.452 1.00 31.08 698 SER A CA 1
ATOM 5398 C C . SER A 1 698 ? 22.892 32.160 -74.099 1.00 31.08 698 SER A C 1
ATOM 5400 O O . SER A 1 698 ? 23.971 32.277 -73.518 1.00 31.08 698 SER A O 1
ATOM 5402 N N . GLU A 1 699 ? 21.753 32.648 -73.614 1.00 41.72 699 GLU A N 1
ATOM 5403 C CA . GLU A 1 699 ? 21.590 32.998 -72.205 1.00 41.72 699 GLU A CA 1
ATOM 5404 C C . GLU A 1 699 ? 21.499 31.706 -71.384 1.00 41.72 699 GLU A C 1
ATOM 5406 O O . GLU A 1 699 ? 20.839 30.756 -71.801 1.00 41.72 699 GLU A O 1
ATOM 5411 N N . LEU A 1 700 ? 22.090 31.678 -70.189 1.00 32.19 700 LEU A N 1
ATOM 5412 C CA . LEU A 1 700 ? 21.788 30.648 -69.196 1.00 32.19 700 LEU A CA 1
ATOM 5413 C C . LEU A 1 700 ? 21.809 31.272 -67.798 1.00 32.19 700 LEU A C 1
ATOM 5415 O O . LEU A 1 700 ? 22.799 31.880 -67.392 1.00 32.19 700 LEU A O 1
ATOM 5419 N N . GLY A 1 701 ? 20.696 31.162 -67.075 1.00 32.94 701 GLY A N 1
ATOM 5420 C CA . GLY A 1 701 ? 20.544 31.734 -65.738 1.00 32.94 701 GLY A CA 1
ATOM 5421 C C . GLY A 1 701 ? 20.807 30.734 -64.609 1.00 32.94 701 GLY A C 1
ATOM 5422 O O . GLY A 1 701 ? 20.746 29.527 -64.804 1.00 32.94 701 GLY A O 1
ATOM 5423 N N . SER A 1 702 ? 20.988 31.274 -63.399 1.00 36.41 702 SER A N 1
ATOM 5424 C CA . SER A 1 702 ? 20.867 30.573 -62.109 1.00 36.41 702 SER A CA 1
ATOM 5425 C C . SER A 1 702 ? 21.780 29.356 -61.864 1.00 36.41 702 SER A C 1
ATOM 5427 O O . SER A 1 702 ? 21.376 28.208 -62.028 1.00 36.41 702 SER A O 1
ATOM 5429 N N . GLY A 1 703 ? 22.965 29.605 -61.296 1.00 30.91 703 GLY A N 1
ATOM 5430 C CA . GLY A 1 703 ? 23.847 28.555 -60.770 1.00 30.91 703 GLY A CA 1
ATOM 5431 C C . GLY A 1 703 ? 24.940 29.104 -59.850 1.00 30.91 703 GLY A C 1
ATOM 5432 O O . GLY A 1 703 ? 26.094 29.203 -60.256 1.00 30.91 703 GLY A O 1
ATOM 5433 N N . ARG A 1 704 ? 24.591 29.507 -58.619 1.00 33.19 704 ARG A N 1
ATOM 5434 C CA . ARG A 1 704 ? 25.581 29.948 -57.615 1.00 33.19 704 ARG A CA 1
ATOM 5435 C C . ARG A 1 704 ? 26.369 28.742 -57.071 1.00 33.19 704 ARG A C 1
ATOM 5437 O O . ARG A 1 704 ? 25.730 27.859 -56.502 1.00 33.19 704 ARG A O 1
ATOM 5444 N N . PRO A 1 705 ? 27.714 28.721 -57.129 1.00 33.81 705 PRO A N 1
ATOM 5445 C CA . PRO A 1 705 ? 28.492 27.853 -56.252 1.00 33.81 705 PRO A CA 1
ATOM 5446 C C . PRO A 1 705 ? 28.382 28.357 -54.805 1.00 33.81 705 PRO A C 1
ATOM 5448 O O . PRO A 1 705 ? 28.391 29.565 -54.556 1.00 33.81 705 PRO A O 1
ATOM 5451 N N . VAL A 1 706 ? 28.278 27.437 -53.844 1.00 34.22 706 VAL A N 1
ATOM 5452 C CA . VAL A 1 706 ? 28.313 27.770 -52.413 1.00 34.22 706 VAL A CA 1
ATOM 5453 C C . VAL A 1 706 ? 29.772 27.933 -51.995 1.00 34.22 706 VAL A C 1
ATOM 5455 O O . VAL A 1 706 ? 30.532 26.968 -52.005 1.00 34.22 706 VAL A O 1
ATOM 5458 N N . GLY A 1 707 ? 30.166 29.157 -51.647 1.00 35.22 707 GLY A N 1
ATOM 5459 C CA . GLY A 1 707 ? 31.458 29.416 -51.015 1.00 35.22 707 GLY A CA 1
ATOM 5460 C C . GLY A 1 707 ? 31.448 28.963 -49.555 1.00 35.22 707 GLY A C 1
ATOM 5461 O O . GLY A 1 707 ? 30.461 29.168 -48.849 1.00 35.22 707 GLY A O 1
ATOM 5462 N N . VAL A 1 708 ? 32.552 28.368 -49.100 1.00 42.28 708 VAL A N 1
ATOM 5463 C CA . VAL A 1 708 ? 32.792 28.126 -47.670 1.00 42.28 708 VAL A CA 1
ATOM 5464 C C . VAL A 1 708 ? 32.906 29.486 -46.974 1.00 42.28 708 VAL A C 1
ATOM 5466 O O . VAL A 1 708 ? 33.601 30.368 -47.475 1.00 42.28 708 VAL A O 1
ATOM 5469 N N . MET A 1 709 ? 32.218 29.677 -45.844 1.00 41.78 709 MET A N 1
ATOM 5470 C CA . MET A 1 709 ? 32.302 30.934 -45.095 1.00 41.78 709 MET A CA 1
ATOM 5471 C C . MET A 1 709 ? 33.651 31.055 -44.386 1.00 41.78 709 MET A C 1
ATOM 5473 O O . MET A 1 709 ? 33.884 30.438 -43.348 1.00 41.78 709 MET A O 1
ATOM 5477 N N . GLU A 1 710 ? 34.518 31.897 -44.937 1.00 49.66 710 GLU A N 1
ATOM 5478 C CA . GLU A 1 710 ? 35.676 32.442 -44.239 1.00 49.66 710 GLU A CA 1
ATOM 5479 C C . GLU A 1 710 ? 35.171 33.517 -43.258 1.00 49.66 710 GLU A C 1
ATOM 5481 O O . GLU A 1 710 ? 34.729 34.590 -43.672 1.00 49.66 710 GLU A O 1
ATOM 5486 N N . LEU A 1 711 ? 35.140 33.185 -41.961 1.00 52.06 711 LEU A N 1
ATOM 5487 C CA . LEU A 1 711 ? 34.662 34.080 -40.898 1.00 52.06 711 LEU A CA 1
ATOM 5488 C C . LEU A 1 711 ? 35.507 35.354 -40.852 1.00 52.06 711 LEU A C 1
ATOM 5490 O O . LEU A 1 711 ? 36.733 35.285 -40.727 1.00 52.06 711 LEU A O 1
ATOM 5494 N N . GLN A 1 712 ? 34.860 36.518 -40.916 1.00 65.56 712 GLN A N 1
ATOM 5495 C CA . GLN A 1 712 ? 35.577 37.786 -40.892 1.00 65.56 712 GLN A CA 1
ATOM 5496 C C . GLN A 1 712 ? 35.929 38.174 -39.451 1.00 65.56 712 GLN A C 1
ATOM 5498 O O . GLN A 1 712 ? 35.283 37.766 -38.485 1.00 65.56 712 GLN A O 1
ATOM 5503 N N . LEU A 1 713 ? 36.991 38.970 -39.292 1.00 55.00 713 LEU A N 1
ATOM 5504 C CA . LEU A 1 713 ? 37.534 39.336 -37.975 1.00 55.00 713 LEU A CA 1
ATOM 5505 C C . LEU A 1 713 ? 36.498 40.055 -37.083 1.00 55.00 713 LEU A C 1
ATOM 5507 O O . LEU A 1 713 ? 36.568 39.987 -35.856 1.00 55.00 713 LEU A O 1
ATOM 5511 N N . GLU A 1 714 ? 35.519 40.702 -37.713 1.00 59.25 714 GLU A N 1
ATOM 5512 C CA . GLU A 1 714 ? 34.395 41.394 -37.084 1.00 59.25 714 GLU A CA 1
ATOM 5513 C C . GLU A 1 714 ? 33.413 40.412 -36.410 1.00 59.25 714 GLU A C 1
ATOM 5515 O O . GLU A 1 714 ? 33.010 40.643 -35.268 1.00 59.25 714 GLU A O 1
ATOM 5520 N N . ASP A 1 715 ? 33.117 39.263 -37.035 1.00 59.38 715 ASP A N 1
ATOM 5521 C CA . ASP A 1 715 ? 32.262 38.211 -36.457 1.00 59.38 715 ASP A CA 1
ATOM 5522 C C . ASP A 1 715 ? 32.891 37.622 -35.184 1.00 59.38 715 ASP A C 1
ATOM 5524 O O . ASP A 1 715 ? 32.231 37.430 -34.159 1.00 59.38 715 ASP A O 1
ATOM 5528 N N . VAL A 1 716 ? 34.207 37.380 -35.226 1.00 67.94 716 VAL A N 1
ATOM 5529 C CA . VAL A 1 716 ? 34.980 36.848 -34.092 1.00 67.94 716 VAL A CA 1
ATOM 5530 C C . VAL A 1 716 ? 34.963 37.827 -32.913 1.00 67.94 716 VAL A C 1
ATOM 5532 O O . VAL A 1 716 ? 34.812 37.405 -31.763 1.00 67.94 716 VAL A O 1
ATOM 5535 N N . ALA A 1 717 ? 35.046 39.135 -33.179 1.00 67.81 717 ALA A N 1
ATOM 5536 C CA . ALA A 1 717 ? 34.936 40.165 -32.148 1.00 67.81 717 ALA A CA 1
ATOM 5537 C C . ALA A 1 717 ? 33.539 40.197 -31.497 1.00 67.81 717 ALA A C 1
ATOM 5539 O O . ALA A 1 717 ? 33.441 40.319 -30.273 1.00 67.81 717 ALA A O 1
ATOM 5540 N N . VAL A 1 718 ? 32.463 40.022 -32.275 1.00 74.00 718 VAL A N 1
ATOM 5541 C CA . VAL A 1 718 ? 31.085 39.935 -31.752 1.00 74.00 718 VAL A CA 1
ATOM 5542 C C . VAL A 1 718 ? 30.889 38.686 -30.886 1.00 74.00 718 VAL A C 1
ATOM 5544 O O . VAL A 1 718 ? 30.291 38.775 -29.809 1.00 74.00 718 VAL A O 1
ATOM 5547 N N . ILE A 1 719 ? 31.429 37.533 -31.293 1.00 75.94 719 ILE A N 1
ATOM 5548 C CA . ILE A 1 719 ? 31.348 36.282 -30.519 1.00 75.94 719 ILE A CA 1
ATOM 5549 C C . ILE A 1 719 ? 32.104 36.413 -29.187 1.00 75.94 719 ILE A C 1
ATOM 5551 O O . ILE A 1 719 ? 31.543 36.120 -28.128 1.00 75.94 719 ILE A O 1
ATOM 5555 N N . LEU A 1 720 ? 33.343 36.917 -29.207 1.00 75.00 720 LEU A N 1
ATOM 5556 C CA . LEU A 1 720 ? 34.140 37.131 -27.992 1.00 75.00 720 LEU A CA 1
ATOM 5557 C C . LEU A 1 720 ? 33.508 38.177 -27.061 1.00 75.00 720 LEU A C 1
ATOM 5559 O O . LEU A 1 720 ? 33.451 37.963 -25.849 1.00 75.00 720 LEU A O 1
ATOM 5563 N N . GLY A 1 721 ? 32.967 39.268 -27.614 1.00 80.50 721 GLY A N 1
ATOM 5564 C CA . GLY A 1 721 ? 32.217 40.271 -26.855 1.00 80.50 721 GLY A CA 1
ATOM 5565 C C . GLY A 1 721 ? 30.954 39.701 -26.200 1.00 80.50 721 GLY A C 1
ATOM 5566 O O . GLY A 1 721 ? 30.663 40.017 -25.046 1.00 80.50 721 GLY A O 1
ATOM 5567 N N . SER A 1 722 ? 30.246 38.801 -26.889 1.00 76.81 722 SER A N 1
ATOM 5568 C CA . SER A 1 722 ? 29.051 38.124 -26.363 1.00 76.81 722 SER A CA 1
ATOM 5569 C C . SER A 1 722 ? 29.384 37.185 -25.199 1.00 76.81 722 SER A C 1
ATOM 5571 O O . SER A 1 722 ? 28.710 37.215 -24.169 1.00 76.81 722 SER A O 1
ATOM 5573 N N . ILE A 1 723 ? 30.460 36.398 -25.321 1.00 83.50 723 ILE A N 1
ATOM 5574 C CA . ILE A 1 723 ? 30.943 35.503 -24.256 1.00 83.50 723 ILE A CA 1
ATOM 5575 C C . ILE A 1 723 ? 31.422 36.317 -23.043 1.00 83.50 723 ILE A C 1
ATOM 5577 O O . ILE A 1 723 ? 31.053 36.009 -21.909 1.00 83.50 723 ILE A O 1
ATOM 5581 N N . GLY A 1 724 ? 32.183 37.395 -23.269 1.00 86.88 724 GLY A N 1
ATOM 5582 C CA . GLY A 1 724 ? 32.623 38.306 -22.209 1.00 86.88 724 GLY A CA 1
ATOM 5583 C C . GLY A 1 724 ? 31.452 38.973 -21.479 1.00 86.88 724 GLY A C 1
ATOM 5584 O O . GLY A 1 724 ? 31.409 38.970 -20.249 1.00 86.88 724 GLY A O 1
ATOM 5585 N N . GLY A 1 725 ? 30.460 39.474 -22.221 1.00 86.88 725 GLY A N 1
ATOM 5586 C CA . GLY A 1 725 ? 29.239 40.053 -21.656 1.00 86.88 725 GLY A CA 1
ATOM 5587 C C . GLY A 1 725 ? 28.436 39.052 -20.820 1.00 86.88 725 GLY A C 1
ATOM 5588 O O . GLY A 1 725 ? 28.010 39.382 -19.713 1.00 86.88 725 GLY A O 1
ATOM 5589 N N . PHE A 1 726 ? 28.292 37.811 -21.293 1.00 85.19 726 PHE A N 1
ATOM 5590 C CA . PHE A 1 726 ? 27.628 36.744 -20.541 1.00 85.19 726 PHE A CA 1
ATOM 5591 C C . PHE A 1 726 ? 28.358 36.424 -19.226 1.00 85.19 726 PHE A C 1
ATOM 5593 O O . PHE A 1 726 ? 27.721 36.348 -18.176 1.00 85.19 726 PHE A O 1
ATOM 5600 N N . LEU A 1 727 ? 29.691 36.318 -19.249 1.00 83.31 727 LEU A N 1
ATOM 5601 C CA . LEU A 1 727 ? 30.496 36.088 -18.043 1.00 83.31 727 LEU A CA 1
ATOM 5602 C C . LEU A 1 727 ? 30.392 37.245 -17.035 1.00 83.31 727 LEU A C 1
ATOM 5604 O O . LEU A 1 727 ? 30.305 36.990 -15.834 1.00 83.31 727 LEU A O 1
ATOM 5608 N N . VAL A 1 728 ? 30.322 38.499 -17.495 1.00 88.25 728 VAL A N 1
ATOM 5609 C CA . VAL A 1 728 ? 30.075 39.660 -16.617 1.00 88.25 728 VAL A CA 1
ATOM 5610 C C . VAL A 1 728 ? 28.675 39.604 -15.999 1.00 88.25 728 VAL A C 1
ATOM 5612 O O . VAL A 1 728 ? 28.539 39.837 -14.800 1.00 88.25 728 VAL A O 1
ATOM 5615 N N . VAL A 1 729 ? 27.638 39.235 -16.760 1.00 88.06 729 VAL A N 1
ATOM 5616 C CA . VAL A 1 729 ? 26.274 39.061 -16.220 1.00 88.06 729 VAL A CA 1
ATOM 5617 C C . VAL A 1 729 ? 26.224 37.937 -15.179 1.00 88.06 729 VAL A C 1
ATOM 5619 O O . VAL A 1 729 ? 25.620 38.119 -14.122 1.00 88.06 729 VAL A O 1
ATOM 5622 N N . VAL A 1 730 ? 26.905 36.811 -15.415 1.00 85.38 730 VAL A N 1
ATOM 5623 C CA . VAL A 1 730 ? 27.027 35.720 -14.431 1.00 85.38 730 VAL A CA 1
ATOM 5624 C C . VAL A 1 730 ? 27.776 36.184 -13.175 1.00 85.38 730 VAL A C 1
ATOM 5626 O O . VAL A 1 730 ? 27.313 35.920 -12.067 1.00 85.38 730 VAL A O 1
ATOM 5629 N N . ALA A 1 731 ? 28.876 36.930 -13.314 1.00 81.19 731 ALA A N 1
ATOM 5630 C CA . ALA A 1 731 ? 29.622 37.473 -12.177 1.00 81.19 731 ALA A CA 1
ATOM 5631 C C . ALA A 1 731 ? 28.792 38.476 -11.350 1.00 81.19 731 ALA A C 1
ATOM 5633 O O . ALA A 1 731 ? 28.809 38.420 -10.120 1.00 81.19 731 ALA A O 1
ATOM 5634 N N . VAL A 1 732 ? 28.012 39.345 -12.004 1.00 84.31 732 VAL A N 1
ATOM 5635 C CA . VAL A 1 732 ? 27.079 40.273 -11.339 1.00 84.31 732 VAL A CA 1
ATOM 5636 C C . VAL A 1 732 ? 25.946 39.517 -10.639 1.00 84.31 732 VAL A C 1
ATOM 5638 O O . VAL A 1 732 ? 25.596 39.868 -9.513 1.00 84.31 732 VAL A O 1
ATOM 5641 N N . LEU A 1 733 ? 25.407 38.451 -11.240 1.00 75.88 733 LEU A N 1
ATOM 5642 C CA . LEU A 1 733 ? 24.401 37.599 -10.599 1.00 75.88 733 LEU A CA 1
ATOM 5643 C C . LEU A 1 733 ? 24.961 36.912 -9.345 1.00 75.88 733 LEU A C 1
ATOM 5645 O O . LEU A 1 733 ? 24.373 37.061 -8.273 1.00 75.88 733 LEU A O 1
ATOM 5649 N N . VAL A 1 734 ? 26.117 36.246 -9.437 1.00 77.56 734 VAL A N 1
ATOM 5650 C CA . VAL A 1 734 ? 26.783 35.594 -8.291 1.00 77.56 734 VAL A CA 1
ATOM 5651 C C . VAL A 1 734 ? 27.127 36.609 -7.195 1.00 77.56 734 VAL A C 1
ATOM 5653 O O . VAL A 1 734 ? 26.835 36.368 -6.023 1.00 77.56 734 VAL A O 1
ATOM 5656 N N . GLY A 1 735 ? 27.653 37.781 -7.566 1.00 71.94 735 GLY A N 1
ATOM 5657 C CA . GLY A 1 735 ? 27.897 38.882 -6.634 1.00 71.94 735 GLY A CA 1
ATOM 5658 C C . GLY A 1 735 ? 26.616 39.369 -5.947 1.00 71.94 735 GLY A C 1
ATOM 5659 O O . GLY A 1 735 ? 26.595 39.525 -4.730 1.00 71.94 735 GLY A O 1
ATOM 5660 N N . SER A 1 736 ? 25.515 39.532 -6.689 1.00 67.81 736 SER A N 1
ATOM 5661 C CA . SER A 1 736 ? 24.222 39.956 -6.127 1.00 67.81 736 SER A CA 1
ATOM 5662 C C . SER A 1 736 ? 23.605 38.925 -5.172 1.00 67.81 736 SER A C 1
ATOM 5664 O O . SER A 1 736 ? 22.934 39.307 -4.212 1.00 67.81 736 SER A O 1
ATOM 5666 N N . VAL A 1 737 ? 23.869 37.629 -5.387 1.00 65.50 737 VAL A N 1
ATOM 5667 C CA . VAL A 1 737 ? 23.474 36.548 -4.472 1.00 65.50 737 VAL A CA 1
ATOM 5668 C C . VAL A 1 737 ? 24.300 36.610 -3.187 1.00 65.50 737 VAL A C 1
ATOM 5670 O O . VAL A 1 737 ? 23.716 36.614 -2.107 1.00 65.50 737 VAL A O 1
ATOM 5673 N N . MET A 1 738 ? 25.627 36.752 -3.276 1.00 55.84 738 MET A N 1
ATOM 5674 C CA . MET A 1 738 ? 26.479 36.873 -2.083 1.00 55.84 738 MET A CA 1
ATOM 5675 C C . MET A 1 738 ? 26.192 38.146 -1.274 1.00 55.84 738 MET A C 1
ATOM 5677 O O . MET A 1 738 ? 26.113 38.079 -0.049 1.00 55.84 738 MET A O 1
ATOM 5681 N N . VAL A 1 739 ? 25.935 39.283 -1.930 1.00 55.62 739 VAL A N 1
ATOM 5682 C CA . VAL A 1 739 ? 25.515 40.526 -1.254 1.00 55.62 739 VAL A CA 1
ATOM 5683 C C . VAL A 1 739 ? 24.152 40.360 -0.565 1.00 55.62 739 VAL A C 1
ATOM 5685 O O . VAL A 1 739 ? 23.966 40.865 0.541 1.00 55.62 739 VAL A O 1
ATOM 5688 N N . LYS A 1 740 ? 23.213 39.591 -1.139 1.00 43.66 740 LYS A N 1
ATOM 5689 C CA . LYS A 1 740 ? 21.933 39.261 -0.478 1.00 43.66 740 LYS A CA 1
ATOM 5690 C C . LYS A 1 740 ? 22.063 38.352 0.746 1.00 43.66 740 LYS A C 1
ATOM 5692 O O . LYS A 1 740 ? 21.161 38.358 1.578 1.00 43.66 740 LYS A O 1
ATOM 5697 N N . SER A 1 741 ? 23.158 37.610 0.885 1.00 44.69 741 SER A N 1
ATOM 5698 C CA . SER A 1 741 ? 23.474 36.837 2.095 1.00 44.69 741 SER A CA 1
ATOM 5699 C C . SER A 1 741 ? 24.290 37.629 3.129 1.00 44.69 741 SER A C 1
ATOM 5701 O O . SER A 1 741 ? 24.658 37.064 4.155 1.00 44.69 741 SER A O 1
ATOM 5703 N N . GLY A 1 742 ? 24.592 38.909 2.869 1.00 43.38 742 GLY A N 1
ATO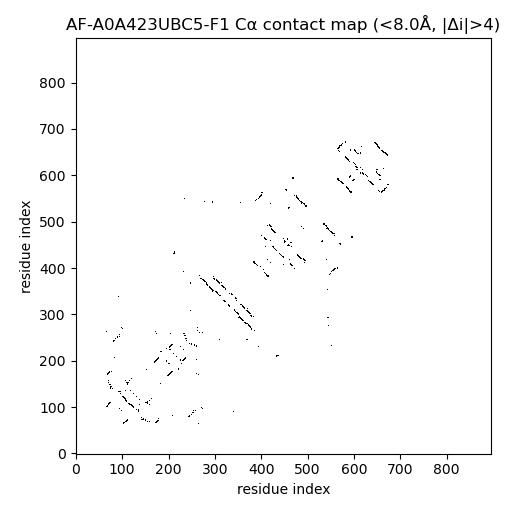M 5704 C CA . GLY A 1 742 ? 25.681 39.636 3.528 1.00 43.38 742 GLY A CA 1
ATOM 5705 C C . GLY A 1 742 ? 25.359 41.024 4.090 1.00 43.38 742 GLY A C 1
ATOM 5706 O O . GLY A 1 742 ? 26.270 41.844 4.143 1.00 43.38 742 GLY A O 1
ATOM 5707 N N . SER A 1 743 ? 24.122 41.321 4.515 1.00 33.91 743 SER A N 1
ATOM 5708 C CA . SER A 1 743 ? 23.884 42.447 5.442 1.00 33.91 743 SER A CA 1
ATOM 5709 C C . SER A 1 743 ? 22.551 42.379 6.196 1.00 33.91 743 SER A C 1
ATOM 5711 O O . SER A 1 743 ? 21.480 42.441 5.594 1.00 33.91 743 SER A O 1
ATOM 5713 N N . VAL A 1 744 ? 22.637 42.352 7.530 1.00 35.16 744 VAL A N 1
ATOM 5714 C CA . VAL A 1 744 ? 21.644 42.921 8.454 1.00 35.16 744 VAL A CA 1
ATOM 5715 C C . VAL A 1 744 ? 22.433 43.618 9.563 1.00 35.16 744 VAL A C 1
ATOM 5717 O O . VAL A 1 744 ? 23.176 42.957 10.280 1.00 35.16 744 VAL A O 1
ATOM 5720 N N . GLY A 1 745 ? 22.252 44.932 9.715 1.00 31.56 745 GLY A N 1
ATOM 5721 C CA . GLY A 1 745 ? 22.829 45.712 10.815 1.00 31.56 745 GLY A CA 1
ATOM 5722 C C . GLY A 1 745 ? 24.202 46.329 10.530 1.00 31.56 745 GLY A C 1
ATOM 5723 O O . GLY A 1 745 ? 25.236 45.755 10.855 1.00 31.56 745 GLY A O 1
ATOM 5724 N N . LEU A 1 746 ? 24.189 47.563 10.022 1.00 30.75 746 LEU A N 1
ATOM 5725 C CA . LEU A 1 746 ? 25.205 48.569 10.331 1.00 30.75 746 LEU A CA 1
ATOM 5726 C C . LEU A 1 746 ? 24.501 49.719 11.055 1.00 30.75 746 LEU A C 1
ATOM 5728 O O . LEU A 1 746 ? 23.462 50.183 10.591 1.00 30.75 746 LEU A O 1
ATOM 5732 N N . GLU A 1 747 ? 25.096 50.186 12.147 1.00 29.77 747 GLU A N 1
ATOM 5733 C CA . GLU A 1 747 ? 24.839 51.504 12.731 1.00 29.77 747 GLU A CA 1
ATOM 5734 C C . GLU A 1 747 ? 26.203 52.144 13.062 1.00 29.77 747 GLU A C 1
ATOM 5736 O O . GLU A 1 747 ? 27.226 51.453 13.097 1.00 29.77 747 GLU A O 1
ATOM 5741 N N . GLU A 1 748 ? 26.256 53.471 13.158 1.00 32.44 748 GLU A N 1
ATOM 5742 C CA . GLU A 1 748 ? 27.478 54.246 12.887 1.00 32.44 748 GLU A CA 1
ATOM 5743 C C . GLU A 1 748 ? 28.442 54.399 14.084 1.00 32.44 748 GLU A C 1
ATOM 5745 O O . GLU A 1 748 ? 28.031 54.421 15.243 1.00 32.44 748 GLU A O 1
ATOM 5750 N N . GLY A 1 749 ? 29.738 54.608 13.808 1.00 29.11 749 GLY A N 1
ATOM 5751 C CA . GLY A 1 749 ? 30.734 54.960 14.832 1.00 29.11 749 GLY A CA 1
ATOM 5752 C C . GLY A 1 749 ? 32.140 55.194 14.265 1.00 29.11 749 GLY A C 1
ATOM 5753 O O . GLY A 1 749 ? 32.801 54.249 13.859 1.00 29.11 749 GLY A O 1
ATOM 5754 N N . GLY A 1 750 ? 32.582 56.456 14.215 1.00 29.14 750 GLY A N 1
ATOM 5755 C CA . GLY A 1 750 ? 33.781 56.926 13.497 1.00 29.14 750 GLY A CA 1
ATOM 5756 C C . GLY A 1 750 ? 35.123 56.235 13.804 1.00 29.14 750 GLY A C 1
ATOM 5757 O O . GLY A 1 750 ? 35.345 55.703 14.887 1.00 29.14 750 GLY A O 1
ATOM 5758 N N . GLY A 1 751 ? 36.045 56.296 12.835 1.00 28.30 751 GLY A N 1
ATOM 5759 C CA . GLY A 1 751 ? 37.385 55.698 12.924 1.00 28.30 751 GLY A CA 1
ATOM 5760 C C . GLY A 1 751 ? 38.536 56.710 12.983 1.00 28.30 751 GLY A C 1
ATOM 5761 O O . GLY A 1 751 ? 38.345 57.903 12.741 1.00 28.30 751 GLY A O 1
ATOM 5762 N N . SER A 1 752 ? 39.750 56.217 13.255 1.00 29.77 752 SER A N 1
ATOM 5763 C CA . SER A 1 752 ? 41.016 56.947 13.078 1.00 29.77 752 SER A CA 1
ATOM 5764 C C . SER A 1 752 ? 42.241 56.004 13.027 1.00 29.77 752 SER A C 1
ATOM 5766 O O . SER A 1 752 ? 42.110 54.783 13.090 1.00 29.77 752 SER A O 1
ATOM 5768 N N . HIS A 1 753 ? 43.415 56.597 12.796 1.00 30.34 753 HIS A N 1
ATOM 5769 C CA . HIS A 1 753 ? 44.682 56.003 12.347 1.00 30.34 753 HIS A CA 1
ATOM 5770 C C . HIS A 1 753 ? 45.485 55.135 13.352 1.00 30.34 753 HIS A C 1
ATOM 5772 O O . HIS A 1 753 ? 45.546 55.439 14.534 1.00 30.34 753 HIS A O 1
ATOM 5778 N N . GLU A 1 754 ? 46.223 54.172 12.773 1.00 31.19 754 GLU A N 1
ATOM 5779 C CA . GLU A 1 754 ? 47.643 53.792 13.001 1.00 31.19 754 GLU A CA 1
ATOM 5780 C C . GLU A 1 754 ? 48.239 53.370 14.375 1.00 31.19 754 GLU A C 1
ATOM 5782 O O . GLU A 1 754 ? 48.003 53.944 15.430 1.00 31.19 754 GLU A O 1
ATOM 5787 N N . SER A 1 755 ? 49.245 52.484 14.238 1.00 29.47 755 SER A N 1
ATOM 5788 C CA . SER A 1 755 ? 50.491 52.335 15.030 1.00 29.47 755 SER A CA 1
ATOM 5789 C C . SER A 1 755 ? 50.580 51.350 16.226 1.00 29.47 755 SER A C 1
ATOM 5791 O O . SER A 1 755 ? 50.058 51.575 17.306 1.00 29.47 755 SER A O 1
ATOM 5793 N N . LEU A 1 756 ? 51.336 50.266 15.971 1.00 29.12 756 LEU A N 1
ATOM 5794 C CA . LEU A 1 756 ? 52.506 49.720 16.704 1.00 29.12 756 LEU A CA 1
ATOM 5795 C C . LEU A 1 756 ? 52.513 49.465 18.238 1.00 29.12 756 LEU A C 1
ATOM 5797 O O . LEU A 1 756 ? 52.295 50.341 19.062 1.00 29.12 756 LEU A O 1
ATOM 5801 N N . ASP A 1 757 ? 53.006 48.261 18.560 1.00 28.67 757 ASP A N 1
ATOM 5802 C CA . ASP A 1 757 ? 53.915 47.890 19.661 1.00 28.67 757 ASP A CA 1
ATOM 5803 C C . ASP A 1 757 ? 53.531 48.037 21.158 1.00 28.67 757 ASP A C 1
ATOM 5805 O O . ASP A 1 757 ? 54.015 48.907 21.877 1.00 28.67 757 ASP A O 1
ATOM 5809 N N . SER A 1 758 ? 53.028 46.906 21.684 1.00 28.11 758 SER A N 1
ATOM 5810 C CA . SER A 1 758 ? 53.745 46.082 22.696 1.00 28.11 758 SER A CA 1
ATOM 5811 C C . SER A 1 758 ? 53.556 46.311 24.222 1.00 28.11 758 SER A C 1
ATOM 5813 O O . SER A 1 758 ? 53.138 47.356 24.695 1.00 28.11 758 SER A O 1
ATOM 5815 N N . VAL A 1 759 ? 53.956 45.271 24.984 1.00 28.30 759 VAL A N 1
ATOM 5816 C CA . VAL A 1 759 ? 54.336 45.243 26.425 1.00 28.30 759 VAL A CA 1
ATOM 5817 C C . VAL A 1 759 ? 53.234 45.256 27.529 1.00 28.30 759 VAL A C 1
ATOM 5819 O O . VAL A 1 759 ? 52.868 46.283 28.076 1.00 28.30 759 VAL A O 1
ATOM 5822 N N . VAL A 1 760 ? 52.880 44.032 27.974 1.00 26.83 760 VAL A N 1
ATOM 5823 C CA . VAL A 1 760 ? 52.881 43.524 29.385 1.00 26.83 760 VAL A CA 1
ATOM 5824 C C . VAL A 1 760 ? 51.873 44.028 30.468 1.00 26.83 760 VAL A C 1
ATOM 5826 O O . VAL A 1 760 ? 51.938 45.155 30.935 1.00 26.83 760 VAL A O 1
ATOM 5829 N N . LYS A 1 761 ? 51.145 43.032 31.033 1.00 25.48 761 LYS A N 1
ATOM 5830 C CA . LYS A 1 761 ? 50.541 42.862 32.396 1.00 25.48 761 LYS A CA 1
ATOM 5831 C C . LYS A 1 761 ? 49.216 43.548 32.838 1.00 25.48 761 LYS A C 1
ATOM 5833 O O . LYS A 1 761 ? 49.113 44.755 32.964 1.00 25.48 761 LYS A O 1
ATOM 5838 N N . GLU A 1 762 ? 48.312 42.660 33.288 1.00 27.05 762 GLU A N 1
ATOM 5839 C CA . GLU A 1 762 ? 47.497 42.690 34.533 1.00 27.05 762 GLU A CA 1
ATOM 5840 C C . GLU A 1 762 ? 46.389 43.753 34.758 1.00 27.05 762 GLU A C 1
ATOM 5842 O O . GLU A 1 762 ? 46.632 44.813 35.316 1.00 27.05 762 GLU A O 1
ATOM 5847 N N . CYS A 1 763 ? 45.146 43.337 34.445 1.00 27.11 763 CYS A N 1
ATOM 5848 C CA . CYS A 1 763 ? 43.960 43.215 35.336 1.00 27.11 763 CYS A CA 1
ATOM 5849 C C . CYS A 1 763 ? 43.568 44.375 36.292 1.00 27.11 763 CYS A C 1
ATOM 5851 O O . CYS A 1 763 ? 44.403 44.836 37.068 1.00 27.11 763 CYS A O 1
ATOM 5853 N N . PRO A 1 764 ? 42.261 44.738 36.381 1.00 35.53 764 PRO A N 1
ATOM 5854 C CA . PRO A 1 764 ? 41.240 43.808 36.918 1.00 35.53 764 PRO A CA 1
ATOM 5855 C C . PRO A 1 764 ? 39.816 43.848 36.294 1.00 35.53 764 PRO A C 1
ATOM 5857 O O . PRO A 1 764 ? 39.473 44.795 35.602 1.00 35.53 764 PRO A O 1
ATOM 5860 N N . ASP A 1 765 ? 39.022 42.801 36.595 1.00 27.61 765 ASP A N 1
ATOM 5861 C CA . ASP A 1 765 ? 37.548 42.701 36.796 1.00 27.61 765 ASP A CA 1
ATOM 5862 C C . ASP A 1 765 ? 36.544 43.545 35.948 1.00 27.61 765 ASP A C 1
ATOM 5864 O O . ASP A 1 765 ? 36.695 44.746 35.779 1.00 27.61 765 ASP A O 1
ATOM 5868 N N . ALA A 1 766 ? 35.394 43.032 35.466 1.00 26.77 766 ALA A N 1
ATOM 5869 C CA . ALA A 1 766 ? 34.631 41.826 35.836 1.00 26.77 766 ALA A CA 1
ATOM 5870 C C . ALA A 1 766 ? 33.599 41.383 34.766 1.00 26.77 766 ALA A C 1
ATOM 5872 O O . ALA A 1 766 ? 32.949 42.233 34.169 1.00 26.77 766 ALA A O 1
ATOM 5873 N N . SER A 1 767 ? 33.291 40.072 34.714 1.00 28.50 767 SER A N 1
ATOM 5874 C CA . SER A 1 767 ? 32.047 39.438 34.182 1.00 28.50 767 SER A CA 1
ATOM 5875 C C . SER A 1 767 ? 31.679 39.680 32.685 1.00 28.50 767 SER A C 1
ATOM 5877 O O . SER A 1 767 ? 31.942 40.731 32.128 1.00 28.50 767 SER A O 1
ATOM 5879 N N . ARG A 1 768 ? 31.032 38.767 31.941 1.00 29.36 768 ARG A N 1
ATOM 5880 C CA . ARG A 1 768 ? 30.098 37.703 32.347 1.00 29.36 768 ARG A CA 1
ATOM 5881 C C . ARG A 1 768 ? 29.876 36.636 31.244 1.00 29.36 768 ARG A C 1
ATOM 5883 O O . ARG A 1 768 ? 29.842 36.973 30.070 1.00 29.36 768 ARG A O 1
ATOM 5890 N N . ASP A 1 769 ? 29.659 35.384 31.661 1.00 33.44 769 ASP A N 1
ATOM 5891 C CA . ASP A 1 769 ? 28.966 34.260 30.987 1.00 33.44 769 ASP A CA 1
ATOM 5892 C C . ASP A 1 769 ? 29.087 34.074 29.448 1.00 33.44 769 ASP A C 1
ATOM 5894 O O . ASP A 1 769 ? 28.222 34.492 28.680 1.00 33.44 769 ASP A O 1
ATOM 5898 N N . GLY A 1 770 ? 30.065 33.266 29.011 1.00 33.50 770 GLY A N 1
ATOM 5899 C CA . GLY A 1 770 ? 30.080 32.602 27.695 1.00 33.50 770 GLY A CA 1
ATOM 5900 C C . GLY A 1 770 ? 30.073 31.072 27.840 1.00 33.50 770 GLY A C 1
ATOM 5901 O O . GLY A 1 770 ? 30.834 30.526 28.637 1.00 33.50 770 GLY A O 1
ATOM 5902 N N . ARG A 1 771 ? 29.214 30.355 27.097 1.00 43.34 771 ARG A N 1
ATOM 5903 C CA . ARG A 1 771 ? 29.139 28.876 27.149 1.00 43.34 771 ARG A CA 1
ATOM 5904 C C . ARG A 1 771 ? 30.258 28.235 26.306 1.00 43.34 771 ARG A C 1
ATOM 5906 O O . ARG A 1 771 ? 30.501 28.718 25.202 1.00 43.34 771 ARG A O 1
ATOM 5913 N N . PRO A 1 772 ? 30.888 27.129 26.749 1.00 38.50 772 PRO A N 1
ATOM 5914 C CA . PRO A 1 772 ? 31.865 26.413 25.932 1.00 38.50 772 PRO A CA 1
ATOM 5915 C C . PRO A 1 772 ? 31.191 25.724 24.733 1.00 38.50 772 PRO A C 1
ATOM 5917 O O . PRO A 1 772 ? 30.138 25.099 24.873 1.00 38.50 772 PRO A O 1
ATOM 5920 N N . LEU A 1 773 ? 31.821 25.818 23.559 1.00 42.69 773 LEU A N 1
ATOM 5921 C CA . LEU A 1 773 ? 31.439 25.058 22.365 1.00 42.69 773 LEU A CA 1
ATOM 5922 C C . LEU A 1 773 ? 31.823 23.579 22.513 1.00 42.69 773 LEU A C 1
ATOM 5924 O O . LEU A 1 773 ? 32.736 23.230 23.262 1.00 42.69 773 LEU A O 1
ATOM 5928 N N . SER A 1 774 ? 31.138 22.698 21.781 1.00 49.59 774 SER A N 1
ATOM 5929 C CA . SER A 1 774 ? 31.459 21.266 21.805 1.00 49.59 774 SER A CA 1
ATOM 5930 C C . SER A 1 774 ? 32.808 20.964 21.116 1.00 49.59 774 SER A C 1
ATOM 5932 O O . SER A 1 774 ? 33.227 21.718 20.229 1.00 49.59 774 SER A O 1
ATOM 5934 N N . PRO A 1 775 ? 33.491 19.847 21.450 1.00 48.03 775 PRO A N 1
ATOM 5935 C CA . PRO A 1 775 ? 34.747 19.463 20.791 1.00 48.03 775 PRO A CA 1
ATOM 5936 C C . PRO A 1 775 ? 34.614 19.340 19.265 1.00 48.03 775 PRO A C 1
ATOM 5938 O O . PRO A 1 775 ? 35.468 19.808 18.520 1.00 48.03 775 PRO A O 1
ATOM 5941 N N . VAL A 1 776 ? 33.482 18.811 18.787 1.00 53.56 776 VAL A N 1
ATOM 5942 C CA . VAL A 1 776 ? 33.180 18.641 17.351 1.00 53.56 776 VAL A CA 1
ATOM 5943 C C . VAL A 1 776 ? 33.093 19.984 16.604 1.00 53.56 776 VAL A C 1
ATOM 5945 O O . VAL A 1 776 ? 33.318 20.031 15.401 1.00 53.56 776 VAL A O 1
ATOM 5948 N N . GLN A 1 777 ? 32.803 21.083 17.307 1.00 47.72 777 GLN A N 1
ATOM 5949 C CA . GLN A 1 777 ? 32.689 22.435 16.741 1.00 47.72 777 GLN A CA 1
ATOM 5950 C C . GLN A 1 777 ? 33.953 23.290 16.929 1.00 47.72 777 GLN A C 1
ATOM 5952 O O . GLN A 1 777 ? 33.961 24.453 16.535 1.00 47.72 777 GLN A O 1
ATOM 5957 N N . SER A 1 778 ? 35.000 22.751 17.561 1.00 59.81 778 SER A N 1
ATOM 5958 C CA . SER A 1 778 ? 36.221 23.496 17.908 1.00 59.81 778 SER A CA 1
ATOM 5959 C C . SER A 1 778 ? 37.522 22.795 17.502 1.00 59.81 778 SER A C 1
ATOM 5961 O O . SER A 1 778 ? 38.586 23.406 17.575 1.00 59.81 778 SER A O 1
ATOM 5963 N N . TRP A 1 779 ? 37.466 21.531 17.076 1.00 64.31 779 TRP A N 1
ATOM 5964 C CA . TRP A 1 779 ? 38.639 20.742 16.694 1.00 64.31 779 TRP A CA 1
ATOM 5965 C C . TRP A 1 779 ? 38.776 20.634 15.172 1.00 64.31 779 TRP A C 1
ATOM 5967 O O . TRP A 1 779 ? 37.802 20.404 14.458 1.00 64.31 779 TRP A O 1
ATOM 5977 N N . GLY A 1 780 ? 40.008 20.759 14.671 1.00 73.50 780 GLY A N 1
ATOM 5978 C CA . GLY A 1 780 ? 40.311 20.525 13.259 1.00 73.50 780 GLY A CA 1
ATOM 5979 C C . GLY A 1 780 ? 40.132 19.054 12.872 1.00 73.50 780 GLY A C 1
ATOM 5980 O O . GLY A 1 780 ? 40.270 18.160 13.709 1.00 73.50 780 GLY A O 1
ATOM 5981 N N . ALA A 1 781 ? 39.872 18.791 11.586 1.00 60.31 781 ALA A N 1
ATOM 5982 C CA . ALA A 1 781 ? 39.614 17.441 11.074 1.00 60.31 781 ALA A CA 1
ATOM 5983 C C . ALA A 1 781 ? 40.714 16.428 11.454 1.00 60.31 781 ALA A C 1
ATOM 5985 O O . ALA A 1 781 ? 40.406 15.311 11.858 1.00 60.31 781 ALA A O 1
ATOM 5986 N N . THR A 1 782 ? 41.986 16.840 11.418 1.00 65.56 782 THR A N 1
ATOM 5987 C CA . THR A 1 782 ? 43.137 16.020 11.830 1.00 65.56 782 THR A CA 1
ATOM 5988 C C . THR A 1 782 ? 43.057 15.591 13.298 1.00 65.56 782 THR A C 1
ATOM 5990 O O . THR A 1 782 ? 43.350 14.447 13.622 1.00 65.56 782 THR A O 1
ATOM 5993 N N . THR A 1 783 ? 42.617 16.484 14.190 1.00 67.31 783 THR A N 1
ATOM 5994 C CA . THR A 1 783 ? 42.479 16.215 15.631 1.00 67.31 783 THR A CA 1
ATOM 5995 C C . THR A 1 783 ? 41.293 15.293 15.921 1.00 67.31 783 THR A C 1
ATOM 5997 O O . THR A 1 783 ? 41.380 14.431 16.793 1.00 67.31 783 THR A O 1
ATOM 6000 N N . LEU A 1 784 ? 40.197 15.427 15.164 1.00 71.38 784 LEU A N 1
ATOM 6001 C CA . LEU A 1 784 ? 39.054 14.510 15.240 1.00 71.38 784 LEU A CA 1
ATOM 6002 C C . LEU A 1 784 ? 39.416 13.103 14.738 1.00 71.38 784 LEU A C 1
ATOM 6004 O O . LEU A 1 784 ? 39.025 12.121 15.367 1.00 71.38 784 LEU A O 1
ATOM 6008 N N . LEU A 1 785 ? 40.202 13.000 13.660 1.00 66.12 785 LEU A N 1
ATOM 6009 C CA . LEU A 1 785 ? 40.705 11.722 13.148 1.00 66.12 785 LEU A CA 1
ATOM 6010 C C . LEU A 1 785 ? 41.639 11.046 14.167 1.00 66.12 785 LEU A C 1
ATOM 6012 O O . LEU A 1 785 ? 41.447 9.883 14.509 1.00 66.12 785 LEU A O 1
ATOM 6016 N N . GLN A 1 786 ? 42.576 11.805 14.737 1.00 65.75 786 GLN A N 1
ATOM 6017 C CA . GLN A 1 786 ? 43.538 11.306 15.721 1.00 65.75 786 GLN A CA 1
ATOM 6018 C C . GLN A 1 786 ? 42.866 10.841 17.031 1.00 65.75 786 GLN A C 1
ATOM 6020 O O . GLN A 1 786 ? 43.280 9.845 17.620 1.00 65.75 786 GLN A O 1
ATOM 6025 N N . GLU A 1 787 ? 41.791 11.502 17.478 1.00 72.00 787 GLU A N 1
ATOM 6026 C CA . GLU A 1 787 ? 40.977 11.049 18.621 1.00 72.00 787 GLU A CA 1
ATOM 6027 C C . GLU A 1 787 ? 40.108 9.822 18.285 1.00 72.00 787 GLU A C 1
ATOM 6029 O O . GLU A 1 787 ? 39.853 8.996 19.164 1.00 72.00 787 GLU A O 1
ATOM 6034 N N . HIS A 1 788 ? 39.674 9.664 17.030 1.00 69.81 788 HIS A N 1
ATOM 6035 C CA . HIS A 1 788 ? 38.978 8.461 16.565 1.00 69.81 788 HIS A CA 1
ATOM 6036 C C . HIS A 1 788 ? 39.921 7.245 16.566 1.00 69.81 788 HIS A C 1
ATOM 6038 O O . HIS A 1 788 ? 39.609 6.222 17.178 1.00 69.81 788 HIS A O 1
ATOM 6044 N N . GLU A 1 789 ? 41.119 7.389 15.996 1.00 67.25 789 GLU A N 1
ATOM 6045 C CA . GLU A 1 789 ? 42.182 6.374 16.021 1.00 67.25 789 GLU A CA 1
ATOM 6046 C C . GLU A 1 789 ? 42.591 6.009 17.460 1.00 67.25 789 GLU A C 1
ATOM 6048 O O . GLU A 1 789 ? 42.660 4.828 17.811 1.00 67.25 789 GLU A O 1
ATOM 6053 N N . ARG A 1 790 ? 42.757 7.009 18.342 1.00 67.50 790 ARG A N 1
ATOM 6054 C CA . ARG A 1 790 ? 43.064 6.806 19.772 1.00 67.50 790 ARG A CA 1
ATOM 6055 C C . ARG A 1 790 ? 41.955 6.075 20.542 1.00 67.50 790 ARG A C 1
ATOM 6057 O O . ARG A 1 790 ? 42.226 5.512 21.599 1.00 67.50 790 ARG A O 1
ATOM 6064 N N . ARG A 1 791 ? 40.707 6.078 20.063 1.00 60.56 791 ARG A N 1
ATOM 6065 C CA . ARG A 1 791 ? 39.605 5.303 20.669 1.00 60.56 791 ARG A CA 1
ATOM 6066 C C . ARG A 1 791 ? 39.543 3.866 20.161 1.00 60.56 791 ARG A C 1
ATOM 6068 O O . ARG A 1 791 ? 39.110 2.995 20.909 1.00 60.56 791 ARG A O 1
ATOM 6075 N N . LEU A 1 792 ? 40.001 3.611 18.936 1.00 45.78 792 LEU A N 1
ATOM 6076 C CA . LEU A 1 792 ? 40.036 2.272 18.344 1.00 45.78 792 LEU A CA 1
ATOM 6077 C C . LEU A 1 792 ? 41.209 1.417 18.859 1.00 45.78 792 LEU A C 1
ATOM 6079 O O . LEU A 1 792 ? 41.086 0.198 18.926 1.00 45.78 792 LEU A O 1
ATOM 6083 N N . SER A 1 793 ? 42.318 2.027 19.287 1.00 42.22 793 SER A N 1
ATOM 6084 C CA . SER A 1 793 ? 43.526 1.311 19.740 1.00 42.22 793 SER A CA 1
ATOM 6085 C C . SER A 1 793 ? 43.479 0.739 21.170 1.00 42.22 793 SER A C 1
ATOM 6087 O O . SER A 1 793 ? 44.437 0.111 21.612 1.00 42.22 793 SER A O 1
ATOM 6089 N N . VAL A 1 794 ? 42.382 0.924 21.915 1.00 41.66 794 VAL A N 1
ATOM 6090 C CA . VAL A 1 794 ? 42.322 0.676 23.376 1.00 41.66 794 VAL A CA 1
ATOM 6091 C C . VAL A 1 794 ? 41.812 -0.733 23.749 1.00 41.66 794 VAL A C 1
ATOM 6093 O O . VAL A 1 794 ? 41.571 -1.008 24.920 1.00 41.66 794 VAL A O 1
ATOM 6096 N N . HIS A 1 795 ? 41.632 -1.657 22.796 1.00 40.59 795 HIS A N 1
ATOM 6097 C CA . HIS A 1 795 ? 41.072 -3.001 23.057 1.00 40.59 795 HIS A CA 1
ATOM 6098 C C . HIS A 1 795 ? 41.942 -4.183 22.573 1.00 40.59 795 HIS A C 1
ATOM 6100 O O . HIS A 1 795 ? 41.430 -5.174 22.056 1.00 40.59 795 HIS A O 1
ATOM 6106 N N . SER A 1 796 ? 43.262 -4.133 22.809 1.00 30.97 796 SER A N 1
ATOM 6107 C CA . SER A 1 796 ? 44.134 -5.315 22.650 1.00 30.97 796 SER A CA 1
ATOM 6108 C C . SER A 1 796 ? 45.412 -5.310 23.516 1.00 30.97 796 SER A C 1
ATOM 6110 O O . SER A 1 796 ? 46.359 -4.597 23.203 1.00 30.97 796 SER A O 1
ATOM 6112 N N . GLY A 1 797 ? 45.479 -6.201 24.519 1.00 29.91 797 GLY A N 1
ATOM 6113 C CA . GLY A 1 797 ? 46.738 -6.791 25.033 1.00 29.91 797 GLY A CA 1
ATOM 6114 C C . GLY A 1 797 ? 47.458 -6.086 26.198 1.00 29.91 797 GLY A C 1
ATOM 6115 O O . GLY A 1 797 ? 48.273 -5.200 25.977 1.00 29.91 797 GLY A O 1
ATOM 6116 N N . GLY A 1 798 ? 47.206 -6.530 27.438 1.00 31.25 798 GLY A N 1
ATOM 6117 C CA . GLY A 1 798 ? 47.799 -5.980 28.673 1.00 31.25 798 GLY A CA 1
ATOM 6118 C C . GLY A 1 798 ? 49.225 -6.430 29.058 1.00 31.25 798 GLY A C 1
ATOM 6119 O O . GLY A 1 798 ? 49.934 -7.075 28.292 1.00 31.25 798 GLY A O 1
ATOM 6120 N N . ALA A 1 799 ? 49.605 -6.096 30.298 1.00 30.42 799 ALA A N 1
ATOM 6121 C CA . ALA A 1 799 ? 50.818 -6.510 31.022 1.00 30.42 799 ALA A CA 1
ATOM 6122 C C . ALA A 1 799 ? 50.513 -6.601 32.543 1.00 30.42 799 ALA A C 1
ATOM 6124 O O . ALA A 1 799 ? 49.420 -6.212 32.959 1.00 30.42 799 ALA A O 1
ATOM 6125 N N . ALA A 1 800 ? 51.433 -7.120 33.368 1.00 34.25 800 ALA A N 1
ATOM 6126 C CA . ALA A 1 800 ? 51.210 -7.457 34.789 1.00 34.25 800 ALA A CA 1
ATOM 6127 C C . ALA A 1 800 ? 52.334 -6.945 35.716 1.00 34.25 800 ALA A C 1
ATOM 6129 O O . ALA A 1 800 ? 53.391 -6.604 35.195 1.00 34.25 800 ALA A O 1
ATOM 6130 N N . ASP A 1 801 ? 52.126 -6.959 37.050 1.00 33.28 801 ASP A N 1
ATOM 6131 C CA . ASP A 1 801 ? 53.104 -7.532 38.008 1.00 33.28 801 ASP A CA 1
ATOM 6132 C C . ASP A 1 801 ? 52.566 -7.765 39.456 1.00 33.28 801 ASP A C 1
ATOM 6134 O O . ASP A 1 801 ? 51.390 -7.515 39.721 1.00 33.28 801 ASP A O 1
ATOM 6138 N N . GLU A 1 802 ? 53.439 -8.302 40.330 1.00 31.81 802 GLU A N 1
ATOM 6139 C CA . GLU A 1 802 ? 53.377 -8.713 41.769 1.00 31.81 802 GLU A CA 1
ATOM 6140 C C . GLU A 1 802 ? 52.375 -8.009 42.748 1.00 31.81 802 GLU A C 1
ATOM 6142 O O . GLU A 1 802 ? 51.942 -6.885 42.526 1.00 31.81 802 GLU A O 1
ATOM 6147 N N . GLY A 1 803 ? 51.970 -8.563 43.914 1.00 28.16 803 GLY A N 1
ATOM 6148 C CA . GLY A 1 803 ? 52.567 -9.617 44.766 1.00 28.16 803 GLY A CA 1
ATOM 6149 C C . GLY A 1 803 ? 51.642 -10.186 45.894 1.00 28.16 803 GLY A C 1
ATOM 6150 O O . GLY A 1 803 ? 50.421 -10.090 45.773 1.00 28.16 803 GLY A O 1
ATOM 6151 N N . PRO A 1 804 ? 52.168 -10.848 46.961 1.00 49.62 804 PRO A N 1
ATOM 6152 C CA . PRO A 1 804 ? 51.561 -12.096 47.490 1.00 49.62 804 PRO A CA 1
ATOM 6153 C C . PRO A 1 804 ? 50.989 -12.099 48.933 1.00 49.62 804 PRO A C 1
ATOM 6155 O O . PRO A 1 804 ? 51.323 -11.241 49.748 1.00 49.62 804 PRO A O 1
ATOM 6158 N N . LEU A 1 805 ? 50.246 -13.169 49.301 1.00 28.39 805 LEU A N 1
ATOM 6159 C CA . LEU A 1 805 ? 50.043 -13.610 50.703 1.00 28.39 805 LEU A CA 1
ATOM 6160 C C . LEU A 1 805 ? 49.599 -15.099 50.863 1.00 28.39 805 LEU A C 1
ATOM 6162 O O . LEU A 1 805 ? 48.474 -15.451 50.540 1.00 28.39 805 LEU A O 1
ATOM 6166 N N . HIS A 1 806 ? 50.512 -15.933 51.392 1.00 29.39 806 HIS A N 1
ATOM 6167 C CA . HIS A 1 806 ? 50.388 -17.224 52.127 1.00 29.39 806 HIS A CA 1
ATOM 6168 C C . HIS A 1 806 ? 49.323 -18.323 51.821 1.00 29.39 806 HIS A C 1
ATOM 6170 O O . HIS A 1 806 ? 48.121 -18.093 51.777 1.00 29.39 806 HIS A O 1
ATOM 6176 N N . ALA A 1 807 ? 49.796 -19.584 51.816 1.00 28.97 807 ALA A N 1
ATOM 6177 C CA . ALA A 1 807 ? 49.017 -20.843 51.888 1.00 28.97 807 ALA A CA 1
ATOM 6178 C C . ALA A 1 807 ? 49.043 -21.462 53.322 1.00 28.97 807 ALA A C 1
ATOM 6180 O O . ALA A 1 807 ? 49.764 -20.918 54.168 1.00 28.97 807 ALA A O 1
ATOM 6181 N N . PRO A 1 808 ? 48.304 -22.564 53.636 1.00 47.31 808 PRO A N 1
ATOM 6182 C CA . PRO A 1 808 ? 48.746 -23.928 53.257 1.00 47.31 808 PRO A CA 1
ATOM 6183 C C . PRO A 1 808 ? 47.643 -24.984 52.914 1.00 47.31 808 PRO A C 1
ATOM 6185 O O . PRO A 1 808 ? 46.448 -24.735 53.014 1.00 47.31 808 PRO A O 1
ATOM 6188 N N . PHE A 1 809 ? 48.119 -26.176 52.514 1.00 25.44 809 PHE A N 1
ATOM 6189 C CA . PHE A 1 809 ? 47.463 -27.489 52.251 1.00 25.44 809 PHE A CA 1
ATOM 6190 C C . PHE A 1 809 ? 46.793 -28.146 53.495 1.00 25.44 809 PHE A C 1
ATOM 6192 O O . PHE A 1 809 ? 46.979 -27.583 54.578 1.00 25.44 809 PHE A O 1
ATOM 6199 N N . PRO A 1 810 ? 46.127 -29.345 53.437 1.00 49.47 810 PRO A N 1
ATOM 6200 C CA . PRO A 1 810 ? 46.001 -30.389 52.372 1.00 49.47 810 PRO A CA 1
ATOM 6201 C C . PRO A 1 810 ? 44.523 -30.650 51.905 1.00 49.47 810 PRO A C 1
ATOM 6203 O O . PRO A 1 810 ? 43.686 -29.791 52.156 1.00 49.47 810 PRO A O 1
ATOM 6206 N N . ASP A 1 811 ? 44.094 -31.697 51.160 1.00 26.16 811 ASP A N 1
ATOM 6207 C CA . ASP A 1 811 ? 44.474 -33.134 51.186 1.00 26.16 811 ASP A CA 1
ATOM 6208 C C . ASP A 1 811 ? 43.986 -34.007 49.977 1.00 26.16 811 ASP A C 1
ATOM 6210 O O . ASP A 1 811 ? 43.201 -33.553 49.149 1.00 26.16 811 ASP A O 1
ATOM 6214 N N . VAL A 1 812 ? 44.424 -35.282 49.940 1.00 28.80 812 VAL A N 1
ATOM 6215 C CA . VAL A 1 812 ? 43.990 -36.462 49.128 1.00 28.80 812 VAL A CA 1
ATOM 6216 C C . VAL A 1 812 ? 44.387 -36.568 47.630 1.00 28.80 812 VAL A C 1
ATOM 6218 O O . VAL A 1 812 ? 43.604 -36.390 46.703 1.00 28.80 812 VAL A O 1
ATOM 6221 N N . THR A 1 813 ? 45.640 -36.988 47.435 1.00 28.56 813 THR A N 1
ATOM 6222 C CA . THR A 1 813 ? 46.199 -37.998 46.489 1.00 28.56 813 THR A CA 1
ATOM 6223 C C . THR A 1 813 ? 45.362 -38.716 45.388 1.00 28.56 813 THR A C 1
ATOM 6225 O O . THR A 1 813 ? 44.432 -39.440 45.732 1.00 28.56 813 THR A O 1
ATOM 6228 N N . VAL A 1 814 ? 45.943 -38.762 44.157 1.00 29.95 814 VAL A N 1
ATOM 6229 C CA . VAL A 1 814 ? 46.155 -39.953 43.249 1.00 29.95 814 VAL A CA 1
ATOM 6230 C C . VAL A 1 814 ? 44.888 -40.608 42.617 1.00 29.95 814 VAL A C 1
ATOM 6232 O O . VAL A 1 814 ? 43.851 -40.637 43.257 1.00 29.95 814 VAL A O 1
ATOM 6235 N N . THR A 1 815 ? 44.778 -41.146 41.381 1.00 29.42 815 THR A N 1
ATOM 6236 C CA . THR A 1 815 ? 45.581 -41.808 40.281 1.00 29.42 815 THR A CA 1
ATOM 6237 C C . THR A 1 815 ? 45.046 -41.293 38.890 1.00 29.42 815 THR A C 1
ATOM 6239 O O . THR A 1 815 ? 44.176 -40.429 38.919 1.00 29.42 815 THR A O 1
ATOM 6242 N N . ASP A 1 816 ? 45.336 -41.699 37.627 1.00 27.66 816 ASP A N 1
ATOM 6243 C CA . ASP A 1 816 ? 46.393 -42.376 36.801 1.00 27.66 816 ASP A CA 1
ATOM 6244 C C . ASP A 1 816 ? 45.967 -42.268 35.289 1.00 27.66 816 ASP A C 1
ATOM 6246 O O . ASP A 1 816 ? 44.835 -41.869 35.029 1.00 27.66 816 ASP A O 1
ATOM 6250 N N . TYR A 1 817 ? 46.694 -42.621 34.203 1.00 24.75 817 TYR A N 1
ATOM 6251 C CA . TYR A 1 817 ? 48.136 -42.702 33.867 1.00 24.75 817 TYR A CA 1
ATOM 6252 C C . TYR A 1 817 ? 48.350 -42.784 32.315 1.00 24.75 817 TYR A C 1
ATOM 6254 O O . TYR A 1 817 ? 48.284 -43.859 31.732 1.00 24.75 817 TYR A O 1
ATOM 6262 N N . ARG A 1 818 ? 48.678 -41.645 31.673 1.00 30.44 818 ARG A N 1
ATOM 6263 C CA . ARG A 1 818 ? 49.475 -41.418 30.420 1.00 30.44 818 ARG A CA 1
ATOM 6264 C C . ARG A 1 818 ? 49.164 -42.060 29.018 1.00 30.44 818 ARG A C 1
ATOM 6266 O O . ARG A 1 818 ? 48.399 -43.008 28.917 1.00 30.44 818 ARG A O 1
ATOM 6273 N N . PRO A 1 819 ? 49.761 -41.510 27.911 1.00 57.88 819 PRO A N 1
ATOM 6274 C CA . PRO A 1 819 ? 49.471 -41.854 26.497 1.00 57.88 819 PRO A CA 1
ATOM 6275 C C . PRO A 1 819 ? 50.707 -42.253 25.623 1.00 57.88 819 PRO A C 1
ATOM 6277 O O . PRO A 1 819 ? 51.830 -42.319 26.121 1.00 57.88 819 PRO A O 1
ATOM 6280 N N . ALA A 1 820 ? 50.510 -42.413 24.298 1.00 31.06 820 ALA A N 1
ATOM 6281 C CA . ALA A 1 820 ? 51.526 -42.519 23.218 1.00 31.06 820 ALA A CA 1
ATOM 6282 C C . ALA A 1 820 ? 50.923 -41.977 21.881 1.00 31.06 820 ALA A C 1
ATOM 6284 O O . ALA A 1 820 ? 49.759 -42.264 21.621 1.00 31.06 820 ALA A O 1
ATOM 6285 N N . THR A 1 821 ? 51.486 -40.965 21.188 1.00 34.84 821 THR A N 1
ATOM 6286 C CA . THR A 1 821 ? 52.461 -40.983 20.044 1.00 34.84 821 THR A CA 1
ATOM 6287 C C . THR A 1 821 ? 52.017 -41.762 18.779 1.00 34.84 821 THR A C 1
ATOM 6289 O O . THR A 1 821 ? 51.329 -42.765 18.894 1.00 34.84 821 THR A O 1
ATOM 6292 N N . GLY A 1 822 ? 52.346 -41.378 17.528 1.00 27.66 822 GLY A N 1
ATOM 6293 C CA . GLY A 1 822 ? 53.278 -40.351 17.003 1.00 27.66 822 GLY A CA 1
ATOM 6294 C C . GLY A 1 822 ? 52.808 -39.661 15.692 1.00 27.66 822 GLY A C 1
ATOM 6295 O O . GLY A 1 822 ? 51.616 -39.427 15.538 1.00 27.66 822 GLY A O 1
ATOM 6296 N N . ALA A 1 823 ? 53.725 -39.269 14.787 1.00 31.31 823 ALA A N 1
ATOM 6297 C CA . ALA A 1 823 ? 53.489 -38.259 13.724 1.00 31.31 823 ALA A CA 1
ATOM 6298 C C . ALA A 1 823 ? 54.202 -38.547 12.367 1.00 31.31 823 ALA A C 1
ATOM 6300 O O . ALA A 1 823 ? 54.818 -39.602 12.240 1.00 31.31 823 ALA A O 1
ATOM 6301 N N . VAL A 1 824 ? 54.196 -37.549 11.448 1.00 30.17 824 VAL A N 1
ATOM 6302 C CA . VAL A 1 824 ? 55.108 -37.281 10.285 1.00 30.17 824 VAL A CA 1
ATOM 6303 C C . VAL A 1 824 ? 54.502 -37.376 8.849 1.00 30.17 824 VAL A C 1
ATOM 6305 O O . VAL A 1 824 ? 53.885 -38.366 8.474 1.00 30.17 824 VAL A O 1
ATOM 6308 N N . GLU A 1 825 ? 54.707 -36.299 8.065 1.00 30.23 825 GLU A N 1
ATOM 6309 C CA . GLU A 1 825 ? 54.498 -36.068 6.601 1.00 30.23 825 GLU A CA 1
ATOM 6310 C C . GLU A 1 825 ? 55.662 -36.678 5.740 1.00 30.23 825 GLU A C 1
ATOM 6312 O O . GLU A 1 825 ? 56.599 -37.143 6.388 1.00 30.23 825 GLU A O 1
ATOM 6317 N N . PRO A 1 826 ? 55.751 -36.682 4.363 1.00 44.12 826 PRO A N 1
ATOM 6318 C CA . PRO A 1 826 ? 55.267 -35.646 3.411 1.00 44.12 826 PRO A CA 1
ATOM 6319 C C . PRO A 1 826 ? 54.998 -36.023 1.911 1.00 44.12 826 PRO A C 1
ATOM 6321 O O . PRO A 1 826 ? 55.142 -37.161 1.472 1.00 44.12 826 PRO A O 1
ATOM 6324 N N . SER A 1 827 ? 54.806 -34.972 1.089 1.00 26.81 827 SER A N 1
ATOM 6325 C CA . SER A 1 827 ? 55.334 -34.784 -0.294 1.00 26.81 827 SER A CA 1
ATOM 6326 C C . SER A 1 827 ? 54.487 -35.118 -1.547 1.00 26.81 827 SER A C 1
ATOM 6328 O O . SER A 1 827 ? 53.391 -35.661 -1.482 1.00 26.81 827 SER A O 1
ATOM 6330 N N . VAL A 1 828 ? 54.996 -34.649 -2.699 1.00 32.19 828 VAL A N 1
ATOM 6331 C CA . VAL A 1 828 ? 54.330 -34.378 -3.996 1.00 32.19 828 VAL A CA 1
ATOM 6332 C C . VAL A 1 828 ? 55.065 -35.103 -5.134 1.00 32.19 828 VAL A C 1
ATOM 6334 O O . VAL A 1 828 ? 56.287 -35.118 -5.070 1.00 32.19 828 VAL A O 1
ATOM 6337 N N . TYR A 1 829 ? 54.379 -35.601 -6.185 1.00 25.77 829 TYR A N 1
ATOM 6338 C CA . TYR A 1 829 ? 54.806 -35.534 -7.614 1.00 25.77 829 TYR A CA 1
ATOM 6339 C C . TYR A 1 829 ? 53.765 -36.132 -8.608 1.00 25.77 829 TYR A C 1
ATOM 6341 O O . TYR A 1 829 ? 52.945 -36.972 -8.248 1.00 25.77 829 TYR A O 1
ATOM 6349 N N . LEU A 1 830 ? 53.832 -35.683 -9.870 1.00 29.61 830 LEU A N 1
ATOM 6350 C CA . LEU A 1 830 ? 53.225 -36.212 -11.124 1.00 29.61 830 LEU A CA 1
ATOM 6351 C C . LEU A 1 830 ? 54.390 -36.648 -12.076 1.00 29.61 830 LEU A C 1
ATOM 6353 O O . LEU A 1 830 ? 55.529 -36.443 -11.645 1.00 29.61 830 LEU A O 1
ATOM 6357 N N . PRO A 1 831 ? 54.241 -37.140 -13.345 1.00 45.03 831 PRO A N 1
ATOM 6358 C CA . PRO A 1 831 ? 53.065 -37.418 -14.211 1.00 45.03 831 PRO A CA 1
ATOM 6359 C C . PRO A 1 831 ? 53.132 -38.801 -14.968 1.00 45.03 831 PRO A C 1
ATOM 6361 O O . PRO A 1 831 ? 53.906 -39.669 -14.581 1.00 45.03 831 PRO A O 1
ATOM 6364 N N . CYS A 1 832 ? 52.404 -38.938 -16.104 1.00 21.94 832 CYS A N 1
ATOM 6365 C CA . CYS A 1 832 ? 52.643 -39.844 -17.271 1.00 21.94 832 CYS A CA 1
ATOM 6366 C C . CYS A 1 832 ? 52.235 -41.350 -17.193 1.00 21.94 832 CYS A C 1
ATOM 6368 O O . CYS A 1 832 ? 52.340 -41.949 -16.132 1.00 21.94 832 CYS A O 1
ATOM 6370 N N . GLN A 1 833 ? 51.821 -42.060 -18.275 1.00 26.75 833 GLN A N 1
ATOM 6371 C CA . GLN A 1 833 ? 51.289 -41.705 -19.628 1.00 26.75 833 GLN A CA 1
ATOM 6372 C C . GLN A 1 833 ? 50.776 -42.970 -20.400 1.00 26.75 833 GLN A C 1
ATOM 6374 O O . GLN A 1 833 ? 51.445 -43.988 -20.282 1.00 26.75 833 GLN A O 1
ATOM 6379 N N . HIS A 1 834 ? 49.728 -42.856 -21.256 1.00 27.00 834 HIS A N 1
ATOM 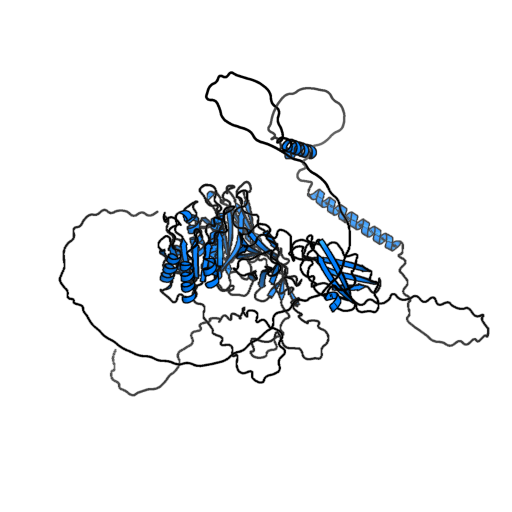6380 C CA . HIS A 1 834 ? 49.241 -43.810 -22.317 1.00 27.00 834 HIS A CA 1
ATOM 6381 C C . HIS A 1 834 ? 48.917 -45.282 -21.885 1.00 27.00 834 HIS A C 1
ATOM 6383 O O . HIS A 1 834 ? 49.475 -45.777 -20.917 1.00 27.00 834 HIS A O 1
ATOM 6389 N N . GLU A 1 835 ? 48.034 -46.100 -22.488 1.00 27.77 835 GLU A N 1
ATOM 6390 C CA . GLU A 1 835 ? 46.971 -46.033 -23.533 1.00 27.77 835 GLU A CA 1
ATOM 6391 C C . GLU A 1 835 ? 45.992 -47.236 -23.272 1.00 27.77 835 GLU A C 1
ATOM 6393 O O . GLU A 1 835 ? 46.144 -47.880 -22.236 1.00 27.77 835 GLU A O 1
ATOM 6398 N N . GLU A 1 836 ? 44.953 -47.647 -24.023 1.00 28.23 836 GLU A N 1
ATOM 6399 C CA . GLU A 1 836 ? 44.407 -47.405 -25.383 1.00 28.23 836 GLU A CA 1
ATOM 6400 C C . GLU A 1 836 ? 42.883 -47.763 -25.395 1.00 28.23 836 GLU A C 1
ATOM 6402 O O . GLU A 1 836 ? 42.355 -48.240 -24.389 1.00 28.23 836 GLU A O 1
ATOM 6407 N N . ALA A 1 837 ? 42.224 -47.648 -26.557 1.00 27.09 837 ALA A N 1
ATOM 6408 C CA . ALA A 1 837 ? 40.964 -48.281 -26.985 1.00 27.09 837 ALA A CA 1
ATOM 6409 C C . ALA A 1 837 ? 39.624 -47.700 -26.473 1.00 27.09 837 ALA A C 1
ATOM 6411 O O . ALA A 1 837 ? 39.497 -47.161 -25.376 1.00 27.09 837 ALA A O 1
ATOM 6412 N N . ALA A 1 838 ? 38.587 -47.802 -27.319 1.00 28.00 838 ALA A N 1
ATOM 6413 C CA . ALA A 1 838 ? 37.333 -47.048 -27.203 1.00 28.00 838 ALA A CA 1
ATOM 6414 C C . ALA A 1 838 ? 36.065 -47.879 -27.488 1.00 28.00 838 ALA A C 1
ATOM 6416 O O . ALA A 1 838 ? 36.122 -48.900 -28.170 1.00 28.00 838 ALA A O 1
ATOM 6417 N N . CYS A 1 839 ? 34.899 -47.374 -27.055 1.00 24.53 839 CYS A N 1
ATOM 6418 C CA . CYS A 1 839 ? 33.586 -47.653 -27.662 1.00 24.53 839 CYS A CA 1
ATOM 6419 C C . CYS A 1 839 ? 32.546 -46.568 -27.312 1.00 24.53 839 CYS A C 1
ATOM 6421 O O . CYS A 1 839 ? 32.575 -45.994 -26.225 1.00 24.53 839 CYS A O 1
ATOM 6423 N N . HIS A 1 840 ? 31.602 -46.316 -28.225 1.00 27.84 840 HIS A N 1
ATOM 6424 C CA . HIS A 1 840 ? 30.433 -45.454 -27.997 1.00 27.84 840 HIS A CA 1
ATOM 6425 C C . HIS A 1 840 ? 29.263 -46.229 -27.370 1.00 27.84 840 HIS A C 1
ATOM 6427 O O . HIS A 1 840 ? 29.074 -47.403 -27.674 1.00 27.84 840 HIS A O 1
ATOM 6433 N N . CYS A 1 841 ? 28.391 -45.527 -26.637 1.00 26.05 841 CYS A N 1
ATOM 6434 C CA . CYS A 1 841 ? 26.952 -45.818 -26.592 1.00 26.05 841 CYS A CA 1
ATOM 6435 C C . CYS A 1 841 ? 26.155 -44.550 -26.227 1.00 26.05 841 CYS A C 1
ATOM 6437 O O . CYS A 1 841 ? 26.712 -43.616 -25.651 1.00 26.05 841 CYS A O 1
ATOM 6439 N N . ALA A 1 842 ? 24.872 -44.499 -26.597 1.00 26.98 842 ALA A N 1
ATOM 6440 C CA . ALA A 1 842 ? 24.015 -43.310 -26.493 1.00 26.98 842 ALA A CA 1
ATOM 6441 C C . ALA A 1 842 ? 22.805 -43.513 -25.557 1.00 26.98 842 ALA A C 1
ATOM 6443 O O . ALA A 1 842 ? 22.492 -44.632 -25.153 1.00 26.98 842 ALA A O 1
ATOM 6444 N N . VAL A 1 843 ? 22.123 -42.413 -25.218 1.00 28.78 843 VAL A N 1
ATOM 6445 C CA . VAL A 1 843 ? 20.993 -42.365 -24.270 1.00 28.78 843 VAL A CA 1
ATOM 6446 C C . VAL A 1 843 ? 19.643 -42.540 -24.994 1.00 28.78 843 VAL A C 1
ATOM 6448 O O . VAL A 1 843 ? 19.422 -41.855 -25.994 1.00 28.78 843 VAL A O 1
ATOM 6451 N N . PRO A 1 844 ? 18.715 -43.384 -24.498 1.00 33.72 844 PRO A N 1
ATOM 6452 C CA . PRO A 1 844 ? 17.335 -43.452 -24.984 1.00 33.72 844 PRO A CA 1
ATOM 6453 C C . PRO A 1 844 ? 16.401 -42.462 -24.257 1.00 33.72 844 PRO A C 1
ATOM 6455 O O . PRO A 1 844 ? 16.558 -42.205 -23.063 1.00 33.72 844 PRO A O 1
ATOM 6458 N N . GLY A 1 845 ? 15.398 -41.937 -24.970 1.00 26.66 845 GLY A N 1
ATOM 6459 C CA . GLY A 1 845 ? 14.311 -41.116 -24.412 1.00 26.66 845 GLY A CA 1
ATOM 6460 C C . GLY A 1 845 ? 13.011 -41.907 -24.150 1.00 26.66 845 GLY A C 1
ATOM 6461 O O . GLY A 1 845 ? 12.945 -43.090 -24.483 1.00 26.66 845 GLY A O 1
ATOM 6462 N N . PRO A 1 846 ? 11.978 -41.276 -23.555 1.00 37.75 846 PRO A N 1
ATOM 6463 C CA . PRO A 1 846 ? 10.681 -41.900 -23.274 1.00 37.75 846 PRO A CA 1
ATOM 6464 C C . PRO A 1 846 ? 9.651 -41.689 -24.400 1.00 37.75 846 PRO A C 1
ATOM 6466 O O . PRO A 1 846 ? 9.610 -40.622 -25.011 1.00 37.75 846 PRO A O 1
ATOM 6469 N N . ASP A 1 847 ? 8.773 -42.674 -24.611 1.00 27.05 847 ASP A N 1
ATOM 6470 C CA . ASP A 1 847 ? 7.770 -42.693 -25.690 1.00 27.05 847 ASP A CA 1
ATOM 6471 C C . ASP A 1 847 ? 6.307 -42.719 -25.184 1.00 27.05 847 ASP A C 1
ATOM 6473 O O . ASP A 1 847 ? 6.041 -43.002 -24.012 1.00 27.05 847 ASP A O 1
ATOM 6477 N N . TYR A 1 848 ? 5.347 -42.412 -26.067 1.00 30.00 848 TYR A N 1
ATOM 6478 C CA . TYR A 1 848 ? 3.912 -42.230 -25.757 1.00 30.00 848 TYR A CA 1
ATOM 6479 C C . TYR A 1 848 ? 3.009 -43.401 -26.204 1.00 30.00 848 TYR A C 1
ATOM 6481 O O . TYR A 1 848 ? 3.040 -43.777 -27.367 1.00 30.00 848 TYR A O 1
ATOM 6489 N N . THR A 1 849 ? 2.061 -43.818 -25.347 1.00 28.30 849 THR A N 1
ATOM 6490 C CA . THR A 1 849 ? 0.709 -44.353 -25.692 1.00 28.30 849 THR A CA 1
ATOM 6491 C C . THR A 1 849 ? -0.172 -44.265 -24.429 1.00 28.30 849 THR A C 1
ATOM 6493 O O . THR A 1 849 ? 0.331 -44.589 -23.360 1.00 28.30 849 THR A O 1
ATOM 6496 N N . SER A 1 850 ? -1.419 -43.771 -24.350 1.00 28.83 850 SER A N 1
ATOM 6497 C CA . SER A 1 850 ? -2.621 -43.749 -25.217 1.00 28.83 850 SER A CA 1
ATOM 6498 C C . SER A 1 850 ? -3.455 -45.044 -25.234 1.00 28.83 850 SER A C 1
ATOM 6500 O O . SER A 1 850 ? -3.009 -46.019 -25.823 1.00 28.83 850 SER A O 1
ATOM 6502 N N . TYR A 1 851 ? -4.677 -45.020 -24.672 1.00 27.78 851 TYR A N 1
ATOM 6503 C CA . TYR A 1 851 ? -5.946 -45.539 -25.244 1.00 27.78 851 TYR A CA 1
ATOM 6504 C C . TYR A 1 851 ? -7.143 -45.208 -24.313 1.00 27.78 851 TYR A C 1
ATOM 6506 O O . TYR A 1 851 ? -6.934 -44.662 -23.230 1.00 27.78 851 TYR A O 1
ATOM 6514 N N . ALA A 1 852 ? -8.393 -45.452 -24.742 1.00 27.28 852 ALA A N 1
ATOM 6515 C CA . ALA A 1 852 ? -9.616 -44.995 -24.056 1.00 27.28 852 ALA A CA 1
ATOM 6516 C C . ALA A 1 852 ? -10.867 -45.878 -24.317 1.00 27.28 852 ALA A C 1
ATOM 6518 O O . ALA A 1 852 ? -10.850 -46.690 -25.238 1.00 27.28 852 ALA A O 1
ATOM 6519 N N . ALA A 1 853 ? -11.954 -45.571 -23.577 1.00 29.95 853 ALA A N 1
ATOM 6520 C CA . ALA A 1 853 ? -13.398 -45.784 -23.853 1.00 29.95 853 ALA A CA 1
ATOM 6521 C C . ALA A 1 853 ? -14.198 -46.894 -23.109 1.00 29.95 853 ALA A C 1
ATOM 6523 O O . ALA A 1 853 ? -13.808 -48.056 -23.112 1.00 29.95 853 ALA A O 1
ATOM 6524 N N . ALA A 1 854 ? -15.396 -46.483 -22.630 1.00 27.55 854 ALA A N 1
ATOM 6525 C CA . ALA A 1 854 ? -16.620 -47.249 -22.275 1.00 27.55 854 ALA A CA 1
ATOM 6526 C C . ALA A 1 854 ? -16.526 -48.295 -21.120 1.00 27.55 854 ALA A C 1
ATOM 6528 O O . ALA A 1 854 ? -15.450 -48.799 -20.828 1.00 27.55 854 ALA A O 1
ATOM 6529 N N . TRP A 1 855 ? -17.578 -48.642 -20.355 1.00 28.36 855 TRP A N 1
ATOM 6530 C CA . TRP A 1 855 ? -19.034 -48.742 -20.625 1.00 28.36 855 TRP A CA 1
ATOM 6531 C C . TRP A 1 855 ? -19.939 -48.311 -19.423 1.00 28.36 855 TRP A C 1
ATOM 6533 O O . TRP A 1 855 ? -19.454 -47.681 -18.486 1.00 28.36 855 TRP A O 1
ATOM 6543 N N . ASP A 1 856 ? -21.249 -48.599 -19.501 1.00 27.56 856 ASP A N 1
ATOM 6544 C CA . ASP A 1 856 ? -22.379 -47.986 -18.765 1.00 27.56 856 ASP A CA 1
ATOM 6545 C C . ASP A 1 856 ? -22.726 -48.481 -17.326 1.00 27.56 856 ASP A C 1
ATOM 6547 O O . ASP A 1 856 ? -22.181 -49.445 -16.791 1.00 27.56 856 ASP A O 1
ATOM 6551 N N . GLU A 1 857 ? -23.710 -47.774 -16.744 1.00 32.25 857 GLU A N 1
ATOM 6552 C CA . GLU A 1 857 ? -24.632 -48.073 -15.615 1.00 32.25 857 GLU A CA 1
ATOM 6553 C C . GLU A 1 857 ? -25.403 -49.439 -15.733 1.00 32.25 857 GLU A C 1
ATOM 6555 O O . GLU A 1 857 ? -25.281 -50.052 -16.795 1.00 32.25 857 GLU A O 1
ATOM 6560 N N . PRO A 1 858 ? -26.225 -49.951 -14.749 1.00 42.94 858 PRO A N 1
ATOM 6561 C CA . PRO A 1 858 ? -27.126 -49.191 -13.843 1.00 42.94 858 PRO A CA 1
ATOM 6562 C C . PRO A 1 858 ? -27.520 -49.759 -12.431 1.00 42.94 858 PRO A C 1
ATOM 6564 O O . PRO A 1 858 ? -27.291 -50.909 -12.078 1.00 42.94 858 PRO A O 1
ATOM 6567 N N . LEU A 1 859 ? -28.213 -48.894 -11.664 1.00 29.06 859 LEU A N 1
ATOM 6568 C CA . LEU A 1 859 ? -29.373 -49.052 -10.735 1.00 29.06 859 LEU A CA 1
ATOM 6569 C C . LEU A 1 859 ? -29.746 -50.352 -9.946 1.00 29.06 859 LEU A C 1
ATOM 6571 O O . LEU A 1 859 ? -29.768 -51.465 -10.456 1.00 29.06 859 LEU A O 1
ATOM 6575 N N . THR A 1 860 ? -30.365 -50.104 -8.767 1.00 29.23 860 THR A N 1
ATOM 6576 C CA . THR A 1 860 ? -31.213 -50.981 -7.889 1.00 29.23 860 THR A CA 1
ATOM 6577 C C . THR A 1 860 ? -30.546 -52.166 -7.156 1.00 29.23 860 THR A C 1
ATOM 6579 O O . THR A 1 860 ? -29.566 -52.716 -7.627 1.00 29.23 860 THR A O 1
ATOM 6582 N N . GLY A 1 861 ? -31.018 -52.636 -5.984 1.00 26.42 861 GLY A N 1
ATOM 6583 C CA . GLY A 1 861 ? -32.092 -52.180 -5.071 1.00 26.42 861 GLY A CA 1
ATOM 6584 C C . GLY A 1 861 ? -32.492 -53.269 -4.036 1.00 26.42 861 GLY A C 1
ATOM 6585 O O . GLY A 1 861 ? -32.057 -54.406 -4.177 1.00 26.42 861 GLY A O 1
ATOM 6586 N N . HIS A 1 862 ? -33.377 -52.947 -3.065 1.00 29.39 862 HIS A N 1
ATOM 6587 C CA . HIS A 1 862 ? -34.056 -53.889 -2.122 1.00 29.39 862 HIS A CA 1
ATOM 6588 C C . HIS A 1 862 ? -33.160 -54.595 -1.042 1.00 29.39 862 HIS A C 1
ATOM 6590 O O . HIS A 1 862 ? -31.949 -54.628 -1.196 1.00 29.39 862 HIS A O 1
ATOM 6596 N N . LEU A 1 863 ? -33.626 -55.143 0.110 1.00 27.56 863 LEU A N 1
ATOM 6597 C CA . LEU A 1 863 ? -34.944 -55.209 0.800 1.00 27.56 863 LEU A CA 1
ATOM 6598 C C . LEU A 1 863 ? -34.808 -55.610 2.311 1.00 27.56 863 LEU A C 1
ATOM 6600 O O . LEU A 1 863 ? -33.825 -56.242 2.675 1.00 27.56 863 LEU A O 1
ATOM 6604 N N . LEU A 1 864 ? -35.875 -55.394 3.115 1.00 28.38 864 LEU A N 1
ATOM 6605 C CA . LEU A 1 864 ? -36.221 -56.033 4.426 1.00 28.38 864 LEU A CA 1
ATOM 6606 C C . LEU A 1 864 ? -35.308 -55.788 5.672 1.00 28.38 864 LEU A C 1
ATOM 6608 O O . LEU A 1 864 ? -34.138 -55.476 5.536 1.00 28.38 864 LEU A O 1
ATOM 6612 N N . SER A 1 865 ? -35.744 -55.973 6.939 1.00 27.44 865 SER A N 1
ATOM 6613 C CA . SER A 1 865 ? -37.061 -55.741 7.594 1.00 27.44 865 SER A CA 1
ATOM 6614 C C . SER A 1 865 ? -37.024 -55.954 9.129 1.00 27.44 865 SER A C 1
ATOM 6616 O O . SER A 1 865 ? -36.393 -56.911 9.559 1.00 27.44 865 SER A O 1
ATOM 6618 N N . ARG A 1 866 ? -37.884 -55.231 9.886 1.00 29.08 866 ARG A N 1
ATOM 6619 C CA . ARG A 1 866 ? -38.465 -55.593 11.220 1.00 29.08 866 ARG A CA 1
ATOM 6620 C C . ARG A 1 866 ? -37.499 -55.735 12.436 1.00 29.08 866 ARG A C 1
ATOM 6622 O O . ARG A 1 866 ? -36.341 -56.064 12.268 1.00 29.08 866 ARG A O 1
ATOM 6629 N N . ALA A 1 867 ? -37.918 -55.566 13.704 1.00 28.41 867 ALA A N 1
ATOM 6630 C CA . ALA A 1 867 ? -39.087 -54.885 14.306 1.00 28.41 867 ALA A CA 1
ATOM 6631 C C . ALA A 1 867 ? -39.008 -54.843 15.859 1.00 28.41 867 ALA A C 1
ATOM 6633 O O . ALA A 1 867 ? -38.597 -55.844 16.430 1.00 28.41 867 ALA A O 1
ATOM 6634 N N . ARG A 1 868 ? -39.613 -53.806 16.494 1.00 30.97 868 ARG A N 1
ATOM 6635 C CA . ARG A 1 868 ? -40.121 -53.761 17.907 1.00 30.97 868 ARG A CA 1
ATOM 6636 C C . ARG A 1 868 ? -39.042 -53.912 19.020 1.00 30.97 868 ARG A C 1
ATOM 6638 O O . ARG A 1 868 ? -37.998 -54.486 18.775 1.00 30.97 868 ARG A O 1
ATOM 6645 N N . THR A 1 869 ? -39.153 -53.427 20.266 1.00 30.92 869 THR A N 1
ATOM 6646 C CA . THR A 1 869 ? -40.111 -52.598 21.059 1.00 30.92 869 THR A CA 1
ATOM 6647 C C . THR A 1 869 ? -39.314 -51.999 22.257 1.00 30.92 869 THR A C 1
ATOM 6649 O O . THR A 1 869 ? -38.179 -52.416 22.453 1.00 30.92 869 THR A O 1
ATOM 6652 N N . ALA A 1 870 ? -39.762 -51.071 23.118 1.00 28.48 870 ALA A N 1
ATOM 6653 C CA . ALA A 1 870 ? -41.064 -50.425 23.366 1.00 28.48 870 ALA A CA 1
ATOM 6654 C C . ALA A 1 870 ? -40.865 -49.011 23.996 1.00 28.48 870 ALA A C 1
ATOM 6656 O O . ALA A 1 870 ? -39.744 -48.518 24.061 1.00 28.48 870 ALA A O 1
ATOM 6657 N N . ALA A 1 871 ? -41.940 -48.398 24.511 1.00 32.62 871 ALA A N 1
ATOM 6658 C CA . ALA A 1 871 ? -41.919 -47.291 25.483 1.00 32.62 871 ALA A CA 1
ATOM 6659 C C . ALA A 1 871 ? -42.851 -47.625 26.673 1.00 32.62 871 ALA A C 1
ATOM 6661 O O . ALA A 1 871 ? -43.608 -48.598 26.579 1.00 32.62 871 ALA A O 1
ATOM 6662 N N . PRO A 1 872 ? -42.829 -46.844 27.771 1.00 47.75 872 PRO A N 1
ATOM 6663 C CA . PRO A 1 872 ? -44.083 -46.169 28.145 1.00 47.75 872 PRO A CA 1
ATOM 6664 C C . PRO A 1 872 ? -43.927 -44.750 28.741 1.00 47.75 872 PRO A C 1
ATOM 6666 O O . PRO A 1 872 ? -42.869 -44.359 29.228 1.00 47.75 872 PRO A O 1
ATOM 6669 N N . THR A 1 873 ? -45.048 -44.024 28.777 1.00 39.50 873 THR A N 1
ATOM 6670 C CA . THR A 1 873 ? -45.301 -42.781 29.543 1.00 39.50 873 THR A CA 1
ATOM 6671 C C . THR A 1 873 ? -46.575 -43.001 30.385 1.00 39.50 873 THR A C 1
ATOM 6673 O O . THR A 1 873 ? -47.374 -43.859 29.995 1.00 39.50 873 THR A O 1
ATOM 6676 N N . PRO A 1 874 ? -46.806 -42.296 31.519 1.00 49.97 874 PRO A N 1
ATOM 6677 C CA . PRO A 1 874 ? -47.414 -40.950 31.479 1.00 49.97 874 PRO A CA 1
ATOM 6678 C C . PRO A 1 874 ? -47.000 -39.989 32.634 1.00 49.97 874 PRO A C 1
ATOM 6680 O O . PRO A 1 874 ? -46.160 -40.309 33.467 1.00 49.97 874 PRO A O 1
ATOM 6683 N N . ALA A 1 875 ? -47.613 -38.797 32.666 1.00 33.72 875 ALA A N 1
ATOM 6684 C CA . ALA A 1 875 ? -47.583 -37.783 33.747 1.00 33.72 875 ALA A CA 1
ATOM 6685 C C . ALA A 1 875 ? -48.951 -37.786 34.511 1.00 33.72 875 ALA A C 1
ATOM 6687 O O . ALA A 1 875 ? -49.714 -38.722 34.249 1.00 33.72 875 ALA A O 1
ATOM 6688 N N . PRO A 1 876 ? -49.372 -36.796 35.353 1.00 61.81 876 PRO A N 1
ATOM 6689 C CA . PRO A 1 876 ? -48.723 -35.575 35.903 1.00 61.81 876 PRO A CA 1
ATOM 6690 C C . PRO A 1 876 ? -48.958 -35.350 37.436 1.00 61.81 876 PRO A C 1
ATOM 6692 O O . PRO A 1 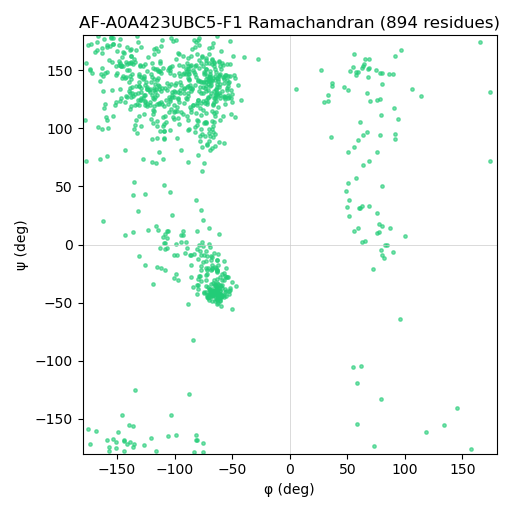876 ? -49.550 -36.212 38.070 1.00 61.81 876 PRO A O 1
ATOM 6695 N N . HIS A 1 877 ? -48.558 -34.194 38.026 1.00 30.80 877 HIS A N 1
ATOM 6696 C CA . HIS A 1 877 ? -49.417 -33.296 38.866 1.00 30.80 877 HIS A CA 1
ATOM 6697 C C . HIS A 1 877 ? -48.688 -32.092 39.555 1.00 30.80 877 HIS A C 1
ATOM 6699 O O . HIS A 1 877 ? -47.691 -32.277 40.236 1.00 30.80 877 HIS A O 1
ATOM 6705 N N . GLN A 1 878 ? -49.283 -30.890 39.414 1.00 30.08 878 GLN A N 1
ATOM 6706 C CA . GLN A 1 878 ? -49.423 -29.717 40.333 1.00 30.08 878 GLN A CA 1
ATOM 6707 C C . GLN A 1 878 ? -48.259 -28.992 41.089 1.00 30.08 878 GLN A C 1
ATOM 6709 O O . GLN A 1 878 ? -47.251 -29.551 41.496 1.00 30.08 878 GLN A O 1
ATOM 6714 N N . GLN A 1 879 ? -48.488 -27.676 41.285 1.00 31.70 879 GLN A N 1
ATOM 6715 C CA . GLN A 1 879 ? -47.746 -26.647 42.067 1.00 31.70 879 GLN A CA 1
ATOM 6716 C C . GLN A 1 879 ? -48.432 -26.433 43.464 1.00 31.70 879 GLN A C 1
ATOM 6718 O O . GLN A 1 879 ? -49.323 -27.238 43.747 1.00 31.70 879 GLN A O 1
ATOM 6723 N N . PRO A 1 880 ? -48.214 -25.363 44.298 1.00 52.59 880 PRO A N 1
ATOM 6724 C CA . PRO A 1 880 ? -47.293 -24.192 44.265 1.00 52.59 880 PRO A CA 1
ATOM 6725 C C . PRO A 1 880 ? -46.654 -23.817 45.652 1.00 52.59 880 PRO A C 1
ATOM 6727 O O . PRO A 1 880 ? -46.627 -24.646 46.551 1.00 52.59 880 PRO A O 1
ATOM 6730 N N . GLN A 1 881 ? -46.250 -22.535 45.830 1.00 30.45 881 GLN A N 1
ATOM 6731 C CA . GLN A 1 881 ? -45.835 -21.806 47.071 1.00 30.45 881 GLN A CA 1
ATOM 6732 C C . GLN A 1 881 ? -44.327 -21.845 47.450 1.00 30.45 881 GLN A C 1
ATOM 6734 O O . GLN A 1 881 ? -43.666 -22.838 47.186 1.00 30.45 881 GLN A O 1
ATOM 6739 N N . GLN A 1 882 ? -43.703 -20.811 48.060 1.00 29.19 882 GLN A N 1
ATOM 6740 C CA . GLN A 1 882 ? -44.068 -19.381 48.251 1.00 29.19 882 GLN A CA 1
ATOM 6741 C C . GLN A 1 882 ? -42.817 -18.466 48.418 1.00 29.19 882 GLN A C 1
ATOM 6743 O O . GLN A 1 882 ? -41.686 -18.938 48.414 1.00 29.19 882 GLN A O 1
ATOM 6748 N N . ILE A 1 883 ? -43.038 -17.147 48.544 1.00 32.84 883 ILE A N 1
ATOM 6749 C CA . ILE A 1 883 ? -42.037 -16.058 48.660 1.00 32.84 883 ILE A CA 1
ATOM 6750 C C . ILE A 1 883 ? -41.798 -15.695 50.145 1.00 32.84 883 ILE A C 1
ATOM 6752 O O . ILE A 1 883 ? -42.727 -15.833 50.942 1.00 32.84 883 ILE A O 1
ATOM 6756 N N . PRO A 1 884 ? -40.625 -15.142 50.523 1.00 42.12 884 PRO A N 1
ATOM 6757 C CA . PRO A 1 884 ? -40.647 -13.881 51.294 1.00 42.12 884 PRO A CA 1
ATOM 6758 C C . PRO A 1 884 ? -39.835 -12.719 50.679 1.00 42.12 884 PRO A C 1
ATOM 6760 O O . PRO A 1 884 ? -38.812 -12.912 50.029 1.00 42.12 884 PRO A O 1
ATOM 6763 N N . GLN A 1 885 ? -40.306 -11.493 50.931 1.00 30.44 885 GLN A N 1
ATOM 6764 C CA . GLN A 1 885 ? -39.545 -10.230 50.826 1.00 30.44 885 GLN A CA 1
ATOM 6765 C C . GLN A 1 885 ? -38.698 -10.055 52.121 1.00 30.44 885 GLN A C 1
ATOM 6767 O O . GLN A 1 885 ? -38.843 -10.861 53.036 1.00 30.44 885 GLN A O 1
ATOM 6772 N N . ALA A 1 886 ? -37.804 -9.080 52.331 1.00 31.66 886 ALA A N 1
ATOM 6773 C CA . ALA A 1 886 ? -37.586 -7.745 51.748 1.00 31.66 886 ALA A CA 1
ATOM 6774 C C . ALA A 1 886 ? -36.051 -7.409 51.780 1.00 31.66 886 ALA A C 1
ATOM 6776 O O . ALA A 1 886 ? -35.258 -8.337 51.876 1.00 31.66 886 ALA A O 1
ATOM 6777 N N . ASP A 1 887 ? -35.499 -6.187 51.676 1.00 30.20 887 ASP A N 1
ATOM 6778 C CA . ASP A 1 887 ? -36.038 -4.824 51.836 1.00 30.20 887 ASP A CA 1
ATOM 6779 C C . ASP A 1 887 ? -35.225 -3.745 51.061 1.00 30.20 887 ASP A C 1
ATOM 6781 O O . ASP A 1 887 ? -34.248 -4.023 50.367 1.00 30.20 887 ASP A O 1
ATOM 6785 N N . ARG A 1 888 ? -35.681 -2.492 51.149 1.00 31.30 888 ARG A N 1
ATOM 6786 C CA . ARG A 1 888 ? -35.290 -1.293 50.393 1.00 31.30 888 ARG A CA 1
ATOM 6787 C C . ARG A 1 888 ? -33.961 -0.650 50.817 1.00 31.30 888 ARG A C 1
ATOM 6789 O O . ARG A 1 888 ? -33.668 -0.529 52.004 1.00 31.30 888 ARG A O 1
ATOM 6796 N N . LYS A 1 889 ? -33.359 0.084 49.869 1.00 30.33 889 LYS A N 1
ATOM 6797 C CA . LYS A 1 889 ? -33.002 1.513 50.058 1.00 30.33 889 LYS A CA 1
ATOM 6798 C C . LYS A 1 889 ? -33.032 2.286 48.723 1.00 30.33 889 LYS A C 1
ATOM 6800 O O . LYS A 1 889 ? -33.223 1.693 47.668 1.00 30.33 889 LYS A O 1
ATOM 6805 N N . ARG A 1 890 ? -32.995 3.624 48.789 1.00 33.41 890 ARG A N 1
ATOM 6806 C CA . ARG A 1 890 ? -33.295 4.592 47.700 1.00 33.41 890 ARG A CA 1
ATOM 6807 C C . ARG A 1 890 ? -32.320 5.788 47.759 1.00 33.41 890 ARG A C 1
ATOM 6809 O O . ARG A 1 890 ? -31.749 5.999 48.825 1.00 33.41 890 ARG A O 1
ATOM 6816 N N . ARG A 1 891 ? -32.339 6.638 46.708 1.00 31.59 891 ARG A N 1
ATOM 6817 C CA . ARG A 1 891 ? -31.636 7.947 46.510 1.00 31.59 891 ARG A CA 1
ATOM 6818 C C . ARG A 1 891 ? -30.207 7.833 45.958 1.00 31.59 891 ARG A C 1
ATOM 6820 O O . ARG A 1 891 ? -29.534 6.879 46.318 1.00 31.59 891 ARG A O 1
ATOM 6827 N N . ASN A 1 892 ? -29.669 8.748 45.135 1.00 29.59 892 ASN A N 1
ATOM 6828 C CA . ASN A 1 892 ? -30.160 9.882 44.295 1.00 29.59 892 ASN A CA 1
ATOM 6829 C C . ASN A 1 892 ? -29.165 9.970 43.094 1.00 29.59 892 ASN A C 1
ATOM 6831 O O . ASN A 1 892 ? -28.038 9.522 43.254 1.00 29.59 892 ASN A O 1
ATOM 6835 N N . VAL A 1 893 ? -29.485 10.352 41.850 1.00 34.38 893 VAL A N 1
ATOM 6836 C CA . VAL A 1 893 ? -29.917 11.660 41.287 1.00 34.38 893 VAL A CA 1
ATOM 6837 C C . VAL A 1 893 ? -28.969 12.849 41.550 1.00 34.38 893 VAL A C 1
ATOM 6839 O O . VAL A 1 893 ? -29.221 13.644 42.451 1.00 34.38 893 VAL A O 1
ATOM 6842 N N . THR A 1 894 ? -27.953 12.959 40.688 1.00 34.16 894 THR A N 1
ATOM 6843 C CA . THR A 1 894 ? -27.308 14.144 40.054 1.00 34.16 894 THR A CA 1
ATOM 6844 C C . THR A 1 894 ? -26.476 13.555 38.891 1.00 34.16 894 THR A C 1
ATOM 6846 O O . THR A 1 894 ? -26.002 12.431 39.026 1.00 34.16 894 THR A O 1
ATOM 6849 N N . GLN A 1 895 ? -26.339 14.103 37.681 1.00 30.67 895 GLN A N 1
ATOM 6850 C CA . GLN A 1 895 ? -26.366 15.479 37.172 1.00 30.67 895 GLN A CA 1
ATOM 6851 C C . GLN A 1 895 ? -25.172 16.338 37.621 1.00 30.67 895 GLN A C 1
ATOM 6853 O O . GLN A 1 895 ? -25.312 17.233 38.451 1.00 30.67 895 GLN A O 1
ATOM 6858 N N . VAL A 1 896 ? -24.010 16.022 37.042 1.00 34.44 896 VAL A N 1
ATOM 6859 C CA . VAL A 1 896 ? -23.201 16.958 36.237 1.00 34.44 896 VAL A CA 1
ATOM 6860 C C . VAL A 1 896 ? -23.022 16.293 34.872 1.00 34.44 896 VAL A C 1
ATOM 6862 O O . VAL A 1 896 ? -22.890 15.047 34.888 1.00 34.44 896 VAL A O 1
#

=== Feature glossary ===
Reading guide. The protein is described through the following features:

Foldseek 3Di. A 3Di character summarizes, for each residue, the relative orientation of the Cα frame of its nearest spatial neighbor. Because it encodes fold topology rather than chemistry, 3Di alignments detect remote structural similarity that sequence alignment misses.

Contact-map, Ramachandran, and PAE plots. Plot images: a contact map (which residues are close in 3D, as an N×N binary image), a Ramachandran scatter (backbone torsion angles, revealing secondary-structure composition at a glance), and — for AlphaFold structures — a PAE heatmap (pairwise prediction confidence).

Radius of gyration, Cα contacts, bounding box. Radius of gyration (Rg) is the root-mean-square distance of Cα atoms from their centroid — a single number for overall size and compactness. A globular domain of N residues has Rg ≈ 2.2·N^0.38 Å; an extended or disordered chain has a much larger Rg. The Cα contact count is the number of residue pairs whose Cα atoms are within 8 Å and are more than four positions apart in sequence — a standard proxy for tertiary packing density. The bounding box is the smallest axis-aligned box enclosing all Cα atoms.

Secondary structure (8-state, DSSP). Eight-state secondary structure (DSSP): H is the canonical α-helix, G the tighter 3₁₀-helix, I the wider π-helix; E/B are β-structure, T and S are turns and bends, and '-' is everything else. DSSP derives these from the pattern of main-chain N–H···O=C hydrogen bonds, not from the sequence.

B-factor. B-factor (Debye–Waller factor) reflects atomic displacement in the crystal lattice. It is an experimental observable (units Å²), not a prediction; low values mean the atom is pinned down, high values mean it moves or is heterogeneous across the crystal.

pLDDT. pLDDT is the predicted lDDT-Cα score: AlphaFold's confidence that the local environment of each residue (all inter-atomic distances within 15 Å) is correctly placed. It is a per-residue number between 0 and 100, with higher meaning more reliable.

Nearest PDB structures. Nearest PDB neighbors are the top structural matches found by Foldseek when searching this structure against the entire Protein Data Bank. Each hit reports a TM-score (0 to 1; >0.5 almost always implies the same fold) and an E-value. These are *structural* homologs — they may share no detectable sequence similarity.

Solvent-accessible surface area. Accessible surface area quantifies burial. A residue with SASA near zero is packed into the hydrophobic core; one with SASA >100 Å² sits on the surface. Computed here via the Shrake–Rupley numerical algorithm with a 1.4 Å probe.

Rendered structure images. Structure images are PyMOL renders from six orthogonal camera directions. Cartoon representation draws helices as coils and strands as arrows; sticks shows the backbone as bonds; surface shows the solvent-excluded envelope. Rainbow coloring maps sequence position to hue (blue→red, N→C); chain coloring assigns a distinct color per polypeptide.

Backbone torsions (φ/ψ). φ (phi) and ψ (psi) are the two rotatable backbone dihedrals per residue: φ is the C(i-1)–N–Cα–C torsion, ψ is the N–Cα–C–N(i+1) torsion, both in degrees on (−180°, 180°]. α-helical residues cluster near (−60°, −45°); β-strand residues near (−120°, +130°). A Ramachandran plot is simply a scatter of (φ, ψ) for every residue.

Predicted aligned error. Predicted Aligned Error (PAE) is an AlphaFold confidence matrix: entry (i, j) is the expected error in the position of residue j, in ångströms, when the prediction is superimposed on the true structure at residue i. Low PAE within a block of residues means that block is internally rigid and well-predicted; high PAE between two blocks means their relative placement is uncertain even if each block individually is confident.

mmCIF coordinates. Structure coordinates are given as an mmCIF _atom_site loop: one row per atom with element, residue name, chain id, sequence number, and x/y/z position in Å. Only the four main-chain atoms per residue are included here; side chains are omitted to keep the record compact.

InterPro / GO / CATH / organism. Database cross-references. InterPro integrates a dozen domain/family signature databases into unified entries with residue-range hits. GO terms attach function/process/location labels with evidence codes. CATH codes position the fold in a four-level structural taxonomy. Organism is the NCBI-taxonomy species name.

Secondary structure (3-state, P-SEA). SS3 is a coarse helix/strand/coil call (letters a/b/c) made by the P-SEA algorithm from inter-Cα distances and dihedrals. It is less detailed than DSSP but needs only Cα positions.

Sequence. Sequence gives the chain of amino acids in standard one-letter code (A=alanine, C=cysteine, …, Y=tyrosine), read N→C. It is the only feature that is directly encoded by the gene; all structural features are derived from the folded form of this sequence.